Protein 3WO8 (pdb70)

Radius of gyration: 30.05 Å; Cα contacts (8 Å, |Δi|>4): 2095; chains: 2; bounding box: 72×84×64 Å

InterPro domains:
  IPR001764 Glycoside hydrolase, family 3, N-terminal [PF00933] (6-309)
  IPR017853 Glycoside hydrolase superfamily [SSF51445] (16-313)
  IPR036962 Glycoside hydrolase, family 3, N-terminal domain superfamily [G3DSA:3.20.20.300] (1-332)
  IPR049018 Beta-N-acetylglucosaminidase, C-terminal domain [PF21566] (345-461)
  IPR050226 NagZ Beta-hexosaminidase [PTHR30480] (3-465)

Secondary structure (P-SEA, 3-state):
cccccbbbbbccccaaaaaaaaaccccbbbbcccccccaaaaaaaaaaaaaccccccccccccccccccccccccccccccccccaaaaaaaaaaaaaaaaaaccccccccccccccccccccccaaaaaaaaaaaaaaaaaaccccccccccccccccccbbbbcccaaaaaaccaaaaaaaaaccccbbbbbbcccccccccccccccccccccccccccccccbbbbcccccccccccccaaaaaaaaaaacccbbbbccccaaaaaaaaaaaaaaaccccaaaaaaaaaaaaaaaaacccccccaaaaaaaaaacccccccccccccbbbbbcccccccccccaaaaaaaaaaaaaaacccccbbbbbbcccccccccccbbbbbbcccccaaaaaaaaccccccbbbcccccccccccccccbbbbbccccaaaaaaaaaac/cccccbbbbbccccaaaaaaaaaccccbbbbcccccccaaaaaaaaaaaaaccccccccccccccccccccccccccccccccccaaaaaaaaaaaaaaaaaaccccccccccccccccccccccaaaaaaaaaaaaaaaaaabbbbbcccccccccccccbbbbbccaaaaaaccaaaaaaaaaacccbbbbbbcccccccccccccccccccccccccccccccbbbbcccccccccccccaaaaaaaaaaacccbbbcccccaaaaaaaaaaaaaaaccccaaaaaaaaaaaaaaaaaccccccaaaaaaaaaaacccccccccccccbbbbbbbbbcccccccaaaaaaaaccccccccccbbbbbbbbcccccccccccbbbbbbcccccaaaaaaaaacccccbbbbccccccccccccccbbbbcccccaaaaaaaaaacc

Foldseek 3Di:
DLLLQAAEEDLFDAPVVLVLCLVSVRQHYEYAQSQQVAVLSLLQVLLSVLVRDFHQYEYADQAQPDHRHPQADGHVAQCVCLPPQLVVLLVSLLRVLQSCVLQPHAAYADDELAEACDRSHNYNFQVSSLSNRQSSQVSNVNSFHAYEYDAPPHDRPWDDLATEDADAVVVSVVHSNSSVLSNVVVPQSHEYEHALHAHPNFDRHGRQLALCRCPVPVCPVSNRLAAYEYDACPRCSHVVPDDLLSNLLSNLVSLHQHYYHNHSVCVVVNSVSVVVCVVVVSHPVVSNVSSSVNSVVSSVVHDNDSNSNVVLVVQLVQKDKDQDQDDDADQEEEEEFEADPDDDPPDPLRVLSVCVVVLCVSGHNHVYYDYDHQAQADADDDDQAYEYEHADHDDPNNLVRPVVYDQVHYEYEHADDPVCVVSPPNGIYMYGNHSHSSSVNSVSVSD/DLLLQAAEEDLFDAPVVLVLCLVRPRQHYEYALSQQVAVLSLQQVLLSDQVRDFHQYEYADQAAPDHRHPQQDGHNALCVCLVDPLLVLLVSLQSRLLRCVLQPHAEYADDELAEACVRSANYHFSVSSLSNRQSNQNNNVNNFHAYEYDEPQHDNQFDPLQTEDADAVVVSVVGSNSNVLSNVVVDLLHHYEYDSHAYPNFGRHGRQLALSRLVVVPCPVSPHLAAYEYDACCRCSNPVPHPLLSNLASRLVSLHQHHYHHHSVCCVVSVVSVVVCVVVCSHPPVSSVSSSVSSVVSSVPHDRDSRSNVVLVVQLVQKDKPQDQADPLDQEEEEEFEADDDDDPPDCLRVLSVCVVVLCVSRHVYYHYDYDHQAQADDEDDDQAYEYEHADHDDDNRLVNPVVHDQVRYEYEHADDPVRVVSQPSGIYMDGNHSHSSNSNSVNVRND

B-factor: mean 51.49, std 19.58, range [21.28, 154.04]

Sequence (895 aa):
DLGKLFFCGFNDFNEEVKEIIRKYRPTGILIYPGVLSKEYLLMDFMSFLSKEGDFLISSDHEGGQLEVLKYVPSSPGNLAFGKNSPDVTYRYSRVAGKIMEIVGLNMVFAPVLDLLSDIRSYGSDPKIVAEHGARACEGYLEGGVIPCIKHFPGHGKARETLPVVDAPFEKLWEEDLLPFRKVLEREKKVTVMTAHVRYSSIDSLPATLSEKIITDVLREKIGFDGLVISDAMEMSAVSNNFSVEEIVSLFLNAGGNMILLGDYRNLPVYYETLVKLLEDGKVQKDKVERSIRTVEKYLAFAKKNSGVGFLADVSMKAVEFLGFEKIDHTSEVTLLVPSSENLSQADTTGGDYDQIPEIVSRFFEVENVVRYTVEDGPEFVEGDLIFDFVADIPNEKALKAHLSLPAEKTVYFVLRNPFDVRYFEGRKIVVTRSTKPISIYKSLEHFDLGKLFFCGFNDFNEEVKEIIRKYRPTGILIYPGVLSKEYLLMDFMSFLSKEGDFLISSDHEGGQLEVLKYVPSSPGNLAFGKNSPDVTYRYSRVAGKIMEIVGLNMVFAPVLDLLSDIRSYGSDPKIVAEHGARACEGYLEGGVIPCIKHFPGHGKARETLPVVDAPFEKLWEEDLLPFRKVLEREKKVTVMTAHVRYSSIDSLPATLSEKIITDVLREKIGFDGLVISDAMEMSAVSNNFSVEEIVSLFLNAGGNMILLGDYRNLPVYYETLVKLLEDGKVQKDKVERSIRTVEKYLAFAKKNSGVGFLADVSMKAVEFLGFEKIDHTSEVTLLVPSSENLSQADTTGGDYDQIPEIVSRFFEVENVVRYTVEDGPEFVEGDLIFDFVADIPNEKALKAHLSLPAEKTVYFVLRNPFDVRYFEGRKIVVTRSTKPISIYKSLEHFL

Structure (mmCIF, N/CA/C/O backbone):
data_3WO8
#
_entry.id   3WO8
#
_cell.length_a   133.457
_cell.length_b   133.457
_cell.length_c   142.330
_cell.angle_alpha   90.00
_cell.angle_beta   90.00
_cell.angle_gamma   120.00
#
_symmetry.space_group_name_H-M   'P 31 2 1'
#
loop_
_entity.id
_entity.type
_entity.pdbx_description
1 polymer Beta-N-acetylglucosaminidase
2 water water
#
loop_
_atom_site.group_PDB
_atom_site.id
_atom_site.type_symbol
_atom_site.label_atom_id
_atom_site.label_alt_id
_atom_site.label_comp_id
_atom_site.label_asym_id
_atom_site.label_entity_id
_atom_site.label_seq_id
_atom_site.pdbx_PDB_ins_code
_atom_site.Cartn_x
_atom_site.Cartn_y
_atom_site.Cartn_z
_atom_site.occupancy
_atom_site.B_iso_or_equiv
_atom_site.auth_seq_id
_atom_site.auth_comp_id
_atom_site.auth_asym_id
_atom_site.auth_atom_id
_atom_site.pdbx_PDB_model_num
ATOM 1 N N . ASP A 1 15 ? -27.524 33.013 36.162 1.00 61.55 4 ASP A N 1
ATOM 2 C CA . ASP A 1 15 ? -28.302 33.956 37.001 1.00 55.22 4 ASP A CA 1
ATOM 3 C C . ASP A 1 15 ? -29.135 35.009 36.170 1.00 50.14 4 ASP A C 1
ATOM 4 O O . ASP A 1 15 ? -30.335 35.125 36.361 1.00 44.39 4 ASP A O 1
ATOM 9 N N . LEU A 1 16 ? -28.524 35.761 35.253 1.00 45.38 5 LEU A N 1
ATOM 10 C CA . LEU A 1 16 ? -29.206 36.949 34.676 1.00 41.70 5 LEU A CA 1
ATOM 11 C C . LEU A 1 16 ? -30.321 36.618 33.677 1.00 39.41 5 LEU A C 1
ATOM 12 O O . LEU A 1 16 ? -31.265 37.413 33.466 1.00 37.80 5 LEU A O 1
ATOM 17 N N . GLY A 1 17 ? -30.221 35.443 33.072 1.00 35.46 6 GLY A N 1
ATOM 18 C CA . GLY A 1 17 ? -31.263 34.969 32.189 1.00 35.43 6 GLY A CA 1
ATOM 19 C C . GLY A 1 17 ? -32.630 34.833 32.832 1.00 33.74 6 GLY A C 1
ATOM 20 O O . GLY A 1 17 ? -33.654 34.770 32.148 1.00 34.87 6 GLY A O 1
ATOM 21 N N . LYS A 1 18 ? -32.646 34.746 34.152 1.00 30.36 7 LYS A N 1
ATOM 22 C CA . LYS A 1 18 ? -33.882 34.613 34.869 1.00 30.55 7 LYS A CA 1
ATOM 23 C C . LYS A 1 18 ? -34.714 35.861 34.695 1.00 29.96 7 LYS A C 1
ATOM 24 O O . LYS A 1 18 ? -35.900 35.851 34.935 1.00 35.31 7 LYS A O 1
ATOM 30 N N . LEU A 1 19 ? -34.104 36.961 34.319 1.00 28.43 8 LEU A N 1
ATOM 31 C CA . LEU A 1 19 ? -34.823 38.201 34.330 1.00 29.87 8 LEU A CA 1
ATOM 32 C C . LEU A 1 19 ? -35.439 38.478 32.990 1.00 31.51 8 LEU A C 1
ATOM 33 O O . LEU A 1 19 ? -36.042 39.541 32.799 1.00 30.19 8 LEU A O 1
ATOM 38 N N . PHE A 1 20 ? -35.254 37.549 32.046 1.00 30.55 9 PHE A N 1
ATOM 39 C CA . PHE A 1 20 ? -35.743 37.749 30.667 1.00 32.27 9 PHE A CA 1
ATOM 40 C C . PHE A 1 20 ? -36.819 36.770 30.183 1.00 31.07 9 PHE A C 1
ATOM 41 O O . PHE A 1 20 ? -36.736 35.532 30.374 1.00 29.14 9 PHE A O 1
ATOM 49 N N . PHE A 1 21 ? -37.823 37.361 29.562 1.00 27.39 10 PHE A N 1
ATOM 50 C CA . PHE A 1 21 ? -38.853 36.625 28.892 1.00 27.69 10 PHE A CA 1
ATOM 51 C C . PHE A 1 21 ? -38.870 36.992 27.394 1.00 28.09 10 PHE A C 1
ATOM 52 O O . PHE A 1 21 ? -39.130 38.156 27.033 1.00 25.62 10 PHE A O 1
ATOM 60 N N . CYS A 1 22 ? -38.681 35.983 26.536 1.00 28.25 11 CYS A N 1
ATOM 61 C CA . CYS A 1 22 ? -38.521 36.185 25.110 1.00 29.87 11 CYS A CA 1
ATOM 62 C C . CYS A 1 22 ? -39.569 35.550 24.182 1.00 31.17 11 CYS A C 1
ATOM 63 O O . CYS A 1 22 ? -39.957 34.383 24.315 1.00 28.16 11 CYS A O 1
ATOM 66 N N . GLY A 1 23 ? -39.919 36.317 23.157 1.00 31.65 12 GLY A N 1
ATOM 67 C CA . GLY A 1 23 ? -40.811 35.859 22.134 1.00 32.51 12 GLY A CA 1
ATOM 68 C C . GLY A 1 23 ? -40.090 35.138 21.027 1.00 31.75 12 GLY A C 1
ATOM 69 O O . GLY A 1 23 ? -39.108 35.642 20.521 1.00 32.31 12 GLY A O 1
ATOM 70 N N . PHE A 1 24 ? -40.631 33.994 20.618 1.00 31.10 13 PHE A N 1
ATOM 71 C CA . PHE A 1 24 ? -40.139 33.279 19.458 1.00 32.02 13 PHE A CA 1
ATOM 72 C C . PHE A 1 24 ? -41.202 33.008 18.403 1.00 29.65 13 PHE A C 1
ATOM 73 O O . PHE A 1 24 ? -42.206 32.436 18.688 1.00 33.70 13 PHE A O 1
ATOM 81 N N . ASN A 1 25 ? -40.929 33.430 17.177 1.00 30.89 14 ASN A N 1
ATOM 82 C CA . ASN A 1 25 ? -41.790 33.224 16.048 1.00 30.43 14 ASN A CA 1
ATOM 83 C C . ASN A 1 25 ? -41.283 32.156 15.135 1.00 29.69 14 ASN A C 1
ATOM 84 O O . ASN A 1 25 ? -41.893 31.920 14.104 1.00 27.41 14 ASN A O 1
ATOM 89 N N . ASP A 1 26 ? -40.192 31.505 15.535 1.00 26.73 15 ASP A N 1
ATOM 90 C CA . ASP A 1 26 ? -39.607 30.469 14.737 1.00 27.96 15 ASP A CA 1
ATOM 91 C C . ASP A 1 26 ? -38.725 29.665 15.648 1.00 29.75 15 ASP A C 1
ATOM 92 O O . ASP A 1 26 ? -38.489 30.040 16.782 1.00 25.99 15 ASP A O 1
ATOM 97 N N . PHE A 1 27 ? -38.299 28.515 15.152 1.00 33.12 16 PHE A N 1
ATOM 98 C CA . PHE A 1 27 ? -37.394 27.631 15.872 1.00 32.96 16 PHE A CA 1
ATOM 99 C C . PHE A 1 27 ? -36.365 27.171 14.872 1.00 34.29 16 PHE A C 1
ATOM 100 O O . PHE A 1 27 ? -36.722 26.776 13.787 1.00 32.40 16 PHE A O 1
ATOM 108 N N . ASN A 1 28 ? -35.094 27.284 15.225 1.00 36.63 17 ASN A N 1
ATOM 109 C CA . ASN A 1 28 ? -33.995 27.127 14.287 1.00 36.13 17 ASN A CA 1
ATOM 110 C C . ASN A 1 28 ? -32.712 27.206 15.062 1.00 39.35 17 ASN A C 1
ATOM 111 O O . ASN A 1 28 ? -32.725 27.358 16.271 1.00 39.99 17 ASN A O 1
ATOM 116 N N . GLU A 1 29 ? -31.605 27.064 14.360 1.00 44.89 18 GLU A N 1
ATOM 117 C CA . GLU A 1 29 ? -30.308 27.025 14.986 1.00 48.49 18 GLU A CA 1
ATOM 118 C C . GLU A 1 29 ? -30.039 28.321 15.748 1.00 41.75 18 GLU A C 1
ATOM 119 O O . GLU A 1 29 ? -29.601 28.286 16.874 1.00 42.34 18 GLU A O 1
ATOM 125 N N . GLU A 1 30 ? -30.345 29.460 15.155 1.00 39.82 19 GLU A N 1
ATOM 126 C CA . GLU A 1 30 ? -30.161 30.729 15.845 1.00 38.93 19 GLU A CA 1
ATOM 127 C C . GLU A 1 30 ?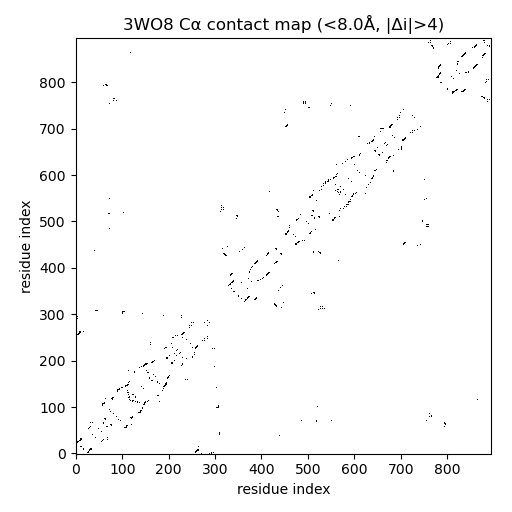 -30.879 30.764 17.206 1.00 40.36 19 GLU A C 1
ATOM 128 O O . GLU A 1 30 ? -30.253 31.048 18.219 1.00 41.29 19 GLU A O 1
ATOM 134 N N . VAL A 1 31 ? -32.181 30.476 17.215 1.00 38.55 20 VAL A N 1
ATOM 135 C CA . VAL A 1 31 ? -32.959 30.352 18.444 1.00 34.91 20 VAL A CA 1
ATOM 136 C C . VAL A 1 31 ? -32.287 29.361 19.406 1.00 32.41 20 VAL A C 1
ATOM 137 O O . VAL A 1 31 ? -32.082 29.654 20.582 1.00 27.29 20 VAL A O 1
ATOM 141 N N . LYS A 1 32 ? -31.924 28.184 18.923 1.00 35.35 21 LYS A N 1
ATOM 142 C CA . LYS A 1 32 ? -31.264 27.239 19.826 1.00 40.06 21 LYS A CA 1
ATOM 143 C C . LYS A 1 32 ? -30.051 27.909 20.460 1.00 40.47 21 LYS A C 1
ATOM 144 O O . LYS A 1 32 ? -29.880 27.871 21.666 1.00 39.59 21 LYS A O 1
ATOM 150 N N . GLU A 1 33 ? -29.266 28.603 19.641 1.00 40.58 22 GLU A N 1
ATOM 151 C CA . GLU A 1 33 ? -28.059 29.225 20.111 1.00 43.36 22 GLU A CA 1
ATOM 152 C C . GLU A 1 33 ? -28.354 30.257 21.198 1.00 39.93 22 GLU A C 1
ATOM 153 O O . GLU A 1 33 ? -27.821 30.180 22.304 1.00 40.79 22 GLU A O 1
ATOM 159 N N . ILE A 1 34 ? -29.216 31.206 20.903 1.00 35.58 23 ILE A N 1
ATOM 160 C CA . ILE A 1 34 ? -29.531 32.219 21.881 1.00 36.91 23 ILE A CA 1
ATOM 161 C C . ILE A 1 34 ? -29.958 31.606 23.185 1.00 34.55 23 ILE A C 1
ATOM 162 O O . ILE A 1 34 ? -29.504 31.998 24.239 1.00 34.67 23 ILE A O 1
ATOM 167 N N . ILE A 1 35 ? -30.812 30.609 23.129 1.00 35.18 24 ILE A N 1
ATOM 168 C CA . ILE A 1 35 ? -31.294 30.040 24.369 1.00 33.20 24 ILE A CA 1
ATOM 169 C C . ILE A 1 35 ? -30.153 29.387 25.141 1.00 33.51 24 ILE A C 1
ATOM 170 O O . ILE A 1 35 ? -30.058 29.561 26.331 1.00 32.49 24 ILE A O 1
ATOM 175 N N . ARG A 1 36 ? -29.287 28.645 24.463 1.00 36.04 25 ARG A N 1
ATOM 176 C CA . ARG A 1 36 ? -28.127 28.025 25.118 1.00 38.55 25 ARG A CA 1
ATOM 177 C C . ARG A 1 36 ? -27.175 29.074 25.692 1.00 39.22 25 ARG A C 1
ATOM 178 O O . ARG A 1 36 ? -26.733 28.968 26.818 1.00 39.11 25 ARG A O 1
ATOM 186 N N . LYS A 1 37 ? -26.887 30.098 24.905 1.00 41.23 26 LYS A N 1
ATOM 187 C CA . LYS A 1 37 ? -25.949 31.131 25.304 1.00 41.42 26 LYS A CA 1
ATOM 188 C C . LYS A 1 37 ? -26.453 31.937 26.508 1.00 42.59 26 LYS A C 1
ATOM 189 O O . LYS A 1 37 ? -25.796 31.936 27.520 1.00 42.12 26 LYS A O 1
ATOM 195 N N . TYR A 1 38 ? -27.627 32.570 26.430 1.00 41.96 27 TYR A N 1
ATOM 196 C CA . TYR A 1 38 ? -28.116 33.434 27.522 1.00 38.95 27 TYR A CA 1
ATOM 197 C C . TYR A 1 38 ? -29.063 32.821 28.559 1.00 41.19 27 TYR A C 1
ATOM 198 O O . TYR A 1 38 ? -29.318 33.411 29.610 1.00 46.71 27 TYR A O 1
ATOM 207 N N . ARG A 1 39 ? -29.587 31.643 28.284 1.00 45.08 28 ARG A N 1
ATOM 208 C CA . ARG A 1 39 ? -30.464 30.938 29.248 1.00 43.99 28 ARG A CA 1
ATOM 209 C C . ARG A 1 39 ? -31.655 31.758 29.746 1.00 35.97 28 ARG A C 1
ATOM 210 O O . ARG A 1 39 ? -31.905 31.827 30.957 1.00 36.94 28 ARG A O 1
ATOM 218 N N . PRO A 1 40 ? -32.409 32.393 28.825 1.00 30.74 29 PRO A N 1
ATOM 219 C CA . PRO A 1 40 ? -33.557 33.131 29.372 1.00 29.31 29 PRO A CA 1
ATOM 220 C C . PRO A 1 40 ? -34.580 32.170 29.915 1.00 29.47 29 PRO A C 1
ATOM 221 O O . PRO A 1 40 ? -34.788 31.108 29.362 1.00 29.00 29 PRO A O 1
ATOM 225 N N . THR A 1 41 ? -35.199 32.528 31.013 1.00 31.76 30 THR A N 1
ATOM 226 C CA . THR A 1 41 ? -36.121 31.626 31.665 1.00 33.33 30 THR A CA 1
ATOM 227 C C . THR A 1 41 ? -37.488 31.660 30.978 1.00 33.18 30 THR A C 1
ATOM 228 O O . THR A 1 41 ? -38.100 30.622 30.782 1.00 32.68 30 THR A O 1
ATOM 232 N N . GLY A 1 42 ? -37.894 32.844 30.537 1.00 32.61 31 GLY A N 1
ATOM 233 C CA . GLY A 1 42 ? -39.210 33.074 29.950 1.00 33.20 31 GLY A CA 1
ATOM 234 C C . GLY A 1 42 ? -39.276 32.861 28.448 1.00 35.02 31 GLY A C 1
ATOM 235 O O . GLY A 1 42 ? -38.614 33.565 27.693 1.00 35.88 31 GLY A O 1
ATOM 236 N N . ILE A 1 43 ? -40.120 31.911 28.025 1.00 33.87 32 ILE A N 1
ATOM 237 C CA . ILE A 1 43 ? -40.273 31.521 26.629 1.00 31.79 32 ILE A CA 1
ATOM 238 C C . ILE A 1 43 ? -41.731 31.706 26.173 1.00 31.35 32 ILE A C 1
ATOM 239 O O . ILE A 1 43 ? -42.628 30.963 26.575 1.00 34.23 32 ILE A O 1
ATOM 244 N N . LEU A 1 44 ? -41.931 32.695 25.305 1.00 27.80 33 LEU A N 1
ATOM 245 C CA . LEU A 1 44 ? -43.213 33.055 24.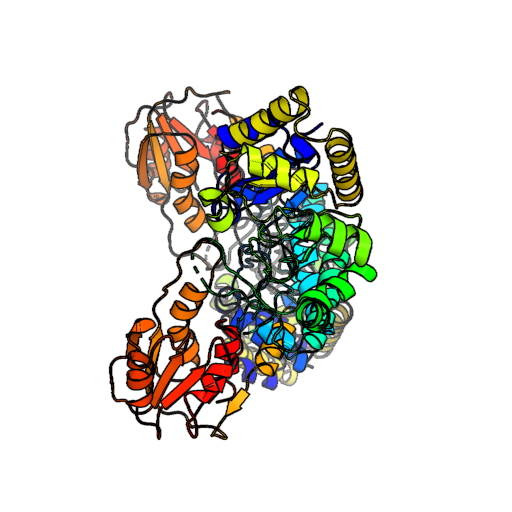762 1.00 24.76 33 LEU A CA 1
ATOM 246 C C . LEU A 1 44 ? -43.238 32.561 23.359 1.00 24.30 33 LEU A C 1
ATOM 247 O O . LEU A 1 44 ? -42.402 32.914 22.539 1.00 22.77 33 LEU A O 1
ATOM 252 N N . ILE A 1 45 ? -44.197 31.701 23.067 1.00 25.21 34 ILE A N 1
ATOM 253 C CA . ILE A 1 45 ? -44.226 31.073 21.774 1.00 24.59 34 ILE A CA 1
ATOM 254 C C . ILE A 1 45 ? -45.356 31.663 20.971 1.00 24.70 34 ILE A C 1
ATOM 255 O O . ILE A 1 45 ? -46.486 31.660 21.427 1.00 27.01 34 ILE A O 1
ATOM 260 N N . TYR A 1 46 ? -45.037 32.082 19.760 1.00 23.26 35 TYR A N 1
ATOM 261 C CA . TYR A 1 46 ? -45.950 32.725 18.872 1.00 24.99 35 TYR A CA 1
ATOM 262 C C . TYR A 1 46 ? -46.407 31.840 17.715 1.00 23.82 35 TYR A C 1
ATOM 263 O O . TYR A 1 46 ? -45.862 30.780 17.505 1.00 27.01 35 TYR A O 1
ATOM 272 N N . PRO A 1 47 ? -47.371 32.322 16.903 1.00 24.03 36 PRO A N 1
ATOM 273 C CA . PRO A 1 47 ? -47.935 31.544 15.800 1.00 25.45 36 PRO A CA 1
ATOM 274 C C . PRO A 1 47 ? -47.034 30.979 14.722 1.00 27.59 36 PRO A C 1
ATOM 275 O O . PRO A 1 47 ? -47.396 29.970 14.104 1.00 31.75 36 PRO A O 1
ATOM 279 N N . GLY A 1 48 ? -45.919 31.636 14.450 1.00 28.04 37 GLY A N 1
ATOM 280 C CA . GLY A 1 48 ? -44.961 31.117 13.500 1.00 27.11 37 GLY A CA 1
ATOM 281 C C . GLY A 1 48 ? -44.432 29.776 14.006 1.00 29.66 37 GLY A C 1
ATOM 282 O O . GLY A 1 48 ? -44.136 28.911 13.211 1.00 31.91 37 GLY A O 1
ATOM 283 N N . VAL A 1 49 ? -44.333 29.578 15.318 1.00 30.14 38 VAL A N 1
ATOM 284 C CA . VAL A 1 49 ? -44.084 28.230 15.824 1.00 32.25 38 VAL A CA 1
ATOM 285 C C . VAL A 1 49 ? -45.365 27.385 15.963 1.00 30.74 38 VAL A C 1
ATOM 286 O O . VAL A 1 49 ? -45.422 26.231 15.557 1.00 28.81 38 VAL A O 1
ATOM 290 N N . LEU A 1 50 ? -46.380 27.955 16.561 1.00 31.11 39 LEU A N 1
ATOM 291 C CA . LEU A 1 50 ? -47.552 27.160 16.966 1.00 34.15 39 LEU A CA 1
ATOM 292 C C . LEU A 1 50 ? -48.342 26.560 15.801 1.00 36.89 39 LEU A C 1
ATOM 293 O O . LEU A 1 50 ? -48.805 25.439 15.894 1.00 38.74 39 LEU A O 1
ATOM 298 N N . SER A 1 51 ? -48.460 27.311 14.709 1.00 39.39 40 SER A N 1
ATOM 299 C CA . SER A 1 51 ? -49.161 26.885 13.484 1.00 37.82 40 SER A CA 1
ATOM 300 C C . SER A 1 51 ? -48.417 25.825 12.720 1.00 38.94 40 SER A C 1
ATOM 301 O O . SER A 1 51 ? -48.843 25.421 11.650 1.00 43.84 40 SER A O 1
ATOM 304 N N . LYS A 1 52 ? -47.262 25.430 13.213 1.00 40.39 41 LYS A N 1
ATOM 305 C CA . LYS A 1 52 ? -46.473 24.397 12.584 1.00 37.94 41 LYS A CA 1
ATOM 306 C C . LYS A 1 52 ? -46.085 23.422 13.688 1.00 39.69 41 LYS A C 1
ATOM 307 O O . LYS A 1 52 ? -45.030 23.502 14.334 1.00 43.83 41 LYS A O 1
ATOM 313 N N . GLU A 1 53 ? -46.983 22.484 13.887 1.00 36.52 42 GLU A N 1
ATOM 314 C CA . GLU A 1 53 ? -46.967 21.643 15.036 1.00 33.92 42 GLU A CA 1
ATOM 315 C C . GLU A 1 53 ? -45.652 20.829 15.107 1.00 28.77 42 GLU A C 1
ATOM 316 O O . GLU A 1 53 ? -45.175 20.502 16.167 1.00 27.43 42 GLU A O 1
ATOM 322 N N . TYR A 1 54 ? -45.034 20.533 13.999 1.00 28.22 43 TYR A N 1
ATOM 323 C CA . TYR A 1 54 ? -43.761 19.793 14.103 1.00 30.15 43 TYR A CA 1
ATOM 324 C C . TYR A 1 54 ? -42.732 20.676 14.771 1.00 31.45 43 TYR A C 1
ATOM 325 O O . TYR A 1 54 ? -42.042 20.200 15.628 1.00 30.70 43 TYR A O 1
ATOM 334 N N . LEU A 1 55 ? -42.669 21.968 14.416 1.00 32.23 44 LEU A N 1
ATOM 335 C CA . LEU A 1 55 ? -41.755 22.874 15.092 1.00 32.39 44 LEU A CA 1
ATOM 336 C C . LEU A 1 55 ? -42.077 23.033 16.568 1.00 31.78 44 LEU A C 1
ATOM 337 O O . LEU A 1 55 ? -41.183 22.990 17.418 1.00 33.41 44 LEU A O 1
ATOM 342 N N . LEU A 1 56 ? -43.339 23.290 16.888 1.00 29.41 45 LEU A N 1
ATOM 343 C CA . LEU A 1 56 ? -43.706 23.352 18.270 1.00 29.51 45 LEU A CA 1
ATOM 344 C C . LEU A 1 56 ? -43.166 22.111 19.050 1.00 31.42 45 LEU A C 1
ATOM 345 O O . LEU A 1 56 ? -42.603 22.229 20.135 1.00 33.28 45 LEU A O 1
ATOM 350 N N . MET A 1 57 ? -43.334 20.934 18.483 1.00 31.26 46 MET A N 1
ATOM 351 C CA . MET A 1 57 ? -42.958 19.721 19.157 1.00 34.04 46 MET A CA 1
ATOM 352 C C . MET A 1 57 ? -41.453 19.682 19.360 1.00 32.64 46 MET A C 1
ATOM 353 O O . MET A 1 57 ? -41.006 19.378 20.427 1.00 34.47 46 MET A O 1
ATOM 358 N N . ASP A 1 58 ? -40.685 19.997 18.339 1.00 34.13 47 ASP A N 1
ATOM 359 C CA . ASP A 1 58 ? -39.238 20.093 18.466 1.00 37.40 47 ASP A CA 1
ATOM 360 C C . ASP A 1 58 ? -38.794 21.142 19.460 1.00 37.36 47 ASP A C 1
ATOM 361 O O . ASP A 1 58 ? -37.929 20.897 20.309 1.00 41.95 47 ASP A O 1
ATOM 366 N N . PHE A 1 59 ? -39.378 22.314 19.355 1.00 35.14 48 PHE A N 1
ATOM 367 C CA . PHE A 1 59 ? -39.069 23.351 20.295 1.00 36.16 48 PHE A CA 1
ATOM 368 C C . PHE A 1 59 ? -39.264 22.818 21.728 1.00 35.80 48 PHE A C 1
ATOM 369 O O . PHE A 1 59 ? -38.340 22.893 22.554 1.00 33.15 48 PHE A O 1
ATOM 377 N N . MET A 1 60 ? -40.448 22.275 22.017 1.00 33.67 49 MET A N 1
ATOM 378 C CA . MET A 1 60 ? -40.726 21.750 23.347 1.00 34.49 49 MET A CA 1
ATOM 379 C C . MET A 1 60 ? -39.754 20.621 23.761 1.00 34.39 49 MET A C 1
ATOM 380 O O . MET A 1 60 ? -39.410 20.485 24.929 1.00 32.82 49 MET A O 1
ATOM 385 N N . SER A 1 61 ? -39.302 19.833 22.801 1.00 34.28 50 SER A N 1
ATOM 386 C CA . SER A 1 61 ? -38.403 18.749 23.070 1.00 33.49 50 SER A CA 1
ATOM 387 C C . SER A 1 61 ? -37.087 19.342 23.526 1.00 34.60 50 SER A C 1
ATOM 388 O O . SER A 1 61 ? -36.524 18.971 24.547 1.00 35.84 50 SER A O 1
ATOM 391 N N . PHE A 1 62 ? -36.628 20.304 22.761 1.00 36.97 51 PHE A N 1
ATOM 392 C CA . PHE A 1 62 ? -35.444 21.080 23.087 1.00 36.40 51 PHE A CA 1
ATOM 393 C C . PHE A 1 62 ? -35.564 21.739 24.467 1.00 36.18 51 PHE A C 1
ATOM 394 O O . PHE A 1 62 ? -34.713 21.583 25.318 1.00 36.99 51 PHE A O 1
ATOM 402 N N . LEU A 1 63 ? -36.634 22.439 24.739 1.00 37.88 52 LEU A N 1
ATOM 403 C CA . LEU A 1 63 ? -36.690 23.086 26.015 1.00 38.47 52 LEU A CA 1
ATOM 404 C C . LEU A 1 63 ? -36.687 22.084 27.136 1.00 43.12 52 LEU A C 1
ATOM 405 O O . LEU A 1 63 ? -36.088 22.342 28.176 1.00 52.07 52 LEU A O 1
ATOM 410 N N . SER A 1 64 ? -37.365 20.951 26.952 1.00 43.03 53 SER A N 1
ATOM 411 C CA . SER A 1 64 ? -37.318 19.866 27.927 1.00 43.95 53 SER A CA 1
ATOM 412 C C . SER A 1 64 ? -35.893 19.445 28.325 1.00 44.79 53 SER A C 1
ATOM 413 O O . SER A 1 64 ? -35.588 19.283 29.488 1.00 45.41 53 SER A O 1
ATOM 416 N N . LYS A 1 65 ? -35.045 19.247 27.337 1.00 45.43 54 LYS A N 1
ATOM 417 C CA . LYS A 1 65 ? -33.679 18.812 27.570 1.00 49.11 54 LYS A CA 1
ATOM 418 C C . LYS A 1 65 ? -32.772 19.924 28.080 1.00 49.51 54 LYS A C 1
ATOM 419 O O . LYS A 1 65 ? -31.761 19.620 28.659 1.00 54.38 54 LYS A O 1
ATOM 425 N N . GLU A 1 66 ? -33.103 21.192 27.865 1.00 47.81 55 GLU A N 1
ATOM 426 C CA . GLU A 1 66 ? -32.135 22.291 28.103 1.00 46.50 55 GLU A CA 1
ATOM 427 C C . GLU A 1 66 ? -32.196 22.890 29.487 1.00 45.82 55 GLU A C 1
ATOM 428 O O . GLU A 1 66 ? -31.229 23.493 29.927 1.00 45.38 55 GLU A O 1
ATOM 434 N N . GLY A 1 67 ? -33.331 22.750 30.164 1.00 45.62 56 GLY A N 1
ATOM 435 C CA . GLY A 1 67 ? -33.490 23.334 31.473 1.00 43.38 56 GLY A CA 1
ATOM 436 C C . GLY A 1 67 ? -34.925 23.610 31.867 1.00 45.64 56 GLY A C 1
ATOM 437 O O . GLY A 1 67 ? -35.854 22.936 31.434 1.00 46.53 56 GLY A O 1
ATOM 438 N N . ASP A 1 68 ? -35.087 24.660 32.655 1.00 44.20 57 ASP A N 1
ATOM 439 C CA . ASP A 1 68 ? -36.265 24.879 33.417 1.00 42.65 57 ASP A CA 1
ATOM 440 C C . ASP A 1 68 ? -36.865 26.223 33.079 1.00 35.80 57 ASP A C 1
ATOM 441 O O . ASP A 1 68 ? -36.406 27.251 33.553 1.00 41.78 57 ASP A O 1
ATOM 446 N N . PHE A 1 69 ? -37.909 26.203 32.279 1.00 30.94 58 PHE A N 1
ATOM 447 C CA . PHE A 1 69 ? -38.441 27.413 31.636 1.00 28.08 58 PHE A CA 1
ATOM 448 C C . PHE A 1 69 ? -39.871 27.721 32.043 1.00 28.48 58 PHE A C 1
ATOM 449 O O . PHE A 1 69 ? -40.598 26.822 32.432 1.00 31.06 58 PHE A O 1
ATOM 457 N N . LEU A 1 70 ? -40.256 28.994 31.995 1.00 28.98 59 LEU A N 1
ATOM 458 C CA . LEU A 1 70 ? -41.628 29.376 32.114 1.00 27.13 59 LEU A CA 1
ATOM 459 C C . LEU A 1 70 ? -42.077 29.503 30.696 1.00 29.41 59 LEU A C 1
ATOM 460 O O . LEU A 1 70 ? -41.655 30.423 30.017 1.00 30.78 59 LEU A O 1
ATOM 465 N N . ILE A 1 71 ? -42.900 28.569 30.217 1.00 29.95 60 ILE A N 1
ATOM 466 C CA . ILE A 1 71 ? -43.396 28.641 28.833 1.00 30.59 60 ILE A CA 1
ATOM 467 C C . ILE A 1 71 ? -44.840 29.157 28.666 1.00 31.40 60 ILE A C 1
ATOM 468 O O . ILE A 1 71 ? -45.811 28.539 29.136 1.00 33.48 60 ILE A O 1
ATOM 473 N N . SER A 1 72 ? -44.975 30.281 27.962 1.00 28.92 61 SER A N 1
ATOM 474 C CA . SER A 1 72 ? -46.262 30.926 27.852 1.00 27.21 61 SER A CA 1
ATOM 475 C C . SER A 1 72 ? -46.758 31.147 26.409 1.00 27.64 61 SER A C 1
ATOM 476 O O . SER A 1 72 ? -46.015 30.964 25.435 1.00 23.77 61 SER A O 1
ATOM 479 N N . SER A 1 73 ? -48.022 31.564 26.327 1.00 25.38 62 SER A N 1
ATOM 480 C CA . SER A 1 73 ? -48.662 31.958 25.081 1.00 26.32 62 SER A CA 1
ATOM 481 C C . SER A 1 73 ? -49.583 33.149 25.326 1.00 24.99 62 SER A C 1
ATOM 482 O O . SER A 1 73 ? -49.847 33.500 26.475 1.00 24.54 62 SER A O 1
ATOM 485 N N . ASP A 1 74 ? -50.069 33.765 24.251 1.00 25.82 63 ASP A N 1
ATOM 486 C CA . ASP A 1 74 ? -51.068 34.852 24.393 1.00 30.07 63 ASP A CA 1
ATOM 487 C C . ASP A 1 74 ? -52.468 34.334 24.177 1.00 29.86 63 ASP A C 1
ATOM 488 O O . ASP A 1 74 ? -53.313 35.059 23.663 1.00 29.91 63 ASP A O 1
ATOM 493 N N . HIS A 1 75 ? -52.747 33.111 24.609 1.00 28.46 64 HIS A N 1
ATOM 494 C CA . HIS A 1 75 ? -54.026 32.536 24.303 1.00 26.97 64 HIS A CA 1
ATOM 495 C C . HIS A 1 75 ? -55.073 32.934 25.323 1.00 25.81 64 HIS A C 1
ATOM 496 O O . HIS A 1 75 ? -55.398 32.193 26.201 1.00 29.70 64 HIS A O 1
ATOM 503 N N . GLU A 1 76 ? -55.601 34.122 25.189 1.00 25.78 65 GLU A N 1
ATOM 504 C CA . GLU A 1 76 ? -56.610 34.665 26.097 1.00 25.76 65 GLU A CA 1
ATOM 505 C C . GLU A 1 76 ? -57.990 34.057 25.883 1.00 28.68 65 GLU A C 1
ATOM 506 O O . GLU A 1 76 ? -58.770 34.009 26.794 1.00 30.32 65 GLU A O 1
ATOM 512 N N . GLY A 1 77 ? -58.298 33.657 24.651 1.00 29.25 66 GLY A N 1
ATOM 513 C CA . GLY A 1 77 ? -59.617 33.256 24.258 1.00 30.43 66 GLY A CA 1
ATOM 514 C C . GLY A 1 77 ? -60.308 34.464 23.685 1.00 32.76 66 GLY A C 1
ATOM 515 O O . GLY A 1 77 ? -59.954 35.609 23.987 1.00 35.98 66 GLY A O 1
ATOM 516 N N . GLY A 1 78 ? -61.308 34.223 22.854 1.00 32.20 67 GLY A N 1
ATOM 517 C CA . GLY A 1 78 ? -61.928 35.314 22.108 1.00 32.64 67 GLY A CA 1
ATOM 518 C C . GLY A 1 78 ? -61.051 35.885 21.000 1.00 31.71 67 GLY A C 1
ATOM 519 O O . GLY A 1 78 ? -60.602 35.165 20.109 1.00 35.66 67 GLY A O 1
ATOM 520 N N . GLN A 1 79 ? -60.778 37.172 21.082 1.00 28.78 68 GLN A N 1
ATOM 521 C CA . GLN A 1 79 ? -60.039 37.859 20.037 1.00 30.22 68 GLN A CA 1
ATOM 522 C C . GLN A 1 79 ? -58.633 37.317 19.778 1.00 30.69 68 GLN A C 1
ATOM 523 O O . GLN A 1 79 ? -58.229 37.129 18.638 1.00 34.61 68 GLN A O 1
ATOM 529 N N . LEU A 1 80 ? -57.886 37.094 20.829 1.00 29.32 69 LEU A N 1
ATOM 530 C CA . LEU A 1 80 ? -56.567 36.553 20.710 1.00 29.34 69 LEU A CA 1
ATOM 531 C C . LEU A 1 80 ? -56.587 35.052 20.959 1.00 29.13 69 LEU A C 1
ATOM 532 O O . LEU A 1 80 ? -56.699 34.607 22.090 1.00 26.24 69 LEU A O 1
ATOM 537 N N . GLU A 1 81 ? -56.458 34.263 19.897 1.00 31.96 70 GLU A N 1
ATOM 538 C CA . GLU A 1 81 ? -56.359 32.799 20.042 1.00 30.79 70 GLU A CA 1
ATOM 539 C C . GLU A 1 81 ? -55.285 32.312 19.107 1.00 29.75 70 GLU A C 1
ATOM 540 O O . GLU A 1 81 ? -55.257 32.717 17.956 1.00 31.42 70 GLU A O 1
ATOM 546 N N . VAL A 1 82 ? -54.361 31.514 19.635 1.00 27.76 71 VAL A N 1
ATOM 547 C CA . VAL A 1 82 ? -53.200 31.032 18.889 1.00 27.39 71 VAL A CA 1
ATOM 548 C C . VAL A 1 82 ? -52.961 29.515 19.024 1.00 28.37 71 VAL A C 1
ATOM 549 O O . VAL A 1 82 ? -52.169 28.934 18.304 1.00 26.66 71 VAL A O 1
ATOM 553 N N . LEU A 1 83 ? -53.660 28.892 19.947 1.00 28.15 72 LEU A N 1
ATOM 554 C CA . LEU A 1 83 ? -53.505 27.484 20.251 1.00 28.95 72 LEU A CA 1
ATOM 555 C C . LEU A 1 83 ? -54.648 26.755 19.633 1.00 26.82 72 LEU A C 1
ATOM 556 O O . LEU A 1 83 ? -55.784 26.928 20.037 1.00 23.74 72 LEU A O 1
ATOM 561 N N . LYS A 1 84 ? -54.342 25.934 18.653 1.00 28.16 73 LYS A N 1
ATOM 562 C CA . LYS A 1 84 ? -55.378 25.163 18.002 1.00 34.27 73 LYS A CA 1
ATOM 563 C C . LYS A 1 84 ? -56.061 24.200 18.974 1.00 32.24 73 LYS A C 1
ATOM 564 O O . LYS A 1 84 ? -57.272 24.056 18.942 1.00 32.12 73 LYS A O 1
ATOM 570 N N . TYR A 1 85 ? -55.275 23.648 19.888 1.00 33.61 74 TYR A N 1
ATOM 571 C CA . TYR A 1 85 ? -55.723 22.664 20.891 1.00 33.25 74 TYR A CA 1
ATOM 572 C C . TYR A 1 85 ? -56.822 23.105 21.814 1.00 31.43 74 TYR A C 1
ATOM 573 O O . TYR A 1 85 ? -57.474 22.298 22.418 1.00 32.00 74 TYR A O 1
ATOM 582 N N . VAL A 1 86 ? -57.045 24.384 21.929 1.00 30.21 75 VAL A N 1
ATOM 583 C CA . VAL A 1 86 ? -57.960 24.856 22.933 1.00 32.26 75 VAL A CA 1
ATOM 584 C C . VAL A 1 86 ? -59.250 25.321 22.318 1.00 30.28 75 VAL A C 1
ATOM 585 O O . VAL A 1 86 ? -59.242 26.253 21.520 1.00 29.61 75 VAL A O 1
ATOM 589 N N . PRO A 1 87 ? -60.375 24.741 22.750 1.00 31.09 76 PRO A N 1
ATOM 590 C CA . PRO A 1 87 ? -61.671 25.155 22.207 1.00 29.06 76 PRO A CA 1
ATOM 591 C C . PRO A 1 87 ? -61.843 26.660 22.189 1.00 25.74 76 PRO A C 1
ATOM 592 O O . PRO A 1 87 ? -61.500 27.343 23.128 1.00 24.10 76 PRO A O 1
ATOM 596 N N . SER A 1 88 ? -62.344 27.145 21.088 1.00 24.10 77 SER A N 1
ATOM 597 C CA . SER A 1 88 ? -62.547 28.538 20.909 1.00 25.98 77 SER A CA 1
ATOM 598 C C . SER A 1 88 ? -63.541 29.109 21.873 1.00 25.13 77 SER A C 1
ATOM 599 O O . SER A 1 88 ? -64.524 28.518 22.218 1.00 28.39 77 SER A O 1
ATOM 602 N N . SER A 1 89 ? -63.246 30.301 22.313 1.00 27.39 78 SER A N 1
ATOM 603 C CA . SER A 1 89 ? -64.039 30.980 23.289 1.00 29.31 78 SER A CA 1
ATOM 604 C C . SER A 1 89 ? -64.615 32.181 22.622 1.00 28.40 78 SER A C 1
ATOM 605 O O . SER A 1 89 ? -63.991 32.801 21.786 1.00 27.39 78 SER A O 1
ATOM 608 N N . PRO A 1 90 ? -65.820 32.538 22.979 1.00 30.67 79 PRO A N 1
ATOM 609 C CA . PRO A 1 90 ? -66.359 33.834 22.495 1.00 30.65 79 PRO A CA 1
ATOM 610 C C . PRO A 1 90 ? -65.655 35.073 23.104 1.00 32.18 79 PRO A C 1
ATOM 611 O O . PRO A 1 90 ? -65.861 36.208 22.676 1.00 30.37 79 PRO A O 1
ATOM 615 N N . GLY A 1 91 ? -64.901 34.860 24.170 1.00 35.80 80 GLY A N 1
ATOM 616 C CA . GLY A 1 91 ? -64.166 35.940 24.802 1.00 39.24 80 GLY A CA 1
ATOM 617 C C . GLY A 1 91 ? -64.690 36.475 26.126 1.00 41.84 80 GLY A C 1
ATOM 618 O O . GLY A 1 91 ? -65.783 36.137 26.582 1.00 39.34 80 GLY A O 1
ATOM 619 N N . ASN A 1 92 ? -63.886 37.345 26.724 1.00 38.57 81 ASN A N 1
ATOM 620 C CA . ASN A 1 92 ? -64.145 37.849 28.044 1.00 37.48 81 ASN A CA 1
ATOM 621 C C . ASN A 1 92 ? -65.388 38.697 28.146 1.00 34.17 81 ASN A C 1
ATOM 622 O O . ASN A 1 92 ? -66.080 38.646 29.143 1.00 37.03 81 ASN A O 1
ATOM 627 N N . LEU A 1 93 ? -65.670 39.523 27.161 1.00 33.16 82 LEU A N 1
ATOM 628 C CA . LEU A 1 93 ? -66.854 40.349 27.266 1.00 34.59 82 LEU A CA 1
ATOM 629 C C . LEU A 1 93 ? -68.100 39.483 27.263 1.00 36.73 82 LEU A C 1
ATOM 630 O O . LEU A 1 93 ? -69.038 39.747 27.969 1.00 40.21 82 LEU A O 1
ATOM 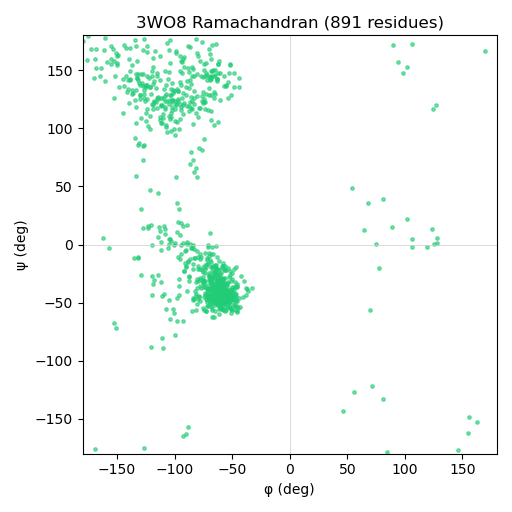635 N N . ALA A 1 94 ? -68.098 38.410 26.488 1.00 40.41 83 ALA A N 1
ATOM 636 C CA . ALA A 1 94 ? -69.192 37.448 26.544 1.00 39.19 83 ALA A CA 1
ATOM 637 C C . ALA A 1 94 ? -69.236 36.851 27.904 1.00 36.63 83 ALA A C 1
ATOM 638 O O . ALA A 1 94 ? -70.277 36.778 28.521 1.00 37.21 83 ALA A O 1
ATOM 640 N N . PHE A 1 95 ? -68.099 36.394 28.372 1.00 37.73 84 PHE A N 1
ATOM 641 C CA . PHE A 1 95 ? -68.063 35.735 29.677 1.00 37.04 84 PHE A CA 1
ATOM 642 C C . PHE A 1 95 ? -68.516 36.683 30.792 1.00 36.57 84 PHE A C 1
ATOM 643 O O . PHE A 1 95 ? -69.153 36.264 31.760 1.00 32.72 84 PHE A O 1
ATOM 651 N N . GLY A 1 96 ? -68.229 37.972 30.603 1.00 40.01 85 GLY A N 1
ATOM 652 C CA . GLY A 1 96 ? -68.658 39.035 31.517 1.00 42.59 85 GLY A CA 1
ATOM 653 C C . GLY A 1 96 ? -70.155 39.130 31.788 1.00 46.51 85 GLY A C 1
ATOM 654 O O . GLY A 1 96 ? -70.580 39.765 32.735 1.00 48.75 85 GLY A O 1
ATOM 655 N N . LYS A 1 97 ? -70.962 38.532 30.927 1.00 48.80 86 LYS A N 1
ATOM 656 C CA . LYS A 1 97 ? -72.392 38.475 31.124 1.00 46.13 86 LYS A CA 1
ATOM 657 C C . LYS A 1 97 ? -72.826 37.123 31.601 1.00 42.92 86 LYS A C 1
ATOM 658 O O . LYS A 1 97 ? -74.010 36.892 31.734 1.00 44.29 86 LYS A O 1
ATOM 664 N N . ASN A 1 98 ? -71.888 36.218 31.825 1.00 42.39 87 ASN A N 1
ATOM 665 C CA . ASN A 1 98 ? -72.212 34.946 32.445 1.00 45.07 87 ASN A CA 1
ATOM 666 C C . ASN A 1 98 ? -71.777 34.909 33.925 1.00 48.74 87 ASN A C 1
ATOM 667 O O . ASN A 1 98 ? -71.189 35.862 34.447 1.00 49.14 87 ASN A O 1
ATOM 672 N N . SER A 1 99 ? -72.116 33.815 34.590 1.00 49.71 88 SER A N 1
ATOM 673 C CA . SER A 1 99 ? -71.638 33.556 35.915 1.00 50.19 88 SER A CA 1
ATOM 674 C C . SER A 1 99 ? -70.123 33.426 35.844 1.00 51.04 88 SER A C 1
ATOM 675 O O . SER A 1 99 ? -69.611 32.832 34.900 1.00 49.26 88 SER A O 1
ATOM 678 N N . PRO A 1 100 ? -69.411 33.965 36.859 1.00 45.76 89 PRO A N 1
ATOM 679 C CA . PRO A 1 100 ? -67.992 33.733 37.054 1.00 41.01 89 PRO A CA 1
ATOM 680 C C . PRO A 1 100 ? -67.638 32.270 37.145 1.00 38.74 89 PRO A C 1
ATOM 681 O O . PRO A 1 100 ? -66.517 31.914 36.870 1.00 35.19 89 PRO A O 1
ATOM 685 N N . ASP A 1 101 ? -68.588 31.416 37.490 1.00 44.42 90 ASP A N 1
ATOM 686 C CA . ASP A 1 101 ? -68.315 29.958 37.511 1.00 43.29 90 ASP A CA 1
ATOM 687 C C . ASP A 1 101 ? -67.933 29.428 36.159 1.00 38.48 90 ASP A C 1
ATOM 688 O O . ASP A 1 101 ? -67.057 28.585 36.069 1.00 39.00 90 ASP A O 1
ATOM 693 N N . VAL A 1 102 ? -68.535 29.933 35.094 1.00 39.49 91 VAL A N 1
ATOM 694 C CA . VAL A 1 102 ? -68.191 29.360 33.786 1.00 44.35 91 VAL A CA 1
ATOM 695 C C . VAL A 1 102 ? -66.823 29.814 33.321 1.00 43.51 91 VAL A C 1
ATOM 696 O O . VAL A 1 102 ? -66.087 29.030 32.686 1.00 42.62 91 VAL A O 1
ATOM 700 N N . THR A 1 103 ? -66.494 31.071 33.623 1.00 36.72 92 THR A N 1
ATOM 701 C CA . THR A 1 103 ? -65.139 31.534 33.434 1.00 34.32 92 THR A CA 1
ATOM 702 C C . THR A 1 103 ? -64.111 30.606 34.085 1.00 32.17 92 THR A C 1
ATOM 703 O O . THR A 1 103 ? -63.103 30.222 33.479 1.00 30.23 92 THR A O 1
ATOM 707 N N . TYR A 1 104 ? -64.393 30.220 35.315 1.00 33.26 93 TYR A N 1
ATOM 708 C CA . TYR A 1 104 ? -63.597 29.224 35.982 1.00 35.78 93 TYR A CA 1
ATOM 709 C C . TYR A 1 104 ? -63.551 27.956 35.111 1.00 35.70 93 TYR A C 1
ATOM 710 O O . TYR A 1 104 ? -62.504 27.297 34.950 1.00 37.55 93 TYR A O 1
ATOM 719 N N . ARG A 1 105 ? -64.693 27.614 34.540 1.00 33.86 94 ARG A N 1
ATOM 720 C CA . ARG A 1 105 ? -64.772 26.394 33.757 1.00 36.19 94 ARG A CA 1
ATOM 721 C C . ARG A 1 105 ? -63.908 26.450 32.503 1.00 33.16 94 ARG A C 1
ATOM 722 O O . ARG A 1 105 ? -63.096 25.548 32.265 1.00 32.34 94 ARG A O 1
ATOM 730 N N . TYR A 1 106 ? -64.062 27.526 31.722 1.00 27.10 95 TYR A N 1
ATOM 731 C CA . TYR A 1 106 ? -63.287 27.668 30.512 1.00 27.01 95 TYR A CA 1
ATOM 732 C C . TYR A 1 106 ? -61.777 27.681 30.816 1.00 28.76 95 TYR A C 1
ATOM 733 O O . TYR A 1 106 ? -60.988 26.925 30.190 1.00 26.06 95 TYR A O 1
ATOM 742 N N . SER A 1 107 ? -61.406 28.534 31.792 1.00 26.61 96 SER A N 1
ATOM 743 C CA . SER A 1 107 ? -60.028 28.676 32.214 1.00 26.79 96 SER A CA 1
ATOM 744 C C . SER A 1 107 ? -59.392 27.350 32.639 1.00 27.46 96 SER A C 1
ATOM 745 O O . SER A 1 107 ? -58.279 27.040 32.213 1.00 27.16 96 SER A O 1
ATOM 748 N N . ARG A 1 108 ? -60.107 26.564 33.434 1.00 31.37 97 ARG A N 1
ATOM 749 C CA . ARG A 1 108 ? -59.6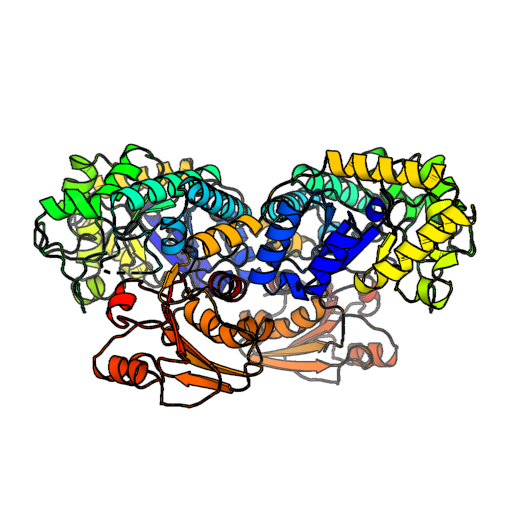26 25.241 33.856 1.00 34.97 97 ARG A CA 1
ATOM 750 C C . ARG A 1 108 ? -59.464 24.312 32.675 1.00 33.53 97 ARG A C 1
ATOM 751 O O . ARG A 1 108 ? -58.515 23.513 32.618 1.00 33.53 97 ARG A O 1
ATOM 759 N N . VAL A 1 109 ? -60.348 24.427 31.684 1.00 34.73 98 VAL A N 1
ATOM 760 C CA . VAL A 1 109 ? -60.099 23.622 30.456 1.00 35.80 98 VAL A CA 1
ATOM 761 C C . VAL A 1 109 ? -58.904 24.079 29.606 1.00 32.61 98 VAL A C 1
ATOM 762 O O . VAL A 1 109 ? -58.104 23.236 29.126 1.00 35.33 98 VAL A O 1
ATOM 766 N N . ALA A 1 110 ? -58.798 25.388 29.409 1.00 29.73 99 ALA A N 1
ATOM 767 C CA . ALA A 1 110 ? -57.659 25.972 28.683 1.00 30.62 99 ALA A CA 1
ATOM 768 C C . ALA A 1 110 ? -56.369 25.607 29.378 1.00 29.75 99 ALA A C 1
ATOM 769 O O . ALA A 1 110 ? -55.386 25.221 28.730 1.00 28.64 99 ALA A O 1
ATOM 771 N N . GLY A 1 111 ? -56.384 25.714 30.708 1.00 28.09 100 GLY A N 1
ATOM 772 C CA . GLY A 1 111 ? -55.206 25.402 31.504 1.00 27.95 100 GLY A CA 1
ATOM 773 C C . GLY A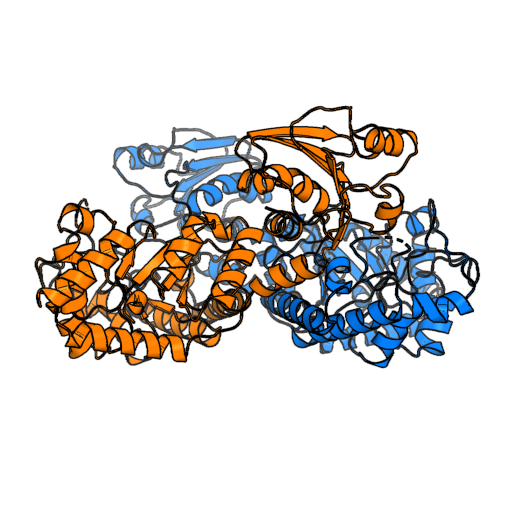 1 111 ? -54.771 23.972 31.278 1.00 29.56 100 GLY A C 1
ATOM 774 O O . GLY A 1 111 ? -53.593 23.669 30.944 1.00 27.99 100 GLY A O 1
ATOM 775 N N . LYS A 1 112 ? -55.742 23.085 31.432 1.00 33.10 101 LYS A N 1
ATOM 776 C CA . LYS A 1 112 ? -55.466 21.687 31.362 1.00 35.35 101 LYS A CA 1
ATOM 777 C C . LYS A 1 112 ? -54.863 21.395 30.016 1.00 35.25 101 LYS A C 1
ATOM 778 O O . LYS A 1 112 ? -53.814 20.685 29.915 1.00 34.08 101 LYS A O 1
ATOM 784 N N . ILE A 1 113 ? -55.448 21.980 28.964 1.00 32.33 102 ILE A N 1
ATOM 785 C CA . ILE A 1 113 ? -54.958 21.623 27.621 1.00 32.34 102 ILE A CA 1
ATOM 786 C C . ILE A 1 113 ? -53.572 22.210 27.433 1.00 29.47 102 ILE A C 1
ATOM 787 O O . ILE A 1 113 ? -52.701 21.556 26.897 1.00 26.38 102 ILE A O 1
ATOM 792 N N . MET A 1 114 ? -53.414 23.465 27.862 1.00 29.22 103 MET A N 1
ATOM 793 C CA . MET A 1 114 ? -52.120 24.142 27.854 1.00 28.82 103 MET A CA 1
ATOM 794 C C . MET A 1 114 ? -51.082 23.265 28.506 1.00 29.58 103 MET A C 1
ATOM 795 O O . MET A 1 114 ? -50.007 23.103 27.951 1.00 25.08 103 MET A O 1
ATOM 800 N N . GLU A 1 115 ? -51.412 22.668 29.664 1.00 31.62 104 GLU A N 1
ATOM 801 C CA . GLU A 1 115 ? -50.425 21.880 30.354 1.00 34.25 104 GLU A CA 1
ATOM 802 C C . GLU A 1 115 ? -50.020 20.689 29.534 1.00 35.52 104 GLU A C 1
ATOM 803 O O . GLU A 1 115 ? -48.833 20.423 29.358 1.00 41.12 104 GLU A O 1
ATOM 809 N N . ILE A 1 116 ? -51.002 19.957 29.045 1.00 35.24 105 ILE A N 1
ATOM 810 C CA . ILE A 1 116 ? -50.723 18.771 28.274 1.00 36.05 105 ILE A CA 1
ATOM 811 C C . ILE A 1 116 ? -49.779 19.094 27.120 1.00 34.92 105 ILE A C 1
ATOM 812 O O . ILE A 1 116 ? -48.859 18.366 26.789 1.00 40.64 105 ILE A O 1
ATOM 817 N N . VAL A 1 117 ? -50.058 20.194 26.480 1.00 32.57 106 VAL A N 1
ATOM 818 C CA . VAL A 1 117 ? -49.263 20.646 25.390 1.00 33.17 106 VAL A CA 1
ATOM 819 C C . VAL A 1 117 ? -47.853 20.984 25.833 1.00 32.25 106 VAL A C 1
ATOM 820 O O . VAL A 1 117 ? -46.936 20.819 25.059 1.00 29.60 106 VAL A O 1
ATOM 824 N N . GLY A 1 118 ? -47.703 21.502 27.055 1.00 29.70 107 GLY A N 1
ATOM 825 C CA . GLY A 1 118 ? -46.387 21.777 27.638 1.00 31.04 107 GLY A CA 1
ATOM 826 C C . GLY A 1 118 ? -46.213 23.209 28.117 1.00 31.37 107 GLY A C 1
ATOM 827 O O . GLY A 1 118 ? -45.164 23.603 28.583 1.00 31.07 107 GLY A O 1
ATOM 828 N N . LEU A 1 119 ? -47.248 24.005 27.966 1.00 33.51 108 LEU A N 1
ATOM 829 C CA . LEU A 1 119 ? -47.180 25.349 28.412 1.00 34.53 108 LEU A CA 1
ATOM 830 C C . LEU A 1 119 ? -47.314 25.245 29.900 1.00 34.05 108 LEU A C 1
ATOM 831 O O . LEU A 1 119 ? -48.078 24.432 30.351 1.00 38.30 108 LEU A O 1
ATOM 836 N N . ASN A 1 120 ? -46.624 26.081 30.670 1.00 31.18 109 ASN A N 1
ATOM 837 C CA . ASN A 1 120 ? -46.940 26.201 32.086 1.00 29.10 109 ASN A CA 1
ATOM 838 C C . ASN A 1 120 ? -47.271 27.566 32.541 1.00 26.70 109 ASN A C 1
ATOM 839 O O . ASN A 1 120 ? -47.312 27.811 33.722 1.00 28.00 109 ASN A O 1
ATOM 844 N N . MET A 1 121 ? -47.530 28.475 31.619 1.00 28.46 110 MET A N 1
ATOM 845 C CA . MET A 1 121 ? -47.978 29.824 32.000 1.00 28.87 110 MET A CA 1
ATOM 846 C C . MET A 1 121 ? -48.869 30.358 30.889 1.00 27.77 110 MET A C 1
ATOM 847 O O . MET A 1 121 ? -48.761 29.896 29.750 1.00 26.88 110 MET A O 1
ATOM 852 N N . VAL A 1 122 ? -49.752 31.304 31.201 1.00 25.38 111 VAL A N 1
ATOM 853 C CA . VAL A 1 122 ? -50.483 31.977 30.149 1.00 26.53 111 VAL A CA 1
ATOM 854 C C . VAL A 1 122 ? -50.488 33.489 30.304 1.00 26.99 111 VAL A C 1
ATOM 855 O O . VAL A 1 122 ? -50.628 33.988 31.407 1.00 23.91 111 VAL A O 1
ATOM 859 N N . PHE A 1 123 ? -50.425 34.235 29.202 1.00 25.78 112 PHE A N 1
ATOM 860 C CA . PHE A 1 123 ? -50.582 35.660 29.377 1.00 27.50 112 PHE A CA 1
ATOM 861 C C . PHE A 1 123 ? -52.049 36.083 29.425 1.00 25.84 112 PHE A C 1
ATOM 862 O O . PHE A 1 123 ? -52.559 36.700 28.538 1.00 25.28 112 PHE A O 1
ATOM 870 N N . ALA A 1 124 ? -52.707 35.777 30.527 1.00 26.68 113 ALA A N 1
ATOM 871 C CA . ALA A 1 124 ? -54.118 36.084 30.701 1.00 27.25 113 ALA A CA 1
ATOM 872 C C . ALA A 1 124 ? -54.455 35.853 32.131 1.00 27.03 113 ALA A C 1
ATOM 873 O O . ALA A 1 124 ? -53.825 35.021 32.743 1.00 28.64 113 ALA A O 1
ATOM 875 N N . PRO A 1 125 ? -55.536 36.441 32.635 1.00 27.22 114 PRO A N 1
ATOM 876 C CA . PRO A 1 125 ? -56.596 37.222 32.016 1.00 29.22 114 PRO A CA 1
ATOM 877 C C . PRO A 1 125 ? -56.351 38.720 32.001 1.00 29.01 114 PRO A C 1
ATOM 878 O O . PRO A 1 125 ? -55.702 39.229 32.862 1.00 31.05 114 PRO A O 1
ATOM 882 N N . VAL A 1 126 ? -56.942 39.390 31.027 1.00 29.41 115 VAL A N 1
ATOM 883 C CA . VAL A 1 126 ? -57.042 40.834 30.983 1.00 28.78 115 V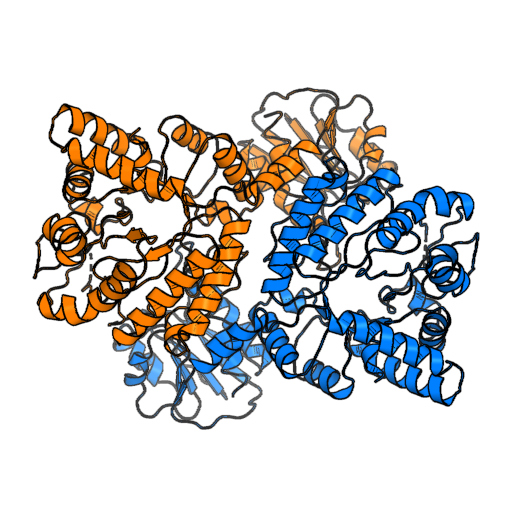AL A CA 1
ATOM 884 C C . VAL A 1 126 ? -58.069 41.312 31.978 1.00 31.99 115 VAL A C 1
ATOM 885 O O . VAL A 1 126 ? -59.236 40.860 31.919 1.00 34.28 115 VAL A O 1
ATOM 889 N N . LEU A 1 127 ? -57.649 42.221 32.870 1.00 31.25 116 LEU A N 1
ATOM 890 C CA . LEU A 1 127 ? -58.539 42.850 33.831 1.00 31.49 116 LEU A CA 1
ATOM 891 C C . LEU A 1 127 ? -58.714 44.323 33.550 1.00 33.01 116 LEU A C 1
ATOM 892 O O . LEU A 1 127 ? -59.254 45.060 34.378 1.00 36.70 116 LEU A O 1
ATOM 897 N N . ASP A 1 128 ? -58.265 44.794 32.407 1.00 32.35 117 ASP A N 1
ATOM 898 C CA . ASP A 1 128 ? -58.617 46.158 32.015 1.00 33.59 117 ASP A CA 1
ATOM 899 C C . ASP A 1 128 ? -60.133 46.304 31.851 1.00 34.63 117 ASP A C 1
ATOM 900 O O . ASP A 1 128 ? -60.840 45.390 31.427 1.00 35.07 117 ASP A O 1
ATOM 905 N N . LEU A 1 129 ? -60.615 47.493 32.163 1.00 37.29 118 LEU A N 1
ATOM 906 C CA . LEU A 1 129 ? -62.022 47.804 32.016 1.00 37.27 118 LEU A CA 1
ATOM 907 C C . LEU A 1 129 ? -62.365 48.261 30.596 1.00 41.96 118 LEU A C 1
ATOM 908 O O . LEU A 1 129 ? -61.588 48.961 29.938 1.00 39.29 118 LEU A O 1
ATOM 913 N N . LEU A 1 130 ? -63.562 47.883 30.151 1.00 48.84 119 LEU A N 1
ATOM 914 C CA . LEU A 1 130 ? -64.248 48.546 29.027 1.00 50.71 119 LEU A CA 1
ATOM 915 C C . LEU A 1 130 ? -64.638 49.994 29.332 1.00 54.54 119 LEU A C 1
ATOM 916 O O . LEU A 1 130 ? -65.244 50.261 30.354 1.00 53.42 119 LEU A O 1
ATOM 921 N N . SER A 1 131 ? -64.321 50.917 28.429 1.00 66.31 120 SER A N 1
ATOM 922 C CA . SER A 1 131 ? -64.748 52.317 28.555 1.00 69.91 120 SER A CA 1
ATOM 923 C C . SER A 1 131 ? -64.768 53.032 27.200 1.00 70.07 120 SER A C 1
ATOM 924 O O . SER A 1 131 ? -64.668 54.261 27.120 1.00 71.63 120 SER A O 1
ATOM 927 N N . ASP A 1 139 ? -61.773 46.076 23.742 1.00 51.60 128 ASP A N 1
ATOM 928 C CA . ASP A 1 139 ? -63.210 46.081 24.072 1.00 51.95 128 ASP A CA 1
ATOM 929 C C . ASP A 1 139 ? -63.781 44.655 24.364 1.00 47.65 128 ASP A C 1
ATOM 930 O O . ASP A 1 139 ? -64.148 44.355 25.501 1.00 46.35 128 ASP A O 1
ATOM 935 N N . ILE A 1 140 ? -63.848 43.772 23.368 1.00 41.70 129 ILE A N 1
ATOM 936 C CA . ILE A 1 140 ? -64.189 42.372 23.654 1.00 40.51 129 ILE A CA 1
ATOM 937 C C . ILE A 1 140 ? -63.096 41.625 24.422 1.00 39.20 129 ILE A C 1
ATOM 938 O O . ILE A 1 140 ? -63.341 40.547 24.928 1.00 40.26 129 ILE A O 1
ATOM 943 N N . ARG A 1 141 ? -61.894 42.194 24.514 1.00 37.60 130 ARG A N 1
ATOM 944 C CA . ARG A 1 141 ? -60.856 41.640 25.387 1.00 36.01 130 ARG A CA 1
ATOM 945 C C . ARG A 1 141 ? -61.083 41.794 26.895 1.00 37.24 130 ARG A C 1
ATOM 946 O O . ARG A 1 141 ? -60.436 41.077 27.674 1.00 41.37 130 ARG A O 1
ATOM 954 N N . SER A 1 142 ? -61.998 42.689 27.276 1.00 33.47 131 SER A N 1
ATOM 955 C CA . SER A 1 142 ? -62.340 42.981 28.659 1.00 33.94 131 SER A CA 1
ATOM 956 C C . SER A 1 142 ? -63.561 42.208 29.199 1.00 34.45 131 SER A C 1
ATOM 957 O O . SER A 1 142 ? -64.513 41.980 28.468 1.00 36.23 131 SER A O 1
ATOM 960 N N . TYR A 1 143 ? -63.597 41.910 30.496 1.00 34.45 132 TYR A N 1
ATOM 961 C CA . TYR A 1 143 ? -64.809 41.296 31.081 1.00 34.86 132 TYR A CA 1
ATOM 962 C C . TYR A 1 143 ? -66.012 42.251 31.112 1.00 34.54 132 TYR A C 1
ATOM 963 O O . TYR A 1 143 ? -67.168 41.819 31.264 1.00 34.75 132 TYR A O 1
ATOM 972 N N . GLY A 1 144 ? -65.746 43.549 31.004 1.00 33.52 133 GLY A N 1
ATOM 973 C CA . GLY A 1 144 ? -66.796 44.557 31.110 1.00 31.93 133 GLY A CA 1
ATOM 974 C C . GLY A 1 144 ? -66.355 45.871 31.752 1.00 36.31 133 GLY A C 1
ATOM 975 O O . GLY A 1 144 ? -65.207 46.074 32.101 1.00 37.27 133 GLY A O 1
ATOM 976 N N . SER A 1 145 ? -67.296 46.782 31.932 1.00 42.40 134 SER A N 1
ATOM 977 C CA . SER A 1 145 ? -66.980 48.101 32.473 1.00 42.85 134 SER A CA 1
ATOM 978 C C . SER A 1 145 ? -67.113 48.137 33.999 1.00 44.12 134 SER A C 1
ATOM 979 O O . SER A 1 145 ? -66.490 48.985 34.643 1.00 47.27 134 SER A O 1
ATOM 982 N N . ASP A 1 146 ? -67.900 47.211 34.556 1.00 40.95 135 ASP A N 1
ATOM 983 C CA . ASP A 1 146 ? -68.185 47.138 35.988 1.00 40.59 135 ASP A CA 1
ATOM 984 C C . ASP A 1 146 ? -67.049 46.478 36.792 1.00 42.59 135 ASP A C 1
ATOM 985 O O . ASP A 1 146 ? -66.851 45.255 36.760 1.00 40.57 135 ASP A O 1
ATOM 990 N N . PRO A 1 147 ? -66.341 47.285 37.579 1.00 40.29 136 PRO A N 1
ATOM 991 C CA . PRO A 1 147 ? -65.165 46.813 38.276 1.00 37.90 136 PRO A CA 1
ATOM 992 C C . PRO A 1 147 ? -65.323 45.546 39.102 1.00 41.20 136 PRO A C 1
ATOM 993 O O . PRO A 1 147 ? -64.418 44.703 39.117 1.00 38.65 136 PRO A O 1
ATOM 997 N N . LYS A 1 148 ? -66.455 45.408 39.780 1.00 45.29 137 LYS A N 1
ATOM 998 C CA . LYS A 1 148 ? -66.700 44.241 40.631 1.00 51.49 137 LYS A CA 1
ATOM 999 C C . LYS A 1 148 ? -66.819 42.987 39.758 1.00 48.39 137 LYS A C 1
ATOM 1000 O O . LYS A 1 148 ? -66.432 41.868 40.137 1.00 47.00 137 LYS A O 1
ATOM 1006 N N . ILE A 1 149 ? -67.408 43.171 38.589 1.00 44.73 138 ILE A N 1
ATOM 1007 C CA . ILE A 1 149 ? -67.677 42.028 37.764 1.00 45.95 138 ILE A CA 1
ATOM 1008 C C . ILE A 1 149 ? -66.370 41.605 37.180 1.00 40.28 138 ILE A C 1
ATOM 1009 O O . ILE A 1 149 ? -66.047 40.405 37.200 1.00 35.33 138 ILE A O 1
ATOM 1014 N N . VAL A 1 150 ? -65.623 42.600 36.697 1.00 34.66 139 VAL A N 1
ATOM 1015 C CA . VAL A 1 150 ? -64.255 42.362 36.244 1.00 35.23 139 VAL A CA 1
ATOM 1016 C C . VAL A 1 150 ? -63.427 41.542 37.294 1.00 35.29 139 VAL A C 1
ATOM 1017 O O . VAL A 1 150 ? -62.875 40.478 36.964 1.00 35.77 139 VAL A O 1
ATOM 1021 N N . ALA A 1 151 ? -63.453 41.962 38.553 1.00 33.61 140 ALA A N 1
ATOM 1022 C CA . ALA A 1 151 ? -62.741 41.260 39.635 1.00 35.85 140 ALA A CA 1
ATOM 1023 C C . ALA A 1 151 ? -63.212 39.848 39.904 1.00 36.44 140 ALA A C 1
ATOM 1024 O O . ALA A 1 151 ? -62.417 38.934 40.121 1.00 32.77 140 ALA A O 1
ATOM 1026 N N . GLU A 1 152 ? -64.521 39.680 39.907 1.00 38.97 141 GLU A N 1
ATOM 1027 C CA . GLU A 1 152 ? -65.122 38.364 40.121 1.00 41.13 141 GLU A CA 1
ATOM 1028 C C . GLU A 1 152 ? -64.655 37.355 39.043 1.00 37.48 141 GLU A C 1
ATOM 1029 O O . GLU A 1 152 ? -64.243 36.217 39.307 1.00 34.65 141 GLU A O 1
ATOM 1035 N N . HIS A 1 153 ? -64.697 37.803 37.800 1.00 36.62 142 HIS A N 1
ATOM 1036 C CA . HIS A 1 153 ? -64.321 36.953 36.711 1.00 33.72 142 HIS A CA 1
ATOM 1037 C C . HIS A 1 153 ? -62.827 36.693 36.671 1.00 32.43 142 HIS A C 1
ATOM 1038 O O . HIS A 1 153 ? -62.377 35.549 36.530 1.00 31.27 142 HIS A O 1
ATOM 1045 N N . GLY A 1 154 ? -62.052 37.744 36.854 1.00 31.24 143 GLY A N 1
ATOM 1046 C CA . GLY A 1 154 ? -60.585 37.599 36.833 1.00 30.36 143 GLY A CA 1
ATOM 1047 C C . GLY A 1 154 ? -60.096 36.625 37.864 1.00 31.29 143 GLY A C 1
ATOM 1048 O O . GLY A 1 154 ? -59.230 35.776 37.594 1.00 33.32 143 GLY A O 1
ATOM 1049 N N . ALA A 1 155 ? -60.665 36.750 39.057 1.00 32.75 144 ALA A N 1
ATOM 1050 C CA . ALA A 1 155 ? -60.330 35.885 40.155 1.00 33.10 144 ALA A CA 1
ATOM 1051 C C . ALA A 1 155 ? -60.628 34.438 39.822 1.00 34.34 144 ALA A C 1
ATOM 1052 O O . ALA A 1 155 ? -59.726 33.588 39.901 1.00 36.65 144 ALA A O 1
ATOM 1054 N N . ARG A 1 156 ? -61.847 34.165 39.361 1.00 34.72 145 ARG A N 1
ATOM 1055 C CA . ARG A 1 156 ? -62.201 32.775 38.976 1.00 35.70 145 ARG A CA 1
ATOM 1056 C C . ARG A 1 156 ? -61.391 32.249 37.790 1.00 34.06 145 ARG A C 1
ATOM 1057 O O . ARG A 1 156 ? -61.059 31.050 37.732 1.00 30.45 145 ARG A O 1
ATOM 1065 N N . ALA A 1 157 ? -61.145 33.144 36.830 1.00 32.56 146 ALA A N 1
ATOM 1066 C CA . ALA A 1 157 ? -60.220 32.888 35.720 1.00 33.15 146 ALA A CA 1
ATOM 1067 C C . ALA A 1 157 ? -58.879 32.440 36.241 1.00 32.49 146 ALA A C 1
ATOM 1068 O O . ALA A 1 157 ? -58.337 31.397 35.814 1.00 36.89 146 ALA A O 1
ATOM 1070 N N . CYS A 1 158 ? -58.345 33.194 37.189 1.00 30.36 147 CYS A N 1
ATOM 1071 C CA . CYS A 1 158 ? -57.030 32.852 37.704 1.00 34.08 147 CYS A CA 1
ATOM 1072 C C . CYS A 1 158 ? -57.041 31.525 38.422 1.00 34.76 147 CYS A C 1
ATOM 1073 O O . CYS A 1 158 ? -56.116 30.715 38.223 1.00 29.89 147 CYS A O 1
ATOM 1076 N N . GLU A 1 159 ? -58.088 31.252 39.209 1.00 37.08 148 GLU A N 1
ATOM 1077 C CA . GLU A 1 159 ? -58.125 29.904 39.857 1.00 42.07 148 GLU A CA 1
ATOM 1078 C C . GLU A 1 159 ? -58.325 28.791 38.863 1.00 38.83 148 GLU A C 1
ATOM 1079 O O . GLU A 1 159 ? -57.748 27.737 39.006 1.00 36.58 148 GLU A O 1
ATOM 1085 N N . GLY A 1 160 ? -59.112 29.046 37.827 1.00 36.22 149 GLY A N 1
ATOM 1086 C CA . GLY A 1 160 ? -59.297 28.055 36.795 1.00 35.16 149 GLY A CA 1
ATOM 1087 C C . GLY A 1 160 ? -57.961 27.698 36.158 1.00 33.37 149 GLY A C 1
ATOM 1088 O O . GLY A 1 160 ? -57.545 26.513 36.111 1.00 26.89 149 GLY A O 1
ATOM 1089 N N . TYR A 1 161 ? -57.268 28.727 35.672 1.00 30.59 150 TYR A N 1
ATOM 1090 C CA . TYR A 1 161 ? -55.998 28.471 35.044 1.00 28.48 150 TYR A CA 1
ATOM 1091 C C . TYR A 1 161 ? -55.065 27.713 35.976 1.00 29.72 150 TYR A C 1
ATOM 1092 O O . TYR A 1 161 ? -54.384 26.753 35.560 1.00 31.12 150 TYR A O 1
ATOM 1101 N N . LEU A 1 162 ? -55.042 28.130 37.246 1.00 29.75 151 LEU A N 1
ATOM 1102 C CA . LEU A 1 162 ? -54.157 27.506 38.219 1.00 33.25 151 LEU A CA 1
ATOM 1103 C C . LEU A 1 162 ? -54.436 26.040 38.420 1.00 34.01 151 LEU A C 1
ATOM 1104 O O . LEU A 1 162 ? -53.524 25.245 38.348 1.00 37.67 151 LEU A O 1
ATOM 1109 N N . GLU A 1 163 ? -55.702 25.703 38.628 1.00 37.94 152 GLU A N 1
ATOM 1110 C CA . GLU A 1 163 ? -56.155 24.315 38.840 1.00 41.96 152 GLU A CA 1
ATOM 1111 C C . GLU A 1 163 ? -55.911 23.487 37.600 1.00 38.79 152 GLU A C 1
ATOM 1112 O O . GLU A 1 163 ? -55.697 22.284 37.704 1.00 34.37 152 GLU A O 1
ATOM 1118 N N . GLY A 1 164 ? -55.980 24.138 36.423 1.00 36.46 153 GLY A N 1
ATOM 1119 C CA . GLY A 1 164 ? -55.699 23.486 35.158 1.00 32.70 153 GLY A CA 1
ATOM 1120 C C . GLY A 1 164 ? -54.236 23.118 35.020 1.00 32.90 153 GLY A C 1
ATOM 1121 O O . GLY A 1 164 ? -53.885 22.113 34.385 1.00 30.15 153 GLY A O 1
ATOM 1122 N N . GLY A 1 165 ? -53.367 23.934 35.609 1.00 34.39 154 GLY A N 1
ATOM 1123 C CA . GLY A 1 165 ? -51.921 23.686 35.531 1.00 36.15 154 GLY A CA 1
ATOM 1124 C C . GLY A 1 165 ? -51.048 24.806 34.968 1.00 37.12 154 GLY A C 1
ATOM 1125 O O . GLY A 1 165 ? -49.884 24.543 34.675 1.00 39.66 154 GLY A O 1
ATOM 1126 N N . VAL A 1 166 ? -51.566 26.038 34.824 1.00 33.02 155 VAL A N 1
ATOM 1127 C CA . VAL A 1 166 ? -50.730 27.123 34.301 1.00 31.01 155 VAL A CA 1
ATOM 1128 C C . VAL A 1 166 ? -50.745 28.333 35.156 1.00 28.09 155 VAL A C 1
ATOM 1129 O O . VAL A 1 166 ? -51.803 28.732 35.656 1.00 26.95 155 VAL A O 1
ATOM 1133 N N . ILE A 1 167 ? -49.576 28.935 35.323 1.00 26.11 156 ILE A N 1
ATOM 1134 C CA . ILE A 1 167 ? -49.527 30.159 36.115 1.00 27.40 156 ILE A CA 1
ATOM 1135 C C . ILE A 1 167 ? -50.121 31.250 35.269 1.00 24.63 156 ILE A C 1
ATOM 1136 O O . ILE A 1 167 ? -49.685 31.495 34.161 1.00 30.86 156 ILE A O 1
ATOM 1141 N N . PRO A 1 168 ? -51.129 31.901 35.740 1.00 24.03 157 PRO A N 1
ATOM 1142 C CA . PRO A 1 168 ? -51.708 33.008 34.922 1.00 25.71 157 PRO A CA 1
ATOM 1143 C C . PRO A 1 168 ? -50.944 34.309 35.056 1.00 26.31 157 PRO A C 1
ATOM 1144 O O . PRO A 1 168 ? -50.029 34.403 35.852 1.00 28.93 157 PRO A O 1
ATOM 1148 N N . CYS A 1 169 ? -51.368 35.316 34.310 1.00 30.78 158 CYS A N 1
ATOM 1149 C CA . CYS A 1 169 ? -50.795 36.675 34.341 1.00 30.20 158 CYS A CA 1
ATOM 1150 C C . CYS A 1 169 ? -51.840 37.802 34.129 1.00 30.01 158 CYS A C 1
ATOM 1151 O O . CYS A 1 169 ? -52.373 37.978 33.049 1.00 29.77 158 CYS A O 1
ATOM 1154 N N . ILE A 1 170 ? -52.090 38.607 35.138 1.00 30.70 159 ILE A N 1
ATOM 1155 C CA . ILE A 1 170 ? -53.178 39.568 35.030 1.00 34.23 159 ILE A CA 1
ATOM 1156 C C . ILE A 1 170 ? -52.639 40.798 34.356 1.00 33.48 159 ILE A C 1
ATOM 1157 O O . ILE A 1 170 ? -51.533 41.196 34.602 1.00 36.25 159 ILE A O 1
ATOM 1162 N N . LYS A 1 171 ? -53.399 41.373 33.452 1.00 35.10 160 LYS A N 1
ATOM 1163 C CA . LYS A 1 171 ? -52.940 42.584 32.762 1.00 34.09 160 LYS A CA 1
ATOM 1164 C C . LYS A 1 171 ? -54.006 43.666 32.536 1.00 33.46 160 LYS A C 1
ATOM 1165 O O . LYS A 1 171 ? -55.196 43.389 32.534 1.00 36.00 160 LYS A O 1
ATOM 1171 N N . HIS A 1 172 ? -53.607 44.904 32.315 1.00 32.59 161 HIS A N 1
ATOM 1172 C CA . HIS A 1 172 ? -52.242 45.400 32.359 1.00 32.63 161 HIS A CA 1
ATOM 1173 C C . HIS A 1 172 ? -52.235 46.366 33.513 1.00 31.41 161 HIS A C 1
ATOM 1174 O O . HIS A 1 172 ? -52.966 47.338 33.475 1.00 35.28 161 HIS A O 1
ATOM 1181 N N . PHE A 1 173 ? -51.451 46.079 34.543 1.00 33.15 162 PHE A N 1
ATOM 1182 C CA . PHE A 1 173 ? -51.495 46.831 35.800 1.00 34.68 162 PHE A CA 1
ATOM 1183 C C . PHE A 1 173 ? -50.926 48.243 35.625 1.00 34.57 162 PHE A C 1
ATOM 1184 O O . PHE A 1 173 ? -49.851 48.405 35.084 1.00 33.46 162 PHE A O 1
ATOM 1192 N N . PRO A 1 174 ? -51.596 49.273 36.162 1.00 36.56 163 PRO A N 1
ATOM 1193 C CA . PRO A 1 174 ? -52.749 49.285 37.063 1.00 36.14 163 PRO A CA 1
ATOM 1194 C C . PRO A 1 174 ? -54.095 49.370 36.385 1.00 37.73 163 PRO A C 1
ATOM 1195 O O . PRO A 1 174 ? -55.091 49.663 37.056 1.00 35.74 163 PRO A O 1
ATOM 1199 N N . GLY A 1 175 ? -54.130 49.106 35.079 1.00 39.47 164 GLY A N 1
ATOM 1200 C CA . GLY A 1 175 ? -55.374 49.141 34.304 1.00 42.04 164 GLY A CA 1
ATOM 1201 C C . GLY A 1 175 ? -55.254 50.037 33.085 1.00 44.08 164 GLY A C 1
ATOM 1202 O O . GLY A 1 175 ? -54.961 51.241 33.176 1.00 39.30 164 GLY A O 1
ATOM 1203 N N . HIS A 1 176 ? -55.458 49.427 31.931 1.00 44.20 165 HIS A N 1
ATOM 1204 C CA . HIS A 1 176 ? -55.211 50.072 30.643 1.00 44.48 165 HIS A CA 1
ATOM 1205 C C . HIS A 1 176 ? -56.491 50.644 30.065 1.00 43.22 165 HIS A C 1
ATOM 1206 O O . HIS A 1 176 ? -56.485 51.388 29.107 1.00 39.58 165 HIS A O 1
ATOM 1213 N N . GLY A 1 177 ? -57.604 50.298 30.673 1.00 42.21 166 GLY A N 1
ATOM 1214 C CA . GLY A 1 177 ? -58.881 50.597 30.112 1.00 41.22 166 GLY A CA 1
ATOM 1215 C C . GLY A 1 177 ? -59.205 52.015 29.754 1.00 42.01 166 GLY A C 1
ATOM 1216 O O . GLY A 1 177 ? -59.928 52.199 28.820 1.00 49.25 166 GLY A O 1
ATOM 1217 N N . LYS A 1 178 ? -58.727 53.016 30.485 1.00 43.17 167 LYS A N 1
ATOM 1218 C CA . LYS A 1 178 ? -59.129 54.415 30.208 1.00 47.18 167 LYS A CA 1
ATOM 1219 C C . LYS A 1 178 ? -58.277 55.104 29.149 1.00 51.97 167 LYS A C 1
ATOM 1220 O O . LYS A 1 178 ? -58.523 56.268 28.835 1.00 56.27 167 LYS A O 1
ATOM 1226 N N . ALA A 1 179 ? -57.286 54.412 28.589 1.00 58.01 168 ALA A N 1
ATOM 1227 C CA . ALA A 1 179 ? -56.168 55.111 27.916 1.00 57.56 168 ALA A CA 1
ATOM 1228 C C . ALA A 1 179 ? -56.493 55.722 26.559 1.00 62.62 168 ALA A C 1
ATOM 1229 O O . ALA A 1 179 ? -57.399 55.275 25.841 1.00 54.01 168 ALA A O 1
ATOM 1231 N N . ARG A 1 180 ? -55.683 56.738 26.250 1.00 74.78 169 ARG A N 1
ATOM 1232 C CA . ARG A 1 180 ? -55.861 57.673 25.137 1.00 84.18 169 ARG A CA 1
ATOM 1233 C C . ARG A 1 180 ? -54.515 58.077 24.501 1.00 81.16 169 ARG A C 1
ATOM 1234 O O . ARG A 1 180 ? -53.555 58.367 25.223 1.00 65.71 169 ARG A O 1
ATOM 1242 N N . GLU A 1 181 ? -54.475 58.097 23.161 1.00 89.67 170 GLU A N 1
ATOM 1243 C CA . GLU A 1 181 ? -53.328 58.592 22.368 1.00 93.78 170 GLU A CA 1
ATOM 1244 C C . GLU A 1 181 ? -53.543 60.067 22.038 1.00 81.93 170 GLU A C 1
ATOM 1245 O O . GLU A 1 181 ? -53.033 60.946 22.724 1.00 76.46 170 GLU A O 1
ATOM 1251 N N . THR A 1 186 ? -47.547 58.873 21.446 1.00 61.66 175 THR A N 1
ATOM 1252 C CA . THR A 1 186 ? -47.148 57.473 21.183 1.00 72.26 175 THR A CA 1
ATOM 1253 C C . THR A 1 186 ? -47.370 56.532 22.413 1.00 67.33 175 THR A C 1
ATOM 1254 O O . THR A 1 186 ? -47.822 55.366 22.318 1.00 64.54 175 THR A O 1
ATOM 1258 N N . LEU A 1 187 ? -46.970 57.075 23.552 1.00 55.91 176 LEU A N 1
ATOM 1259 C CA . LEU A 1 187 ? -47.305 56.616 24.881 1.00 50.22 176 LEU A CA 1
ATOM 1260 C C . LEU A 1 187 ? -48.673 57.137 25.253 1.00 48.45 176 LEU A C 1
ATOM 1261 O O . LEU A 1 187 ? -48.811 58.339 25.401 1.00 48.58 176 LEU A O 1
ATOM 1266 N N . PRO A 1 188 ? -49.676 56.257 25.409 1.00 43.68 177 PRO A N 1
ATOM 1267 C CA . PRO A 1 188 ? -51.017 56.726 25.763 1.00 46.46 177 PRO A CA 1
ATOM 1268 C C . PRO A 1 188 ? -51.103 57.251 27.194 1.00 49.08 177 PRO A C 1
ATOM 1269 O O . PRO A 1 188 ? -50.194 57.033 27.999 1.00 47.08 177 PRO A O 1
ATOM 1273 N N . VAL A 1 189 ? -52.206 57.915 27.514 1.00 49.75 178 VAL A N 1
ATOM 1274 C CA . VAL A 1 189 ? -52.312 58.585 28.819 1.00 52.78 178 VAL A CA 1
ATOM 1275 C C . VAL A 1 189 ? -53.692 58.478 29.488 1.00 45.73 178 VAL A C 1
ATOM 1276 O O . VAL A 1 189 ? -54.733 58.644 28.871 1.00 39.53 178 VAL A O 1
ATOM 1280 N N . VAL A 1 190 ? -53.652 58.154 30.765 1.00 46.03 179 VAL A N 1
ATOM 1281 C CA . VAL A 1 190 ? -54.815 58.166 31.616 1.00 50.21 179 VAL A CA 1
ATOM 1282 C C . VAL A 1 190 ? -54.600 59.302 32.616 1.00 53.59 179 VAL A C 1
ATOM 1283 O O . VAL A 1 190 ? -53.557 59.352 33.316 1.00 50.93 179 VAL A O 1
ATOM 1287 N N . ASP A 1 191 ? -55.587 60.194 32.689 1.00 53.60 180 ASP A N 1
ATOM 1288 C CA . ASP A 1 191 ? -55.559 61.298 33.653 1.00 59.97 180 ASP A CA 1
ATOM 1289 C C . ASP A 1 191 ? -56.554 61.167 34.824 1.00 59.53 180 ASP A C 1
ATOM 1290 O O . ASP A 1 191 ? -56.766 62.124 35.577 1.00 56.53 180 ASP A O 1
ATOM 1295 N N . ALA A 1 192 ? -57.135 59.986 35.007 1.00 56.45 181 ALA A N 1
ATOM 1296 C CA . ALA A 1 192 ? -57.907 59.736 36.207 1.00 54.17 181 ALA A CA 1
ATOM 1297 C C . ALA A 1 192 ? -57.053 60.054 37.421 1.00 52.30 181 ALA A C 1
ATOM 1298 O O . ALA A 1 192 ? -55.854 59.781 37.414 1.00 51.64 181 ALA A O 1
ATOM 1300 N N . PRO A 1 193 ? -57.663 60.674 38.443 1.00 49.92 182 PRO A N 1
ATOM 1301 C CA . PRO A 1 193 ? -57.037 60.815 39.745 1.00 47.50 182 PRO A CA 1
ATOM 1302 C C . PRO A 1 193 ? -56.909 59.473 40.455 1.00 41.56 182 PRO A C 1
ATOM 1303 O O . PRO A 1 193 ? -57.730 58.625 40.273 1.00 46.15 182 PRO A O 1
ATOM 1307 N N . PHE A 1 194 ? -55.881 59.305 41.272 1.00 42.17 183 PHE A N 1
ATOM 1308 C CA . PHE A 1 194 ? -55.578 58.018 41.887 1.00 42.37 183 PHE A CA 1
ATOM 1309 C C . PHE A 1 194 ? -56.766 57.408 42.645 1.00 43.51 183 PHE A C 1
ATOM 1310 O O . PHE A 1 194 ? -56.994 56.211 42.592 1.00 44.32 183 PHE A O 1
ATOM 1318 N N . GLU A 1 195 ? -57.525 58.245 43.329 1.00 47.81 184 GLU A N 1
ATOM 1319 C CA . GLU A 1 195 ? -58.715 57.772 44.048 1.00 49.65 184 GLU A CA 1
ATOM 1320 C C . GLU A 1 195 ? -59.627 57.072 43.091 1.00 42.55 184 GLU A C 1
ATOM 1321 O O . GLU A 1 195 ? -59.997 55.937 43.354 1.00 45.29 184 GLU A O 1
ATOM 1327 N N . LYS A 1 196 ? -59.910 57.696 41.954 1.00 42.55 185 LYS A N 1
ATOM 1328 C CA . LYS A 1 196 ? -60.765 57.067 40.909 1.00 46.29 185 LYS A CA 1
ATOM 1329 C C . LYS A 1 196 ? -60.173 55.716 40.450 1.00 45.73 185 LYS A C 1
ATOM 1330 O O . LYS A 1 196 ? -60.858 54.687 40.417 1.00 42.41 185 LYS A O 1
ATOM 1336 N N . LEU A 1 197 ? -58.875 55.741 40.156 1.00 46.64 186 LEU A N 1
ATOM 1337 C CA . LEU A 1 197 ? -58.099 54.569 39.732 1.00 46.03 186 LEU A CA 1
ATOM 1338 C C . LEU A 1 197 ? -58.146 53.413 40.716 1.00 45.24 186 LEU A C 1
ATOM 1339 O O . LEU A 1 197 ? -58.285 52.248 40.350 1.00 47.81 186 LEU A O 1
ATOM 1344 N N . TRP A 1 198 ? -57.994 53.759 41.981 1.00 47.03 187 TRP A N 1
ATOM 1345 C CA . TRP A 1 198 ? -57.994 52.788 43.074 1.00 44.45 187 TRP A CA 1
ATOM 1346 C C . TRP A 1 198 ? -59.343 52.080 43.242 1.00 44.46 187 TRP A C 1
ATOM 1347 O O . TRP A 1 198 ? -59.378 50.857 43.492 1.00 40.08 187 TRP A O 1
ATOM 1358 N N . GLU A 1 199 ? -60.432 52.845 43.124 1.00 43.62 188 GLU A N 1
ATOM 1359 C CA . GLU A 1 199 ? -61.778 52.260 43.275 1.00 51.37 188 GLU A CA 1
ATOM 1360 C C . GLU A 1 199 ? -62.244 51.498 42.040 1.00 48.82 188 GLU A C 1
ATOM 1361 O O . GLU A 1 199 ? -62.910 50.460 42.154 1.00 52.13 188 GLU A O 1
ATOM 1367 N N . GLU A 1 200 ? -61.880 51.979 40.863 1.00 45.15 189 GLU A N 1
ATOM 1368 C CA . GLU A 1 200 ? -62.341 51.336 39.637 1.00 43.47 189 GLU A CA 1
ATOM 1369 C C . GLU A 1 200 ? -61.284 50.406 39.005 1.00 42.22 189 GLU A C 1
ATOM 1370 O O . GLU A 1 200 ? -61.326 49.173 39.170 1.00 39.84 189 GLU A O 1
ATOM 1376 N N . ASP A 1 201 ? -60.317 51.000 38.321 1.00 37.63 190 ASP A N 1
ATOM 1377 C CA . ASP A 1 201 ? -59.413 50.237 37.492 1.00 36.64 190 ASP A CA 1
ATOM 1378 C C . ASP A 1 201 ? -58.625 49.242 38.305 1.00 35.74 190 ASP A C 1
ATOM 1379 O O . ASP A 1 201 ? -58.423 48.114 37.877 1.00 36.70 190 ASP A O 1
ATOM 1384 N N . LEU A 1 202 ? -58.188 49.655 39.484 1.00 32.84 191 LEU A N 1
ATOM 1385 C CA . LEU A 1 202 ? -57.317 48.820 40.279 1.00 32.86 191 LEU A CA 1
ATOM 1386 C C . LEU A 1 202 ? -58.020 47.714 41.058 1.00 33.24 191 LEU A C 1
ATOM 1387 O O . LEU A 1 202 ? -57.377 46.724 41.481 1.00 28.97 191 LEU A O 1
ATOM 1392 N N . LEU A 1 203 ? -59.332 47.864 41.230 1.00 34.61 192 LEU A N 1
ATOM 1393 C CA . LEU A 1 203 ? -60.082 46.924 42.048 1.00 36.37 192 LEU A CA 1
ATOM 1394 C C . LEU A 1 203 ? -59.807 45.496 41.656 1.00 39.02 192 LEU A C 1
ATOM 1395 O O . LEU A 1 203 ? -59.365 44.726 42.517 1.00 40.10 192 LEU A O 1
ATOM 1400 N N . PRO A 1 204 ? -60.019 45.131 40.356 1.00 37.73 193 PRO A N 1
ATOM 1401 C CA . PRO A 1 204 ? -59.779 43.707 40.034 1.00 36.32 193 PRO A CA 1
ATOM 1402 C C . PRO A 1 204 ? -58.371 43.257 40.374 1.00 36.57 193 PRO A C 1
ATOM 1403 O O . PRO A 1 204 ? -58.183 42.094 40.763 1.00 39.48 193 PRO A O 1
ATOM 1407 N N . PHE A 1 205 ? -57.385 44.145 40.247 1.00 34.22 194 PHE A N 1
ATOM 1408 C CA . PHE A 1 205 ? -56.030 43.728 40.582 1.00 34.27 194 PHE A CA 1
ATOM 1409 C C . PHE A 1 205 ? -55.916 43.438 42.072 1.00 30.79 194 PHE A C 1
ATOM 1410 O O . PHE A 1 205 ? -55.318 42.440 42.481 1.00 33.52 194 PHE A O 1
ATOM 1418 N N . ARG A 1 206 ? -56.536 44.272 42.877 1.00 30.74 195 ARG A N 1
ATOM 1419 C CA . ARG A 1 206 ? -56.542 44.055 44.340 1.00 32.65 195 ARG A CA 1
ATOM 1420 C C . ARG A 1 206 ? -57.189 42.768 44.730 1.00 35.78 195 ARG A C 1
ATOM 1421 O O . ARG A 1 206 ? -56.552 41.934 45.357 1.00 43.08 195 ARG A O 1
ATOM 1429 N N . LYS A 1 207 ? -58.433 42.576 44.308 1.00 40.83 196 LYS A N 1
ATOM 1430 C CA . LYS A 1 207 ? -59.176 41.362 44.618 1.00 41.89 196 LYS A CA 1
ATOM 1431 C C . LYS A 1 207 ? -58.406 40.153 44.187 1.00 38.77 196 LYS A C 1
ATOM 1432 O O . LYS A 1 207 ? -58.260 39.181 44.915 1.00 35.62 196 LYS A O 1
ATOM 1438 N N . VAL A 1 208 ? -57.885 40.185 42.991 1.00 38.05 197 VAL A N 1
ATOM 1439 C CA . VAL A 1 208 ? -57.229 38.970 42.531 1.00 37.34 197 VAL A CA 1
ATOM 1440 C C . VAL A 1 208 ? -56.000 38.670 43.387 1.00 40.94 197 VAL A C 1
ATOM 1441 O O . VAL A 1 208 ? -55.797 37.533 43.815 1.00 40.59 197 VAL A O 1
ATOM 1445 N N . LEU A 1 209 ? -55.186 39.690 43.638 1.00 42.85 198 LEU A N 1
ATOM 1446 C CA . LEU A 1 209 ? -53.897 39.477 44.307 1.00 46.00 198 LEU A CA 1
ATOM 1447 C C . LEU A 1 209 ? -54.098 39.143 45.785 1.00 50.38 198 LEU A C 1
ATOM 1448 O O . LEU A 1 209 ? -53.458 38.217 46.331 1.00 48.93 198 LEU A O 1
ATOM 1453 N N . GLU A 1 210 ? -55.034 39.880 46.380 1.00 51.10 199 GLU A N 1
ATOM 1454 C CA . GLU A 1 210 ? -55.564 39.612 47.718 1.00 55.06 199 GLU A CA 1
ATOM 1455 C C . GLU A 1 210 ? -56.194 38.232 47.906 1.00 50.25 199 GLU A C 1
ATOM 1456 O O . GLU A 1 210 ? -56.415 37.836 49.019 1.00 56.89 199 GLU A O 1
ATOM 1462 N N . ARG A 1 211 ? -56.505 37.519 46.841 1.00 48.27 200 ARG A N 1
ATOM 1463 C CA . ARG A 1 211 ? -57.101 36.185 46.947 1.00 51.00 200 ARG A CA 1
ATOM 1464 C C . ARG A 1 211 ? -56.247 35.099 46.319 1.00 53.64 200 ARG A C 1
ATOM 1465 O O . ARG A 1 211 ? -56.266 33.971 46.783 1.00 56.45 200 ARG A O 1
ATOM 1473 N N . GLU A 1 212 ? -55.537 35.397 45.234 1.00 61.63 201 GLU A N 1
ATOM 1474 C CA . GLU A 1 212 ? -54.727 34.365 44.568 1.00 65.57 201 GLU A CA 1
ATOM 1475 C C . GLU A 1 212 ? -53.253 34.770 44.592 1.00 63.04 201 GLU A C 1
ATOM 1476 O O . GLU A 1 212 ? -52.910 35.933 44.437 1.00 69.79 201 GLU A O 1
ATOM 1482 N N . LYS A 1 213 ? -52.390 33.809 44.865 1.00 61.67 202 LYS A N 1
ATOM 1483 C CA . LYS A 1 213 ? -51.010 34.131 45.205 1.00 62.24 202 LYS A CA 1
ATOM 1484 C C . LYS A 1 213 ? -50.102 33.823 44.057 1.00 56.61 202 LYS A C 1
ATOM 1485 O O . LYS A 1 213 ? -49.260 34.657 43.720 1.00 50.64 202 LYS A O 1
ATOM 1491 N N . LYS A 1 214 ? -50.266 32.627 43.478 1.00 45.96 203 LYS A N 1
ATOM 1492 C CA . LYS A 1 214 ? -49.387 32.169 42.421 1.00 48.15 203 LYS A CA 1
ATOM 1493 C C . LYS A 1 214 ? -49.775 32.762 41.044 1.00 41.85 203 LYS A C 1
ATOM 1494 O O . LYS A 1 214 ? -50.045 32.045 40.074 1.00 42.89 203 LYS A O 1
ATOM 1500 N N . VAL A 1 215 ? -49.772 34.071 40.985 1.00 36.00 204 VAL A N 1
ATOM 1501 C CA . VAL A 1 215 ? -50.273 34.827 39.871 1.00 35.07 204 VAL A CA 1
ATOM 1502 C C . VAL A 1 215 ? -49.176 35.816 39.552 1.00 32.19 204 VAL A C 1
ATOM 1503 O O . VAL A 1 215 ? -48.568 36.381 40.471 1.00 33.03 204 VAL A O 1
ATOM 1507 N N . THR A 1 216 ? -48.925 36.020 38.264 1.00 30.11 205 THR A N 1
ATOM 1508 C CA . THR A 1 216 ? -48.024 37.063 37.831 1.00 30.35 205 THR A CA 1
ATOM 1509 C C . THR A 1 216 ? -48.799 38.271 37.400 1.00 29.98 205 THR A C 1
ATOM 1510 O O . THR A 1 216 ? -49.996 38.200 37.194 1.00 32.66 205 THR A O 1
ATOM 1514 N N . VAL A 1 217 ? -48.099 39.386 37.273 1.00 29.29 206 VAL A N 1
ATOM 1515 C CA . VAL A 1 217 ? -48.714 40.649 36.905 1.00 28.00 206 VAL A CA 1
ATOM 1516 C C . VAL A 1 217 ? -47.909 41.313 35.829 1.00 29.53 206 VAL A C 1
ATOM 1517 O O . VAL A 1 217 ? -46.708 41.423 35.946 1.00 26.68 206 VAL A O 1
ATOM 1521 N N . MET A 1 218 ? -48.598 41.789 34.798 1.00 31.41 207 MET A N 1
ATOM 1522 C CA . MET A 1 218 ? -47.960 42.417 33.674 1.00 30.60 207 MET A CA 1
ATOM 1523 C C . MET A 1 218 ? -48.339 43.856 33.692 1.00 31.43 207 MET A C 1
ATOM 1524 O O . MET A 1 218 ? -49.462 44.261 33.956 1.00 29.89 207 MET A O 1
ATOM 1529 N N . THR A 1 219 ? -47.369 44.643 33.344 1.00 33.88 208 THR A N 1
ATOM 1530 C CA . THR A 1 219 ? -47.412 46.054 33.618 1.00 31.65 208 THR A CA 1
ATOM 1531 C C . THR A 1 219 ? -47.951 46.775 32.420 1.00 31.06 208 THR A C 1
ATOM 1532 O O . THR A 1 219 ? -47.908 46.277 31.319 1.00 34.45 208 THR A O 1
ATOM 1536 N N . ALA A 1 220 ? -48.472 47.962 32.603 1.00 33.24 209 ALA A N 1
ATOM 1537 C CA . ALA A 1 220 ? -49.070 48.678 31.485 1.00 31.76 209 ALA A CA 1
ATOM 1538 C C . ALA A 1 220 ? -48.131 49.737 30.937 1.00 33.07 209 ALA A C 1
ATOM 1539 O O . ALA A 1 220 ? -47.615 50.572 31.685 1.00 31.62 209 ALA A O 1
ATOM 1541 N N . HIS A 1 221 ? -47.961 49.769 29.619 1.00 32.54 210 HIS A N 1
ATOM 1542 C CA . HIS A 1 221 ? -47.178 50.849 29.005 1.00 32.96 210 HIS A CA 1
ATOM 1543 C C . HIS A 1 221 ? -48.048 52.124 28.848 1.00 32.08 210 HIS A C 1
ATOM 1544 O O . HIS A 1 221 ? -48.287 52.574 27.756 1.00 31.16 210 HIS A O 1
ATOM 1551 N N . VAL A 1 222 ? -48.454 52.719 29.961 1.00 33.00 211 VAL A N 1
ATOM 1552 C CA . VAL A 1 222 ? -49.268 53.910 29.961 1.00 33.14 211 VAL A CA 1
ATOM 1553 C C . VAL A 1 222 ? -48.827 54.911 31.010 1.00 34.73 211 VAL A C 1
ATOM 1554 O O . VAL A 1 222 ? -48.303 54.538 32.055 1.00 34.56 211 VAL A O 1
ATOM 1558 N N . ARG A 1 223 ? -49.050 56.187 30.690 1.00 39.02 212 ARG A N 1
ATOM 1559 C CA . ARG A 1 223 ? -48.740 57.314 31.552 1.00 41.51 212 ARG A CA 1
ATOM 1560 C C . ARG A 1 223 ? -49.985 57.679 32.335 1.00 42.36 212 ARG A C 1
ATOM 1561 O O . ARG A 1 223 ? -51.004 58.052 31.728 1.00 38.49 212 ARG A O 1
ATOM 1569 N N . TYR A 1 224 ? -49.889 57.578 33.670 1.00 41.93 213 TYR A N 1
ATOM 1570 C CA . TYR A 1 224 ? -50.982 57.964 34.563 1.00 45.04 213 TYR A CA 1
ATOM 1571 C C . TYR A 1 224 ? -50.624 59.357 35.069 1.00 46.83 213 TYR A C 1
ATOM 1572 O O . TYR A 1 224 ? -49.835 59.528 36.009 1.00 44.47 213 TYR A O 1
ATOM 1581 N N . SER A 1 225 ? -51.163 60.356 34.372 1.00 50.65 214 SER A N 1
ATOM 1582 C CA . SER A 1 225 ? -50.744 61.746 34.550 1.00 53.81 214 SER A CA 1
ATOM 1583 C C . SER A 1 225 ? -51.097 62.332 35.908 1.00 58.00 214 SER A C 1
ATOM 1584 O O . SER A 1 225 ? -50.666 63.417 36.207 1.00 65.62 214 SER A O 1
ATOM 1587 N N . SER A 1 226 ? -51.871 61.619 36.721 1.00 65.40 215 SER A N 1
ATOM 1588 C CA . SER A 1 226 ? -52.068 62.005 38.119 1.00 60.11 215 SER A CA 1
ATOM 1589 C C . SER A 1 226 ? -50.943 61.605 39.012 1.00 60.42 215 SER A C 1
ATOM 1590 O O . SER A 1 226 ? -50.831 62.144 40.109 1.00 64.36 215 SER A O 1
ATOM 1593 N N . ILE A 1 227 ? -50.143 60.624 38.610 1.00 58.93 216 ILE A N 1
ATOM 1594 C CA . ILE A 1 227 ? -49.208 60.023 39.582 1.00 58.62 216 ILE A CA 1
ATOM 1595 C C . ILE A 1 227 ? -47.734 59.915 39.173 1.00 56.71 216 ILE A C 1
ATOM 1596 O O . ILE A 1 227 ? -46.849 59.908 40.027 1.00 62.71 216 ILE A O 1
ATOM 1601 N N . ASP A 1 228 ? -47.452 59.847 37.881 1.00 56.47 217 ASP A N 1
ATOM 1602 C CA . ASP A 1 228 ? -46.065 59.792 37.417 1.00 51.52 217 ASP A CA 1
ATOM 1603 C C . ASP A 1 228 ? -46.071 60.100 35.954 1.00 49.29 217 ASP A C 1
ATOM 1604 O O . ASP A 1 228 ? -47.006 59.711 35.249 1.00 56.12 217 ASP A O 1
ATOM 1609 N N . SER A 1 229 ? -45.031 60.776 35.489 1.00 46.20 218 SER A N 1
ATOM 1610 C CA . SER A 1 229 ? -44.855 61.000 34.049 1.00 45.71 218 SER A CA 1
ATOM 1611 C C . SER A 1 229 ? -44.398 59.717 33.388 1.00 42.77 218 SER A C 1
ATOM 1612 O O . SER A 1 229 ? -44.790 59.447 32.269 1.00 45.20 218 SER A O 1
ATOM 1615 N N . LEU A 1 230 ? -43.601 58.911 34.085 1.00 36.85 219 LEU A N 1
ATOM 1616 C CA . LEU A 1 230 ? -43.236 57.607 33.550 1.00 37.34 219 LEU A CA 1
ATOM 1617 C C . LEU A 1 230 ? -44.419 56.674 33.207 1.00 39.45 219 LEU A C 1
ATOM 1618 O O . LEU A 1 230 ? -45.475 56.675 33.861 1.00 41.30 219 LEU A O 1
ATOM 1623 N N . PRO A 1 231 ? -44.243 55.882 32.147 1.00 42.37 220 PRO A N 1
ATOM 1624 C CA . PRO A 1 231 ? -45.169 54.779 31.900 1.00 40.31 220 PRO A CA 1
ATOM 1625 C C . PRO A 1 231 ? -45.122 53.812 33.077 1.00 37.35 220 PRO A C 1
ATOM 1626 O O . PRO A 1 231 ? -44.032 53.612 33.691 1.00 33.02 220 PRO A O 1
ATOM 1630 N N . ALA A 1 232 ? -46.267 53.186 33.357 1.00 33.89 221 ALA A N 1
ATOM 1631 C CA . ALA A 1 232 ? -46.405 52.417 34.584 1.00 31.84 221 ALA A CA 1
ATOM 1632 C C . ALA A 1 232 ? -45.319 51.392 34.688 1.00 29.83 221 ALA A C 1
ATOM 1633 O O . ALA A 1 232 ? -44.797 51.158 35.756 1.00 32.67 221 ALA A O 1
ATOM 1635 N N . THR A 1 233 ? -44.949 50.833 33.552 1.00 29.93 222 THR A N 1
ATOM 1636 C CA . THR A 1 233 ? -43.907 49.842 33.402 1.00 30.03 222 THR A CA 1
ATOM 1637 C C . THR A 1 233 ? -42.581 50.314 33.907 1.00 32.55 222 THR A C 1
ATOM 1638 O O . THR A 1 233 ? -41.750 49.514 34.335 1.00 32.71 222 THR A O 1
ATOM 1642 N N . LEU A 1 234 ? -42.359 51.618 33.803 1.00 35.62 223 LEU A N 1
ATOM 1643 C CA . LEU A 1 234 ? -41.089 52.220 34.207 1.00 40.82 223 LEU A CA 1
ATOM 1644 C C . LEU A 1 234 ? -41.162 53.050 35.495 1.00 41.28 223 LEU A C 1
ATOM 1645 O O . LEU A 1 234 ? -40.208 53.703 35.881 1.00 44.73 223 LEU A O 1
ATOM 1650 N N . SER A 1 235 ? -42.287 52.979 36.180 1.00 40.97 224 SER A N 1
ATOM 1651 C CA . SER A 1 235 ? -42.539 53.809 37.333 1.00 41.46 224 SER A CA 1
ATOM 1652 C C . SER A 1 235 ? -42.356 53.063 38.628 1.00 45.04 224 SER A C 1
ATOM 1653 O O . SER A 1 235 ? -43.046 52.073 38.861 1.00 45.21 224 SER A O 1
ATOM 1656 N N . GLU A 1 236 ? -41.475 53.554 39.499 1.00 47.98 225 GLU A N 1
ATOM 1657 C CA . GLU A 1 236 ? -41.332 52.957 40.831 1.00 44.40 225 GLU A CA 1
ATOM 1658 C C . GLU A 1 236 ? -42.488 53.365 41.718 1.00 39.45 225 GLU A C 1
ATOM 1659 O O . GLU A 1 236 ? -42.932 52.601 42.545 1.00 35.85 225 GLU A O 1
ATOM 1665 N N . LYS A 1 237 ? -43.008 54.554 41.520 1.00 40.82 226 LYS A N 1
ATOM 1666 C CA . LYS A 1 237 ? -44.185 54.966 42.264 1.00 45.92 226 LYS A CA 1
ATOM 1667 C C . LYS A 1 237 ? -45.300 53.935 42.139 1.00 43.49 226 LYS A C 1
ATOM 1668 O O . LYS A 1 237 ? -45.998 53.628 43.093 1.00 46.94 226 LYS A O 1
ATOM 1674 N N . ILE A 1 238 ? -45.470 53.389 40.959 1.00 40.46 227 ILE A N 1
ATOM 1675 C CA . ILE A 1 238 ? -46.602 52.522 40.723 1.00 37.93 227 ILE A CA 1
ATOM 1676 C C . ILE A 1 238 ? -46.313 51.073 41.034 1.00 34.10 227 ILE A C 1
ATOM 1677 O O . ILE A 1 238 ? -47.139 50.371 41.539 1.00 36.01 227 ILE A O 1
ATOM 1682 N N . ILE A 1 239 ? -45.134 50.614 40.696 1.00 37.05 228 ILE A N 1
ATOM 1683 C CA . ILE A 1 239 ? -44.794 49.221 40.893 1.00 33.66 228 ILE A CA 1
ATOM 1684 C C . ILE A 1 239 ? -44.461 49.076 42.335 1.00 34.55 228 ILE A C 1
ATOM 1685 O O . ILE A 1 239 ? -44.941 48.150 42.985 1.00 37.04 228 ILE A O 1
ATOM 1690 N N . THR A 1 240 ? -43.680 50.002 42.865 1.00 32.30 229 THR A N 1
ATOM 1691 C CA . THR A 1 240 ? -43.290 49.858 44.258 1.00 34.02 229 THR A CA 1
ATOM 1692 C C . THR A 1 240 ? -44.328 50.413 45.207 1.00 33.61 229 THR A C 1
ATOM 1693 O O . THR A 1 240 ? -44.810 49.688 46.071 1.00 37.33 229 THR A O 1
ATOM 1697 N N . ASP A 1 241 ? -44.664 51.682 45.058 1.00 33.92 230 ASP A N 1
ATOM 1698 C CA . ASP A 1 241 ? -45.508 52.311 46.042 1.00 37.23 230 ASP A CA 1
ATOM 1699 C C . ASP A 1 241 ? -46.871 51.681 46.051 1.00 37.70 230 ASP A C 1
ATOM 1700 O O . ASP A 1 241 ? -47.345 51.383 47.125 1.00 38.73 230 ASP A O 1
ATOM 1705 N N . VAL A 1 242 ? -47.480 51.434 44.885 1.00 38.61 231 VAL A N 1
ATOM 1706 C CA . VAL A 1 242 ? -48.822 50.832 44.880 1.00 40.17 231 VAL A CA 1
ATOM 1707 C C . VAL A 1 242 ? -48.893 49.327 44.698 1.00 41.02 231 VAL A C 1
ATOM 1708 O O . VAL A 1 242 ? -49.614 48.675 45.441 1.00 42.59 231 VAL A O 1
ATOM 1712 N N . LEU A 1 243 ? -48.141 48.739 43.791 1.00 40.44 232 LEU A N 1
ATOM 1713 C CA . LEU A 1 243 ? -48.305 47.308 43.631 1.00 37.56 232 LEU A CA 1
ATOM 1714 C C . LEU A 1 243 ? -47.685 46.561 44.818 1.00 38.26 232 LEU A C 1
ATOM 1715 O O . LEU A 1 243 ? -48.390 45.832 45.504 1.00 41.25 232 LEU A O 1
ATOM 1720 N N . ARG A 1 244 ? -46.398 46.766 45.071 1.00 37.67 233 ARG A N 1
ATOM 1721 C CA . ARG A 1 244 ? -45.669 46.031 46.114 1.00 37.27 233 ARG A CA 1
ATOM 1722 C C . ARG A 1 244 ? -46.052 46.417 47.527 1.00 40.67 233 ARG A C 1
ATOM 1723 O O . ARG A 1 244 ? -46.080 45.586 48.416 1.00 42.23 233 ARG A O 1
ATOM 1731 N N . GLU A 1 245 ? -46.293 47.696 47.739 1.00 45.71 234 GLU A N 1
ATOM 1732 C CA . GLU A 1 245 ? -46.484 48.227 49.080 1.00 44.57 234 GLU A CA 1
ATOM 1733 C C . GLU A 1 245 ? -47.942 48.370 49.444 1.00 41.84 234 GLU A C 1
ATOM 1734 O O . GLU A 1 245 ? -48.410 47.690 50.329 1.00 40.92 234 GLU A O 1
ATOM 1740 N N . LYS A 1 246 ? -48.655 49.255 48.763 1.00 38.76 235 LYS A N 1
ATOM 1741 C CA . LYS A 1 246 ? -50.042 49.512 49.097 1.00 39.85 235 LYS A CA 1
ATOM 1742 C C . LYS A 1 246 ? -50.847 48.215 49.079 1.00 38.37 235 LYS A C 1
ATOM 1743 O O . LYS A 1 246 ? -51.535 47.931 50.015 1.00 42.75 235 LYS A O 1
ATOM 1749 N N . ILE A 1 247 ? -50.725 47.445 48.011 1.00 36.58 236 ILE A N 1
ATOM 1750 C CA . ILE A 1 247 ? -51.432 46.182 47.802 1.00 33.85 236 ILE A CA 1
ATOM 1751 C C . ILE A 1 247 ? -50.614 45.037 48.354 1.00 34.64 236 ILE A C 1
ATOM 1752 O O . ILE A 1 247 ? -51.068 43.923 48.542 1.00 36.36 236 ILE A O 1
ATOM 1757 N N . GLY A 1 248 ? -49.340 45.273 48.539 1.00 37.06 237 GLY A N 1
ATOM 1758 C CA . GLY A 1 248 ? -48.552 44.265 49.207 1.00 38.40 237 GLY A CA 1
ATOM 1759 C C . GLY A 1 248 ? -48.390 43.029 48.387 1.00 38.26 237 GLY A C 1
ATOM 1760 O O . GLY A 1 248 ? -48.338 41.970 48.934 1.00 38.65 237 GLY A O 1
ATOM 1761 N N . PHE A 1 249 ? -48.272 43.171 47.070 1.00 41.10 238 PHE A N 1
ATOM 1762 C CA . PHE A 1 249 ? -48.013 42.028 46.200 1.00 39.38 238 PHE A CA 1
ATOM 1763 C C . PHE A 1 249 ? -46.522 41.815 46.039 1.00 38.20 238 PHE A C 1
ATOM 1764 O O . PHE A 1 249 ? -45.822 42.740 45.720 1.00 38.35 238 PHE A O 1
ATOM 1772 N N . ASP A 1 250 ? -46.034 40.605 46.258 1.00 38.90 239 ASP A N 1
ATOM 1773 C CA . ASP A 1 250 ? -44.581 40.392 46.250 1.00 42.06 239 ASP A CA 1
ATOM 1774 C C . ASP A 1 250 ? -44.132 39.326 45.240 1.00 39.43 239 ASP A C 1
ATOM 1775 O O . ASP A 1 250 ? -43.002 38.818 45.274 1.00 41.54 239 ASP A O 1
ATOM 1780 N N . GLY A 1 251 ? -45.028 39.014 44.320 1.00 36.61 240 GLY A N 1
ATOM 1781 C CA . GLY A 1 251 ? -44.801 37.964 43.348 1.00 34.55 240 GLY A CA 1
ATOM 1782 C C . GLY A 1 251 ? -44.203 38.553 42.098 1.00 33.75 240 GLY A C 1
ATOM 1783 O O . GLY A 1 251 ? -43.754 39.692 42.082 1.00 30.51 240 GLY A O 1
ATOM 1784 N N . LEU A 1 252 ? -44.249 37.767 41.033 1.00 32.39 241 LEU A N 1
ATOM 1785 C CA . LEU A 1 252 ? -43.561 38.076 39.808 1.00 29.03 241 LEU A CA 1
ATOM 1786 C C . LEU A 1 252 ? -44.216 39.219 39.048 1.00 28.36 241 LEU A C 1
ATOM 1787 O O . LEU A 1 252 ? -45.404 39.234 38.820 1.00 29.75 241 LEU A O 1
ATOM 1792 N N . VAL A 1 253 ? -43.419 40.193 38.661 1.00 29.12 242 VAL A N 1
ATOM 1793 C CA . VAL A 1 253 ? -43.884 41.283 37.856 1.00 27.37 242 VAL A CA 1
ATOM 1794 C C . VAL A 1 253 ? -43.116 41.323 36.574 1.00 30.61 242 VAL A C 1
ATOM 1795 O O . VAL A 1 253 ? -41.843 41.348 36.584 1.00 31.35 242 VAL A O 1
ATOM 1799 N N . ILE A 1 254 ? -43.862 41.395 35.483 1.00 28.17 243 ILE A N 1
ATOM 1800 C CA . ILE A 1 254 ? -43.275 41.269 34.168 1.00 31.15 243 ILE A CA 1
ATOM 1801 C C . ILE A 1 254 ? -43.707 42.460 33.298 1.00 31.28 243 ILE A C 1
ATOM 1802 O O . ILE A 1 254 ? -44.815 42.995 33.454 1.00 34.62 243 ILE A O 1
ATOM 1807 N N . SER A 1 255 ? -42.853 42.923 32.398 1.00 29.66 244 SER A N 1
ATOM 1808 C CA . SER A 1 255 ? -43.253 44.090 31.629 1.00 29.67 244 SER A CA 1
ATOM 1809 C C . SER A 1 255 ? -44.163 43.668 30.513 1.00 29.32 244 SER A C 1
ATOM 1810 O O . SER A 1 255 ? -44.218 42.513 30.166 1.00 28.72 244 SER A O 1
ATOM 1813 N N . ASP A 1 256 ? -44.861 44.627 29.914 1.00 31.15 245 ASP A N 1
ATOM 1814 C CA . ASP A 1 256 ? -45.314 44.429 28.556 1.00 30.34 245 ASP A CA 1
ATOM 1815 C C . ASP A 1 256 ? -44.052 44.462 27.669 1.00 31.51 245 ASP A C 1
ATOM 1816 O O . ASP A 1 256 ? -42.962 44.868 28.110 1.00 30.84 245 ASP A O 1
ATOM 1821 N N . ALA A 1 257 ? -44.179 43.978 26.447 1.00 31.79 246 ALA A N 1
ATOM 1822 C CA . ALA A 1 257 ? -43.040 43.890 25.524 1.00 29.80 246 ALA A CA 1
ATOM 1823 C C . ALA A 1 257 ? -42.324 45.239 25.363 1.00 29.56 246 ALA A C 1
ATOM 1824 O O . ALA A 1 257 ? -42.929 46.244 25.031 1.00 27.57 246 ALA A O 1
ATOM 1826 N N . MET A 1 258 ? -41.025 45.247 25.593 1.00 30.60 247 MET A N 1
ATOM 1827 C CA . MET A 1 258 ? -40.305 46.516 25.682 1.00 31.59 247 MET A CA 1
ATOM 1828 C C . MET A 1 258 ? -40.030 47.134 24.328 1.00 33.49 247 MET A C 1
ATOM 1829 O O . MET A 1 258 ? -39.663 48.269 24.256 1.00 33.57 247 MET A O 1
ATOM 1834 N N . GLU A 1 259 ? -40.221 46.379 23.253 1.00 35.16 248 GLU A N 1
ATOM 1835 C CA . GLU A 1 259 ? -40.108 46.927 21.919 1.00 33.59 248 GLU A CA 1
ATOM 1836 C C . GLU A 1 259 ? -41.313 47.731 21.530 1.00 36.54 248 GLU A C 1
ATOM 1837 O O . GLU A 1 259 ? -41.263 48.395 20.509 1.00 41.60 248 GLU A O 1
ATOM 1843 N N . MET A 1 260 ? -42.404 47.690 22.289 1.00 37.52 249 MET A N 1
ATOM 1844 C CA . MET A 1 260 ? -43.578 48.434 21.848 1.00 38.28 249 MET A CA 1
ATOM 1845 C C . MET A 1 260 ? -43.308 49.924 21.843 1.00 39.48 249 MET A C 1
ATOM 1846 O O . MET A 1 260 ? -42.525 50.447 22.622 1.00 42.50 249 MET A O 1
ATOM 1851 N N . SER A 1 261 ? -43.987 50.598 20.947 1.00 44.81 250 SER A N 1
ATOM 1852 C CA . SER A 1 261 ? -43.625 51.953 20.611 1.00 48.17 250 SER A CA 1
ATOM 1853 C C . SER A 1 261 ? -43.729 52.872 21.808 1.00 48.42 250 SER A C 1
ATOM 1854 O O . SER A 1 261 ? -42.827 53.700 22.047 1.00 46.84 250 SER A O 1
ATOM 1857 N N . ALA A 1 262 ? -44.775 52.668 22.608 1.00 47.61 251 ALA A N 1
ATOM 1858 C CA . ALA A 1 262 ? -44.951 53.436 23.862 1.00 44.66 251 ALA A CA 1
ATOM 1859 C C . ALA A 1 262 ? -43.702 53.567 24.737 1.00 43.42 251 ALA A C 1
ATOM 1860 O O . ALA A 1 262 ? -43.515 54.611 25.368 1.00 43.21 251 ALA A O 1
ATOM 1862 N N . VAL A 1 263 ? -42.832 52.561 24.783 1.00 41.69 252 VAL A N 1
ATOM 1863 C CA . VAL A 1 263 ? -41.605 52.725 25.600 1.00 41.80 252 VAL A CA 1
ATOM 1864 C C . VAL A 1 263 ? -40.322 52.831 24.762 1.00 44.00 252 VAL A C 1
ATOM 1865 O O . VAL A 1 263 ? -39.456 53.685 25.049 1.00 37.70 252 VAL A O 1
ATOM 1869 N N . SER A 1 264 ? -40.199 51.964 23.748 1.00 43.97 253 SER A N 1
ATOM 1870 C CA . SER A 1 264 ? -38.988 51.930 22.904 1.00 46.17 253 SER A CA 1
ATOM 1871 C C . SER A 1 264 ? -38.767 53.221 22.115 1.00 45.90 253 SER A C 1
ATOM 1872 O O . SER A 1 264 ? -37.631 53.583 21.881 1.00 49.74 253 SER A O 1
ATOM 1875 N N . ASN A 1 265 ? -39.824 53.908 21.713 1.00 41.65 254 ASN A N 1
ATOM 1876 C CA . ASN A 1 265 ? -39.635 55.193 21.082 1.00 44.92 254 ASN A CA 1
ATOM 1877 C C . ASN A 1 265 ? -39.242 56.300 22.030 1.00 45.07 254 ASN A C 1
ATOM 1878 O O . ASN A 1 265 ? -38.692 57.290 21.569 1.00 45.72 254 ASN A O 1
ATOM 1883 N N . ASN A 1 266 ? -39.507 56.147 23.336 1.00 43.37 255 ASN A N 1
ATOM 1884 C CA . ASN A 1 266 ? -39.249 57.228 24.310 1.00 37.91 255 ASN A CA 1
ATOM 1885 C C . ASN A 1 266 ? -38.132 56.958 25.293 1.00 37.79 255 ASN A C 1
ATOM 1886 O O . ASN A 1 266 ? -37.865 57.821 26.131 1.00 43.28 255 ASN A O 1
ATOM 1891 N N . PHE A 1 267 ? -37.438 55.819 25.213 1.00 32.81 256 PHE A N 1
ATOM 1892 C CA . PHE A 1 267 ? -36.396 55.556 26.210 1.00 34.27 256 PHE A CA 1
ATOM 1893 C C . PHE A 1 267 ? -35.286 54.678 25.669 1.00 33.08 256 PHE A C 1
ATOM 1894 O O . PHE A 1 267 ? -35.523 53.780 24.901 1.00 36.40 256 PHE A O 1
ATOM 1902 N N . SER A 1 268 ? -34.065 54.912 26.085 1.00 30.79 257 SER A N 1
ATOM 1903 C CA . SER A 1 268 ? -33.035 54.069 25.636 1.00 32.10 257 SER A CA 1
ATOM 1904 C C . SER A 1 268 ? -33.174 52.718 26.349 1.00 38.95 257 SER A C 1
ATOM 1905 O O . SER A 1 268 ? -33.709 52.626 27.459 1.00 41.61 257 SER A O 1
ATOM 1908 N N . VAL A 1 269 ? -32.628 51.680 25.727 1.00 38.66 258 VAL A N 1
ATOM 1909 C CA . VAL A 1 269 ? -32.520 50.395 26.378 1.00 39.94 258 VAL A CA 1
ATOM 1910 C C . VAL A 1 269 ? -31.925 50.544 27.778 1.00 39.28 258 VAL A C 1
ATOM 1911 O O . VAL A 1 269 ? -32.328 49.846 28.697 1.00 40.85 258 VAL A O 1
ATOM 1915 N N . GLU A 1 270 ? -30.978 51.450 27.960 1.00 41.81 259 GLU A N 1
ATOM 1916 C CA . GLU A 1 270 ? -30.372 51.586 29.289 1.00 45.56 259 GLU A CA 1
ATOM 1917 C C . GLU A 1 270 ? -31.392 52.128 30.291 1.00 39.22 259 GLU A C 1
ATOM 1918 O O . GLU A 1 270 ? -31.491 51.656 31.416 1.00 38.67 259 GLU A O 1
ATOM 1924 N N . GLU A 1 271 ? -32.151 53.112 29.856 1.00 36.47 260 GLU A N 1
ATOM 1925 C CA . GLU A 1 271 ? -33.190 53.672 30.681 1.00 40.95 260 GLU A CA 1
ATOM 1926 C C . GLU A 1 271 ? -34.228 52.633 31.053 1.00 39.94 260 GLU A C 1
ATOM 1927 O O . GLU A 1 271 ? -34.528 52.428 32.240 1.00 39.15 260 GLU A O 1
ATOM 1933 N N . ILE A 1 272 ? -34.755 52.001 30.013 1.00 35.05 261 ILE A N 1
ATOM 1934 C CA . ILE A 1 272 ? -35.739 50.947 30.142 1.00 34.67 261 ILE A CA 1
ATOM 1935 C C . ILE A 1 272 ? -35.288 49.871 31.124 1.00 32.40 261 ILE A C 1
ATOM 1936 O O . ILE A 1 272 ? -35.964 49.614 32.120 1.00 29.75 261 ILE A O 1
ATOM 1941 N N . VAL A 1 273 ? -34.154 49.246 30.859 1.00 30.17 262 VAL A N 1
ATOM 1942 C CA . VAL A 1 273 ? -33.742 48.156 31.718 1.00 31.58 262 VAL A CA 1
ATOM 1943 C C . VAL A 1 273 ? -33.663 48.644 33.169 1.00 35.37 262 VAL A C 1
ATOM 1944 O O . VAL A 1 273 ? -34.113 47.956 34.083 1.00 37.96 262 VAL A O 1
ATOM 1948 N N . SER A 1 274 ? -33.128 49.837 33.396 1.00 36.67 263 SER A N 1
ATOM 1949 C CA . SER A 1 274 ? -32.835 50.242 34.789 1.00 36.76 263 SER A CA 1
ATOM 1950 C C . SER A 1 274 ? -34.066 50.762 35.497 1.00 34.55 263 SER A C 1
ATOM 1951 O O . SER A 1 274 ? -34.280 50.517 36.683 1.00 35.17 263 SER A O 1
ATOM 1954 N N . LEU A 1 275 ? -34.835 51.555 34.797 1.00 32.50 264 LEU A N 1
ATOM 1955 C CA . LEU A 1 275 ? -36.012 52.095 35.408 1.00 37.97 264 LEU A CA 1
ATOM 1956 C C . LEU A 1 275 ? -36.923 50.951 35.872 1.00 41.19 264 LEU A C 1
ATOM 1957 O O . LEU A 1 275 ? -37.483 51.013 36.965 1.00 46.84 264 LEU A O 1
ATOM 1962 N N . PHE A 1 276 ? -37.051 49.915 35.035 1.00 40.92 265 PHE A N 1
ATOM 1963 C CA . PHE A 1 276 ? -38.014 48.842 35.271 1.00 36.57 265 PHE A CA 1
ATOM 1964 C C . PHE A 1 276 ? -37.555 48.089 36.481 1.00 36.02 265 PHE A C 1
ATOM 1965 O O . PHE A 1 276 ? -38.305 47.987 37.439 1.00 36.41 265 PHE A O 1
ATOM 1973 N N . LEU A 1 277 ? -36.319 47.590 36.428 1.00 34.99 266 LEU A N 1
ATOM 1974 C CA . LEU A 1 277 ? -35.748 46.828 37.524 1.00 35.67 266 LEU A CA 1
ATOM 1975 C C . LEU A 1 277 ? -35.689 47.618 38.820 1.00 37.71 266 LEU A C 1
ATOM 1976 O O . LEU A 1 277 ? -36.007 47.086 39.881 1.00 38.56 266 LEU A O 1
ATOM 1981 N N . ASN A 1 278 ? -35.294 48.888 38.738 1.00 41.51 267 ASN A N 1
ATOM 1982 C CA . ASN A 1 278 ? -35.252 49.729 39.927 1.00 40.19 267 ASN A CA 1
ATOM 1983 C C . ASN A 1 278 ? -36.677 49.995 40.404 1.00 41.90 267 ASN A C 1
ATOM 1984 O O . ASN A 1 278 ? -36.886 50.210 41.591 1.00 44.94 267 ASN A O 1
ATOM 1989 N N . ALA A 1 279 ? -37.667 49.993 39.515 1.00 37.77 268 ALA A N 1
ATOM 1990 C CA . ALA A 1 279 ? -39.042 50.250 39.989 1.00 35.90 268 ALA A CA 1
ATOM 1991 C C . ALA A 1 279 ? -39.593 49.065 40.731 1.00 31.51 268 ALA A C 1
ATOM 1992 O O . ALA A 1 279 ? -40.630 49.189 41.298 1.00 32.61 268 ALA A O 1
ATOM 1994 N N . GLY A 1 280 ? -38.889 47.941 40.745 1.00 28.29 269 GLY A N 1
ATOM 1995 C CA . GLY A 1 280 ? -39.396 46.729 41.347 1.00 28.81 269 GLY A CA 1
ATOM 1996 C C . GLY A 1 280 ? -39.854 45.636 40.363 1.00 31.52 269 GLY A C 1
ATOM 1997 O O . GLY A 1 280 ? -40.254 44.546 40.790 1.00 31.41 269 GLY A O 1
ATOM 1998 N N . GLY A 1 281 ? -39.799 45.886 39.053 1.00 31.47 270 GLY A N 1
ATOM 1999 C CA . GLY A 1 281 ? -40.147 44.853 38.074 1.00 31.73 270 GLY A CA 1
ATOM 2000 C C . GLY A 1 281 ? -39.210 43.660 38.178 1.00 30.78 270 GLY A C 1
ATOM 2001 O O . GLY A 1 281 ? -38.110 43.830 38.655 1.00 32.37 270 GLY A O 1
ATOM 2002 N N . ASN A 1 282 ? -39.645 42.467 37.758 1.00 29.67 271 ASN A N 1
ATOM 2003 C CA . ASN A 1 282 ? -38.781 41.268 37.821 1.00 29.74 271 ASN A CA 1
ATOM 2004 C C . ASN A 1 282 ? -38.248 40.695 36.522 1.00 28.18 271 ASN A C 1
ATOM 2005 O O . ASN A 1 282 ? -37.114 40.240 36.485 1.00 31.21 271 ASN A O 1
ATOM 2010 N N . MET A 1 283 ? -39.091 40.617 35.500 1.00 28.10 272 MET A N 1
ATOM 2011 C CA . MET A 1 283 ? -38.744 40.002 34.216 1.00 25.49 272 MET A CA 1
ATOM 2012 C C . MET A 1 283 ? -39.124 40.989 33.127 1.00 27.13 272 MET A C 1
ATOM 2013 O O . MET A 1 283 ? -40.254 41.515 33.071 1.00 25.81 272 MET A O 1
ATOM 2018 N N . ILE A 1 284 ? -38.135 41.224 32.264 1.00 28.52 273 ILE A N 1
ATOM 2019 C CA . ILE A 1 284 ? -38.267 41.995 31.075 1.00 27.30 273 ILE A CA 1
ATOM 2020 C C . ILE A 1 284 ? -38.756 41.155 29.903 1.00 26.25 273 ILE A C 1
ATOM 2021 O O . ILE A 1 284 ? -38.112 40.198 29.476 1.00 25.30 273 ILE A O 1
ATOM 2026 N N . LEU A 1 285 ? -39.873 41.579 29.335 1.00 27.94 274 LEU A N 1
ATOM 2027 C CA . LEU A 1 285 ? -40.437 40.882 28.209 1.00 28.65 274 LEU A CA 1
ATOM 2028 C C . LEU A 1 285 ? -39.962 41.543 26.950 1.00 27.36 274 LEU A C 1
ATOM 2029 O O . LEU A 1 285 ? -40.206 42.719 26.708 1.00 27.09 274 LEU A O 1
ATOM 2034 N N . LEU A 1 286 ? -39.293 40.755 26.137 1.00 29.65 275 LEU A N 1
ATOM 2035 C CA . LEU A 1 286 ? -38.912 41.121 24.779 1.00 27.97 275 LEU A CA 1
ATOM 2036 C C . LEU A 1 286 ? -39.715 40.299 23.780 1.00 29.71 275 LEU A C 1
ATOM 2037 O O . LEU A 1 286 ? -39.561 39.065 23.665 1.00 34.35 275 LEU A O 1
ATOM 2042 N N . GLY A 1 287 ? -40.588 40.972 23.059 1.00 29.10 276 GLY A N 1
ATOM 2043 C CA . GLY A 1 287 ? -41.336 40.347 21.992 1.00 29.59 276 GLY A CA 1
ATOM 2044 C C . GLY A 1 287 ? -40.509 39.702 20.923 1.00 30.92 276 GLY A C 1
ATOM 2045 O O . GLY A 1 287 ? -40.984 38.830 20.208 1.00 32.59 276 GLY A O 1
ATOM 2046 N N . ASP A 1 288 ? -39.265 40.136 20.797 1.00 32.85 277 ASP A N 1
ATOM 2047 C CA . ASP A 1 288 ? -38.379 39.597 19.795 1.00 31.62 277 ASP A CA 1
ATOM 2048 C C . ASP A 1 288 ? -37.119 39.083 20.465 1.00 31.26 277 ASP A C 1
ATOM 2049 O O . ASP A 1 288 ? -36.313 39.867 20.908 1.00 34.06 277 ASP A O 1
ATOM 2054 N N . TYR A 1 289 ? -36.976 37.765 20.558 1.00 29.36 278 TYR A N 1
ATOM 2055 C CA . TYR A 1 289 ? -35.820 37.168 21.176 1.00 28.78 278 TYR A CA 1
ATOM 2056 C C . TYR A 1 289 ? -34.563 37.825 20.643 1.00 30.75 278 TYR A C 1
ATOM 2057 O O . TYR A 1 289 ? -33.597 37.976 21.368 1.00 27.35 278 TYR A O 1
ATOM 2066 N N . ARG A 1 290 ? -34.574 38.255 19.391 1.00 31.78 279 ARG A N 1
ATOM 2067 C CA . ARG A 1 290 ? -33.347 38.777 18.810 1.00 32.53 279 ARG A CA 1
ATOM 2068 C C . ARG A 1 290 ? -32.833 40.024 19.553 1.00 31.67 279 ARG A C 1
ATOM 2069 O O . ARG A 1 290 ? -31.677 40.397 19.378 1.00 34.05 279 ARG A O 1
ATOM 2077 N N . ASN A 1 291 ? -33.659 40.642 20.400 1.00 28.55 280 ASN A N 1
ATOM 2078 C CA . ASN A 1 291 ? -33.209 41.734 21.237 1.00 27.47 280 ASN A CA 1
ATOM 2079 C C . ASN A 1 291 ? -32.529 41.380 22.566 1.00 28.64 280 ASN A C 1
ATOM 2080 O O . ASN A 1 291 ? -32.081 42.256 23.330 1.00 28.95 280 ASN A O 1
ATOM 2085 N N . LEU A 1 292 ? -32.408 40.106 22.845 1.00 29.12 281 LEU A N 1
ATOM 2086 C CA . LEU A 1 292 ? -31.874 39.703 24.117 1.00 28.53 281 LEU A CA 1
ATOM 2087 C C . LEU A 1 292 ? -30.384 40.055 24.239 1.00 31.32 281 LEU A C 1
ATOM 2088 O O . LEU A 1 292 ? -29.983 40.565 25.268 1.00 35.61 281 LEU A O 1
ATOM 2093 N N . PRO A 1 293 ? -29.555 39.787 23.213 1.00 32.69 282 PRO A N 1
ATOM 2094 C CA . PRO A 1 293 ? -28.133 40.090 23.482 1.00 32.47 282 PRO A CA 1
ATOM 2095 C C . PRO A 1 293 ? -27.923 41.558 23.844 1.00 31.23 282 PRO A C 1
ATOM 2096 O O . PRO A 1 293 ? -27.135 41.851 24.743 1.00 29.39 282 PRO A O 1
ATOM 2100 N N . VAL A 1 294 ? -28.649 42.467 23.210 1.00 28.99 283 VAL A N 1
ATOM 2101 C CA . VAL A 1 294 ? -28.470 43.875 23.580 1.00 29.39 283 VAL A CA 1
ATOM 2102 C C . VAL A 1 294 ? -28.984 44.148 24.975 1.00 30.00 283 VAL A C 1
ATOM 2103 O O . VAL A 1 294 ? -28.313 44.841 25.731 1.00 33.29 283 VAL A O 1
ATOM 2107 N N . TYR A 1 295 ? -30.158 43.608 25.321 1.00 30.63 284 TYR A N 1
ATOM 2108 C CA . TYR A 1 295 ? -30.717 43.817 26.664 1.00 28.31 284 TYR A CA 1
ATOM 2109 C C . TYR A 1 295 ? -29.869 43.163 27.763 1.00 31.45 284 TYR A C 1
ATOM 2110 O O . TYR A 1 295 ? -29.746 43.676 28.873 1.00 31.45 284 TYR A O 1
ATOM 2119 N N . TYR A 1 296 ? -29.276 42.020 27.476 1.00 33.19 285 TYR A N 1
ATOM 2120 C CA . TYR A 1 296 ? -28.573 41.308 28.518 1.00 34.29 285 TYR A CA 1
ATOM 2121 C C . TYR A 1 296 ? -27.277 42.071 28.824 1.00 34.94 285 TYR A C 1
ATOM 2122 O O . TYR A 1 296 ? -27.028 42.488 29.944 1.00 36.17 285 TYR A O 1
ATOM 2131 N N . GLU A 1 297 ? -26.461 42.269 27.804 1.00 37.74 286 GLU A N 1
ATOM 2132 C CA . GLU A 1 297 ? -25.291 43.135 27.902 1.00 33.72 286 GLU A CA 1
ATOM 2133 C C . GLU A 1 297 ? -25.594 44.514 28.494 1.00 33.26 286 GLU A C 1
ATOM 2134 O O . GLU A 1 297 ? -24.784 45.040 29.210 1.00 37.74 286 GLU A O 1
ATOM 2140 N N . THR A 1 298 ? -26.736 45.118 28.206 1.00 31.81 287 THR A N 1
ATOM 2141 C CA . THR A 1 298 ? -27.086 46.358 28.899 1.00 29.24 287 THR A CA 1
ATOM 2142 C C . THR A 1 298 ? -27.153 46.168 30.396 1.00 33.68 287 THR A C 1
ATOM 2143 O O . THR A 1 298 ? -26.669 46.987 31.175 1.00 33.76 287 THR A O 1
ATOM 2147 N N . LEU A 1 299 ? -27.760 45.062 30.807 1.00 37.77 288 LEU A N 1
ATOM 2148 C CA . LEU A 1 299 ? -27.944 44.796 32.209 1.00 34.58 288 LEU A CA 1
ATOM 2149 C C . LEU A 1 299 ? -26.597 44.467 32.861 1.00 34.30 288 LEU A C 1
ATOM 2150 O O . LEU A 1 299 ? -26.349 44.831 34.009 1.00 30.97 288 LEU A O 1
ATOM 2155 N N . VAL A 1 300 ? -25.750 43.734 32.154 1.00 35.85 289 VAL A N 1
ATOM 2156 C CA . VAL A 1 300 ? -24.421 43.426 32.690 1.00 36.29 289 VAL A CA 1
ATOM 2157 C C . VAL A 1 300 ? -23.726 44.723 33.033 1.00 38.02 289 VAL A C 1
ATOM 2158 O O . VAL A 1 300 ? -23.084 44.841 34.075 1.00 38.16 289 VAL A O 1
ATOM 2162 N N . LYS A 1 301 ? -23.895 45.688 32.143 1.00 39.39 290 LYS A N 1
ATOM 2163 C CA . LYS A 1 301 ? -23.236 46.965 32.259 1.00 44.17 290 LYS A CA 1
ATOM 2164 C C . LYS A 1 301 ? -23.811 47.670 33.455 1.00 45.12 290 LYS A C 1
ATOM 2165 O O . LYS A 1 301 ? -23.067 48.049 34.339 1.00 51.40 290 LYS A O 1
ATOM 2171 N N . LEU A 1 302 ? -25.130 47.811 33.491 1.00 44.55 291 LEU A N 1
ATOM 2172 C CA . LEU A 1 302 ? -25.789 48.457 34.608 1.00 41.26 291 LEU A CA 1
ATOM 2173 C C . LEU A 1 302 ? -25.288 47.922 35.963 1.00 42.86 291 LEU A C 1
ATOM 2174 O O . LEU A 1 302 ? -24.988 48.692 36.887 1.00 44.04 291 LEU A O 1
ATOM 2179 N N . LEU A 1 303 ? -25.148 46.621 36.085 1.00 38.07 292 LEU A N 1
ATOM 2180 C CA . LEU A 1 303 ? -24.558 46.095 37.296 1.00 42.91 292 LEU A CA 1
ATOM 2181 C C . LEU A 1 303 ? -23.121 46.601 37.542 1.00 50.64 292 LEU A C 1
ATOM 2182 O O . LEU A 1 303 ? -22.815 46.942 38.675 1.00 51.94 292 LEU A O 1
ATOM 2187 N N . GLU A 1 304 ? -22.257 46.613 36.514 1.00 53.41 293 GLU A N 1
ATOM 2188 C CA . GLU A 1 304 ? -20.913 47.223 36.604 1.00 58.08 293 GLU A CA 1
ATOM 2189 C C . GLU A 1 304 ? -21.026 48.734 36.962 1.00 54.36 293 GLU A C 1
ATOM 2190 O O . GLU A 1 304 ? -20.382 49.205 37.848 1.00 49.08 293 GLU A O 1
ATOM 2196 N N . ASP A 1 305 ? -21.860 49.481 36.270 1.00 51.96 294 ASP A N 1
ATOM 2197 C CA . ASP A 1 305 ? -22.057 50.886 36.569 1.00 53.88 294 ASP A CA 1
ATOM 2198 C C . ASP A 1 305 ? -22.479 51.124 38.021 1.00 55.21 294 ASP A C 1
ATOM 2199 O O . ASP A 1 305 ? -22.405 52.251 38.530 1.00 50.96 294 ASP A O 1
ATOM 2204 N N . GLY A 1 306 ? -23.034 50.092 38.651 1.00 50.58 295 GLY A N 1
ATOM 2205 C CA . GLY A 1 306 ? -23.801 50.270 39.880 1.00 49.14 295 GLY A CA 1
ATOM 2206 C C . GLY A 1 306 ? -25.081 51.094 39.694 1.00 49.53 295 GLY A C 1
ATOM 2207 O O . GLY A 1 306 ? -25.691 51.491 40.671 1.00 52.24 295 GLY A O 1
ATOM 2208 N N . LYS A 1 307 ? -25.499 51.345 38.453 1.00 49.90 296 LYS A N 1
ATOM 2209 C CA . LYS A 1 307 ? -26.761 52.050 38.170 1.00 51.23 296 LYS A CA 1
ATOM 2210 C C . LYS A 1 307 ? -28.017 51.191 38.444 1.00 47.70 296 LYS A C 1
ATOM 2211 O O . LYS A 1 307 ? -29.119 51.707 38.613 1.00 43.97 296 LYS A O 1
ATOM 2217 N N . VAL A 1 308 ? -27.826 49.883 38.498 1.00 45.30 297 VAL A N 1
ATOM 2218 C CA . VAL A 1 308 ? -28.849 48.970 38.975 1.00 46.50 297 VAL A CA 1
ATOM 2219 C C . VAL A 1 308 ? -28.225 48.191 40.098 1.00 46.30 297 VAL A C 1
ATOM 2220 O O . VAL A 1 308 ? -27.272 47.428 39.935 1.00 45.12 297 VAL A O 1
ATOM 2224 N N . GLN A 1 309 ? -28.820 48.408 41.245 1.00 55.66 298 GLN A N 1
ATOM 2225 C CA . GLN A 1 309 ? -28.371 47.862 42.509 1.00 60.71 298 GLN A CA 1
ATOM 2226 C C . GLN A 1 309 ? -28.503 46.357 42.450 1.00 56.40 298 GLN A C 1
ATOM 2227 O O . GLN A 1 309 ? -29.548 45.841 42.098 1.00 58.58 298 GLN A O 1
ATOM 2233 N N . LYS A 1 310 ? -27.433 45.671 42.801 1.00 52.87 299 LYS A N 1
ATOM 2234 C CA . LYS A 1 310 ? -27.361 44.228 42.712 1.00 53.11 299 LYS A CA 1
ATOM 2235 C C . LYS A 1 310 ? -28.416 43.499 43.557 1.00 59.49 299 LYS A C 1
ATOM 2236 O O . LYS A 1 310 ? -28.901 42.423 43.161 1.00 62.42 299 LYS A O 1
ATOM 2242 N N . ASP A 1 311 ? -28.776 44.049 44.714 1.00 61.39 300 ASP A N 1
ATOM 2243 C CA . ASP A 1 311 ? -29.760 43.365 45.546 1.00 60.49 300 ASP A CA 1
ATOM 2244 C C . ASP A 1 311 ? -31.082 43.239 44.741 1.00 54.39 300 ASP A C 1
ATOM 2245 O O . ASP A 1 311 ? -31.782 42.238 44.825 1.00 52.05 300 ASP A O 1
ATOM 2250 N N . LYS A 1 312 ? -31.381 44.221 43.905 1.00 47.65 301 LYS A N 1
ATOM 2251 C CA . LYS A 1 312 ? -32.637 44.204 43.162 1.00 47.12 301 LYS A CA 1
ATOM 2252 C C . LYS A 1 312 ? -32.691 43.064 42.142 1.00 47.93 301 LYS A C 1
ATOM 2253 O O . LYS A 1 312 ? -33.714 42.372 41.996 1.00 45.15 301 LYS A O 1
ATOM 2259 N N . VAL A 1 313 ? -31.575 42.876 41.457 1.00 41.56 302 VAL A N 1
ATOM 2260 C CA . VAL A 1 313 ? -31.382 41.708 40.624 1.00 42.63 302 VAL A CA 1
ATOM 2261 C C . VAL A 1 313 ? -31.534 40.353 41.365 1.00 44.73 302 VAL A C 1
ATOM 2262 O O . VAL A 1 313 ? -32.217 39.444 40.877 1.00 46.60 302 VAL A O 1
ATOM 2266 N N . GLU A 1 314 ? -30.925 40.199 42.523 1.00 49.18 303 GLU A N 1
ATOM 2267 C CA . GLU A 1 314 ? -31.010 38.913 43.224 1.00 51.29 303 GLU A CA 1
ATOM 2268 C C . GLU A 1 314 ? -32.429 38.652 43.736 1.00 44.31 303 GLU A C 1
ATOM 2269 O O . GLU A 1 314 ? -32.898 37.527 43.829 1.00 32.78 303 GLU A O 1
ATOM 2275 N N . ARG A 1 315 ? -33.115 39.728 44.078 1.00 45.84 304 ARG A N 1
ATOM 2276 C CA . ARG A 1 315 ? -34.452 39.607 44.619 1.00 46.54 304 ARG A CA 1
ATOM 2277 C C . ARG A 1 315 ? -35.301 39.014 43.489 1.00 43.33 304 ARG A C 1
ATOM 2278 O O . ARG A 1 315 ? -35.940 37.971 43.657 1.00 42.83 304 ARG A O 1
ATOM 2286 N N . SER A 1 316 ? -35.221 39.647 42.313 1.00 38.58 305 SER A N 1
ATOM 2287 C CA . SER A 1 316 ? -35.912 39.182 41.120 1.00 35.75 305 SER A CA 1
ATOM 2288 C C . SER A 1 316 ? -35.478 37.780 40.689 1.00 37.40 305 SER A C 1
ATOM 2289 O O . SER A 1 316 ? -36.288 36.924 40.444 1.00 38.42 305 SER A O 1
ATOM 2292 N N . ILE A 1 317 ? -34.204 37.492 40.662 1.00 39.64 306 ILE A N 1
ATOM 2293 C CA . ILE A 1 317 ? -33.841 36.123 40.386 1.00 39.44 306 ILE A CA 1
ATOM 2294 C C . ILE A 1 317 ? -34.560 35.161 41.337 1.00 40.07 306 ILE A C 1
ATOM 2295 O O . ILE A 1 317 ? -35.133 34.163 40.899 1.00 41.43 306 ILE A O 1
ATOM 2300 N N . ARG A 1 318 ? -34.514 35.445 42.629 1.00 41.97 307 ARG A N 1
ATOM 2301 C CA . ARG A 1 318 ? -35.175 34.596 43.603 1.00 44.13 307 ARG A CA 1
ATOM 2302 C C . ARG A 1 318 ? -36.696 34.491 43.350 1.00 42.69 307 ARG A C 1
ATOM 2303 O O . ARG A 1 318 ? -37.256 33.367 43.390 1.00 40.96 307 ARG A O 1
ATOM 2311 N N . THR A 1 319 ? -37.360 35.640 43.110 1.00 35.32 308 THR A N 1
ATOM 2312 C CA . THR A 1 319 ? -38.801 35.636 42.789 1.00 33.86 308 THR A CA 1
ATOM 2313 C C . THR A 1 319 ? -39.052 34.765 41.535 1.00 34.70 308 THR A C 1
ATOM 2314 O O . THR A 1 319 ? -39.907 33.894 41.506 1.00 36.32 308 THR A O 1
ATOM 2318 N N . VAL A 1 320 ? -38.278 34.993 40.496 1.00 31.56 309 VAL A N 1
ATOM 2319 C CA . VAL A 1 320 ? -38.406 34.163 39.347 1.00 34.12 309 VAL A CA 1
ATOM 2320 C C . VAL A 1 320 ? -38.289 32.691 39.715 1.00 35.97 309 VAL A C 1
ATOM 2321 O O . VAL A 1 320 ? -39.161 31.902 39.350 1.00 38.51 309 VAL A O 1
ATOM 2325 N N . GLU A 1 321 ? -37.255 32.316 40.458 1.00 40.78 310 GLU A N 1
ATOM 2326 C CA . GLU A 1 321 ? -36.999 30.870 40.746 1.00 38.92 310 GLU A CA 1
ATOM 2327 C C . GLU A 1 321 ? -38.093 30.279 41.579 1.00 35.45 310 GLU A C 1
ATOM 2328 O O . GLU A 1 321 ? -38.324 29.089 41.563 1.00 34.38 310 GLU A O 1
ATOM 2334 N N . LYS A 1 322 ? -38.784 31.132 42.294 1.00 36.61 311 LYS A N 1
ATOM 2335 C CA . LYS A 1 322 ? -39.822 30.688 43.168 1.00 40.97 311 LYS A CA 1
ATOM 2336 C C . LYS A 1 322 ? -41.038 30.255 42.341 1.00 42.56 311 LYS A C 1
ATOM 2337 O O . LYS A 1 322 ? -41.678 29.216 42.608 1.00 45.87 311 LYS A O 1
ATOM 2343 N N . TYR A 1 323 ? -41.339 31.041 41.314 1.00 40.16 312 TYR A N 1
ATOM 2344 C CA . TYR A 1 323 ? -42.382 30.661 40.347 1.00 36.13 312 TYR A CA 1
ATOM 2345 C C . TYR A 1 323 ? -41.936 29.480 39.498 1.00 36.60 312 TYR A C 1
ATOM 2346 O O . TYR A 1 323 ? -42.689 28.564 39.193 1.00 35.74 312 TYR A O 1
ATOM 2355 N N . LEU A 1 324 ? -40.674 29.487 39.146 1.00 39.45 313 LEU A N 1
ATOM 2356 C CA . LEU A 1 324 ? -40.171 28.395 38.378 1.00 41.10 313 LEU A CA 1
ATOM 2357 C C . LEU A 1 324 ? -40.467 27.109 39.155 1.00 43.22 313 LEU A C 1
ATOM 2358 O O . LEU A 1 324 ? -41.055 26.182 38.596 1.00 43.66 313 LEU A O 1
ATOM 2363 N N . ALA A 1 325 ? -40.146 27.101 40.455 1.00 45.99 314 ALA A N 1
ATOM 2364 C CA . ALA A 1 325 ? -40.351 25.938 41.328 1.00 44.90 314 ALA A CA 1
ATOM 2365 C C . ALA A 1 325 ? -41.779 25.420 41.344 1.00 48.83 314 ALA A C 1
ATOM 2366 O O . ALA A 1 325 ? -41.989 24.218 41.389 1.00 47.85 314 ALA A O 1
ATOM 2368 N N . PHE A 1 326 ? -42.782 26.284 41.342 1.00 49.86 315 PHE A N 1
ATOM 2369 C CA . PHE A 1 326 ? -44.118 25.710 41.402 1.00 51.57 315 PHE A CA 1
ATOM 2370 C C . PHE A 1 326 ? -44.824 25.496 40.063 1.00 53.73 315 PHE A C 1
ATOM 2371 O O . PHE A 1 326 ? -45.856 24.831 39.993 1.00 47.96 315 PHE A O 1
ATOM 2379 N N . ALA A 1 327 ? -44.236 26.008 38.996 1.00 55.00 316 ALA A N 1
ATOM 2380 C CA . ALA A 1 327 ? -44.736 25.701 37.661 1.00 53.62 316 ALA A CA 1
ATOM 2381 C C . ALA A 1 327 ? -44.530 24.215 37.272 1.00 53.34 316 ALA A C 1
ATOM 2382 O O . ALA A 1 327 ? -43.560 23.557 37.695 1.00 48.76 316 ALA A O 1
ATOM 2384 N N . LYS A 1 328 ? -45.446 23.719 36.445 1.00 49.63 317 LYS A N 1
ATOM 2385 C CA . LYS A 1 328 ? -45.437 22.324 36.020 1.00 56.44 317 LYS A CA 1
ATOM 2386 C C . LYS A 1 328 ? -44.289 22.126 35.054 1.00 57.87 317 LYS A C 1
ATOM 2387 O O . LYS A 1 328 ? -44.020 22.979 34.211 1.00 53.80 317 LYS A O 1
ATOM 2393 N N . LYS A 1 329 ? -43.635 20.985 35.154 1.00 61.53 318 LYS A N 1
ATOM 2394 C CA . LYS A 1 329 ? -42.450 20.744 34.382 1.00 69.53 318 LYS A CA 1
ATOM 2395 C C . LYS A 1 329 ? -42.659 19.453 33.676 1.00 71.42 318 LYS A C 1
ATOM 2396 O O . LYS A 1 329 ? -42.270 18.418 34.204 1.00 83.56 318 LYS A O 1
ATOM 2402 N N . ASN A 1 330 ? -43.319 19.489 32.519 1.00 68.85 319 ASN A N 1
ATOM 2403 C CA . ASN A 1 330 ? -43.518 18.261 31.719 1.00 62.10 319 ASN A CA 1
ATOM 2404 C C . ASN A 1 330 ? -43.189 18.450 30.272 1.00 53.05 319 ASN A C 1
ATOM 2405 O O . ASN A 1 330 ? -43.418 19.491 29.713 1.00 60.96 319 ASN A O 1
ATOM 2410 N N . SER A 1 331 ? -42.626 17.414 29.684 1.00 55.25 320 SER A N 1
ATOM 2411 C CA . SER A 1 331 ? -42.113 17.399 28.296 1.00 50.88 320 SER A CA 1
ATOM 2412 C C . SER A 1 331 ? -43.130 17.981 27.286 1.00 50.75 320 SER A C 1
ATOM 2413 O O . SER A 1 331 ? -42.752 18.409 26.171 1.00 39.71 320 SER A O 1
ATOM 2416 N N . GLY A 1 332 ? -44.411 17.971 27.717 1.00 48.41 321 GLY A N 1
ATOM 2417 C CA . GLY A 1 332 ? -45.545 18.358 26.911 1.00 43.19 321 GLY A CA 1
ATOM 2418 C C . GLY A 1 332 ? -45.540 17.522 25.661 1.00 41.79 321 GLY A C 1
ATOM 2419 O O . GLY A 1 332 ? -45.358 16.321 25.672 1.00 52.77 321 GLY A O 1
ATOM 2420 N N . VAL A 1 333 ? -45.599 18.203 24.559 1.00 38.58 322 VAL A N 1
ATOM 2421 C CA . VAL A 1 333 ? -45.811 17.607 23.273 1.00 36.30 322 VAL A CA 1
ATOM 2422 C C . VAL A 1 333 ? -44.473 17.238 22.658 1.00 33.11 322 VAL A C 1
ATOM 2423 O O . VAL A 1 333 ? -44.402 16.693 21.573 1.00 29.67 322 VAL A O 1
ATOM 2427 N N . GLY A 1 334 ? -43.393 17.502 23.377 1.00 35.17 323 GLY A N 1
ATOM 2428 C CA . GLY A 1 334 ? -42.057 17.236 22.852 1.00 35.20 323 GLY A CA 1
ATOM 2429 C C . GLY A 1 334 ? -41.801 15.743 22.774 1.00 35.31 323 GLY A C 1
ATOM 2430 O O . GLY A 1 334 ? -40.988 15.264 21.974 1.00 37.06 323 GLY A O 1
ATOM 2431 N N . PHE A 1 335 ? -42.504 14.977 23.593 1.00 35.61 324 PHE A N 1
ATOM 2432 C CA . PHE A 1 335 ? -42.273 13.541 23.571 1.00 34.98 324 PHE A CA 1
ATOM 2433 C C . PHE A 1 335 ? -42.591 12.967 22.221 1.00 38.71 324 PHE A C 1
ATOM 2434 O O . PHE A 1 335 ? -41.930 12.032 21.787 1.00 40.71 324 PHE A O 1
ATOM 2442 N N . LEU A 1 336 ? -43.553 13.576 21.523 1.00 39.98 325 LEU A N 1
ATOM 2443 C CA . LEU A 1 336 ? -43.941 13.092 20.195 1.00 38.33 325 LEU A CA 1
ATOM 2444 C C . LEU A 1 336 ? -42.841 13.251 19.176 1.00 35.86 325 LEU A C 1
ATOM 2445 O O . LEU A 1 336 ? -42.845 12.570 18.183 1.00 37.22 325 LEU A O 1
ATOM 2450 N N . ALA A 1 337 ? -41.917 14.171 19.398 1.00 37.65 326 ALA A N 1
ATOM 2451 C CA . ALA A 1 337 ? -40.802 14.357 18.475 1.00 38.20 326 ALA A CA 1
ATOM 2452 C C . ALA A 1 337 ? -39.804 13.255 18.653 1.00 39.77 326 ALA A C 1
ATOM 2453 O O . ALA A 1 337 ? -39.087 12.913 17.736 1.00 43.49 326 ALA A O 1
ATOM 2455 N N . ASP A 1 338 ? -39.752 12.713 19.853 1.00 45.14 327 ASP A N 1
ATOM 2456 C CA . ASP A 1 338 ? -38.819 11.626 20.195 1.00 49.32 327 ASP A CA 1
ATOM 2457 C C . ASP A 1 338 ? -39.342 10.263 19.708 1.00 45.99 327 ASP A C 1
ATOM 2458 O O . ASP A 1 338 ? -38.636 9.507 19.080 1.00 44.98 327 ASP A O 1
ATOM 2463 N N . VAL A 1 339 ? -40.611 10.006 19.976 1.00 46.56 328 VAL A N 1
ATOM 2464 C CA . VAL A 1 339 ? -41.310 8.864 19.420 1.00 47.67 328 VAL A CA 1
ATOM 2465 C C . VAL A 1 339 ? -41.017 8.756 17.933 1.00 50.97 328 VAL A C 1
ATOM 2466 O O . VAL A 1 339 ? -40.509 7.752 17.461 1.00 49.39 328 VAL A O 1
ATOM 2470 N N . SER A 1 340 ? -41.331 9.824 17.209 1.00 52.26 329 SER A N 1
ATOM 2471 C CA . SER A 1 340 ? -41.057 9.916 15.777 1.00 52.90 329 SER A CA 1
ATOM 2472 C C . SER A 1 340 ? -39.617 9.614 15.421 1.00 48.44 329 SER A C 1
ATOM 2473 O O . SER A 1 340 ? -39.372 8.861 14.499 1.00 45.85 329 SER A O 1
ATOM 2476 N N . MET A 1 341 ? -38.675 10.238 16.117 1.00 46.74 330 MET A N 1
ATOM 2477 C CA . MET A 1 341 ? -37.283 10.053 15.773 1.00 50.58 330 MET A CA 1
ATOM 2478 C C . MET A 1 341 ? -36.868 8.597 15.986 1.00 47.83 330 MET A C 1
ATOM 2479 O O . MET A 1 341 ? -36.124 8.025 15.192 1.00 45.51 330 MET A O 1
ATOM 2484 N N . LYS A 1 342 ? -37.373 7.989 17.044 1.00 46.96 331 LYS A N 1
ATOM 2485 C CA . LYS A 1 342 ? -36.980 6.625 17.359 1.00 51.42 331 LYS A CA 1
ATOM 2486 C C . LYS A 1 342 ? -37.480 5.645 16.314 1.00 50.03 331 LYS A C 1
ATOM 2487 O O . LYS A 1 342 ? -36.877 4.621 16.110 1.00 54.67 331 LYS A O 1
ATOM 2493 N N . ALA A 1 343 ? -38.563 5.962 15.621 1.00 47.36 332 ALA A N 1
ATOM 2494 C CA . ALA A 1 343 ? -39.060 5.062 14.595 1.00 45.93 332 ALA A CA 1
ATOM 2495 C C . ALA A 1 343 ? -38.310 5.161 13.308 1.00 46.51 332 ALA A C 1
ATOM 2496 O O . ALA A 1 343 ? -38.516 4.334 12.440 1.00 52.19 332 ALA A O 1
ATOM 2498 N N . VAL A 1 344 ? -37.452 6.158 13.139 1.00 48.64 333 VAL A N 1
ATOM 2499 C CA . VAL A 1 344 ? -36.782 6.317 11.850 1.00 46.72 333 VAL A CA 1
ATOM 2500 C C . VAL A 1 344 ? -35.558 5.418 11.757 1.00 47.83 333 VAL A C 1
ATOM 2501 O O . VAL A 1 344 ? -34.881 5.165 12.735 1.00 46.84 333 VAL A O 1
ATOM 2505 N N . GLU A 1 345 ? -35.313 4.926 10.557 1.00 53.43 334 GLU A N 1
ATOM 2506 C CA . GLU A 1 345 ? -34.099 4.190 10.210 1.00 59.94 334 GLU A CA 1
ATOM 2507 C C . GLU A 1 345 ? -33.391 4.828 8.998 1.00 61.05 334 GLU A C 1
ATOM 2508 O O . GLU A 1 345 ? -34.039 5.238 8.015 1.00 55.60 334 GLU A O 1
ATOM 2514 N N . PHE A 1 346 ? -32.065 4.917 9.086 1.00 62.11 335 PHE A N 1
ATOM 2515 C CA . PHE A 1 346 ? -31.223 5.203 7.926 1.00 68.35 335 PHE A CA 1
ATOM 2516 C C . PHE A 1 346 ? -30.564 3.897 7.453 1.00 68.39 335 PHE A C 1
ATOM 2517 O O . PHE A 1 346 ? -30.059 3.118 8.261 1.00 64.90 335 PHE A O 1
ATOM 2525 N N . LEU A 1 347 ? -30.602 3.658 6.146 1.00 69.91 336 LEU A N 1
ATOM 2526 C CA . LEU A 1 347 ? -29.994 2.476 5.529 1.00 66.56 336 LEU A CA 1
ATOM 2527 C C . LEU A 1 347 ? -29.113 2.877 4.348 1.00 70.38 336 LEU A C 1
ATOM 2528 O O . LEU A 1 347 ? -29.581 3.550 3.430 1.00 71.90 336 LEU A O 1
ATOM 2533 N N . GLY A 1 348 ? -27.849 2.455 4.378 1.00 70.59 337 GLY A N 1
ATOM 2534 C CA . GLY A 1 348 ? -26.926 2.649 3.265 1.00 68.11 337 GLY A CA 1
ATOM 2535 C C . GLY A 1 348 ? -26.157 3.951 3.303 1.00 77.40 337 GLY A C 1
ATOM 2536 O O . GLY A 1 348 ? -25.579 4.347 2.295 1.00 79.39 337 GLY A O 1
ATOM 2537 N N . PHE A 1 349 ? -26.152 4.633 4.447 1.00 86.49 338 PHE A N 1
ATOM 2538 C CA . PHE A 1 349 ? -25.363 5.862 4.603 1.00 97.37 338 PHE A CA 1
ATOM 2539 C C . PHE A 1 349 ? -25.275 6.312 6.044 1.00 111.36 338 PHE A C 1
ATOM 2540 O O . PHE A 1 349 ? -26.163 6.062 6.867 1.00 106.34 338 PHE A O 1
ATOM 2548 N N . GLU A 1 350 ? -24.179 6.998 6.319 1.00 127.99 339 GLU A N 1
ATOM 2549 C CA . GLU A 1 350 ? -23.960 7.612 7.618 1.00 133.09 339 GLU A CA 1
ATOM 2550 C C . GLU A 1 350 ? -24.684 8.948 7.605 1.00 132.76 339 GLU A C 1
ATOM 2551 O O . GLU A 1 350 ? -25.415 9.257 8.538 1.00 129.06 339 GLU A O 1
ATOM 2557 N N . LYS A 1 351 ? -24.491 9.703 6.517 1.00 133.96 340 LYS A N 1
ATOM 2558 C CA . LYS A 1 351 ? -25.033 11.062 6.343 1.00 135.80 340 LYS A CA 1
ATOM 2559 C C . LYS A 1 351 ? -24.627 11.618 4.972 1.00 138.84 340 LYS A C 1
ATOM 2560 O O . LYS A 1 351 ? -23.872 10.974 4.230 1.00 134.16 340 LYS A O 1
ATOM 2566 N N . ILE A 1 352 ? -25.148 12.808 4.655 1.00 142.11 341 ILE A N 1
ATOM 2567 C CA . ILE A 1 352 ? -24.713 13.620 3.498 1.00 143.31 341 ILE A CA 1
ATOM 2568 C C . ILE A 1 352 ? -24.659 15.091 3.955 1.00 136.39 341 ILE A C 1
ATOM 2569 O O . ILE A 1 352 ? -25.116 15.434 5.053 1.00 131.98 341 ILE A O 1
ATOM 2574 N N . ASP A 1 353 ? -24.063 15.929 3.109 1.00 136.82 342 ASP A N 1
ATOM 2575 C CA . ASP A 1 353 ? -23.772 17.338 3.389 1.00 136.52 342 ASP A CA 1
ATOM 2576 C C . ASP A 1 353 ? -24.770 18.355 2.822 1.00 125.51 342 ASP A C 1
ATOM 2577 O O . ASP A 1 353 ? -25.590 18.033 1.959 1.00 115.74 342 ASP A O 1
ATOM 2582 N N . HIS A 1 354 ? -24.657 19.591 3.309 1.00 119.30 343 HIS A N 1
ATOM 2583 C CA . HIS A 1 354 ? -25.389 20.730 2.752 1.00 119.74 343 HIS A CA 1
ATOM 2584 C C . HIS A 1 354 ? -24.969 20.957 1.295 1.00 117.43 343 HIS A C 1
ATOM 2585 O O . HIS A 1 354 ? -23.868 21.434 1.003 1.00 103.35 343 HIS A O 1
ATOM 2592 N N . THR A 1 355 ? -25.857 20.567 0.392 1.00 124.07 344 THR A N 1
ATOM 2593 C CA . THR A 1 355 ? -25.779 20.946 -1.006 1.00 123.55 344 THR A CA 1
ATOM 2594 C C . THR A 1 355 ? -26.824 22.021 -1.140 1.00 122.93 344 THR A C 1
ATOM 2595 O O . THR A 1 355 ? -27.968 21.835 -0.715 1.00 124.54 344 THR A O 1
ATOM 2599 N N . SER A 1 356 ? -26.431 23.156 -1.701 1.00 122.29 345 SER A N 1
ATOM 2600 C CA . SER A 1 356 ? -27.339 24.285 -1.782 1.00 126.78 345 SER A CA 1
ATOM 2601 C C . SER A 1 356 ? -28.713 23.779 -2.247 1.00 131.79 345 SER A C 1
ATOM 2602 O O . SER A 1 356 ? -29.689 23.969 -1.528 1.00 154.04 345 SER A O 1
ATOM 2605 N N . GLU A 1 357 ? -28.775 23.068 -3.382 1.00 109.47 346 GLU A N 1
ATOM 2606 C CA . GLU A 1 357 ? -30.069 22.639 -3.943 1.00 97.73 346 GLU A CA 1
ATOM 2607 C C . GLU A 1 357 ? -30.382 21.138 -3.830 1.00 81.49 346 GLU A C 1
ATOM 2608 O O . GLU A 1 357 ? -29.479 20.300 -3.822 1.00 76.48 346 GLU A O 1
ATOM 2614 N N . VAL A 1 358 ? -31.683 20.840 -3.717 1.00 69.59 347 VAL A N 1
ATOM 2615 C CA . VAL A 1 358 ? -32.233 19.472 -3.785 1.00 63.52 347 VAL A CA 1
ATOM 2616 C C . VAL A 1 358 ? -33.504 19.434 -4.594 1.00 60.12 347 VAL A C 1
ATOM 2617 O O . VAL A 1 358 ? -34.312 20.336 -4.512 1.00 52.41 347 VAL A O 1
ATOM 2621 N N . THR A 1 359 ? -33.703 18.385 -5.370 1.00 61.76 348 THR A N 1
ATOM 2622 C CA . THR A 1 359 ? -34.962 18.280 -6.076 1.00 62.30 348 THR A CA 1
ATOM 2623 C C . THR A 1 359 ? -35.769 17.286 -5.299 1.00 53.17 348 THR A C 1
ATOM 2624 O O . THR A 1 359 ? -35.265 16.269 -4.803 1.00 46.97 348 THR A O 1
ATOM 2628 N N . LEU A 1 360 ? -37.035 17.615 -5.171 1.00 49.05 349 LEU A N 1
ATOM 2629 C CA . LEU A 1 360 ? -37.925 16.862 -4.337 1.00 46.78 349 LEU A CA 1
ATOM 2630 C C . LEU A 1 360 ? -38.964 16.201 -5.215 1.00 47.79 349 LEU A C 1
ATOM 2631 O O . LEU A 1 360 ? -39.644 16.877 -5.995 1.00 46.18 349 LEU A O 1
ATOM 2636 N N . LEU A 1 361 ? -39.095 14.890 -5.106 1.00 46.63 350 LEU A N 1
ATOM 2637 C CA . LEU A 1 361 ? -40.144 14.214 -5.847 1.00 49.14 350 LEU A CA 1
ATOM 2638 C C . LEU A 1 361 ? -41.216 13.857 -4.873 1.00 47.43 350 LEU A C 1
ATOM 2639 O O . LEU A 1 361 ? -41.022 12.999 -4.012 1.00 50.16 350 LEU A O 1
ATOM 2644 N N . VAL A 1 362 ? -42.348 14.531 -4.992 1.00 47.46 351 VAL A N 1
ATOM 2645 C CA . VAL A 1 362 ? -43.383 14.435 -3.975 1.00 47.34 351 VAL A CA 1
ATOM 2646 C C . VAL A 1 362 ? -44.641 13.849 -4.595 1.00 45.70 351 VAL A C 1
ATOM 2647 O O . VAL A 1 362 ? -45.195 14.367 -5.573 1.00 46.89 351 VAL A O 1
ATOM 2651 N N . PRO A 1 363 ? -45.115 12.760 -4.029 1.00 41.80 352 PRO A N 1
ATOM 2652 C CA . PRO A 1 363 ? -46.242 12.089 -4.632 1.00 42.78 352 PRO A CA 1
ATOM 2653 C C . PRO A 1 363 ? -47.537 12.860 -4.436 1.00 47.00 352 PRO A C 1
ATOM 2654 O O . PRO A 1 363 ? -47.688 13.528 -3.449 1.00 42.73 352 PRO A O 1
ATOM 2658 N N . SER A 1 364 ? -48.451 12.770 -5.397 1.00 56.45 353 SER A N 1
ATOM 2659 C CA . SER A 1 364 ? -49.703 13.513 -5.355 1.00 60.60 353 SER A CA 1
ATOM 2660 C C . SER A 1 364 ? -50.691 12.863 -4.413 1.00 67.73 353 SER A C 1
ATOM 2661 O O . SER A 1 364 ? -50.613 11.667 -4.101 1.00 63.69 353 SER A O 1
ATOM 2664 N N . SER A 1 365 ? -51.636 13.675 -3.967 1.00 82.38 354 SER A N 1
ATOM 2665 C CA . SER A 1 365 ? -52.547 13.262 -2.914 1.00 89.08 354 SER A CA 1
ATOM 2666 C C . SER A 1 365 ? -53.636 12.369 -3.502 1.00 84.50 354 SER A C 1
ATOM 2667 O O . SER A 1 365 ? -54.722 12.831 -3.815 1.00 86.63 354 SER A O 1
ATOM 2670 N N . GLU A 1 366 ? -53.325 11.086 -3.653 1.00 84.69 355 GLU A N 1
ATOM 2671 C CA . GLU A 1 366 ? -54.272 10.125 -4.242 1.00 91.51 355 GLU A CA 1
ATOM 2672 C C . GLU A 1 366 ? -55.563 9.947 -3.428 1.00 83.54 355 GLU A C 1
ATOM 2673 O O . GLU A 1 366 ? -56.623 9.633 -3.997 1.00 78.59 355 GLU A O 1
ATOM 2679 N N . ASN A 1 367 ? -55.471 10.124 -2.108 1.00 70.13 356 ASN A N 1
ATOM 2680 C CA . ASN A 1 367 ? -56.616 9.903 -1.241 1.00 60.54 356 ASN A CA 1
ATOM 2681 C C . ASN A 1 367 ? -57.298 11.181 -0.826 1.00 56.23 356 ASN A C 1
ATOM 2682 O O . ASN A 1 367 ? -56.658 12.097 -0.360 1.00 58.34 356 ASN A O 1
ATOM 2687 N N . LEU A 1 368 ? -58.613 11.226 -0.985 1.00 53.53 357 LEU A N 1
ATOM 2688 C CA . LEU A 1 368 ? -59.377 12.424 -0.662 1.00 49.87 357 LEU A CA 1
ATOM 2689 C C . LEU A 1 368 ? -60.432 12.192 0.391 1.00 49.17 357 LEU A C 1
ATOM 2690 O O . LEU A 1 368 ? -61.340 12.989 0.526 1.00 50.87 357 LEU A O 1
ATOM 2695 N N . SER A 1 369 ? -60.343 11.095 1.124 1.00 51.65 358 SER A N 1
ATOM 2696 C CA . SER A 1 369 ? -61.284 10.859 2.196 1.00 54.73 358 SER A CA 1
ATOM 2697 C C . SER A 1 369 ? -61.023 11.883 3.290 1.00 54.18 358 SER A C 1
ATOM 2698 O O . SER A 1 369 ? -59.864 12.253 3.560 1.00 50.05 358 SER A O 1
ATOM 2701 N N . GLN A 1 370 ? -62.108 12.305 3.925 1.00 52.93 359 GLN A N 1
ATOM 2702 C CA . GLN A 1 370 ? -62.095 13.412 4.886 1.00 54.58 359 GLN A CA 1
ATOM 2703 C C . GLN A 1 370 ? -61.164 13.285 6.089 1.00 48.77 359 GLN A C 1
ATOM 2704 O O . GLN A 1 370 ? -60.686 14.289 6.584 1.00 55.31 359 GLN A O 1
ATOM 2710 N N . ALA A 1 371 ? -61.001 12.079 6.612 1.00 44.95 360 ALA A N 1
ATOM 2711 C CA . ALA A 1 371 ? -60.157 11.848 7.789 1.00 42.16 360 ALA A CA 1
ATOM 2712 C C . ALA A 1 371 ? -58.714 11.513 7.450 1.00 40.16 360 ALA A C 1
ATOM 2713 O O . ALA A 1 371 ? -57.852 11.548 8.335 1.00 43.62 360 ALA A O 1
ATOM 2715 N N . ASP A 1 372 ? -58.451 11.151 6.202 1.00 33.91 361 ASP A N 1
ATOM 2716 C CA . ASP A 1 372 ? -57.101 10.858 5.801 1.00 35.01 361 ASP A CA 1
ATOM 2717 C C . ASP A 1 372 ? -56.320 12.168 5.617 1.00 34.01 361 ASP A C 1
ATOM 2718 O O . ASP A 1 372 ? -56.766 13.040 4.907 1.00 30.76 361 ASP A O 1
ATOM 2723 N N . THR A 1 373 ? -55.164 12.262 6.275 1.00 33.17 362 THR A N 1
ATOM 2724 C CA . THR A 1 373 ? -54.286 13.443 6.290 1.00 33.18 362 THR A CA 1
ATOM 2725 C C . THR A 1 373 ? -52.991 13.356 5.447 1.00 35.82 362 THR A C 1
ATOM 2726 O O . THR A 1 373 ? -52.196 14.292 5.385 1.00 37.45 362 THR A O 1
ATOM 2730 N N . THR A 1 374 ? -52.774 12.203 4.848 1.00 38.01 363 THR A N 1
ATOM 2731 C CA . THR A 1 374 ? -51.684 11.927 3.906 1.00 38.98 363 THR A CA 1
ATOM 2732 C C . THR A 1 374 ? -51.419 13.029 2.858 1.00 37.72 363 THR A C 1
ATOM 2733 O O . THR A 1 374 ? -50.296 13.494 2.667 1.00 37.60 363 THR A O 1
ATOM 2737 N N . GLY A 1 375 ? -52.473 13.400 2.154 1.00 37.17 364 GLY A N 1
ATOM 2738 C CA . GLY A 1 375 ? -52.420 14.442 1.141 1.00 34.56 364 GLY A CA 1
ATOM 2739 C C . GLY A 1 375 ? -51.725 15.697 1.594 1.00 34.25 364 GLY A C 1
ATOM 2740 O O . GLY A 1 375 ? -50.754 16.142 0.970 1.00 32.61 364 GLY A O 1
ATOM 2741 N N . GLY A 1 376 ? -52.222 16.257 2.682 1.00 34.17 365 GLY A N 1
ATOM 2742 C CA . GLY A 1 376 ? -51.692 17.511 3.231 1.00 34.27 365 GLY A CA 1
ATOM 2743 C C . GLY A 1 376 ? -50.256 17.305 3.685 1.00 37.98 365 GLY A C 1
ATOM 2744 O O . GLY A 1 376 ? -49.394 18.150 3.520 1.00 37.23 365 GLY A O 1
ATOM 2745 N N . ASP A 1 377 ? -49.997 16.141 4.246 1.00 40.45 366 ASP A N 1
ATOM 2746 C CA . ASP A 1 377 ? -48.673 15.834 4.674 1.00 37.08 366 ASP A CA 1
ATOM 2747 C C . ASP A 1 377 ? -47.738 15.955 3.490 1.00 35.53 366 ASP A C 1
ATOM 2748 O O . ASP A 1 377 ? -46.697 16.558 3.627 1.00 38.95 366 ASP A O 1
ATOM 2753 N N . TYR A 1 378 ? -48.112 15.420 2.327 1.00 36.05 367 TYR A N 1
ATOM 2754 C CA . TYR A 1 378 ? -47.283 15.561 1.138 1.00 36.41 367 TYR A CA 1
ATOM 2755 C C . TYR A 1 378 ? -47.171 17.006 0.689 1.00 35.86 367 TYR A C 1
ATOM 2756 O O . TYR A 1 378 ? -46.078 17.478 0.379 1.00 37.91 367 TYR A O 1
ATOM 2765 N N . ASP A 1 379 ? -48.286 17.726 0.693 1.00 34.98 368 ASP A N 1
ATOM 2766 C CA . ASP A 1 379 ? -48.254 19.142 0.427 1.00 34.56 368 ASP A CA 1
ATOM 2767 C C . ASP A 1 379 ? -47.223 19.871 1.304 1.00 35.13 368 ASP A C 1
ATOM 2768 O O . ASP A 1 379 ? -46.530 20.707 0.805 1.00 35.81 368 ASP A O 1
ATOM 2773 N N . GLN A 1 380 ? -47.054 19.505 2.571 1.00 37.15 369 GLN A N 1
ATOM 2774 C CA . GLN A 1 380 ? -46.103 20.207 3.460 1.00 40.27 369 GLN A CA 1
ATOM 2775 C C . GLN A 1 380 ? -44.637 19.895 3.232 1.00 43.73 369 GLN A C 1
ATOM 2776 O O . GLN A 1 380 ? -43.763 20.662 3.669 1.00 49.04 369 GLN A O 1
ATOM 2782 N N . ILE A 1 381 ? -44.347 18.778 2.577 1.00 43.52 370 ILE A N 1
ATOM 2783 C CA . ILE A 1 381 ? -42.957 18.382 2.428 1.00 41.37 370 ILE A CA 1
ATOM 2784 C C . ILE A 1 381 ? -42.038 19.478 1.906 1.00 42.58 370 ILE A C 1
ATOM 2785 O O . ILE A 1 381 ? -40.968 19.685 2.478 1.00 42.97 370 ILE A O 1
ATOM 2790 N N . PRO A 1 382 ? -42.444 20.191 0.847 1.00 43.85 371 PRO A N 1
ATOM 2791 C CA . PRO A 1 382 ? -41.509 21.222 0.392 1.00 45.12 371 PRO A CA 1
ATOM 2792 C C . PRO A 1 382 ? -41.124 22.208 1.466 1.00 43.03 371 PRO A C 1
ATOM 2793 O O . PRO A 1 382 ? -39.943 22.483 1.634 1.00 48.25 371 PRO A O 1
ATOM 2797 N N . GLU A 1 383 ? -42.067 22.703 2.243 1.00 41.63 372 GLU A N 1
ATOM 2798 C CA . GLU A 1 383 ? -41.652 23.707 3.194 1.00 41.07 372 GLU A CA 1
ATOM 2799 C C . GLU A 1 383 ? -40.784 23.102 4.322 1.00 39.44 372 GLU A C 1
ATOM 2800 O O . GLU A 1 383 ? -39.781 23.663 4.716 1.00 43.17 372 GLU A O 1
ATOM 2806 N N . ILE A 1 384 ? -41.116 21.917 4.788 1.00 39.79 373 ILE A N 1
ATOM 2807 C CA . ILE A 1 384 ? -40.260 21.229 5.758 1.00 38.70 373 ILE A CA 1
ATOM 2808 C C . ILE A 1 384 ? -38.821 21.171 5.278 1.00 37.30 373 ILE A C 1
ATOM 2809 O O . ILE A 1 384 ? -37.927 21.622 5.955 1.00 37.15 373 ILE A O 1
ATOM 2814 N N . VAL A 1 385 ? -38.617 20.627 4.092 1.00 43.01 374 VAL A N 1
ATOM 2815 C CA . VAL A 1 385 ? -37.283 20.457 3.546 1.00 46.09 374 VAL A CA 1
ATOM 2816 C C . VAL A 1 385 ? -36.558 21.786 3.490 1.00 44.25 374 VAL A C 1
ATOM 2817 O O . VAL A 1 385 ? -35.364 21.858 3.765 1.00 46.98 374 VAL A O 1
ATOM 2821 N N . SER A 1 386 ? -37.287 22.838 3.181 1.00 43.21 375 SER A N 1
ATOM 2822 C CA . SER A 1 386 ? -36.667 24.146 2.991 1.00 42.63 375 SER A CA 1
ATOM 2823 C C . SER A 1 386 ? -36.045 24.671 4.273 1.00 41.62 375 SER A C 1
ATOM 2824 O O . SER A 1 386 ? -35.239 25.559 4.241 1.00 42.74 375 SER A O 1
ATOM 2827 N N . ARG A 1 387 ? -36.423 24.133 5.410 1.00 46.17 376 ARG A N 1
ATOM 2828 C CA . ARG A 1 387 ? -35.698 24.444 6.632 1.00 46.14 376 ARG A CA 1
ATOM 2829 C C . ARG A 1 387 ? -34.283 23.911 6.633 1.00 46.30 376 ARG A C 1
ATOM 2830 O O . ARG A 1 387 ? -33.499 24.336 7.442 1.00 51.01 376 ARG A O 1
ATOM 2838 N N . PHE A 1 388 ? -33.956 22.952 5.782 1.00 48.39 377 PHE A N 1
ATOM 2839 C CA . PHE A 1 388 ? -32.592 22.411 5.773 1.00 52.99 377 PHE A CA 1
ATOM 2840 C C . PHE A 1 388 ? -31.788 22.549 4.470 1.00 61.49 377 PHE A C 1
ATOM 2841 O O . PHE A 1 388 ? -30.555 22.586 4.522 1.00 70.54 377 PHE A O 1
ATOM 2849 N N . PHE A 1 389 ? -32.454 22.611 3.322 1.00 66.14 378 PHE A N 1
ATOM 2850 C CA . PHE A 1 389 ? -31.768 22.663 2.029 1.00 65.75 378 PHE A CA 1
ATOM 2851 C C . PHE A 1 389 ? -32.281 23.855 1.246 1.00 69.23 378 PHE A C 1
ATOM 2852 O O . PHE A 1 389 ? -33.035 24.653 1.798 1.00 70.08 378 PHE A O 1
ATOM 2860 N N . GLU A 1 390 ? -31.846 24.024 -0.001 1.00 81.21 379 GLU A N 1
ATOM 2861 C CA . GLU A 1 390 ? -32.567 24.931 -0.953 1.00 95.14 379 GLU A CA 1
ATOM 2862 C C . GLU A 1 390 ? -33.308 24.092 -1.993 1.00 90.46 379 GLU A C 1
ATOM 2863 O O . GLU A 1 390 ? -32.717 23.574 -2.918 1.00 96.16 379 GLU A O 1
ATOM 2869 N N . VAL A 1 391 ? -34.617 23.961 -1.828 1.00 91.20 380 VAL A N 1
ATOM 2870 C CA . VAL A 1 391 ? -35.363 22.958 -2.573 1.00 90.27 380 VAL A CA 1
ATOM 2871 C C . VAL A 1 391 ? -35.161 23.224 -4.040 1.00 88.68 380 VAL A C 1
ATOM 2872 O O . VAL A 1 391 ? -34.944 22.296 -4.816 1.00 93.58 380 VAL A O 1
ATOM 2876 N N . GLU A 1 392 ? -35.251 24.478 -4.450 1.00 85.97 381 GLU A N 1
ATOM 2877 C CA . GLU A 1 392 ? -34.935 24.811 -5.834 1.00 112.67 381 GLU A CA 1
ATOM 2878 C C . GLU A 1 392 ? -35.972 24.267 -6.821 1.00 108.92 381 GLU A C 1
ATOM 2879 O O . GLU A 1 392 ? -36.537 25.013 -7.618 1.00 112.30 381 GLU A O 1
ATOM 2885 N N . ASN A 1 393 ? -36.182 22.957 -6.782 1.00 96.70 382 ASN A N 1
ATOM 2886 C CA . ASN A 1 393 ? -37.170 22.294 -7.627 1.00 84.62 382 ASN A CA 1
ATOM 2887 C C . ASN A 1 393 ? -38.036 21.294 -6.903 1.00 64.40 382 ASN A C 1
ATOM 2888 O O . ASN A 1 393 ? -37.540 20.350 -6.314 1.00 58.11 382 ASN A O 1
ATOM 2893 N N . VAL A 1 394 ? -39.341 21.500 -6.997 1.00 54.44 383 VAL A N 1
ATOM 2894 C CA . VAL A 1 394 ? -40.318 20.491 -6.608 1.00 54.26 383 VAL A CA 1
ATOM 2895 C C . VAL A 1 394 ? -41.109 20.005 -7.823 1.00 53.80 383 VAL A C 1
ATOM 2896 O O . VAL A 1 394 ? -41.683 20.798 -8.547 1.00 48.64 383 VAL A O 1
ATOM 2900 N N . VAL A 1 395 ? -41.149 18.702 -8.041 1.00 52.72 384 VAL A N 1
ATOM 2901 C CA . VAL A 1 395 ? -42.068 18.170 -9.022 1.00 53.22 384 VAL A CA 1
ATOM 2902 C C . VAL A 1 395 ? -42.898 17.078 -8.358 1.00 48.65 384 VAL A C 1
ATOM 2903 O O . VAL A 1 395 ? -42.373 16.220 -7.647 1.00 42.92 384 VAL A O 1
ATOM 2907 N N . ARG A 1 396 ? -44.209 17.158 -8.582 1.00 48.68 385 ARG A N 1
ATOM 2908 C CA . ARG A 1 396 ? -45.170 16.177 -8.080 1.00 45.98 385 ARG A CA 1
ATOM 2909 C C . ARG A 1 396 ? -45.301 15.028 -9.057 1.00 43.87 385 ARG A C 1
ATOM 2910 O O . ARG A 1 396 ? -45.291 15.236 -10.249 1.00 46.57 385 ARG A O 1
ATOM 2918 N N . TYR A 1 397 ? -45.424 13.814 -8.558 1.00 46.21 386 TYR A N 1
ATOM 2919 C CA . TYR A 1 397 ? -45.606 12.655 -9.423 1.00 44.63 386 TYR A CA 1
ATOM 2920 C C . TYR A 1 397 ? -46.736 11.823 -8.900 1.00 48.86 386 TYR A C 1
ATOM 2921 O O . TYR A 1 397 ? -47.022 11.902 -7.731 1.00 58.26 386 TYR A O 1
ATOM 2930 N N . THR A 1 398 ? -47.352 11.000 -9.745 1.00 52.24 387 THR A N 1
ATOM 2931 C CA . THR A 1 398 ? -48.422 10.105 -9.310 1.00 53.26 387 THR A CA 1
ATOM 2932 C C . THR A 1 398 ? -47.871 8.724 -8.941 1.00 58.00 387 THR A C 1
ATOM 2933 O O . THR A 1 398 ? -46.930 8.214 -9.555 1.00 54.45 387 THR A O 1
ATOM 2937 N N . VAL A 1 399 ? -48.512 8.102 -7.968 1.00 62.35 388 VAL A N 1
ATOM 2938 C CA . VAL A 1 399 ? -47.957 6.931 -7.293 1.00 72.52 388 VAL A CA 1
ATOM 2939 C C . VAL A 1 399 ? -47.763 5.749 -8.260 1.00 75.50 388 VAL A C 1
ATOM 2940 O O . VAL A 1 399 ? -46.689 5.133 -8.294 1.00 75.40 388 VAL A O 1
ATOM 2944 N N . GLU A 1 400 ? -48.805 5.468 -9.042 1.00 78.16 389 GLU A N 1
ATOM 2945 C CA . GLU A 1 400 ? -48.854 4.297 -9.951 1.00 84.49 389 GLU A CA 1
ATOM 2946 C C . GLU A 1 400 ? -47.819 4.301 -11.105 1.00 76.98 389 GLU A C 1
ATOM 2947 O O . GLU A 1 400 ? -47.362 3.244 -11.520 1.00 77.90 389 GLU A O 1
ATOM 2953 N N . ASP A 1 401 ? -47.475 5.474 -11.624 1.00 76.29 390 ASP A N 1
ATOM 2954 C CA . ASP A 1 401 ? -46.423 5.614 -12.632 1.00 71.62 390 ASP A CA 1
ATOM 2955 C C . ASP A 1 401 ? -45.029 5.643 -12.038 1.00 69.75 390 ASP A C 1
ATOM 2956 O O . ASP A 1 401 ? -44.066 5.228 -12.679 1.00 74.47 390 ASP A O 1
ATOM 2961 N N . GLY A 1 402 ? -44.913 6.197 -10.836 1.00 68.09 391 GLY A N 1
ATOM 2962 C CA . GLY A 1 402 ? -43.609 6.546 -10.283 1.00 63.77 391 GLY A CA 1
ATOM 2963 C C . GLY A 1 402 ? -43.232 7.913 -10.812 1.00 59.69 391 GLY A C 1
ATOM 2964 O O . GLY A 1 402 ? -44.013 8.524 -11.543 1.00 63.46 391 GLY A O 1
ATOM 2965 N N . PRO A 1 403 ? -42.044 8.409 -10.439 1.00 61.60 392 PRO A N 1
ATOM 2966 C CA . PRO A 1 403 ? -41.566 9.750 -10.777 1.00 65.46 392 PRO A CA 1
ATOM 2967 C C . PRO A 1 403 ? -40.920 9.819 -12.142 1.00 70.44 392 PRO A C 1
ATOM 2968 O O . PRO A 1 403 ? -40.355 8.826 -12.587 1.00 70.05 392 PRO A O 1
ATOM 2972 N N . GLU A 1 404 ? -40.998 10.982 -12.791 1.00 77.24 393 GLU A N 1
ATOM 2973 C CA . GLU A 1 404 ? -40.350 11.190 -14.093 1.00 82.69 393 GLU A CA 1
ATOM 2974 C C . GLU A 1 404 ? -38.904 11.536 -13.841 1.00 78.69 393 GLU A C 1
ATOM 2975 O O . GLU A 1 404 ? -38.615 12.382 -12.998 1.00 84.09 393 GLU A O 1
ATOM 2981 N N . PHE A 1 405 ? -38.001 10.877 -14.567 1.00 75.21 394 PHE A N 1
ATOM 2982 C CA . PHE A 1 405 ? -36.571 11.148 -14.451 1.00 78.46 394 PHE A CA 1
ATOM 2983 C C . PHE A 1 405 ? -36.276 12.648 -14.418 1.00 77.55 394 PHE A C 1
ATOM 2984 O O . PHE A 1 405 ? -36.822 13.432 -15.202 1.00 74.93 394 PHE A O 1
ATOM 2992 N N . VAL A 1 406 ? -35.406 13.036 -13.501 1.00 75.85 395 VAL A N 1
ATOM 2993 C CA . VAL A 1 406 ? -34.898 14.397 -13.468 1.00 79.11 395 VAL A CA 1
ATOM 2994 C C . VAL A 1 406 ? -33.483 14.314 -12.908 1.00 82.88 395 VAL A C 1
ATOM 2995 O O . VAL A 1 406 ? -33.068 13.264 -12.370 1.00 73.68 395 VAL A O 1
ATOM 2999 N N . GLU A 1 407 ? -32.737 15.394 -13.119 1.00 84.25 396 GLU A N 1
ATOM 3000 C CA . GLU A 1 407 ? -31.382 15.519 -12.640 1.00 89.81 396 GLU A CA 1
ATOM 3001 C C . GLU A 1 407 ? -31.293 16.719 -11.697 1.00 85.97 396 GLU A C 1
ATOM 3002 O O . GLU A 1 407 ? -32.034 17.689 -11.830 1.00 88.27 396 GLU A O 1
ATOM 3008 N N . GLY A 1 408 ? -30.398 16.623 -10.725 1.00 80.70 397 GLY A N 1
ATOM 3009 C CA . GLY A 1 408 ? -30.107 17.734 -9.819 1.00 84.03 397 GLY A CA 1
ATOM 3010 C C . GLY A 1 408 ? -28.919 17.345 -8.957 1.00 83.85 397 GLY A C 1
ATOM 3011 O O . GLY A 1 408 ? -28.521 16.174 -8.946 1.00 79.72 397 GLY A O 1
ATOM 3012 N N . ASP A 1 409 ? -28.344 18.304 -8.242 1.00 83.04 398 ASP A N 1
ATOM 3013 C CA . ASP A 1 409 ? -27.193 18.006 -7.373 1.00 86.47 398 ASP A CA 1
ATOM 3014 C C . ASP A 1 409 ? -27.548 16.927 -6.368 1.00 81.87 398 ASP A C 1
ATOM 3015 O O . ASP A 1 409 ? -26.760 16.001 -6.112 1.00 73.58 398 ASP A O 1
ATOM 3020 N N . LEU A 1 410 ? -28.737 17.083 -5.786 1.00 75.60 399 LEU A N 1
ATOM 3021 C CA . LEU A 1 410 ? -29.237 16.161 -4.773 1.00 68.76 399 LEU A CA 1
ATOM 3022 C C . LEU A 1 410 ? -30.718 15.952 -5.007 1.00 63.22 399 LEU A C 1
ATOM 3023 O O . LEU A 1 410 ? -31.430 16.889 -5.382 1.00 63.25 399 LEU A O 1
ATOM 3028 N N . ILE A 1 411 ? -31.173 14.718 -4.817 1.00 59.19 400 ILE A N 1
ATOM 3029 C CA . ILE A 1 411 ? -32.561 14.371 -5.071 1.00 56.68 400 ILE A CA 1
ATOM 3030 C C . ILE A 1 411 ? -33.186 13.549 -3.952 1.00 62.76 400 ILE A C 1
ATOM 3031 O O . ILE A 1 411 ? -32.745 12.409 -3.695 1.00 62.24 400 ILE A O 1
ATOM 3036 N N . PHE A 1 412 ? -34.230 14.105 -3.317 1.00 58.75 401 PHE A N 1
ATOM 3037 C CA . PHE A 1 412 ? -35.067 13.349 -2.385 1.00 54.06 401 PHE A CA 1
ATOM 3038 C C . PHE A 1 412 ? -36.312 12.822 -3.048 1.00 50.76 401 PHE A C 1
ATOM 3039 O O . PHE A 1 412 ? -37.118 13.587 -3.577 1.00 55.91 401 PHE A O 1
ATOM 3047 N N . ASP A 1 413 ? -36.495 11.520 -2.986 1.00 49.45 402 ASP A N 1
ATOM 3048 C CA . ASP A 1 413 ? -37.658 10.898 -3.589 1.00 49.40 402 ASP A CA 1
ATOM 3049 C C . ASP A 1 413 ? -38.545 10.334 -2.498 1.00 51.09 402 ASP A C 1
ATOM 3050 O O . ASP A 1 413 ? -38.231 9.290 -1.893 1.00 54.66 402 ASP A O 1
ATOM 3055 N N . PHE A 1 414 ? -39.674 10.997 -2.271 1.00 45.28 403 PHE A N 1
ATOM 3056 C CA . PHE A 1 414 ? -40.547 10.574 -1.214 1.00 48.47 403 PHE A CA 1
ATOM 3057 C C . PHE A 1 414 ? -41.457 9.489 -1.741 1.00 51.00 403 PHE A C 1
ATOM 3058 O O . PHE A 1 414 ? -42.227 9.711 -2.667 1.00 53.83 403 PHE A O 1
ATOM 3066 N N . VAL A 1 415 ? -41.326 8.308 -1.144 1.00 50.14 404 VAL A N 1
ATOM 3067 C CA . VAL A 1 415 ? -42.040 7.111 -1.565 1.00 51.87 404 VAL A CA 1
ATOM 3068 C C . VAL A 1 415 ? -43.247 6.778 -0.689 1.00 56.45 404 VAL A C 1
ATOM 3069 O O . VAL A 1 415 ? -43.137 6.628 0.520 1.00 58.83 404 VAL A O 1
ATOM 3073 N N . ALA A 1 416 ? -44.414 6.656 -1.304 1.00 66.85 405 ALA A N 1
ATOM 3074 C CA . ALA A 1 416 ? -45.629 6.254 -0.578 1.00 67.16 405 ALA A CA 1
ATOM 3075 C C . ALA A 1 416 ? -45.783 4.737 -0.679 1.00 68.83 405 ALA A C 1
ATOM 3076 O O . ALA A 1 416 ? -45.683 4.013 0.308 1.00 72.81 405 ALA A O 1
ATOM 3078 N N . ASP A 1 417 ? -46.010 4.259 -1.891 1.00 73.60 406 ASP A N 1
ATOM 3079 C CA . ASP A 1 417 ? -45.979 2.826 -2.145 1.00 80.63 406 ASP A CA 1
ATOM 3080 C C . ASP A 1 417 ? -45.530 2.550 -3.575 1.00 82.17 406 ASP A C 1
ATOM 3081 O O . ASP A 1 417 ? -45.528 3.439 -4.453 1.00 78.39 406 ASP A O 1
ATOM 3086 N N . ILE A 1 418 ? -45.112 1.311 -3.778 1.00 84.22 407 ILE A N 1
ATOM 3087 C CA . ILE A 1 418 ? -44.741 0.832 -5.091 1.00 86.32 407 ILE A CA 1
ATOM 3088 C C . ILE A 1 418 ? -45.799 -0.177 -5.464 1.00 80.43 407 ILE A C 1
ATOM 3089 O O . ILE A 1 418 ? -45.821 -1.271 -4.913 1.00 79.62 407 ILE A O 1
ATOM 3094 N N . PRO A 1 419 ? -46.719 0.205 -6.364 1.00 76.88 408 PRO A N 1
ATOM 3095 C CA . PRO A 1 419 ? -47.766 -0.747 -6.708 1.00 77.75 408 PRO A CA 1
ATOM 3096 C C . PRO A 1 419 ? -47.436 -1.677 -7.902 1.00 81.68 408 PRO A C 1
ATOM 3097 O O . PRO A 1 419 ? -48.063 -2.723 -8.036 1.00 88.61 408 PRO A O 1
ATOM 3101 N N . ASN A 1 420 ? -46.459 -1.334 -8.740 1.00 79.53 409 ASN A N 1
ATOM 3102 C CA . ASN A 1 420 ? -46.236 -2.100 -9.966 1.00 77.29 409 ASN A CA 1
ATOM 3103 C C . ASN A 1 420 ? -44.847 -1.921 -10.582 1.00 81.03 409 ASN A C 1
ATOM 3104 O O . ASN A 1 420 ? -44.320 -0.811 -10.648 1.00 80.78 409 ASN A O 1
ATOM 3109 N N . GLU A 1 421 ? -44.295 -3.019 -11.081 1.00 82.40 410 GLU A N 1
ATOM 3110 C CA . GLU A 1 421 ? -43.012 -3.021 -11.795 1.00 88.98 410 GLU A CA 1
ATOM 3111 C C . GLU A 1 421 ? -42.690 -1.746 -12.616 1.00 85.18 410 GLU A C 1
ATOM 3112 O O . GLU A 1 421 ? -41.520 -1.332 -12.687 1.00 74.61 410 GLU A O 1
ATOM 3118 N N . LYS A 1 422 ? -43.703 -1.150 -13.250 1.00 78.57 411 LYS A N 1
ATOM 3119 C CA . LYS A 1 422 ? -43.483 0.051 -14.090 1.00 83.42 411 LYS A CA 1
ATOM 3120 C C . LYS A 1 422 ? -42.930 1.213 -13.263 1.00 83.39 411 LYS A C 1
ATOM 3121 O O . LYS A 1 422 ? -41.903 1.816 -13.615 1.00 77.93 411 LYS A O 1
ATOM 3127 N N . ALA A 1 423 ? -43.635 1.505 -12.167 1.00 83.96 412 ALA A N 1
ATOM 3128 C CA . ALA A 1 423 ? -43.246 2.539 -11.202 1.00 78.12 412 ALA A CA 1
ATOM 3129 C C . ALA A 1 423 ? -41.902 2.216 -10.595 1.00 72.97 412 ALA A C 1
ATOM 3130 O O . ALA A 1 423 ? -40.991 3.039 -10.587 1.00 74.40 412 ALA A O 1
ATOM 3132 N N . LEU A 1 424 ? -41.781 1.000 -10.090 1.00 72.22 413 LEU A N 1
ATOM 3133 C CA . LEU A 1 424 ? -40.535 0.568 -9.508 1.00 72.62 413 LEU A CA 1
ATOM 3134 C C . LEU A 1 424 ? -39.374 0.995 -10.406 1.00 77.48 413 LEU A C 1
ATOM 3135 O O . LEU A 1 424 ? -38.403 1.567 -9.929 1.00 75.78 413 LEU A O 1
ATOM 3140 N N . LYS A 1 425 ? -39.492 0.769 -11.714 1.00 85.06 414 LYS A N 1
ATOM 3141 C CA . LYS A 1 425 ? -38.419 1.159 -12.620 1.00 84.06 414 LYS A CA 1
ATOM 3142 C C . LYS A 1 425 ? -38.182 2.659 -12.615 1.00 78.67 414 LYS A C 1
ATOM 3143 O O . LYS A 1 425 ? -37.045 3.116 -12.452 1.00 68.49 414 LYS A O 1
ATOM 3149 N N . ALA A 1 426 ? -39.260 3.423 -12.748 1.00 80.27 415 ALA A N 1
ATOM 3150 C CA . ALA A 1 426 ? -39.159 4.891 -12.667 1.00 80.05 415 ALA A CA 1
ATOM 3151 C C . ALA A 1 426 ? -38.307 5.318 -11.453 1.00 76.01 415 ALA A C 1
ATOM 3152 O O . ALA A 1 426 ? -37.414 6.171 -11.574 1.00 63.70 415 ALA A O 1
ATOM 3154 N N . HIS A 1 427 ? -38.573 4.686 -10.305 1.00 70.03 416 HIS A N 1
ATOM 3155 C CA . HIS A 1 427 ? -37.899 5.036 -9.055 1.00 73.91 416 HIS A CA 1
ATOM 3156 C C . HIS A 1 427 ? -36.395 4.703 -9.113 1.00 78.79 416 HIS A C 1
ATOM 3157 O O . HIS A 1 427 ? -35.576 5.479 -8.629 1.00 84.51 416 HIS A O 1
ATOM 3164 N N . LEU A 1 428 ? -36.039 3.575 -9.731 1.00 79.04 417 LEU A N 1
ATOM 3165 C CA . LEU A 1 428 ? -34.638 3.119 -9.782 1.00 74.72 417 LEU A CA 1
ATOM 3166 C C . LEU A 1 428 ? -33.831 3.754 -10.925 1.00 76.14 417 LEU A C 1
ATOM 3167 O O . LEU A 1 428 ? -32.599 3.758 -10.897 1.00 75.40 417 LEU A O 1
ATOM 3172 N N . SER A 1 429 ? -34.518 4.333 -11.907 1.00 75.83 418 SER A N 1
ATOM 3173 C CA . SER A 1 429 ? -33.840 5.037 -12.995 1.00 74.29 418 SER A CA 1
ATOM 3174 C C . SER A 1 429 ? -33.079 6.231 -12.476 1.00 71.20 418 SER A C 1
ATOM 3175 O O . SER A 1 429 ? -32.345 6.865 -13.220 1.00 75.17 418 SER A O 1
ATOM 3178 N N . LEU A 1 430 ? -33.315 6.576 -11.216 1.00 71.63 419 LEU A N 1
ATOM 3179 C CA . LEU A 1 430 ? -32.725 7.766 -10.598 1.00 67.78 419 LEU A CA 1
ATOM 3180 C C . LEU A 1 430 ? -31.292 7.484 -10.144 1.00 63.94 419 LEU A C 1
ATOM 3181 O O . LEU A 1 430 ? -30.991 6.357 -9.711 1.00 60.80 419 LEU A O 1
ATOM 3186 N N . PRO A 1 431 ? -30.409 8.506 -10.204 1.00 60.12 420 PRO A N 1
ATOM 3187 C CA . PRO A 1 431 ? -29.015 8.204 -9.898 1.00 62.79 420 PRO A CA 1
ATOM 3188 C C . PRO A 1 431 ? -28.761 7.846 -8.452 1.00 67.75 420 PRO A C 1
ATOM 3189 O O . PRO A 1 431 ? -28.740 8.725 -7.583 1.00 81.62 420 PRO A O 1
ATOM 3193 N N . ALA A 1 432 ? -28.516 6.562 -8.213 1.00 65.73 421 ALA A N 1
ATOM 3194 C CA . ALA A 1 432 ? -28.265 6.038 -6.873 1.00 62.47 421 ALA A CA 1
ATOM 3195 C C . ALA A 1 432 ? -27.201 6.789 -6.054 1.00 65.07 421 ALA A C 1
ATOM 3196 O O . ALA A 1 432 ? -27.273 6.794 -4.832 1.00 66.11 421 ALA A O 1
ATOM 3198 N N . GLU A 1 433 ? -26.213 7.384 -6.720 1.00 72.77 422 GLU A N 1
ATOM 3199 C CA . GLU A 1 433 ? -25.130 8.089 -6.020 1.00 77.90 422 GLU A CA 1
ATOM 3200 C C . GLU A 1 433 ? -25.720 9.288 -5.297 1.00 76.23 422 GLU A C 1
ATOM 3201 O O . GLU A 1 433 ? -25.304 9.600 -4.189 1.00 76.28 422 GLU A O 1
ATOM 3207 N N . LYS A 1 434 ? -26.716 9.932 -5.905 1.00 72.81 423 LYS A N 1
ATOM 3208 C CA . LYS A 1 434 ? -27.268 11.159 -5.337 1.00 71.46 423 LYS A CA 1
ATOM 3209 C C . LYS A 1 434 ? -28.820 11.219 -5.173 1.00 73.88 423 LYS A C 1
ATOM 3210 O O . LYS A 1 434 ? -29.411 12.314 -5.220 1.00 78.90 423 LYS A O 1
ATOM 3216 N N . THR A 1 435 ? -29.479 10.076 -4.951 1.00 65.63 424 THR A N 1
ATOM 3217 C CA . THR A 1 435 ? -30.868 10.132 -4.446 1.00 67.17 424 THR A CA 1
ATOM 3218 C C . THR A 1 435 ? -31.073 9.439 -3.085 1.00 62.58 424 THR A C 1
ATOM 3219 O O . THR A 1 435 ? -30.427 8.448 -2.753 1.00 60.25 424 THR A O 1
ATOM 3223 N N . VAL A 1 436 ? -31.968 10.023 -2.302 1.00 57.13 425 VAL A N 1
ATOM 3224 C CA . VAL A 1 436 ? -32.349 9.500 -1.031 1.00 56.41 425 VAL A CA 1
ATOM 3225 C C . VAL A 1 436 ? -33.833 9.196 -1.094 1.00 58.56 425 VAL A C 1
ATOM 3226 O O . VAL A 1 436 ? -34.652 10.087 -1.326 1.00 63.65 425 VAL A O 1
ATOM 3230 N N . TYR A 1 437 ? -34.179 7.937 -0.885 1.00 58.03 426 TYR A N 1
ATOM 3231 C CA . TYR A 1 437 ? -35.563 7.525 -0.961 1.00 63.45 426 TYR A CA 1
ATOM 3232 C C . TYR A 1 437 ? -36.107 7.502 0.426 1.00 61.35 426 TYR A C 1
ATOM 3233 O O . TYR A 1 437 ? -35.556 6.833 1.304 1.00 60.62 426 TYR A O 1
ATOM 3242 N N . PHE A 1 438 ? -37.196 8.233 0.615 1.00 59.58 427 PHE A N 1
ATOM 3243 C CA . PHE A 1 438 ? -37.868 8.291 1.897 1.00 54.26 427 PHE A CA 1
ATOM 3244 C C . PHE A 1 438 ? -39.004 7.284 1.841 1.00 52.54 427 PHE A C 1
ATOM 3245 O O . PHE A 1 438 ? -40.048 7.545 1.257 1.00 51.23 427 PHE A O 1
ATOM 3253 N N . VAL A 1 439 ? -38.771 6.111 2.411 1.00 52.32 428 VAL A N 1
ATOM 3254 C CA . VAL A 1 439 ? -39.799 5.072 2.493 1.00 53.98 428 VAL A CA 1
ATOM 3255 C C . VAL A 1 439 ? -40.783 5.509 3.567 1.00 54.17 428 VAL A C 1
ATOM 3256 O O . VAL A 1 439 ? -40.588 5.235 4.764 1.00 59.39 428 VAL A O 1
ATOM 3260 N N . LEU A 1 440 ? -41.817 6.232 3.147 1.00 52.17 429 LEU A N 1
ATOM 3261 C CA . LEU A 1 440 ? -42.745 6.879 4.104 1.00 52.81 429 LEU A CA 1
ATOM 3262 C C . LEU A 1 440 ? -43.785 5.950 4.763 1.00 54.06 429 LEU A C 1
ATOM 3263 O O . LEU A 1 440 ? -44.223 6.212 5.899 1.00 51.83 429 LEU A O 1
ATOM 3268 N N . ARG A 1 441 ? -44.183 4.878 4.078 1.00 50.59 430 ARG A N 1
ATOM 3269 C CA . ARG A 1 441 ? -45.236 4.030 4.616 1.00 50.89 430 ARG A CA 1
ATOM 3270 C C . ARG A 1 441 ? -44.758 2.661 5.077 1.00 54.88 430 ARG A C 1
ATOM 3271 O O . ARG A 1 441 ? -44.424 2.481 6.238 1.00 63.61 430 ARG A O 1
ATOM 3279 N N . ASN A 1 442 ? -44.744 1.683 4.190 1.00 60.23 431 ASN A N 1
ATOM 3280 C CA . ASN A 1 442 ? -44.420 0.341 4.606 1.00 54.94 431 ASN A CA 1
ATOM 3281 C C . ASN A 1 442 ? -42.936 0.092 4.440 1.00 53.58 431 ASN A C 1
ATOM 3282 O O . ASN A 1 442 ? -42.434 0.169 3.322 1.00 49.41 431 ASN A O 1
ATOM 3287 N N . PRO A 1 443 ? -42.234 -0.224 5.542 1.00 56.54 432 PRO A N 1
ATOM 3288 C CA . PRO A 1 443 ? -40.778 -0.485 5.497 1.00 61.65 432 PRO A CA 1
ATOM 3289 C C . PRO A 1 443 ? -40.377 -1.610 4.567 1.00 73.62 432 PRO A C 1
ATOM 3290 O O . PRO A 1 443 ? -39.268 -1.590 4.046 1.00 78.90 432 PRO A O 1
ATOM 3294 N N . PHE A 1 444 ? -41.266 -2.591 4.366 1.00 91.79 433 PHE A N 1
ATOM 3295 C CA . PHE A 1 444 ? -40.993 -3.724 3.459 1.00 100.35 433 PHE A CA 1
ATOM 3296 C C . PHE A 1 444 ? -40.836 -3.276 2.000 1.00 87.91 433 PHE A C 1
ATOM 3297 O O . PHE A 1 444 ? -40.570 -4.100 1.132 1.00 96.67 433 PHE A O 1
ATOM 3305 N N . ASP A 1 445 ? -40.983 -1.976 1.741 1.00 76.48 434 ASP A N 1
ATOM 3306 C CA . ASP A 1 445 ? -40.584 -1.394 0.458 1.00 70.51 434 ASP A CA 1
ATOM 3307 C C . ASP A 1 445 ? -39.081 -1.199 0.365 1.00 69.55 434 ASP A C 1
ATOM 3308 O O . ASP A 1 445 ? -38.576 -0.847 -0.697 1.00 72.45 434 ASP A O 1
ATOM 3313 N N . VAL A 1 446 ? -38.367 -1.399 1.470 1.00 71.83 435 VAL A N 1
ATOM 3314 C CA . VAL A 1 446 ? -36.901 -1.343 1.461 1.00 77.95 435 VAL A CA 1
ATOM 3315 C C . VAL A 1 446 ? -36.339 -2.378 0.490 1.00 81.24 435 VAL A C 1
ATOM 3316 O O . VAL A 1 446 ? -35.401 -2.097 -0.280 1.00 76.17 435 VAL A O 1
ATOM 3320 N N . ARG A 1 447 ? -36.931 -3.575 0.556 1.00 83.79 436 ARG A N 1
ATOM 3321 C CA . ARG A 1 447 ? -36.653 -4.681 -0.364 1.00 86.94 436 ARG A CA 1
ATOM 3322 C C . ARG A 1 447 ? -36.430 -4.176 -1.804 1.00 84.85 436 ARG A C 1
ATOM 3323 O O . ARG A 1 447 ? -35.492 -4.590 -2.477 1.00 88.66 436 ARG A O 1
ATOM 3331 N N . TYR A 1 448 ? -37.264 -3.241 -2.248 1.00 77.97 437 TYR A N 1
ATOM 3332 C CA . TYR A 1 448 ? -37.164 -2.702 -3.593 1.00 70.36 437 TYR A CA 1
ATOM 3333 C C . TYR A 1 448 ? -35.961 -1.814 -3.828 1.00 66.89 437 TYR A C 1
ATOM 3334 O O . TYR A 1 448 ? -35.773 -1.355 -4.956 1.00 61.59 437 TYR A O 1
ATOM 3343 N N . PHE A 1 449 ? -35.143 -1.567 -2.803 1.00 64.92 438 PHE A N 1
ATOM 3344 C CA . PHE A 1 449 ? -33.961 -0.719 -2.979 1.00 73.72 438 PHE A CA 1
ATOM 3345 C C . PHE A 1 449 ? -32.704 -1.312 -2.365 1.00 82.00 438 PHE A C 1
ATOM 3346 O O . PHE A 1 449 ? -32.054 -0.679 -1.532 1.00 85.31 438 PHE A O 1
ATOM 3354 N N . GLU A 1 450 ? -32.326 -2.502 -2.829 1.00 92.93 439 GLU A N 1
ATOM 3355 C CA . GLU A 1 450 ? -31.173 -3.209 -2.258 1.00 90.71 439 GLU A CA 1
ATOM 3356 C C . GLU A 1 450 ? -29.894 -2.515 -2.726 1.00 81.32 439 GLU A C 1
ATOM 3362 N N . GLY A 1 451 ? -29.191 -1.986 -1.732 1.00 86.49 440 GLY A N 1
ATOM 3363 C CA . GLY A 1 451 ? -27.938 -1.280 -1.938 1.00 91.89 440 GLY A CA 1
ATOM 3364 C C . GLY A 1 451 ? -28.130 0.148 -2.382 1.00 92.04 440 GLY A C 1
ATOM 3365 O O . GLY A 1 451 ? -27.405 0.637 -3.243 1.00 91.53 440 GLY A O 1
ATOM 3366 N N . ARG A 1 452 ? -29.121 0.821 -1.814 1.00 95.35 441 ARG A N 1
ATOM 3367 C CA . ARG A 1 452 ? -29.339 2.239 -2.131 1.00 84.93 441 ARG A CA 1
ATOM 3368 C C . ARG A 1 452 ? -29.565 3.035 -0.837 1.00 76.47 441 ARG A C 1
ATOM 3369 O O . ARG A 1 452 ? -29.646 2.459 0.249 1.00 61.88 441 ARG A O 1
ATOM 3377 N N . LYS A 1 453 ? -29.591 4.361 -0.954 1.00 73.87 442 LYS A N 1
ATOM 3378 C CA . LYS A 1 453 ? -29.680 5.239 0.222 1.00 72.15 442 LYS A CA 1
ATOM 3379 C C . LYS A 1 453 ? -31.137 5.412 0.625 1.00 68.40 442 LYS A C 1
ATOM 3380 O O . LYS A 1 453 ? -31.932 5.972 -0.132 1.00 61.84 442 LYS A O 1
ATOM 3386 N N . ILE A 1 454 ? -31.484 4.945 1.822 1.00 68.73 443 ILE A N 1
ATOM 3387 C CA . ILE A 1 454 ? -32.886 4.938 2.259 1.00 68.67 443 ILE A CA 1
ATOM 3388 C C . ILE A 1 454 ? -33.143 5.539 3.645 1.00 64.29 443 ILE A C 1
ATOM 3389 O O . ILE A 1 454 ? -32.398 5.294 4.600 1.00 56.99 443 ILE A O 1
ATOM 3394 N N . VAL A 1 455 ? -34.212 6.333 3.729 1.00 58.61 444 VAL A N 1
ATOM 3395 C CA . VAL A 1 455 ? -34.719 6.820 5.009 1.00 55.60 444 VAL A CA 1
ATOM 3396 C C . VAL A 1 455 ? -36.048 6.134 5.240 1.00 53.76 444 VAL A C 1
ATOM 3397 O O . VAL A 1 455 ? -36.996 6.258 4.454 1.00 55.08 444 VAL A O 1
ATOM 3401 N N . VAL A 1 456 ? -36.121 5.403 6.330 1.00 53.05 445 VAL A N 1
ATOM 3402 C CA . VAL A 1 456 ? -37.372 4.819 6.690 1.00 52.78 445 VAL A CA 1
ATOM 3403 C C . VAL A 1 456 ? -37.928 5.542 7.888 1.00 52.92 445 VAL A C 1
ATOM 3404 O O . VAL A 1 456 ? -37.509 5.309 9.017 1.00 63.98 445 VAL A O 1
ATOM 3408 N N . THR A 1 457 ? -38.878 6.416 7.612 1.00 48.28 446 THR A N 1
ATOM 3409 C CA . THR A 1 457 ? -39.806 6.889 8.608 1.00 50.50 446 THR A CA 1
ATOM 3410 C C . THR A 1 457 ? -40.838 5.768 8.709 1.00 57.26 446 THR A C 1
ATOM 3411 O O . THR A 1 457 ? -40.952 4.915 7.802 1.00 74.63 446 THR A O 1
ATOM 3415 N N . ARG A 1 458 ? -41.617 5.734 9.765 1.00 50.19 447 ARG A N 1
ATOM 3416 C CA . ARG A 1 458 ? -42.780 4.851 9.714 1.00 49.04 447 ARG A CA 1
ATOM 3417 C C . ARG A 1 458 ? -44.042 5.725 9.754 1.00 49.58 447 ARG A C 1
ATOM 3418 O O . ARG A 1 458 ? -44.993 5.462 10.518 1.00 47.03 447 ARG A O 1
ATOM 3426 N N . SER A 1 459 ? -44.015 6.797 8.961 1.00 46.39 448 SER A N 1
ATOM 3427 C CA . SER A 1 459 ? -45.119 7.743 8.904 1.00 43.57 448 SER A CA 1
ATOM 3428 C C . SER A 1 459 ? -44.845 8.808 7.857 1.00 41.06 448 SER A C 1
ATOM 3429 O O . SER A 1 459 ? -43.700 9.027 7.414 1.00 38.71 448 SER A O 1
ATOM 3432 N N . THR A 1 460 ? -45.943 9.420 7.443 1.00 35.09 449 THR A N 1
ATOM 3433 C CA . THR A 1 460 ? -45.968 10.475 6.455 1.00 31.33 449 THR A CA 1
ATOM 3434 C C . THR A 1 460 ? -46.064 11.835 7.128 1.00 30.88 449 THR A C 1
ATOM 3435 O O . THR A 1 460 ? -46.197 12.848 6.473 1.00 30.91 449 THR A O 1
ATOM 3439 N N . LYS A 1 461 ? -46.077 11.840 8.452 1.00 30.78 450 LYS A N 1
ATOM 3440 C CA . LYS A 1 461 ? -46.232 13.054 9.195 1.00 33.14 450 LYS A CA 1
ATOM 3441 C C . LYS A 1 461 ? -44.999 13.968 9.109 1.00 33.93 450 LYS A C 1
ATOM 3442 O O . LYS A 1 461 ? -43.891 13.479 9.012 1.00 34.52 450 LYS A O 1
ATOM 3448 N N . PRO A 1 462 ? -45.208 15.294 9.079 1.00 32.43 451 PRO A N 1
ATOM 3449 C CA . PRO A 1 462 ? -44.227 16.353 8.979 1.00 32.74 451 PRO A CA 1
ATOM 3450 C C . PRO A 1 462 ? -43.136 16.190 9.980 1.00 35.69 451 PRO A C 1
ATOM 3451 O O . PRO A 1 462 ? -41.956 16.296 9.642 1.00 35.93 451 PRO A O 1
ATOM 3455 N N . ILE A 1 463 ? -43.536 15.916 11.213 1.00 36.65 452 ILE A N 1
ATOM 3456 C CA . ILE A 1 463 ? -42.562 15.721 12.261 1.00 37.92 452 ILE A CA 1
ATOM 3457 C C . ILE A 1 463 ? -41.577 14.588 11.969 1.00 41.13 452 ILE A C 1
ATOM 3458 O O . ILE A 1 463 ? -40.372 14.749 12.205 1.00 40.26 452 ILE A O 1
ATOM 3463 N N . SER A 1 464 ? -42.062 13.445 11.488 1.00 39.38 453 SER A N 1
ATOM 3464 C CA . SER A 1 464 ? -41.144 12.359 11.169 1.00 39.66 453 SER A CA 1
ATOM 3465 C C . SER A 1 464 ? -40.159 12.839 10.114 1.00 43.05 453 SER A C 1
ATOM 3466 O O . SER A 1 464 ? -38.948 12.612 10.225 1.00 44.42 453 SER A O 1
ATOM 3469 N N . ILE A 1 465 ? -40.654 13.573 9.123 1.00 45.12 454 ILE A N 1
ATOM 3470 C CA . ILE A 1 465 ? -39.776 14.001 8.028 1.00 45.35 454 ILE A CA 1
ATOM 3471 C C . ILE A 1 465 ? -38.781 15.038 8.573 1.00 45.39 454 ILE A C 1
ATOM 3472 O O . ILE A 1 465 ? -37.563 14.902 8.408 1.00 44.73 454 ILE A O 1
ATOM 3477 N N . TYR A 1 466 ? -39.315 16.032 9.273 1.00 41.00 455 TYR A N 1
ATOM 3478 C CA . TYR A 1 466 ? -38.516 17.034 9.915 1.00 40.58 455 TYR A CA 1
ATOM 3479 C C . TYR A 1 466 ? -37.349 16.440 10.735 1.00 44.24 455 TYR A C 1
ATOM 3480 O O . TYR A 1 466 ? -36.183 16.827 10.540 1.00 41.33 455 TYR A O 1
ATOM 3489 N N . LYS A 1 467 ? -37.640 15.501 11.637 1.00 45.82 456 LYS A N 1
ATOM 3490 C CA . LYS A 1 467 ? -36.565 14.896 12.450 1.00 45.78 456 LYS A CA 1
ATOM 3491 C C . LYS A 1 467 ? -35.518 14.201 11.616 1.00 49.36 456 LYS A C 1
ATOM 3492 O O . LYS A 1 467 ? -34.352 14.331 11.904 1.00 54.10 456 LYS A O 1
ATOM 3498 N N . SER A 1 468 ? -35.931 13.469 10.587 1.00 53.11 457 SER A N 1
ATOM 3499 C CA . SER A 1 468 ? -34.990 12.813 9.667 1.00 50.42 457 SER A CA 1
ATOM 3500 C C . SER A 1 468 ? -33.934 13.746 9.127 1.00 49.91 457 SER A C 1
ATOM 3501 O O . SER A 1 468 ? -32.742 13.508 9.254 1.00 59.08 457 SER A O 1
ATOM 3504 N N . LEU A 1 469 ? -34.376 14.825 8.525 1.00 50.58 458 LEU A N 1
ATOM 3505 C CA . LEU A 1 469 ? -33.456 15.747 7.873 1.00 51.66 458 LEU A CA 1
ATOM 3506 C C . LEU A 1 469 ? -32.456 16.362 8.866 1.00 46.99 458 LEU A C 1
ATOM 3511 N N . GLU A 1 470 ? -33.026 16.657 10.029 1.00 55.45 459 GLU A N 1
ATOM 3512 C CA . GLU A 1 470 ? -32.312 17.209 11.183 1.00 61.37 459 GLU A CA 1
ATOM 3513 C C . GLU A 1 470 ? -31.157 16.286 11.589 1.00 68.21 459 GLU A C 1
ATOM 3514 O O . GLU A 1 470 ? -30.111 16.749 12.029 1.00 76.06 459 GLU A O 1
ATOM 3520 N N . HIS A 1 471 ? -31.362 14.987 11.416 1.00 71.34 460 HIS A N 1
ATOM 3521 C CA . HIS A 1 471 ? -30.332 13.979 11.578 1.00 80.85 460 HIS A CA 1
ATOM 3522 C C . HIS A 1 471 ? -29.553 13.728 10.241 1.00 83.75 460 HIS A C 1
ATOM 3523 O O . HIS A 1 471 ? -28.867 12.727 10.100 1.00 87.30 460 HIS A O 1
ATOM 3530 N N . PHE A 1 472 ? -29.663 14.650 9.279 1.00 89.86 461 PHE A N 1
ATOM 3531 C CA . PHE A 1 472 ? -29.029 14.550 7.935 1.00 84.51 461 PHE A CA 1
ATOM 3532 C C . PHE A 1 472 ? -28.963 13.139 7.371 1.00 73.79 461 PHE A C 1
ATOM 3533 O O . PHE A 1 472 ? -29.747 12.799 6.489 1.00 76.47 461 PHE A O 1
ATOM 3541 N N . ASP B 1 15 ? -86.562 2.753 23.476 1.00 88.18 4 ASP B N 1
ATOM 3542 C CA . ASP B 1 15 ? -85.779 1.561 23.937 1.00 83.37 4 ASP B CA 1
ATOM 3543 C C . ASP B 1 15 ? -84.682 1.172 22.929 1.00 76.72 4 ASP B C 1
ATOM 3544 O O . ASP B 1 15 ? -83.516 1.194 23.272 1.00 72.08 4 ASP B O 1
ATOM 3549 N N . LEU B 1 16 ? -85.076 0.892 21.686 1.00 69.76 5 LEU B N 1
ATOM 3550 C CA . LEU B 1 16 ? -84.224 0.258 20.658 1.00 73.16 5 LEU B CA 1
ATOM 3551 C C . LEU B 1 16 ? -83.395 1.250 19.800 1.00 68.30 5 LEU B C 1
ATOM 3552 O O . LEU B 1 16 ? -82.657 0.857 18.884 1.00 54.44 5 LEU B O 1
ATOM 3557 N N . GLY B 1 17 ? -83.511 2.536 20.113 1.00 68.87 6 GLY B N 1
ATOM 3558 C CA . GLY B 1 17 ? -82.523 3.523 19.675 1.00 66.33 6 GLY B CA 1
ATOM 3559 C C . GLY B 1 17 ? -81.129 3.159 20.183 1.00 60.81 6 GLY B C 1
ATOM 3560 O O . GLY B 1 17 ? -80.120 3.466 19.521 1.00 56.98 6 GLY B O 1
ATOM 3561 N N . LYS B 1 18 ? -81.081 2.481 21.340 1.00 50.44 7 LYS B N 1
ATOM 3562 C CA . LYS B 1 18 ? -79.837 1.921 21.875 1.00 49.15 7 LYS B CA 1
ATOM 3563 C C . LYS B 1 18 ? -79.062 1.043 20.897 1.00 47.30 7 LYS B C 1
ATOM 3564 O O . LYS B 1 18 ? -77.859 0.864 21.071 1.00 51.17 7 LYS B O 1
ATOM 3570 N N . LEU B 1 19 ? -79.729 0.489 19.889 1.00 47.32 8 LEU B N 1
ATOM 3571 C CA . LEU B 1 19 ? -79.063 -0.431 18.957 1.00 47.04 8 LEU B CA 1
ATOM 3572 C C . LEU B 1 19 ? -78.331 0.221 17.813 1.00 46.33 8 LEU B C 1
ATOM 3573 O O . LEU B 1 19 ? -77.648 -0.468 17.027 1.00 41.56 8 LEU B O 1
ATOM 3578 N N . PHE B 1 20 ? -78.414 1.548 17.743 1.00 46.88 9 PHE B N 1
ATOM 3579 C CA . PHE B 1 20 ? -77.892 2.244 16.596 1.00 47.71 9 PHE B CA 1
ATOM 3580 C C . PHE B 1 20 ? -76.817 3.285 16.878 1.00 45.67 9 PHE B C 1
ATOM 3581 O O . PHE B 1 20 ? -76.938 4.101 17.796 1.00 48.13 9 PHE B O 1
ATOM 3589 N N . PHE B 1 21 ? -75.785 3.225 16.038 1.00 40.96 10 PHE B N 1
ATOM 3590 C CA . PHE B 1 21 ? -74.711 4.190 15.959 1.00 42.49 10 PHE B CA 1
ATOM 3591 C C . PHE B 1 21 ? -74.715 4.894 14.568 1.00 43.43 10 PHE B C 1
ATOM 3592 O O . PHE B 1 21 ? -74.609 4.256 13.538 1.00 43.34 10 PHE B O 1
ATOM 3600 N N . CYS B 1 22 ? -74.818 6.215 14.549 1.00 45.40 11 CYS B N 1
ATOM 3601 C CA . CYS B 1 22 ? -75.033 6.949 13.299 1.00 48.71 11 CYS B CA 1
ATOM 3602 C C . CYS B 1 22 ? -73.981 8.011 13.116 1.00 46.94 11 CYS B C 1
ATOM 3603 O O . CYS B 1 22 ? -73.623 8.695 14.060 1.00 39.94 11 CYS B O 1
ATOM 3606 N N . GLY B 1 23 ? -73.477 8.107 11.890 1.00 53.50 12 GLY B N 1
ATOM 3607 C CA . GLY B 1 23 ? -72.471 9.097 11.504 1.00 50.92 12 GLY B CA 1
ATOM 3608 C C . GLY B 1 23 ? -73.145 10.358 11.017 1.00 48.01 12 GLY B C 1
ATOM 3609 O O . GLY B 1 23 ? -74.097 10.291 10.251 1.00 47.40 12 GLY B O 1
ATOM 3610 N N . PHE B 1 24 ? -72.638 11.503 11.470 1.00 46.89 13 PHE B N 1
ATOM 3611 C CA . PHE B 1 24 ? -73.109 12.824 11.039 1.00 45.82 13 PHE B CA 1
ATOM 3612 C C . PHE B 1 24 ? -71.987 13.703 10.510 1.00 42.55 13 PHE B C 1
ATOM 3613 O O . PHE B 1 24 ? -70.993 13.970 11.192 1.00 42.15 13 PHE B O 1
ATOM 3621 N N . ASN B 1 25 ? -72.177 14.154 9.282 1.00 41.50 14 ASN B N 1
ATOM 3622 C CA . ASN B 1 25 ? -71.249 15.040 8.634 1.00 42.28 14 ASN B CA 1
ATOM 3623 C C . ASN B 1 25 ? -71.785 16.445 8.609 1.00 39.22 14 ASN B C 1
ATOM 3624 O O . ASN B 1 25 ? -71.162 17.319 8.019 1.00 42.95 14 ASN B O 1
ATOM 3629 N N . ASP B 1 26 ? -72.930 16.668 9.252 1.00 35.22 15 ASP B N 1
ATOM 3630 C CA . ASP B 1 26 ? -73.493 18.013 9.337 1.00 36.45 15 ASP B CA 1
ATOM 3631 C C . ASP B 1 26 ? -74.402 18.108 10.568 1.00 36.61 15 ASP B C 1
ATOM 3632 O O . ASP B 1 26 ? -74.675 17.119 11.268 1.00 29.83 15 ASP B O 1
ATOM 3637 N N . PHE B 1 27 ? -74.828 19.330 10.864 1.00 37.82 16 PHE B N 1
ATOM 3638 C CA . PHE B 1 27 ? -75.763 19.572 11.944 1.00 37.77 16 PHE B CA 1
ATOM 3639 C C . PHE B 1 27 ? -76.813 20.642 11.535 1.00 41.61 16 PHE B C 1
ATOM 3640 O O . PHE B 1 27 ? -76.493 21.786 11.135 1.00 44.55 16 PHE B O 1
ATOM 3648 N N . ASN B 1 28 ? -78.072 20.237 11.602 1.00 41.04 17 ASN B N 1
ATOM 3649 C CA . ASN B 1 28 ? -79.145 21.037 11.070 1.00 43.89 17 ASN B CA 1
ATOM 3650 C C . ASN B 1 28 ? -80.474 20.467 11.507 1.00 50.60 17 ASN B C 1
ATOM 3651 O O . ASN B 1 28 ? -80.510 19.482 12.233 1.00 49.37 17 ASN B O 1
ATOM 3656 N N . GLU B 1 29 ? -81.567 21.059 11.023 1.00 54.38 18 GLU B N 1
ATOM 3657 C CA . GLU B 1 29 ? -82.890 20.694 11.495 1.00 53.36 18 GLU B CA 1
ATOM 3658 C C . GLU B 1 29 ? -83.227 19.223 11.210 1.00 51.26 18 GLU B C 1
ATOM 3659 O O . GLU B 1 29 ? -83.939 18.585 11.980 1.00 53.33 18 GLU B O 1
ATOM 3665 N N . GLU B 1 30 ? -82.698 18.670 10.127 1.00 51.43 19 GLU B N 1
ATOM 3666 C CA . GLU B 1 30 ? -82.958 17.265 9.803 1.00 53.50 19 GLU B CA 1
ATOM 3667 C C . GLU B 1 30 ? -82.271 16.367 10.840 1.00 56.16 19 GLU B C 1
ATOM 3668 O O . GLU B 1 30 ? -82.887 15.451 11.385 1.00 58.02 19 GLU B O 1
ATOM 3674 N N . VAL B 1 31 ? -81.004 16.675 11.128 1.00 53.85 20 VAL B N 1
ATOM 3675 C CA . VAL B 1 31 ? -80.188 15.892 12.043 1.00 48.96 20 VAL B CA 1
ATOM 3676 C C . VAL B 1 31 ? -80.833 15.838 13.409 1.00 46.01 20 VAL B C 1
ATOM 3677 O O . VAL B 1 31 ? -80.989 14.761 13.994 1.00 43.36 20 VAL B O 1
ATOM 3681 N N . LYS B 1 32 ? -81.210 17.007 13.902 1.00 48.21 21 LYS B N 1
ATOM 3682 C CA . LYS B 1 32 ? -81.953 17.130 15.158 1.00 55.15 21 LYS B CA 1
ATOM 3683 C C . LYS B 1 32 ? -83.240 16.311 15.148 1.00 59.18 21 LYS B C 1
ATOM 3684 O O . LYS B 1 32 ? -83.603 15.719 16.168 1.00 62.92 21 LYS B O 1
ATOM 3690 N N . GLU B 1 33 ? -83.931 16.282 14.008 1.00 61.28 22 GLU B N 1
ATOM 3691 C CA . GLU B 1 33 ? -85.222 15.587 13.929 1.00 62.08 22 GLU B CA 1
ATOM 3692 C C . GLU B 1 33 ? -85.073 14.071 14.001 1.00 51.41 22 GLU B C 1
ATOM 3693 O O . GLU B 1 33 ? -85.761 13.443 14.770 1.00 48.95 22 GLU B O 1
ATOM 3699 N N . ILE B 1 34 ? -84.150 13.501 13.233 1.00 47.60 23 ILE B N 1
ATOM 3700 C CA . ILE B 1 34 ? -83.833 12.089 13.328 1.00 44.80 23 ILE B CA 1
ATOM 3701 C C . ILE B 1 34 ? -83.528 11.783 14.761 1.00 46.65 23 ILE B C 1
ATOM 3702 O O . ILE B 1 34 ? -83.945 10.769 15.265 1.00 50.43 23 ILE B O 1
ATOM 3707 N N . ILE B 1 35 ? -82.755 12.640 15.421 1.00 51.74 24 ILE B N 1
ATOM 3708 C CA . ILE B 1 35 ? -82.234 12.299 16.747 1.00 51.04 24 ILE B CA 1
ATOM 3709 C C . ILE B 1 35 ? -83.354 12.281 17.769 1.00 48.77 24 ILE B C 1
ATOM 3710 O O . ILE B 1 35 ? -83.444 11.341 18.571 1.00 51.52 24 ILE B O 1
ATOM 3715 N N . ARG B 1 36 ? -84.219 13.280 17.733 1.00 47.44 25 ARG B N 1
ATOM 3716 C CA . ARG B 1 36 ? -85.362 13.292 18.651 1.00 53.55 25 ARG B CA 1
ATOM 3717 C C . ARG B 1 36 ? -86.341 12.147 18.344 1.00 62.46 25 ARG B C 1
ATOM 3718 O O . ARG B 1 36 ? -86.846 11.509 19.267 1.00 65.13 25 ARG B O 1
ATOM 3726 N N . LYS B 1 37 ? -86.579 11.872 17.057 1.00 63.03 26 LYS B N 1
ATOM 3727 C CA . LYS B 1 37 ? -87.594 10.888 16.655 1.00 65.71 26 LYS B CA 1
ATOM 3728 C C . LYS B 1 37 ? -87.206 9.484 17.057 1.00 60.35 26 LYS B C 1
ATOM 3729 O O . LYS B 1 37 ? -87.885 8.862 17.833 1.00 56.39 26 LYS B O 1
ATOM 3735 N N . TYR B 1 38 ? -86.106 8.998 16.511 1.00 62.92 27 TYR B N 1
ATOM 3736 C CA . TYR B 1 38 ? -85.516 7.732 16.927 1.00 64.97 27 TYR B CA 1
ATOM 3737 C C . TYR B 1 38 ? -84.502 8.254 17.900 1.00 70.73 27 TYR B C 1
ATOM 3738 O O . TYR B 1 38 ? -84.192 9.446 17.877 1.00 82.60 27 TYR B O 1
ATOM 3747 N N . ARG B 1 39 ? -83.973 7.445 18.785 1.00 64.34 28 ARG B N 1
ATOM 3748 C CA . ARG B 1 39 ? -83.087 8.072 19.771 1.00 60.53 28 ARG B CA 1
ATOM 3749 C C . ARG B 1 39 ? -81.804 7.306 19.734 1.00 55.26 28 ARG B C 1
ATOM 3750 O O . ARG B 1 39 ? -81.500 6.509 20.630 1.00 57.00 28 ARG B O 1
ATOM 3758 N N . PRO B 1 40 ? -81.056 7.511 18.650 1.00 48.84 29 PRO B N 1
ATOM 3759 C CA . PRO B 1 40 ? -79.883 6.688 18.440 1.00 49.69 29 PRO B CA 1
ATOM 3760 C C . PRO B 1 40 ? -78.928 6.964 19.587 1.00 53.15 29 PRO B C 1
ATOM 3761 O O . PRO B 1 40 ? -78.887 8.090 20.083 1.00 56.62 29 PRO B O 1
ATOM 3765 N N . THR B 1 41 ? -78.234 5.940 20.063 1.00 50.30 30 THR B N 1
ATOM 3766 C CA . THR B 1 41 ? -77.384 6.104 21.235 1.00 49.04 30 THR B CA 1
ATOM 3767 C C . THR B 1 41 ? -76.035 6.654 20.757 1.00 47.42 30 THR B C 1
ATOM 3768 O O . THR B 1 41 ? -75.505 7.609 21.330 1.00 48.65 30 THR B O 1
ATOM 3772 N N . GLY B 1 42 ? -75.519 6.051 19.687 1.00 45.43 31 GLY B N 1
ATOM 3773 C CA . GLY B 1 42 ? -74.201 6.360 19.142 1.00 45.42 31 GLY B CA 1
ATOM 3774 C C . GLY B 1 42 ? -74.195 7.505 18.132 1.00 42.53 31 GLY B C 1
ATOM 3775 O O . GLY B 1 42 ? -74.843 7.424 17.097 1.00 43.48 31 GLY B O 1
ATOM 3776 N N . ILE B 1 43 ? -73.464 8.571 18.447 1.00 37.67 32 ILE B N 1
ATOM 3777 C CA . ILE B 1 43 ? -73.346 9.729 17.568 1.00 35.80 32 ILE B CA 1
ATOM 3778 C C . ILE B 1 43 ? -71.910 9.697 17.142 1.00 32.42 32 ILE B C 1
ATOM 3779 O O . ILE B 1 43 ? -71.063 9.922 17.971 1.00 28.65 32 ILE B O 1
ATOM 3784 N N . LEU B 1 44 ? -71.633 9.372 15.884 1.00 31.10 33 LEU B N 1
ATOM 3785 C CA . LEU B 1 44 ? -70.269 9.443 15.339 1.00 33.14 33 LEU B CA 1
ATOM 3786 C C . LEU B 1 44 ? -70.118 10.754 14.568 1.00 34.72 33 LEU B C 1
ATOM 3787 O O . LEU B 1 44 ? -70.862 10.972 13.633 1.00 35.74 33 LEU B O 1
ATOM 3792 N N . ILE B 1 45 ? -69.180 11.623 14.949 1.00 34.23 34 ILE B N 1
ATOM 3793 C CA . ILE B 1 45 ? -69.082 12.966 14.328 1.00 34.04 34 ILE B CA 1
ATOM 3794 C C . ILE B 1 45 ? -67.946 13.063 13.339 1.00 35.51 34 ILE B C 1
ATOM 3795 O O . ILE B 1 45 ? -66.807 12.720 13.665 1.00 36.17 34 ILE B O 1
ATOM 3800 N N . TYR B 1 46 ? -68.255 13.533 12.129 1.00 34.01 35 TYR B N 1
ATOM 3801 C CA . TYR B 1 46 ? -67.281 13.600 11.062 1.00 30.82 35 TYR B CA 1
ATOM 3802 C C . TYR B 1 46 ? -66.761 15.016 10.781 1.00 31.58 35 TYR B C 1
ATOM 3803 O O . TYR B 1 46 ? -67.342 16.037 11.269 1.00 29.95 35 TYR B O 1
ATOM 3812 N N . PRO B 1 47 ? -65.662 15.106 9.987 1.00 31.52 36 PRO B N 1
ATOM 3813 C CA . PRO B 1 47 ? -64.998 16.394 9.747 1.00 32.61 36 PRO B CA 1
ATOM 3814 C C . PRO B 1 47 ? -65.944 17.523 9.309 1.00 33.66 36 PRO B C 1
ATOM 3815 O O . PRO B 1 47 ? -65.675 18.697 9.527 1.00 39.37 36 PRO B O 1
ATOM 3819 N N . GLY B 1 48 ? -67.065 17.164 8.731 1.00 33.33 37 GLY B N 1
ATOM 3820 C CA . GLY B 1 48 ? -68.081 18.141 8.342 1.00 33.28 37 GLY B CA 1
ATOM 3821 C C . GLY B 1 48 ? -68.556 18.934 9.526 1.00 34.21 37 GLY B C 1
ATOM 3822 O O . GLY B 1 48 ? -68.894 20.058 9.377 1.00 37.99 37 GLY B O 1
ATOM 3823 N N . VAL B 1 49 ? -68.582 18.342 10.714 1.00 36.96 38 VAL B N 1
ATOM 3824 C CA . VAL B 1 49 ? -68.929 19.085 11.936 1.00 34.92 38 VAL B CA 1
ATOM 3825 C C . VAL B 1 49 ? -67.673 19.520 12.688 1.00 35.59 38 VAL B C 1
ATOM 3826 O O . VAL B 1 49 ? -67.563 20.691 13.058 1.00 32.30 38 VAL B O 1
ATOM 3830 N N . LEU B 1 50 ? -66.712 18.603 12.860 1.00 33.68 39 LEU B N 1
ATOM 3831 C CA . LEU B 1 50 ? -65.476 18.901 13.615 1.00 33.86 39 LEU B CA 1
ATOM 3832 C C . LEU B 1 50 ? -64.786 20.117 13.070 1.00 36.02 39 LEU B C 1
ATOM 3833 O O . LEU B 1 50 ? -64.447 21.037 13.783 1.00 38.47 39 LEU B O 1
ATOM 3838 N N . SER B 1 51 ? -64.643 20.172 11.769 1.00 40.64 40 SER B N 1
ATOM 3839 C CA . SER B 1 51 ? -63.960 21.308 11.170 1.00 38.27 40 SER B CA 1
ATOM 3840 C C . SER B 1 51 ? -64.710 22.623 11.291 1.00 34.10 40 SER B C 1
ATOM 3841 O O . SER B 1 51 ? -64.213 23.614 10.862 1.00 40.25 40 SER B O 1
ATOM 3844 N N . LYS B 1 52 ? -65.892 22.653 11.859 1.00 33.06 41 LYS B N 1
ATOM 3845 C CA . LYS B 1 52 ? -66.591 23.924 12.008 1.00 33.60 41 LYS B CA 1
ATOM 3846 C C . LYS B 1 52 ? -66.943 24.025 13.487 1.00 33.92 41 LYS B C 1
ATOM 3847 O O . LYS B 1 52 ? -68.020 23.657 13.967 1.00 35.71 41 LYS B O 1
ATOM 3853 N N . GLU B 1 53 ? -66.010 24.515 14.244 1.00 32.21 42 GLU B N 1
ATOM 3854 C CA . GLU B 1 53 ? -66.136 24.406 15.664 1.00 33.85 42 GLU B CA 1
ATOM 3855 C C . GLU B 1 53 ? -67.501 24.896 16.202 1.00 33.34 42 GLU B C 1
ATOM 3856 O O . GLU B 1 53 ? -68.092 24.224 17.041 1.00 35.34 42 GLU B O 1
ATOM 3862 N N . TYR B 1 54 ? -68.038 26.003 15.705 1.00 30.11 43 TYR B N 1
ATOM 3863 C CA . TYR B 1 54 ? -69.290 26.473 16.269 1.00 29.64 43 TYR B CA 1
ATOM 3864 C C . TYR B 1 54 ? -70.393 25.431 16.048 1.00 32.11 43 TYR B C 1
ATOM 3865 O O . TYR B 1 54 ? -71.234 25.258 16.907 1.00 34.90 43 TYR B O 1
ATOM 3874 N N . LEU B 1 55 ? -70.389 24.706 14.940 1.00 32.11 44 LEU B N 1
ATOM 3875 C CA . LEU B 1 55 ? -71.328 23.581 14.824 1.00 36.53 44 LEU B CA 1
ATOM 3876 C C . LEU B 1 55 ? -71.052 22.500 15.860 1.00 35.40 44 LEU B C 1
ATOM 3877 O O . LEU B 1 55 ? -71.947 22.030 16.515 1.00 30.87 44 LEU B O 1
ATOM 3882 N N . LEU B 1 56 ? -69.801 22.066 15.950 1.00 35.53 45 LEU B N 1
ATOM 3883 C CA . LEU B 1 56 ? -69.437 21.091 16.951 1.00 33.74 45 LEU B CA 1
ATOM 3884 C C . LEU B 1 56 ? -69.993 21.486 18.300 1.00 34.70 45 LEU B C 1
ATOM 3885 O O . LEU B 1 56 ? -70.528 20.663 19.016 1.00 33.03 45 LEU B O 1
ATOM 3890 N N . MET B 1 57 ? -69.892 22.765 18.626 1.00 36.46 46 MET B N 1
ATOM 3891 C CA . MET B 1 57 ? -70.416 23.237 19.892 1.00 36.76 46 MET B CA 1
ATOM 3892 C C . MET B 1 57 ? -71.931 23.126 19.997 1.00 35.52 46 MET B C 1
ATOM 3893 O O . MET B 1 57 ? -72.468 22.672 20.999 1.00 37.67 46 MET B O 1
ATOM 3898 N N . ASP B 1 58 ? -72.651 23.548 18.984 1.00 38.68 47 ASP B N 1
ATOM 3899 C CA . ASP B 1 58 ? -74.107 23.519 19.093 1.00 36.29 47 ASP B CA 1
ATOM 3900 C C . ASP B 1 58 ? -74.580 22.099 19.071 1.00 35.82 47 ASP B C 1
ATOM 3901 O O . ASP B 1 58 ? -75.550 21.778 19.714 1.00 35.19 47 ASP B O 1
ATOM 3906 N N . PHE B 1 59 ? -73.863 21.231 18.374 1.00 35.14 48 PHE B N 1
ATOM 3907 C CA . PHE B 1 59 ? -74.240 19.831 18.331 1.00 38.39 48 PHE B CA 1
ATOM 3908 C C . PHE B 1 59 ? -74.092 19.231 19.716 1.00 36.51 48 PHE B C 1
ATOM 3909 O O . PHE B 1 59 ? -74.933 18.509 20.156 1.00 41.20 48 PHE B O 1
ATOM 3917 N N . MET B 1 60 ? -73.029 19.552 20.427 1.00 38.71 49 MET B N 1
ATOM 3918 C CA . MET B 1 60 ? -72.796 18.947 21.752 1.00 35.01 49 MET B CA 1
ATOM 3919 C C . MET B 1 60 ? -73.796 19.530 22.737 1.00 32.60 49 MET B C 1
ATOM 3920 O O . MET B 1 60 ? -74.279 18.860 23.621 1.00 31.53 49 MET B O 1
ATOM 3925 N N . SER B 1 61 ? -74.075 20.813 22.608 1.00 31.11 50 SER B N 1
ATOM 3926 C CA . SER B 1 61 ? -75.083 21.436 23.437 1.00 31.94 50 SER B CA 1
ATOM 3927 C C . SER B 1 61 ? -76.454 20.789 23.261 1.00 37.13 50 SER B C 1
ATOM 3928 O O . SER B 1 61 ? -77.167 20.565 24.214 1.00 41.09 50 SER B O 1
ATOM 3931 N N . PHE B 1 62 ? -76.825 20.542 22.015 1.00 40.28 51 PHE B N 1
ATOM 3932 C CA . PHE B 1 62 ? -78.030 19.807 21.682 1.00 42.00 51 PHE B CA 1
ATOM 3933 C C . PHE B 1 62 ? -78.004 18.394 22.276 1.00 42.06 51 PHE B C 1
ATOM 3934 O O . PHE B 1 62 ? -78.976 17.988 22.909 1.00 45.02 51 PHE B O 1
ATOM 3942 N N . LEU B 1 63 ? -76.935 17.642 22.082 1.00 37.51 52 LEU B N 1
ATOM 3943 C CA . LEU B 1 63 ? -76.961 16.266 22.540 1.00 40.86 52 LEU B CA 1
ATOM 3944 C C . LEU B 1 63 ? -77.100 16.297 24.026 1.00 45.35 52 LEU B C 1
ATOM 3945 O O . LEU B 1 63 ? -77.711 15.417 24.662 1.00 50.27 52 LEU B O 1
ATOM 3950 N N . SER B 1 64 ? -76.553 17.345 24.603 1.00 44.26 53 SER B N 1
ATOM 3951 C CA . SER B 1 64 ? -76.465 17.391 26.039 1.00 44.18 53 SER B CA 1
ATOM 3952 C C . SER B 1 64 ? -77.858 17.540 26.642 1.00 45.81 53 SER B C 1
ATOM 3953 O O . SER B 1 64 ? -78.237 16.790 27.534 1.00 47.60 53 SER B O 1
ATOM 3956 N N . LYS B 1 65 ? -78.595 18.528 26.148 1.00 50.24 54 LYS B N 1
ATOM 3957 C CA . LYS B 1 65 ? -80.002 18.757 26.506 1.00 54.12 54 LYS B CA 1
ATOM 3958 C C . LYS B 1 65 ? -80.951 17.582 26.185 1.00 48.43 54 LYS B C 1
ATOM 3959 O O . LYS B 1 65 ? -81.942 17.430 26.871 1.00 43.91 54 LYS B O 1
ATOM 3965 N N . GLU B 1 66 ? -80.632 16.786 25.160 1.00 46.36 55 GLU B N 1
ATOM 3966 C CA . GLU B 1 66 ? -81.500 15.709 24.636 1.00 51.23 55 GLU B CA 1
ATOM 3967 C C . GLU B 1 66 ? -81.367 14.358 25.293 1.00 48.29 55 GLU B C 1
ATOM 3968 O O . GLU B 1 66 ? -82.287 13.591 25.213 1.00 46.89 55 GLU B O 1
ATOM 3974 N N . GLY B 1 67 ? -80.216 14.029 25.862 1.00 47.37 56 GLY B N 1
ATOM 3975 C CA . GLY B 1 67 ? -80.042 12.703 26.437 1.00 46.02 56 GLY B CA 1
ATOM 3976 C C . GLY B 1 67 ? -78.634 12.198 26.724 1.00 46.61 56 GLY B C 1
ATOM 3977 O O . GLY B 1 67 ? -77.687 12.950 26.964 1.00 46.42 56 GLY B O 1
ATOM 3978 N N . ASP B 1 68 ? -78.503 10.893 26.695 1.00 46.82 57 ASP B N 1
ATOM 3979 C CA . ASP B 1 68 ? -77.307 10.289 27.170 1.00 52.48 57 ASP B CA 1
ATOM 3980 C C . ASP B 1 68 ? -76.817 9.449 26.011 1.00 49.75 57 ASP B C 1
ATOM 3981 O O . ASP B 1 68 ? -77.489 8.493 25.645 1.00 56.70 57 ASP B O 1
ATOM 3986 N N . PHE B 1 69 ? -75.673 9.832 25.420 1.00 45.06 58 PHE B N 1
ATOM 3987 C CA . PHE B 1 69 ? -75.117 9.172 24.219 1.00 38.18 58 PHE B CA 1
ATOM 3988 C C . PHE B 1 69 ? -73.681 8.732 24.326 1.00 36.63 58 PHE B C 1
ATOM 3989 O O . PHE B 1 69 ? -72.948 9.105 25.222 1.00 33.13 58 PHE B O 1
ATOM 3997 N N . LEU B 1 70 ? -73.302 7.927 23.347 1.00 37.14 59 LEU B N 1
ATOM 3998 C CA . LEU B 1 70 ? -71.950 7.563 23.129 1.00 36.89 59 LEU B CA 1
ATOM 3999 C C . LEU B 1 70 ? -71.497 8.375 21.958 1.00 37.91 59 LEU B C 1
ATOM 4000 O O . LEU B 1 70 ? -71.937 8.119 20.853 1.00 38.70 59 LEU B O 1
ATOM 4005 N N . ILE B 1 71 ? -70.613 9.348 22.219 1.00 38.05 60 ILE B N 1
ATOM 4006 C CA . ILE B 1 71 ? -70.144 10.333 21.245 1.00 32.52 60 ILE B CA 1
ATOM 4007 C C . ILE B 1 71 ? -68.719 10.022 20.880 1.00 32.52 60 ILE B C 1
ATOM 4008 O O . ILE B 1 71 ? -67.824 10.022 21.740 1.00 33.74 60 ILE B O 1
ATOM 4013 N N . SER B 1 72 ? -68.500 9.703 19.610 1.00 31.39 61 SER B N 1
ATOM 4014 C CA . SER B 1 72 ? -67.199 9.200 19.206 1.00 32.79 61 SER B CA 1
ATOM 4015 C C . SER B 1 72 ? -66.709 9.883 17.934 1.00 33.18 61 SER B C 1
ATOM 4016 O O . SER B 1 72 ? -67.447 10.712 17.371 1.00 34.29 61 SER B O 1
ATOM 4019 N N . SER B 1 73 ? -65.473 9.535 17.529 1.00 28.65 62 SER B N 1
ATOM 4020 C CA . SER B 1 73 ? -64.839 10.069 16.360 1.00 30.53 62 SER B CA 1
ATOM 4021 C C . SER B 1 73 ? -63.844 9.008 15.879 1.00 32.82 62 SER B C 1
ATOM 4022 O O . SER B 1 73 ? -63.587 8.088 16.627 1.00 32.17 62 SER B O 1
ATOM 4025 N N . ASP B 1 74 ? -63.304 9.162 14.660 1.00 32.58 63 ASP B N 1
ATOM 4026 C CA . ASP B 1 74 ? -62.298 8.272 14.105 1.00 36.09 63 ASP B CA 1
ATOM 4027 C C . ASP B 1 74 ? -60.902 8.796 14.313 1.00 36.31 63 ASP B C 1
ATOM 4028 O O . ASP B 1 74 ? -60.008 8.542 13.524 1.00 39.98 63 ASP B O 1
ATOM 4033 N N . HIS B 1 75 ? -60.689 9.525 15.386 1.00 35.28 64 HIS B N 1
ATOM 4034 C CA . HIS B 1 75 ? -59.379 10.079 15.614 1.00 33.76 64 HIS B CA 1
ATOM 4035 C C . HIS B 1 75 ? -58.420 9.008 16.103 1.00 32.93 64 HIS B C 1
ATOM 4036 O O . HIS B 1 75 ? -58.197 8.863 17.291 1.00 33.16 64 HIS B O 1
ATOM 4043 N N . GLU B 1 76 ? -57.893 8.243 15.176 1.00 33.43 65 GLU B N 1
ATOM 4044 C CA . GLU B 1 76 ? -56.887 7.227 15.481 1.00 35.69 65 GLU B CA 1
ATOM 4045 C C . GLU B 1 76 ? -55.550 7.838 15.874 1.00 35.17 65 GLU B C 1
ATOM 4046 O O . GLU B 1 76 ? -54.895 7.346 16.779 1.00 35.72 65 GLU B O 1
ATOM 4052 N N . GLY B 1 77 ? -55.173 8.931 15.211 1.00 34.86 66 GLY B N 1
ATOM 4053 C CA . GLY B 1 77 ? -53.816 9.489 15.331 1.00 32.72 66 GLY B CA 1
ATOM 4054 C C . GLY B 1 77 ? -53.022 9.000 14.134 1.00 33.06 66 GLY B C 1
ATOM 4055 O O . GLY B 1 77 ? -53.288 7.925 13.605 1.00 35.74 66 GLY B O 1
ATOM 4056 N N . GLY B 1 78 ? -52.097 9.805 13.657 1.00 31.80 67 GLY B N 1
ATOM 4057 C CA . GLY B 1 78 ? -51.343 9.434 12.490 1.00 32.47 67 GLY B CA 1
ATOM 4058 C C . GLY B 1 78 ? -52.175 9.747 11.277 1.00 35.93 67 GLY B C 1
ATOM 4059 O O . GLY B 1 78 ? -52.729 10.861 11.178 1.00 40.47 67 GLY B O 1
ATOM 4060 N N . GLN B 1 79 ? -52.237 8.774 10.360 1.00 34.25 68 GLN B N 1
ATOM 4061 C CA . GLN B 1 79 ? -52.960 8.863 9.099 1.00 36.18 68 GLN B CA 1
ATOM 4062 C C . GLN B 1 79 ? -54.381 9.412 9.203 1.00 36.50 68 GLN B C 1
ATOM 4063 O O . GLN B 1 79 ? -54.794 10.231 8.375 1.00 36.21 68 GLN B O 1
ATOM 4069 N N . LEU B 1 80 ? -55.126 8.969 10.212 1.00 32.91 69 LEU B N 1
ATOM 4070 C CA . LEU B 1 80 ? -56.490 9.385 10.344 1.00 33.22 69 LEU B CA 1
ATOM 4071 C C . LEU B 1 80 ? -56.581 10.286 11.524 1.00 32.60 69 LEU B C 1
ATOM 4072 O O . LEU B 1 80 ? -56.462 9.827 12.660 1.00 33.70 69 LEU B O 1
ATOM 4077 N N . GLU B 1 81 ? -56.789 11.568 11.255 1.00 31.92 70 GLU B N 1
ATOM 4078 C CA . GLU B 1 81 ? -56.876 12.571 12.325 1.00 33.42 70 GLU B CA 1
ATOM 4079 C C . GLU B 1 81 ? -57.949 13.560 11.952 1.00 29.97 70 GLU B C 1
ATOM 4080 O O . GLU B 1 81 ? -57.979 14.010 10.854 1.00 30.66 70 GLU B O 1
ATOM 4086 N N . VAL B 1 82 ? -58.837 13.848 12.879 1.00 30.06 71 VAL B N 1
ATOM 4087 C CA . VAL B 1 82 ? -60.032 14.638 12.633 1.00 29.35 71 VAL B CA 1
ATOM 4088 C C . VAL B 1 82 ? -60.320 15.704 13.697 1.00 31.74 71 VAL B C 1
ATOM 4089 O O . VAL B 1 82 ? -61.174 16.566 13.497 1.00 35.13 71 VAL B O 1
ATOM 4093 N N . LEU B 1 83 ? -59.627 15.663 14.824 1.00 33.37 72 LEU B N 1
ATOM 4094 C CA . LEU B 1 83 ? -59.873 16.578 15.923 1.00 34.10 72 LEU B CA 1
ATOM 4095 C C . LEU B 1 83 ? -58.716 17.558 15.995 1.00 34.93 72 LEU B C 1
ATOM 4096 O O . LEU B 1 83 ? -57.566 17.152 16.211 1.00 37.73 72 LEU B O 1
ATOM 4101 N N . LYS B 1 84 ? -58.999 18.844 15.807 1.00 33.63 73 LYS B N 1
ATOM 4102 C CA . LYS B 1 84 ? -57.943 19.854 15.878 1.00 35.25 73 LYS B CA 1
ATOM 4103 C C . LYS B 1 84 ? -57.282 19.917 17.250 1.00 33.49 73 LYS B C 1
ATOM 4104 O O . LYS B 1 84 ? -56.095 20.176 17.344 1.00 33.29 73 LYS B O 1
ATOM 4110 N N . TYR B 1 85 ? -58.055 19.596 18.283 1.00 30.32 74 TYR B N 1
ATOM 4111 C CA . TYR B 1 85 ? -57.652 19.689 19.667 1.00 30.89 74 TYR B CA 1
ATOM 4112 C C . TYR B 1 85 ? -56.558 18.723 20.125 1.00 29.22 74 TYR B C 1
ATOM 4113 O O . TYR B 1 85 ? -55.931 18.932 21.145 1.00 29.21 74 TYR B O 1
ATOM 4122 N N . VAL B 1 86 ? -56.338 17.655 19.399 1.00 30.63 75 VAL B N 1
ATOM 4123 C CA . VAL B 1 86 ? -55.429 16.643 19.860 1.00 32.25 75 VAL B CA 1
ATOM 4124 C C . VAL B 1 86 ? -54.141 16.831 19.141 1.00 30.67 75 VAL B C 1
ATOM 4125 O O . VAL B 1 86 ? -54.133 17.024 17.939 1.00 34.38 75 VAL B O 1
ATOM 4129 N N . PRO B 1 87 ? -53.036 16.811 19.881 1.00 28.76 76 PRO B N 1
ATOM 4130 C CA . PRO B 1 87 ? -51.783 16.900 19.197 1.00 26.42 76 PRO B CA 1
ATOM 4131 C C . PRO B 1 87 ? -51.684 15.797 18.218 1.00 27.59 76 PRO B C 1
ATOM 4132 O O . PRO B 1 87 ? -52.033 14.679 18.515 1.00 34.65 76 PRO B O 1
ATOM 4136 N N . SER B 1 88 ? -51.216 16.112 17.038 1.00 29.08 77 SER B N 1
ATOM 4137 C CA . SER B 1 88 ? -50.981 15.133 16.026 1.00 29.45 77 SER B CA 1
ATOM 4138 C C . SER B 1 88 ? -49.945 14.140 16.494 1.00 29.65 77 SER B C 1
ATOM 4139 O O . SER B 1 88 ? -49.181 14.419 17.385 1.00 31.48 77 SER B O 1
ATOM 4142 N N . SER B 1 89 ? -49.979 12.971 15.869 1.00 33.62 78 SER B N 1
ATOM 4143 C CA . SER B 1 89 ? -49.259 11.771 16.269 1.00 37.14 78 SER B CA 1
ATOM 4144 C C . SER B 1 89 ? -48.590 11.268 15.008 1.00 37.62 78 SER B C 1
ATOM 4145 O O . SER B 1 89 ? -49.132 11.412 13.939 1.00 37.20 78 SER B O 1
ATOM 4148 N N . PRO B 1 90 ? -47.410 10.672 15.108 1.00 34.38 79 PRO B N 1
ATOM 4149 C CA . PRO B 1 90 ? -46.968 10.096 13.868 1.00 34.66 79 PRO B CA 1
ATOM 4150 C C . PRO B 1 90 ? -47.730 8.851 13.441 1.00 37.66 79 PRO B C 1
ATOM 4151 O O . PRO B 1 90 ? -47.561 8.449 12.297 1.00 39.40 79 PRO B O 1
ATOM 4155 N N . GLY B 1 91 ? -48.548 8.256 14.321 1.00 36.58 80 GLY B N 1
ATOM 4156 C CA . GLY B 1 91 ? -49.226 6.987 14.022 1.00 39.09 80 GLY B CA 1
ATOM 4157 C C . GLY B 1 91 ? -48.674 5.657 14.628 1.00 43.50 80 GLY B C 1
ATOM 4158 O O . GLY B 1 91 ? -47.464 5.494 14.887 1.00 41.63 80 GLY B O 1
ATOM 4159 N N . ASN B 1 92 ? -49.584 4.695 14.809 1.00 40.94 81 ASN B N 1
ATOM 4160 C CA . ASN B 1 92 ? -49.310 3.384 15.394 1.00 40.02 81 ASN B CA 1
ATOM 4161 C C . ASN B 1 92 ? -48.064 2.643 14.897 1.00 40.09 81 ASN B C 1
ATOM 4162 O O . ASN B 1 92 ? -47.427 1.954 15.661 1.00 46.96 81 ASN B O 1
ATOM 4167 N N . LEU B 1 93 ? -47.716 2.750 13.631 1.00 42.30 82 LEU B N 1
ATOM 4168 C CA . LEU B 1 93 ? -46.524 2.052 13.145 1.00 42.38 82 LEU B CA 1
ATOM 4169 C C . LEU B 1 93 ? -45.272 2.672 13.774 1.00 44.50 82 LEU B C 1
ATOM 4170 O O . LEU B 1 93 ? -44.421 1.984 14.337 1.00 48.88 82 LEU B O 1
ATOM 4175 N N . ALA B 1 94 ? -45.185 3.981 13.717 1.00 45.30 83 ALA B N 1
ATOM 4176 C CA . ALA B 1 94 ? -44.149 4.692 14.459 1.00 48.63 83 ALA B CA 1
ATOM 4177 C C . ALA B 1 94 ? -44.117 4.314 15.952 1.00 44.08 83 ALA B C 1
ATOM 4178 O O . ALA B 1 94 ? -43.079 4.029 16.504 1.00 44.11 83 ALA B O 1
ATOM 4180 N N . PHE B 1 95 ? -45.266 4.333 16.590 1.00 43.45 84 PHE B N 1
ATOM 4181 C CA . PHE B 1 95 ? -45.353 4.043 18.001 1.00 48.86 84 PHE B CA 1
ATOM 4182 C C . PHE B 1 95 ? -44.975 2.598 18.324 1.00 52.26 84 PHE B C 1
ATOM 4183 O O . PHE B 1 95 ? -44.547 2.297 19.446 1.00 54.26 84 PHE B O 1
ATOM 4191 N N . GLY B 1 96 ? -45.182 1.712 17.355 1.00 49.94 85 GLY B N 1
ATOM 4192 C CA . GLY B 1 96 ? -44.823 0.316 17.481 1.00 52.33 85 GLY B CA 1
ATOM 4193 C C . GLY B 1 96 ? -43.328 0.069 17.634 1.00 49.85 85 GLY B C 1
ATOM 4194 O O . GLY B 1 96 ? -42.911 -0.976 18.114 1.00 53.80 85 GLY B O 1
ATOM 4195 N N . LYS B 1 97 ? -42.511 1.024 17.244 1.00 44.14 86 LYS B N 1
ATOM 4196 C CA . LYS B 1 97 ? -41.092 0.899 17.489 1.00 46.91 86 LYS B CA 1
ATOM 4197 C C . LYS B 1 97 ? -40.688 1.657 18.759 1.00 46.22 86 LYS B C 1
ATOM 4198 O O . LYS B 1 97 ? -39.522 1.954 18.973 1.00 47.88 86 LYS B O 1
ATOM 4204 N N . ASN B 1 98 ? -41.655 1.939 19.622 1.00 46.03 87 ASN B N 1
ATOM 4205 C CA . ASN B 1 98 ? -41.409 2.701 20.848 1.00 44.55 87 ASN B CA 1
ATOM 4206 C C . ASN B 1 98 ? -41.862 1.919 22.078 1.00 45.14 87 ASN B C 1
ATOM 4207 O O . ASN B 1 98 ? -42.587 0.939 21.994 1.00 40.07 87 ASN B O 1
ATOM 4212 N N . SER B 1 99 ? -41.433 2.355 23.238 1.00 46.81 88 SER B N 1
ATOM 4213 C CA . SER B 1 99 ? -41.953 1.757 24.429 1.00 53.85 88 SER B CA 1
ATOM 4214 C C . SER B 1 99 ? -43.495 1.858 24.399 1.00 51.14 88 SER B C 1
ATOM 4215 O O . SER B 1 99 ? -44.063 2.889 24.028 1.00 53.30 88 SER B O 1
ATOM 4218 N N . PRO B 1 100 ? -44.177 0.774 24.770 1.00 48.28 89 PRO B N 1
ATOM 4219 C CA . PRO B 1 100 ? -45.612 0.768 24.994 1.00 47.56 89 PRO B CA 1
ATOM 4220 C C . PRO B 1 100 ? -46.101 1.833 25.961 1.00 47.17 89 PRO B C 1
ATOM 4221 O O . PRO B 1 100 ? -47.239 2.277 25.895 1.00 42.33 89 PRO B O 1
ATOM 4225 N N . ASP B 1 101 ? -45.229 2.225 26.872 1.00 54.24 90 ASP B N 1
ATOM 4226 C CA . ASP B 1 101 ? -45.524 3.293 27.795 1.00 52.24 90 ASP B CA 1
ATOM 4227 C C . ASP B 1 101 ? -45.887 4.587 27.059 1.00 48.78 90 ASP B C 1
ATOM 4228 O O . ASP B 1 101 ? -46.828 5.279 27.466 1.00 41.50 90 ASP B O 1
ATOM 4233 N N . VAL B 1 102 ? -45.199 4.889 25.956 1.00 47.29 91 VAL B N 1
ATOM 4234 C CA . VAL B 1 102 ? -45.456 6.160 25.249 1.00 49.80 91 VAL B CA 1
ATOM 4235 C C . VAL B 1 102 ? -46.849 6.138 24.569 1.00 49.77 91 VAL B C 1
ATOM 4236 O O . VAL B 1 102 ? -47.538 7.180 24.447 1.00 47.06 91 VAL B O 1
ATOM 4240 N N . THR B 1 103 ? -47.249 4.936 24.152 1.00 43.70 92 THR B N 1
ATOM 4241 C CA . THR B 1 103 ? -48.524 4.719 23.528 1.00 40.43 92 THR B CA 1
ATOM 4242 C C . THR B 1 103 ? -49.606 4.981 24.552 1.00 41.43 92 THR B C 1
ATOM 4243 O O . THR B 1 103 ? -50.588 5.696 24.271 1.00 41.73 92 THR B O 1
ATOM 4247 N N . TYR B 1 104 ? -49.404 4.407 25.740 1.00 41.87 93 TYR B N 1
ATOM 4248 C CA . TYR B 1 104 ? -50.257 4.676 26.889 1.00 40.52 93 TYR B CA 1
ATOM 4249 C C . TYR B 1 104 ? -50.369 6.208 27.072 1.00 40.29 93 TYR B C 1
ATOM 4250 O O . TYR B 1 104 ? -51.463 6.760 27.270 1.00 36.21 93 TYR B O 1
ATOM 4259 N N . ARG B 1 105 ? -49.206 6.855 27.013 1.00 38.72 94 ARG B N 1
ATOM 4260 C CA . ARG B 1 105 ? -49.050 8.285 27.265 1.00 39.06 94 ARG B CA 1
ATOM 4261 C C . ARG B 1 105 ? -49.866 9.103 26.285 1.00 39.76 94 ARG B C 1
ATOM 4262 O O . ARG B 1 105 ? -50.637 9.970 26.703 1.00 39.48 94 ARG B O 1
ATOM 4270 N N . TYR B 1 106 ? -49.689 8.813 24.988 1.00 36.96 95 TYR B N 1
ATOM 4271 C CA . TYR B 1 106 ? -50.417 9.507 23.923 1.00 39.53 95 TYR B CA 1
ATOM 4272 C C . TYR B 1 106 ? -51.924 9.323 24.104 1.00 43.39 95 TYR B C 1
ATOM 4273 O O . TYR B 1 106 ? -52.688 10.318 24.196 1.00 40.57 95 TYR B O 1
ATOM 4282 N N . SER B 1 107 ? -52.317 8.042 24.186 1.00 40.50 96 SER B N 1
ATOM 4283 C CA . SER B 1 107 ? -53.705 7.661 24.340 1.00 39.68 96 SER B CA 1
ATOM 4284 C C . SER B 1 107 ? -54.340 8.398 25.465 1.00 38.00 96 SER B C 1
ATOM 4285 O O . SER B 1 107 ? -55.477 8.843 25.330 1.00 40.10 96 SER B O 1
ATOM 4288 N N . ARG B 1 108 ? -53.607 8.579 26.555 1.00 38.77 97 ARG B N 1
ATOM 4289 C CA . ARG B 1 108 ? -54.139 9.297 27.707 1.00 42.14 97 ARG B CA 1
ATOM 4290 C C . ARG B 1 108 ? -54.347 10.791 27.408 1.00 41.57 97 ARG B C 1
ATOM 4291 O O . ARG B 1 108 ? -55.426 11.374 27.740 1.00 36.33 97 ARG B O 1
ATOM 4299 N N . VAL B 1 109 ? -53.352 11.424 26.780 1.00 36.08 98 VAL B N 1
ATOM 4300 C CA . VAL B 1 109 ? -53.548 12.836 26.488 1.00 38.62 98 VAL B CA 1
ATOM 4301 C C . VAL B 1 109 ? -54.654 12.980 25.461 1.00 35.58 98 VAL B C 1
ATOM 4302 O O . VAL B 1 109 ? -55.474 13.910 25.542 1.00 38.06 98 VAL B O 1
ATOM 4306 N N . ALA B 1 110 ? -54.683 12.072 24.490 1.00 31.69 99 ALA B N 1
ATOM 4307 C CA . ALA B 1 110 ? -55.748 12.104 23.474 1.00 31.03 99 ALA B CA 1
ATOM 4308 C C . ALA B 1 110 ? -57.102 11.912 24.112 1.00 30.95 99 ALA B C 1
ATOM 4309 O O . ALA B 1 110 ? -58.042 12.677 23.878 1.00 30.73 99 ALA B O 1
ATOM 4311 N N . GLY B 1 111 ? -57.187 10.896 24.961 1.00 30.47 100 GLY B N 1
ATOM 4312 C CA . GLY B 1 111 ? -58.387 10.659 25.749 1.00 31.13 100 GLY B CA 1
ATOM 4313 C C . GLY B 1 111 ? -58.833 11.858 26.588 1.00 33.50 100 GLY B C 1
ATOM 4314 O O . GLY B 1 111 ? -60.037 12.203 26.618 1.00 33.39 100 GLY B O 1
ATOM 4315 N N . LYS B 1 112 ? -57.887 12.473 27.293 1.00 31.40 101 LYS B N 1
ATOM 4316 C CA . LYS B 1 112 ? -58.246 13.523 28.218 1.00 35.36 101 LYS B CA 1
ATOM 4317 C C . LYS B 1 112 ? -58.784 14.724 27.414 1.00 31.85 101 LYS B C 1
ATOM 4318 O O . LYS B 1 112 ? -59.779 15.343 27.757 1.00 30.53 101 LYS B O 1
ATOM 4324 N N . ILE B 1 113 ? -58.172 15.001 26.279 1.00 31.61 102 ILE B N 1
ATOM 4325 C CA . ILE B 1 113 ? -58.705 16.035 25.408 1.00 32.17 102 ILE B CA 1
ATOM 4326 C C . ILE B 1 113 ? -60.089 15.700 24.793 1.00 29.71 102 ILE B C 1
ATOM 4327 O O . ILE B 1 113 ? -60.978 16.538 24.721 1.00 26.96 102 ILE B O 1
ATOM 4332 N N . MET B 1 114 ? -60.271 14.478 24.343 1.00 30.08 103 MET B N 1
ATOM 4333 C CA . MET B 1 114 ? -61.554 14.113 23.787 1.00 32.63 103 MET B CA 1
ATOM 4334 C C . MET B 1 114 ? -62.609 14.385 24.828 1.00 32.67 103 MET B C 1
ATOM 4335 O O . MET B 1 114 ? -63.691 14.919 24.556 1.00 29.67 103 MET B O 1
ATOM 4340 N N . GLU B 1 115 ? -62.249 14.067 26.060 1.00 35.61 104 GLU B N 1
ATOM 4341 C CA . GLU B 1 115 ? -63.175 14.175 27.145 1.00 37.70 104 GLU B CA 1
ATOM 4342 C C . GLU B 1 115 ? -63.640 15.592 27.423 1.00 40.34 104 GLU B C 1
ATOM 4343 O O . GLU B 1 115 ? -64.831 15.850 27.673 1.00 37.59 104 GLU B O 1
ATOM 4349 N N . ILE B 1 116 ? -62.669 16.504 27.403 1.00 42.72 105 ILE B N 1
ATOM 4350 C CA . ILE B 1 116 ? -62.918 17.910 27.630 1.00 39.74 105 ILE B CA 1
ATOM 4351 C C . ILE B 1 116 ? -63.823 18.444 26.529 1.00 39.48 105 ILE B C 1
ATOM 4352 O O . ILE B 1 116 ? -64.693 19.287 26.771 1.00 38.62 105 ILE B O 1
ATOM 4357 N N . VAL B 1 117 ? -63.607 17.927 25.331 1.00 38.21 106 VAL B N 1
ATOM 4358 C CA . VAL B 1 117 ? -64.312 18.384 24.153 1.00 38.87 106 VAL B CA 1
ATOM 4359 C C . VAL B 1 117 ? -65.744 17.867 24.213 1.00 41.68 106 VAL B C 1
ATOM 4360 O O . VAL B 1 117 ? -66.677 18.527 23.771 1.00 43.67 106 VAL B O 1
ATOM 4364 N N . GLY B 1 118 ? -65.898 16.651 24.727 1.00 39.50 107 GLY B N 1
ATOM 4365 C CA . GLY B 1 118 ? -67.206 16.091 24.960 1.00 38.55 107 GLY B CA 1
ATOM 4366 C C . GLY B 1 118 ? -67.404 14.723 24.359 1.00 37.28 107 GLY B C 1
ATOM 4367 O O . GLY B 1 118 ? -68.480 14.185 24.409 1.00 40.77 107 GLY B O 1
ATOM 4368 N N . LEU B 1 119 ? -66.383 14.192 23.728 1.00 36.58 108 LEU B N 1
ATOM 4369 C CA . LEU B 1 119 ? -66.409 12.838 23.281 1.00 34.88 108 LEU B CA 1
ATOM 4370 C C . LEU B 1 119 ? -66.250 11.907 24.483 1.00 34.79 108 LEU B C 1
ATOM 4371 O O . LEU B 1 119 ? -65.521 12.206 25.441 1.00 37.43 108 LEU B O 1
ATOM 4376 N N . ASN B 1 120 ? -66.918 10.761 24.427 1.00 32.64 109 ASN B N 1
ATOM 4377 C CA . ASN B 1 120 ? -66.781 9.763 25.479 1.00 30.29 109 ASN B CA 1
ATOM 4378 C C . ASN B 1 120 ? -66.428 8.378 24.935 1.00 29.85 109 ASN B C 1
ATOM 4379 O O . ASN B 1 120 ? -66.470 7.408 25.647 1.00 32.30 109 ASN B O 1
ATOM 4384 N N . MET B 1 121 ? -66.018 8.314 23.674 1.00 32.30 110 MET B N 1
ATOM 4385 C CA . MET B 1 121 ? -65.631 7.090 23.038 1.00 33.34 110 MET B CA 1
ATOM 4386 C C . MET B 1 121 ? -64.757 7.454 21.867 1.00 34.17 110 MET B C 1
ATOM 4387 O O . MET B 1 121 ? -64.872 8.586 21.354 1.00 32.94 110 MET B O 1
ATOM 4392 N N . VAL B 1 122 ? -63.915 6.510 21.431 1.00 30.74 111 VAL B N 1
ATOM 4393 C CA . VAL B 1 122 ? -63.159 6.690 20.201 1.00 31.99 111 VAL B CA 1
ATOM 4394 C C . VAL B 1 122 ? -63.031 5.403 19.422 1.00 32.39 111 VAL B C 1
ATOM 4395 O O . VAL B 1 122 ? -62.852 4.341 19.987 1.00 35.32 111 VAL B O 1
ATOM 4399 N N . PHE B 1 123 ? -63.051 5.501 18.111 1.00 31.90 112 PHE B N 1
ATOM 4400 C CA . PHE B 1 123 ? -62.841 4.323 17.331 1.00 33.98 112 PHE B CA 1
ATOM 4401 C C . PHE B 1 123 ? -61.382 4.029 17.163 1.00 30.83 112 PHE B C 1
ATOM 4402 O O . PHE B 1 123 ? -60.885 3.957 16.091 1.00 32.05 112 PHE B O 1
ATOM 4410 N N . ALA B 1 124 ? -60.706 3.771 18.256 1.00 31.86 113 ALA B N 1
ATOM 4411 C CA . ALA B 1 124 ? -59.350 3.257 18.158 1.00 33.17 113 ALA B CA 1
ATOM 4412 C C . ALA B 1 124 ? -59.116 2.402 19.396 1.00 30.02 113 ALA B C 1
ATOM 4413 O O . ALA B 1 124 ? -59.907 2.492 20.334 1.00 30.27 113 ALA B O 1
ATOM 4415 N N . PRO B 1 125 ? -58.074 1.567 19.410 1.00 27.58 114 PRO B N 1
ATOM 4416 C CA . PRO B 1 125 ? -57.054 1.391 18.397 1.00 30.81 114 PRO B CA 1
ATOM 4417 C C . PRO B 1 125 ? -57.338 0.337 17.375 1.00 34.49 114 PRO B C 1
ATOM 4418 O O . PRO B 1 125 ? -58.178 -0.542 17.554 1.00 40.67 114 PRO B O 1
ATOM 4422 N N . VAL B 1 126 ? -56.616 0.468 16.283 1.00 35.86 115 VAL B N 1
ATOM 4423 C CA . VAL B 1 126 ? -56.558 -0.524 15.286 1.00 36.23 115 VAL B CA 1
ATOM 4424 C C . VAL B 1 126 ? -55.611 -1.575 15.838 1.00 38.71 115 VAL B C 1
ATOM 4425 O O . VAL B 1 126 ? -54.433 -1.291 16.068 1.00 43.83 115 VAL B O 1
ATOM 4429 N N . LEU B 1 127 ? -56.142 -2.776 16.043 1.00 39.11 116 LEU B N 1
ATOM 4430 C CA . LEU B 1 127 ? -55.344 -3.972 16.352 1.00 41.51 116 LEU B CA 1
ATOM 4431 C C . LEU B 1 127 ? -55.063 -4.855 15.153 1.00 43.90 116 LEU B C 1
ATOM 4432 O O . LEU B 1 127 ? -54.569 -5.967 15.323 1.00 49.10 116 LEU B O 1
ATOM 4437 N N . ASP B 1 128 ? -55.361 -4.378 13.946 1.00 42.93 117 ASP B N 1
ATOM 4438 C CA . ASP B 1 128 ? -55.079 -5.134 12.728 1.00 41.40 117 ASP B CA 1
ATOM 4439 C C . ASP B 1 128 ? -53.595 -5.262 12.466 1.00 46.19 117 ASP B C 1
ATOM 4440 O O . ASP B 1 128 ? -52.818 -4.363 12.769 1.00 48.91 117 ASP B O 1
ATOM 4445 N N . LEU B 1 129 ? -53.201 -6.408 11.926 1.00 50.67 118 LEU B N 1
ATOM 4446 C CA . LEU B 1 129 ? -51.790 -6.667 11.706 1.00 53.32 118 LEU B CA 1
ATOM 4447 C C . LEU B 1 129 ? -51.361 -6.059 10.378 1.00 57.65 118 LEU B C 1
ATOM 4448 O O . LEU B 1 129 ? -52.189 -5.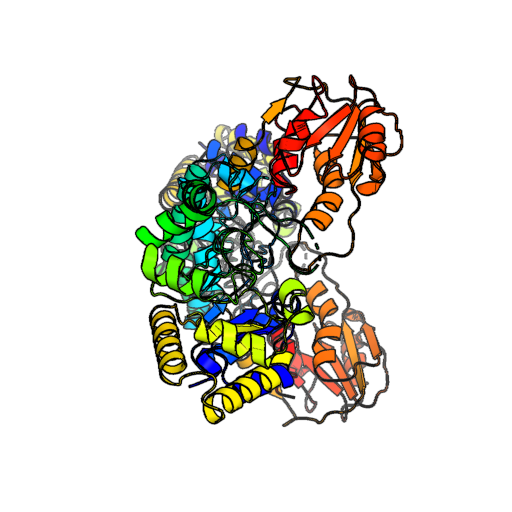901 9.465 1.00 54.70 118 LEU B O 1
ATOM 4453 N N . LEU B 1 130 ? -50.074 -5.719 10.286 1.00 59.51 119 LEU B N 1
ATOM 4454 C CA . LEU B 1 130 ? -49.446 -5.324 9.027 1.00 63.87 119 LEU B CA 1
ATOM 4455 C C . LEU B 1 130 ? -48.991 -6.577 8.293 1.00 69.47 119 LEU B C 1
ATOM 4456 O O . LEU B 1 130 ? -48.263 -7.387 8.866 1.00 64.73 119 LEU B O 1
ATOM 4461 N N . SER B 1 131 ? -49.411 -6.719 7.032 1.00 80.32 120 SER B N 1
ATOM 4462 C CA . SER B 1 131 ? -49.022 -7.853 6.172 1.00 82.75 120 SER B CA 1
ATOM 4463 C C . SER B 1 131 ? -49.266 -7.553 4.692 1.00 83.15 120 SER B C 1
ATOM 4464 O O . SER B 1 131 ? -48.620 -8.128 3.814 1.00 85.92 120 SER B O 1
ATOM 4467 N N . ASP B 1 139 ? -51.167 -0.331 6.663 1.00 51.94 128 ASP B N 1
ATOM 4468 C CA . ASP B 1 139 ? -49.734 -0.261 6.982 1.00 58.15 128 ASP B CA 1
ATOM 4469 C C . ASP B 1 139 ? -49.363 0.723 8.122 1.00 53.80 128 ASP B C 1
ATOM 4470 O O . ASP B 1 139 ? -49.024 0.272 9.233 1.00 52.11 128 ASP B O 1
ATOM 4475 N N . ILE B 1 140 ? -49.440 2.039 7.877 1.00 47.27 129 ILE B N 1
ATOM 4476 C CA . ILE B 1 140 ? -49.078 3.013 8.926 1.00 42.72 129 ILE B CA 1
ATOM 4477 C C . ILE B 1 140 ? -50.077 3.110 10.059 1.00 37.93 129 ILE B C 1
ATOM 4478 O O . ILE B 1 140 ? -49.724 3.594 11.123 1.00 36.86 129 ILE B O 1
ATOM 4483 N N . ARG B 1 141 ? -51.282 2.608 9.835 1.00 34.84 130 ARG B N 1
ATOM 4484 C CA . ARG B 1 141 ? -52.324 2.539 10.856 1.00 37.67 130 ARG B CA 1
ATOM 4485 C C . ARG B 1 141 ? -52.266 1.349 11.815 1.00 41.62 130 ARG B C 1
ATOM 4486 O O . ARG B 1 141 ? -53.146 1.208 12.689 1.00 40.43 130 ARG B O 1
ATOM 4494 N N . SER B 1 142 ? -51.318 0.441 11.586 1.00 43.10 131 SER B N 1
ATOM 4495 C CA . SER B 1 142 ? -51.158 -0.726 12.433 1.00 45.69 131 SER B CA 1
ATOM 4496 C C . SER B 1 142 ? -49.942 -0.491 13.302 1.00 44.62 131 SER B C 1
ATOM 4497 O O . SER B 1 142 ? -48.978 0.120 12.866 1.00 50.03 131 SER B O 1
ATOM 4500 N N . TYR B 1 143 ? -49.959 -1.038 14.503 1.00 41.68 132 TYR B N 1
ATOM 4501 C CA . TYR B 1 143 ? -48.768 -1.025 15.332 1.00 41.14 132 TYR B CA 1
ATOM 4502 C C . TYR B 1 143 ? -47.593 -1.728 14.677 1.00 42.70 132 TYR B C 1
ATOM 4503 O O . TYR B 1 143 ? -46.464 -1.329 14.904 1.00 43.74 132 TYR B O 1
ATOM 4512 N N . GLY B 1 144 ? -47.851 -2.746 13.859 1.00 44.86 133 GLY B N 1
ATOM 4513 C CA . GLY B 1 144 ? -46.771 -3.428 13.151 1.00 50.92 133 GLY B CA 1
ATOM 4514 C C . GLY B 1 144 ? -47.133 -4.850 12.784 1.00 56.28 133 GLY B C 1
ATOM 4515 O O . GLY B 1 144 ? -48.319 -5.206 12.795 1.00 60.75 133 GLY B O 1
ATOM 4516 N N . SER B 1 145 ? -46.126 -5.670 12.468 1.00 57.72 134 SER B N 1
ATOM 4517 C CA . SER B 1 145 ? -46.388 -7.060 12.027 1.00 59.61 134 SER B CA 1
ATOM 4518 C C . SER B 1 145 ? -46.290 -8.116 13.142 1.00 62.01 134 SER B C 1
ATOM 4519 O O . SER B 1 145 ? -47.075 -9.061 13.159 1.00 72.72 134 SER B O 1
ATOM 4522 N N . ASP B 1 146 ? -45.374 -7.955 14.087 1.00 60.46 135 ASP B N 1
ATOM 4523 C CA . ASP B 1 146 ? -45.263 -8.912 15.188 1.00 56.91 135 ASP B CA 1
ATOM 4524 C C . ASP B 1 146 ? -46.456 -8.745 16.118 1.00 56.14 135 ASP B C 1
ATOM 4525 O O . ASP B 1 146 ? -46.587 -7.713 16.746 1.00 60.24 135 ASP B O 1
ATOM 4530 N N . PRO B 1 147 ? -47.317 -9.774 16.233 1.00 58.85 136 PRO B N 1
ATOM 4531 C CA . PRO B 1 147 ? -48.543 -9.659 17.052 1.00 59.10 136 PRO B CA 1
ATOM 4532 C C . PRO B 1 147 ? -48.331 -9.423 18.534 1.00 58.29 136 PRO B C 1
ATOM 4533 O O . PRO B 1 147 ? -49.227 -8.921 19.210 1.00 53.96 136 PRO B O 1
ATOM 4537 N N . LYS B 1 148 ? -47.178 -9.863 19.025 1.00 64.30 137 LYS B N 1
ATOM 4538 C CA . LYS B 1 148 ? -46.762 -9.673 20.412 1.00 67.21 137 LYS B CA 1
ATOM 4539 C C . LYS B 1 148 ? -46.826 -8.169 20.695 1.00 61.27 137 LYS B C 1
ATOM 4540 O O . LYS B 1 148 ? -47.554 -7.711 21.594 1.00 51.15 137 LYS B O 1
ATOM 4546 N N . ILE B 1 149 ? -46.089 -7.431 19.857 1.00 53.69 138 ILE B N 1
ATOM 4547 C CA . ILE B 1 149 ? -45.941 -5.988 19.943 1.00 53.65 138 ILE B CA 1
ATOM 4548 C C . ILE B 1 149 ? -47.286 -5.255 19.839 1.00 49.14 138 ILE B C 1
ATOM 4549 O O . ILE B 1 149 ? -47.629 -4.344 20.639 1.00 46.35 138 ILE B O 1
ATOM 4554 N N . VAL B 1 150 ? -48.067 -5.690 18.870 1.00 46.57 139 VAL B N 1
ATOM 4555 C CA . VAL B 1 150 ? -49.397 -5.130 18.655 1.00 49.38 139 VAL B CA 1
ATOM 4556 C C . VAL B 1 150 ? -50.270 -5.302 19.909 1.00 53.79 139 VAL B C 1
ATOM 4557 O O . VAL B 1 150 ? -51.052 -4.412 20.283 1.00 55.77 139 VAL B O 1
ATOM 4561 N N . ALA B 1 151 ? -50.130 -6.451 20.557 1.00 56.22 140 ALA B N 1
ATOM 4562 C CA . ALA B 1 151 ? -50.913 -6.749 21.744 1.00 55.21 140 ALA B CA 1
ATOM 4563 C C . ALA B 1 151 ? -50.595 -5.755 22.834 1.00 54.08 140 ALA B C 1
ATOM 4564 O O . ALA B 1 151 ? -51.494 -5.129 23.418 1.00 53.83 140 ALA B O 1
ATOM 4566 N N . GLU B 1 152 ? -49.303 -5.614 23.105 1.00 53.98 141 GLU B N 1
ATOM 4567 C CA . GLU B 1 152 ? -48.852 -4.714 24.141 1.00 55.59 141 GLU B CA 1
ATOM 4568 C C . GLU B 1 152 ? -49.340 -3.318 23.854 1.00 52.57 141 GLU B C 1
ATOM 4569 O O . GLU B 1 152 ? -50.054 -2.725 24.656 1.00 51.51 141 GLU B O 1
ATOM 4575 N N . HIS B 1 153 ? -49.003 -2.799 22.683 1.00 52.89 142 HIS B N 1
ATOM 4576 C CA . HIS B 1 153 ? -49.373 -1.425 22.402 1.00 49.51 142 HIS B CA 1
ATOM 4577 C C . HIS B 1 153 ? -50.889 -1.237 22.483 1.00 45.56 142 HIS B C 1
ATOM 4578 O O . HIS B 1 153 ? -51.373 -0.254 23.074 1.00 45.91 142 HIS B O 1
ATOM 4585 N N . GLY B 1 154 ? -51.634 -2.216 21.975 1.00 41.13 143 GLY B N 1
ATOM 4586 C CA . GLY B 1 154 ? -53.084 -2.152 22.004 1.00 39.15 143 GLY B CA 1
ATOM 4587 C C . GLY B 1 154 ? -53.689 -1.995 23.390 1.00 38.53 143 GLY B C 1
ATOM 4588 O O . GLY B 1 154 ? -54.693 -1.237 23.601 1.00 37.20 143 GLY B O 1
ATOM 4589 N N . ALA B 1 155 ? -53.111 -2.727 24.342 1.00 37.30 144 ALA B N 1
ATOM 4590 C CA . ALA B 1 155 ? -53.683 -2.737 25.684 1.00 38.33 144 ALA B CA 1
ATOM 4591 C C . ALA B 1 155 ? -53.251 -1.476 26.364 1.00 39.32 144 ALA B C 1
ATOM 4592 O O . ALA B 1 155 ? -54.078 -0.780 26.954 1.00 38.24 144 ALA B O 1
ATOM 4594 N N . ARG B 1 156 ? -51.977 -1.134 26.216 1.00 39.52 145 ARG B N 1
ATOM 4595 C CA . ARG B 1 156 ? -51.510 0.173 26.733 1.00 45.88 145 ARG B CA 1
ATOM 4596 C C . ARG B 1 156 ? -52.386 1.325 26.209 1.00 43.67 145 ARG B C 1
ATOM 4597 O O . ARG B 1 156 ? -52.754 2.230 26.958 1.00 44.36 145 ARG B O 1
ATOM 4605 N N . ALA B 1 157 ? -52.757 1.248 24.934 1.00 40.83 146 ALA B N 1
ATOM 4606 C CA . ALA B 1 157 ? -53.570 2.271 24.313 1.00 42.32 146 ALA B CA 1
ATOM 4607 C C . ALA B 1 157 ? -54.952 2.309 24.901 1.00 43.64 146 ALA B C 1
ATOM 4608 O O . ALA B 1 157 ? -55.511 3.381 25.194 1.00 38.08 146 ALA B O 1
ATOM 4610 N N . CYS B 1 158 ? -55.527 1.126 25.069 1.00 44.83 147 CYS B N 1
ATOM 4611 C CA . CYS B 1 158 ? -56.858 1.080 25.629 1.00 44.69 147 CYS B CA 1
ATOM 4612 C C . CYS B 1 158 ? -56.818 1.639 27.056 1.00 45.77 147 CYS B C 1
ATOM 4613 O O . CYS B 1 158 ? -57.680 2.446 27.439 1.00 46.03 147 CYS B O 1
ATOM 4616 N N . GLU B 1 159 ? -55.798 1.247 27.818 1.00 48.22 148 GLU B N 1
ATOM 4617 C CA . GLU B 1 159 ? -55.607 1.760 29.182 1.00 52.46 148 GLU B CA 1
ATOM 4618 C C . GLU B 1 159 ? -55.528 3.280 29.174 1.00 49.42 148 GLU B C 1
ATOM 4619 O O . GLU B 1 159 ? -56.235 3.949 29.945 1.00 39.43 148 GLU B O 1
ATOM 4625 N N . GLY B 1 160 ? -54.670 3.807 28.286 1.00 44.48 149 GLY B N 1
ATOM 4626 C CA . GLY B 1 160 ? -54.511 5.260 28.111 1.00 43.32 149 GLY B CA 1
ATOM 4627 C C . GLY B 1 160 ? -55.836 5.979 27.890 1.00 43.59 149 GLY B C 1
ATOM 4628 O O . GLY B 1 160 ? -56.198 6.912 28.621 1.00 45.47 149 GLY B O 1
ATOM 4629 N N . TYR B 1 161 ? -56.594 5.514 26.906 1.00 40.46 150 TYR B N 1
ATOM 4630 C CA . TYR B 1 161 ? -57.839 6.167 26.572 1.00 38.52 150 TYR B CA 1
ATOM 4631 C C . TYR B 1 161 ? -58.818 6.094 27.740 1.00 37.47 150 TYR B C 1
ATOM 4632 O O . TYR B 1 161 ? -59.600 7.010 27.972 1.00 38.48 150 TYR B O 1
ATOM 4641 N N . LEU B 1 162 ? -58.833 4.990 28.458 1.00 39.23 151 LEU B N 1
ATOM 4642 C CA . LEU B 1 162 ? -59.783 4.905 29.581 1.00 42.23 151 LEU B CA 1
ATOM 4643 C C . LEU B 1 162 ? -59.344 5.816 30.712 1.00 39.84 151 LEU B C 1
ATOM 4644 O O . LEU B 1 162 ? -60.186 6.450 31.351 1.00 36.93 151 LEU B O 1
ATOM 4649 N N . GLU B 1 163 ? -58.031 5.882 30.955 1.00 39.18 152 GLU B N 1
ATOM 4650 C CA . GLU B 1 163 ? -57.521 6.706 32.030 1.00 40.15 152 GLU B CA 1
ATOM 4651 C C . GLU B 1 163 ? -57.978 8.120 31.700 1.00 39.54 152 GLU B C 1
ATOM 4652 O O . GLU B 1 163 ? -58.456 8.821 32.572 1.00 34.66 152 GLU B O 1
ATOM 4658 N N . GLY B 1 164 ? -57.871 8.509 30.419 1.00 40.71 153 GLY B N 1
ATOM 4659 C CA . GLY B 1 164 ? -58.204 9.881 29.968 1.00 39.59 153 GLY B CA 1
ATOM 4660 C C . GLY B 1 164 ? -59.685 10.238 29.992 1.00 39.03 153 GLY B C 1
ATOM 4661 O O . GLY B 1 164 ? -60.074 11.410 30.125 1.00 38.42 153 GLY B O 1
ATOM 4662 N N . GLY B 1 165 ? -60.547 9.245 29.840 1.00 38.71 154 GLY B N 1
ATOM 4663 C CA . GLY B 1 165 ? -61.976 9.525 29.905 1.00 37.16 154 GLY B CA 1
ATOM 4664 C C . GLY B 1 165 ? -62.789 9.010 28.752 1.00 38.29 154 GLY B C 1
ATOM 4665 O O . GLY B 1 165 ? -63.985 9.283 28.695 1.00 41.87 154 GLY B O 1
ATOM 4666 N N . VAL B 1 166 ? -62.187 8.256 27.842 1.00 37.93 155 VAL B N 1
ATOM 4667 C CA . VAL B 1 166 ? -62.967 7.707 26.746 1.00 38.95 155 VAL B CA 1
ATOM 4668 C C . VAL B 1 166 ? -62.862 6.193 26.643 1.00 37.94 155 VAL B C 1
ATOM 4669 O O . VAL B 1 166 ? -61.804 5.599 26.856 1.00 31.74 155 VAL B O 1
ATOM 4673 N N . ILE B 1 167 ? -63.986 5.607 26.239 1.00 40.36 156 ILE B N 1
ATOM 4674 C CA . ILE B 1 167 ? -64.064 4.189 25.991 1.00 40.66 156 ILE B CA 1
ATOM 4675 C C . ILE B 1 167 ? -63.544 3.961 24.599 1.00 38.80 156 ILE B C 1
ATOM 4676 O O . ILE B 1 167 ? -64.034 4.586 23.636 1.00 37.39 156 ILE B O 1
ATOM 4681 N N . PRO B 1 168 ? -62.554 3.068 24.467 1.00 33.15 157 PRO B N 1
ATOM 4682 C CA . PRO B 1 168 ? -62.021 2.804 23.159 1.00 33.33 157 PRO B CA 1
ATOM 4683 C C . PRO B 1 168 ? -62.782 1.729 22.490 1.00 37.73 157 PRO B C 1
ATOM 4684 O O . PRO B 1 168 ? -63.592 1.039 23.100 1.00 37.24 157 PRO B O 1
ATOM 4688 N N . CYS B 1 169 ? -62.468 1.576 21.219 1.00 44.09 158 CYS B N 1
ATOM 4689 C CA . CYS B 1 169 ? -63.031 0.555 20.387 1.00 41.92 158 CYS B CA 1
ATOM 4690 C C . CYS B 1 169 ? -61.943 -0.159 19.570 1.00 40.80 158 CYS B C 1
ATOM 4691 O O . CYS B 1 169 ? -61.427 0.384 18.615 1.00 39.03 158 CYS B O 1
ATOM 4694 N N . ILE B 1 170 ? -61.575 -1.368 19.959 1.00 41.44 159 ILE B N 1
ATOM 4695 C CA . ILE B 1 170 ? -60.579 -2.114 19.180 1.00 43.64 159 ILE B CA 1
ATOM 4696 C C . ILE B 1 170 ? -61.197 -2.578 17.872 1.00 41.11 159 ILE B C 1
ATOM 4697 O O . ILE B 1 170 ? -62.397 -2.869 17.802 1.00 40.94 159 ILE B O 1
ATOM 4702 N N . LYS B 1 171 ? -60.379 -2.600 16.832 1.00 40.43 160 LYS B N 1
ATOM 4703 C CA . LYS B 1 171 ? -60.880 -2.912 15.505 1.00 41.11 160 LYS B CA 1
ATOM 4704 C C . LYS B 1 171 ? -59.771 -3.471 14.624 1.00 43.28 160 LYS B C 1
ATOM 4705 O O . LYS B 1 171 ? -58.593 -3.268 14.921 1.00 39.47 160 LYS B O 1
ATOM 4711 N N . HIS B 1 172 ? -60.117 -4.250 13.592 1.00 46.79 161 HIS B N 1
ATOM 4712 C CA . HIS B 1 172 ? -61.478 -4.767 13.314 1.00 47.21 161 HIS B CA 1
ATOM 4713 C C . HIS B 1 172 ? -61.493 -6.245 13.589 1.00 48.44 161 HIS B C 1
ATOM 4714 O O . HIS B 1 172 ? -60.643 -6.978 13.058 1.00 45.03 161 HIS B O 1
ATOM 4721 N N . PHE B 1 173 ? -62.445 -6.683 14.407 1.00 48.69 162 PHE B N 1
ATOM 4722 C CA . PHE B 1 173 ? -62.449 -8.060 14.877 1.00 50.83 162 PHE B CA 1
ATOM 4723 C C . PHE B 1 173 ? -62.918 -9.059 13.789 1.00 50.86 162 PHE B C 1
ATOM 4724 O O . PHE B 1 173 ? -63.992 -8.872 13.195 1.00 44.93 162 PHE B O 1
ATOM 4732 N N . PRO B 1 174 ? -62.164 -10.160 13.582 1.00 48.87 163 PRO B N 1
ATOM 4733 C CA . PRO B 1 174 ? -60.952 -10.645 14.266 1.00 48.32 163 PRO B CA 1
ATOM 4734 C C . PRO B 1 174 ? -59.645 -10.247 13.618 1.00 48.72 163 PRO B C 1
ATOM 4735 O O . PRO B 1 174 ? -58.594 -10.889 13.866 1.00 48.61 163 PRO B O 1
ATOM 4739 N N . GLY B 1 175 ? -59.691 -9.228 12.773 1.00 50.35 164 GLY B N 1
ATOM 4740 C CA . GLY B 1 175 ? -58.465 -8.748 12.152 1.00 54.48 164 GLY B CA 1
ATOM 4741 C C . GLY B 1 175 ? -58.473 -8.712 10.638 1.00 52.49 164 GLY B C 1
ATOM 4742 O O . GLY B 1 175 ? -58.551 -9.732 9.973 1.00 56.45 164 GLY B O 1
ATOM 4743 N N . HIS B 1 176 ? -58.345 -7.500 10.121 1.00 52.15 165 HIS B N 1
ATOM 4744 C CA . HIS B 1 176 ? -58.315 -7.202 8.705 1.00 47.58 165 HIS B CA 1
ATOM 4745 C C . HIS B 1 176 ? -56.939 -7.395 8.093 1.00 44.54 165 HIS B C 1
ATOM 4746 O O . HIS B 1 176 ? -56.782 -7.389 6.895 1.00 51.20 165 HIS B O 1
ATOM 4753 N N . GLY B 1 177 ? -55.918 -7.565 8.893 1.00 46.42 166 GLY B N 1
ATOM 4754 C CA . GLY B 1 177 ? -54.556 -7.496 8.360 1.00 48.71 166 GLY B CA 1
ATOM 4755 C C . GLY B 1 177 ? -54.317 -8.312 7.106 1.00 54.27 166 GLY B C 1
ATOM 4756 O O . GLY B 1 177 ? -53.613 -7.886 6.217 1.00 54.32 166 GLY B O 1
ATOM 4757 N N . LYS B 1 178 ? -54.890 -9.508 7.026 1.00 64.45 167 LYS B N 1
ATOM 4758 C CA . LYS B 1 178 ? -54.529 -10.431 5.939 1.00 63.41 167 LYS B CA 1
ATOM 4759 C C . LYS B 1 178 ? -55.481 -10.348 4.747 1.00 61.82 167 LYS B C 1
ATOM 4760 O O . LYS B 1 178 ? -55.360 -11.149 3.832 1.00 69.81 167 LYS B O 1
ATOM 4766 N N . ALA B 1 179 ? -56.397 -9.380 4.744 1.00 59.74 168 ALA B N 1
ATOM 4767 C CA . ALA B 1 179 ? -57.469 -9.327 3.766 1.00 58.70 168 ALA B CA 1
ATOM 4768 C C . ALA B 1 179 ? -56.920 -9.207 2.374 1.00 73.88 168 ALA B C 1
ATOM 4769 O O . ALA B 1 179 ? -56.142 -8.288 2.077 1.00 71.80 168 ALA B O 1
ATOM 4771 N N . ARG B 1 180 ? -57.351 -10.171 1.548 1.00 96.14 169 ARG B N 1
ATOM 4772 C CA . ARG B 1 180 ? -56.996 -10.305 0.132 1.00 98.00 169 ARG B CA 1
ATOM 4773 C C . ARG B 1 180 ? -58.121 -9.723 -0.734 1.00 96.25 169 ARG B C 1
ATOM 4774 O O . ARG B 1 180 ? -59.293 -10.173 -0.704 1.00 76.04 169 ARG B O 1
ATOM 4782 N N . GLU B 1 181 ? -57.724 -8.716 -1.505 1.00 100.47 170 GLU B N 1
ATOM 4783 C CA . GLU B 1 181 ? -58.647 -7.739 -2.059 1.00 106.14 170 GLU B CA 1
ATOM 4784 C C . GLU B 1 181 ? -59.024 -8.119 -3.486 1.00 94.62 170 GLU B C 1
ATOM 4785 O O . GLU B 1 181 ? -59.366 -9.271 -3.742 1.00 85.55 170 GLU B O 1
ATOM 4791 N N . THR B 1 186 ? -65.709 -7.707 -4.063 1.00 85.84 175 THR B N 1
ATOM 4792 C CA . THR B 1 186 ? -66.110 -6.611 -3.164 1.00 96.48 175 THR B CA 1
ATOM 4793 C C . THR B 1 186 ? -65.835 -6.910 -1.660 1.00 96.95 175 THR B C 1
ATOM 4794 O O . THR B 1 186 ? -65.412 -6.028 -0.885 1.00 80.18 175 THR B O 1
ATOM 4798 N N . LEU B 1 187 ? -66.100 -8.169 -1.286 1.00 90.55 176 LEU B N 1
ATOM 4799 C CA . LEU B 1 187 ? -65.979 -8.697 0.078 1.00 73.85 176 LEU B CA 1
ATOM 4800 C C . LEU B 1 187 ? -64.682 -9.469 0.277 1.00 67.30 176 LEU B C 1
ATOM 4801 O O . LEU B 1 187 ? -64.564 -10.605 -0.187 1.00 61.37 176 LEU B O 1
ATOM 4806 N N . PRO B 1 188 ? -63.718 -8.886 1.008 1.00 63.83 177 PRO B N 1
ATOM 4807 C CA . PRO B 1 188 ? -62.398 -9.545 1.010 1.00 63.10 177 PRO B CA 1
ATOM 4808 C C . PRO B 1 188 ? -62.445 -10.870 1.744 1.00 60.32 177 PRO B C 1
ATOM 4809 O O . PRO B 1 188 ? -63.372 -11.116 2.535 1.00 47.98 177 PRO B O 1
ATOM 4813 N N . VAL B 1 189 ? -61.462 -11.716 1.437 1.00 62.97 178 VAL B N 1
ATOM 4814 C CA . VAL B 1 189 ? -61.346 -13.048 2.029 1.00 61.24 178 VAL B CA 1
ATOM 4815 C C . VAL B 1 189 ? -59.989 -13.254 2.710 1.00 66.10 178 VAL B C 1
ATOM 4816 O O . VAL B 1 189 ? -58.927 -12.863 2.187 1.00 60.75 178 VAL B O 1
ATOM 4820 N N . VAL B 1 190 ? -60.063 -13.870 3.890 1.00 67.93 179 VAL B N 1
ATOM 4821 C CA . VAL B 1 190 ? -58.907 -14.423 4.571 1.00 70.30 179 VAL B CA 1
ATOM 4822 C C . VAL B 1 190 ? -59.129 -15.927 4.697 1.00 75.50 179 VAL B C 1
ATOM 4823 O O . VAL B 1 190 ? -60.124 -16.392 5.281 1.00 70.36 179 VAL B O 1
ATOM 4827 N N . ASP B 1 191 ? -58.179 -16.680 4.155 1.00 85.71 180 ASP B N 1
ATOM 4828 C CA . ASP B 1 191 ? -58.292 -18.139 4.070 1.00 87.99 180 ASP B CA 1
ATOM 4829 C C . ASP B 1 191 ? -57.335 -18.865 5.010 1.00 86.59 180 ASP B C 1
ATOM 4830 O O . ASP B 1 191 ? -57.108 -20.067 4.867 1.00 97.50 180 ASP B O 1
ATOM 4835 N N . ALA B 1 192 ? -56.786 -18.136 5.973 1.00 77.19 181 ALA B N 1
ATOM 4836 C CA . ALA B 1 192 ? -55.803 -18.705 6.872 1.00 70.45 181 ALA B CA 1
ATOM 4837 C C . ALA B 1 192 ? -56.442 -19.726 7.800 1.00 65.33 181 ALA B C 1
ATOM 4838 O O . ALA B 1 192 ? -57.584 -19.562 8.225 1.00 58.73 181 ALA B O 1
ATOM 4840 N N . PRO B 1 193 ? -55.716 -20.812 8.074 1.00 64.27 182 PRO B N 1
ATOM 4841 C CA . PRO B 1 193 ? -56.170 -21.745 9.075 1.00 63.94 182 PRO B CA 1
ATOM 4842 C C . PRO B 1 193 ? -56.528 -21.036 10.381 1.00 60.98 182 PRO B C 1
ATOM 4843 O O . PRO B 1 193 ? -55.723 -20.277 10.922 1.00 62.42 182 PRO B O 1
ATOM 4847 N N . PHE B 1 194 ? -57.715 -21.300 10.902 1.00 55.71 183 PHE B N 1
ATOM 4848 C CA . PHE B 1 194 ? -58.118 -20.736 12.193 1.00 57.39 183 PHE B CA 1
ATOM 4849 C C . PHE B 1 194 ? -57.038 -20.751 13.256 1.00 60.49 183 PHE B C 1
ATOM 4850 O O . PHE B 1 194 ? -57.074 -19.955 14.177 1.00 63.52 183 PHE B O 1
ATOM 4858 N N . GLU B 1 195 ? -56.103 -21.679 13.168 1.00 68.01 184 GLU B N 1
ATOM 4859 C CA . GLU B 1 195 ? -55.036 -21.727 14.144 1.00 75.04 184 GLU B CA 1
ATOM 4860 C C . GLU B 1 195 ? -54.077 -20.554 13.910 1.00 72.74 184 GLU B C 1
ATOM 4861 O O . GLU B 1 195 ? -53.656 -19.897 14.857 1.00 73.78 184 GLU B O 1
ATOM 4867 N N . LYS B 1 196 ? -53.730 -20.289 12.657 1.00 68.95 185 LYS B N 1
ATOM 4868 C CA . LYS B 1 196 ? -52.895 -19.125 12.355 1.00 65.10 185 LYS B CA 1
ATOM 4869 C C . LYS B 1 196 ? -53.582 -17.863 12.871 1.00 58.14 185 LYS B C 1
ATOM 4870 O O . LYS B 1 196 ? -52.951 -17.047 13.543 1.00 55.81 185 LYS B O 1
ATOM 4876 N N . LEU B 1 197 ? -54.872 -17.733 12.568 1.00 48.64 186 LEU B N 1
ATOM 4877 C CA . LEU B 1 197 ? -55.714 -16.667 13.124 1.00 56.64 186 LEU B CA 1
ATOM 4878 C C . LEU B 1 197 ? -55.612 -16.468 14.615 1.00 61.12 186 LEU B C 1
ATOM 4879 O O . LEU B 1 197 ? -55.417 -15.341 15.102 1.00 63.00 186 LEU B O 1
ATOM 4884 N N . TRP B 1 198 ? -55.810 -17.567 15.334 1.00 61.44 187 TRP B N 1
ATOM 4885 C CA . TRP B 1 198 ? -55.839 -17.558 16.795 1.00 54.34 187 TRP B CA 1
ATOM 4886 C C . TRP B 1 198 ? -54.480 -17.145 17.337 1.00 50.25 187 TRP B C 1
ATOM 4887 O O . TRP B 1 198 ? -54.380 -16.305 18.217 1.00 49.29 187 TRP B O 1
ATOM 4898 N N . GLU B 1 199 ? -53.448 -17.734 16.767 1.00 50.54 188 GLU B N 1
ATOM 4899 C CA . GLU B 1 199 ? -52.069 -17.408 17.096 1.00 55.90 188 GLU B CA 1
ATOM 4900 C C . GLU B 1 199 ? -51.591 -16.022 16.696 1.00 52.70 188 GLU B C 1
ATOM 4901 O O . GLU B 1 199 ? -50.700 -15.488 17.336 1.00 51.07 188 GLU B O 1
ATOM 4907 N N . GLU B 1 200 ? -52.109 -15.468 15.599 1.00 57.89 189 GLU B N 1
ATOM 4908 C CA . GLU B 1 200 ? -51.589 -14.176 15.074 1.00 56.24 189 GLU B CA 1
ATOM 4909 C C . GLU B 1 200 ? -52.578 -13.007 15.224 1.00 53.88 189 GLU B C 1
ATOM 4910 O O . GLU B 1 200 ? -52.509 -12.251 16.172 1.00 47.23 189 GLU B O 1
ATOM 4916 N N . ASP B 1 201 ? -53.542 -12.916 14.328 1.00 53.51 190 ASP B N 1
ATOM 4917 C CA . ASP B 1 201 ? -54.462 -11.771 14.273 1.00 55.65 190 ASP B CA 1
ATOM 4918 C C . ASP B 1 201 ? -55.305 -11.533 15.534 1.00 55.28 190 ASP B C 1
ATOM 4919 O O . ASP B 1 201 ? -55.629 -10.383 15.870 1.00 49.77 190 ASP B O 1
ATOM 4924 N N . LEU B 1 202 ? -55.686 -12.620 16.202 1.00 53.72 191 LEU B N 1
ATOM 4925 C CA . LEU B 1 202 ? -56.549 -12.517 17.383 1.00 50.87 191 LEU B CA 1
ATOM 4926 C C . LEU B 1 202 ? -55.728 -12.334 18.632 1.00 44.55 191 LEU B C 1
ATOM 4927 O O . LEU B 1 202 ? -56.276 -11.958 19.660 1.00 43.83 191 LEU B O 1
ATOM 4932 N N . LEU B 1 203 ? -54.429 -12.596 18.545 1.00 42.11 192 LEU B N 1
ATOM 4933 C CA . LEU B 1 203 ? -53.577 -12.449 19.710 1.00 45.73 192 LEU B CA 1
ATOM 4934 C C . LEU B 1 203 ? -53.871 -11.121 20.416 1.00 47.26 192 LEU B C 1
ATOM 4935 O O . LEU B 1 203 ? -54.317 -11.145 21.568 1.00 48.61 192 LEU B O 1
ATOM 4940 N N . PRO B 1 204 ? -53.732 -9.975 19.708 1.00 47.52 193 PRO B N 1
ATOM 4941 C CA . PRO B 1 204 ? -54.037 -8.687 20.327 1.00 47.46 193 PRO B CA 1
ATOM 4942 C C . PRO B 1 204 ? -55.455 -8.545 20.871 1.00 44.73 193 PRO B C 1
ATOM 4943 O O . PRO B 1 204 ? -55.663 -7.883 21.874 1.00 49.55 193 PRO B O 1
ATOM 4947 N N . PHE B 1 205 ? -56.433 -9.132 20.205 1.00 48.70 194 PHE B N 1
ATOM 4948 C CA . PHE B 1 205 ? -57.843 -8.994 20.640 1.00 49.26 194 PHE B CA 1
ATOM 4949 C C . PHE B 1 205 ? -58.045 -9.734 21.958 1.00 50.34 194 PHE B C 1
ATOM 4950 O O . PHE B 1 205 ? -58.814 -9.298 22.823 1.00 48.11 194 PHE B O 1
ATOM 4958 N N . ARG B 1 206 ? -57.301 -10.823 22.116 1.00 48.91 195 ARG B N 1
ATOM 4959 C CA . ARG B 1 206 ? -57.379 -11.639 23.315 1.00 49.84 195 ARG B CA 1
ATOM 4960 C C . ARG B 1 206 ? -56.740 -10.897 24.440 1.00 45.94 195 ARG B C 1
ATOM 4961 O O . ARG B 1 206 ? -57.303 -10.808 25.521 1.00 45.74 195 ARG B O 1
ATOM 4969 N N . LYS B 1 207 ? -55.539 -10.393 24.189 1.00 50.54 196 LYS B N 1
ATOM 4970 C CA . LYS B 1 207 ? -54.777 -9.706 25.233 1.00 57.24 196 LYS B CA 1
ATOM 4971 C C . LYS B 1 207 ? -55.530 -8.488 25.761 1.00 52.81 196 LYS B C 1
ATOM 4972 O O . LYS B 1 207 ? -55.742 -8.391 26.979 1.00 51.98 196 LYS B O 1
ATOM 4978 N N . VAL B 1 208 ? -55.999 -7.608 24.879 1.00 44.88 197 VAL B N 1
ATOM 4979 C CA . VAL B 1 208 ? -56.759 -6.442 25.361 1.00 44.89 197 VAL B CA 1
ATOM 4980 C C . VAL B 1 208 ? -58.021 -6.864 26.080 1.00 44.97 197 VAL B C 1
ATOM 4981 O O . VAL B 1 208 ? -58.376 -6.293 27.120 1.00 44.77 197 VAL B O 1
ATOM 4985 N N . LEU B 1 209 ? -58.708 -7.859 25.522 1.00 51.41 198 LEU B N 1
ATOM 4986 C CA . LEU B 1 209 ? -60.097 -8.147 25.927 1.00 50.67 198 LEU B CA 1
ATOM 4987 C C . LEU B 1 209 ? -60.223 -8.817 27.288 1.00 51.43 198 LEU B C 1
ATOM 4988 O O . LEU B 1 209 ? -61.209 -8.599 27.985 1.00 46.41 198 LEU B O 1
ATOM 4993 N N . GLU B 1 210 ? -59.231 -9.617 27.664 1.00 55.96 199 GLU B N 1
ATOM 4994 C CA . GLU B 1 210 ? -59.240 -10.246 28.985 1.00 67.64 199 GLU B CA 1
ATOM 4995 C C . GLU B 1 210 ? -58.534 -9.415 30.075 1.00 69.73 199 GLU B C 1
ATOM 4996 O O . GLU B 1 210 ? -58.579 -9.761 31.254 1.00 65.13 199 GLU B O 1
ATOM 5002 N N . ARG B 1 211 ? -57.918 -8.308 29.673 1.00 72.31 200 ARG B N 1
ATOM 5003 C CA . ARG B 1 211 ? -57.392 -7.337 30.613 1.00 76.95 200 ARG B CA 1
ATOM 5004 C C . ARG B 1 211 ? -58.357 -6.161 30.866 1.00 78.91 200 ARG B C 1
ATOM 5005 O O . ARG B 1 211 ? -58.348 -5.592 31.959 1.00 85.86 200 ARG B O 1
ATOM 5013 N N . GLU B 1 212 ? -59.186 -5.797 29.888 1.00 69.69 201 GLU B N 1
ATOM 5014 C CA . GLU B 1 212 ? -59.964 -4.551 29.978 1.00 66.41 201 GLU B CA 1
ATOM 5015 C C . GLU B 1 212 ? -61.397 -4.811 29.577 1.00 66.52 201 GLU B C 1
ATOM 5016 O O . GLU B 1 212 ? -61.765 -4.735 28.410 1.00 59.27 201 GLU B O 1
ATOM 5022 N N . LYS B 1 213 ? -62.227 -5.129 30.542 1.00 78.88 202 LYS B N 1
ATOM 5023 C CA . LYS B 1 213 ? -63.642 -5.366 30.247 1.00 82.56 202 LYS B CA 1
ATOM 5024 C C . LYS B 1 213 ? -64.350 -4.107 29.708 1.00 74.38 202 LYS B C 1
ATOM 5025 O O . LYS B 1 213 ? -65.355 -4.246 28.988 1.00 61.99 202 LYS B O 1
ATOM 5031 N N . LYS B 1 214 ? -63.819 -2.909 30.027 1.00 69.06 203 LYS B N 1
ATOM 5032 C CA . LYS B 1 214 ? -64.505 -1.626 29.725 1.00 65.87 203 LYS B CA 1
ATOM 5033 C C . LYS B 1 214 ? -64.354 -1.125 28.267 1.00 59.16 203 LYS B C 1
ATOM 5034 O O . LYS B 1 214 ? -64.993 -0.165 27.850 1.00 54.14 203 LYS B O 1
ATOM 5040 N N . VAL B 1 215 ? -63.540 -1.827 27.501 1.00 51.46 204 VAL B N 1
ATOM 5041 C CA . VAL B 1 215 ? -63.458 -1.710 26.043 1.00 47.16 204 VAL B CA 1
ATOM 5042 C C . VAL B 1 215 ? -64.724 -2.056 25.197 1.00 46.33 204 VAL B C 1
ATOM 5043 O O . VAL B 1 215 ? -65.592 -2.837 25.616 1.00 47.04 204 VAL B O 1
ATOM 5047 N N . THR B 1 216 ? -64.803 -1.483 23.987 1.00 42.78 205 THR B N 1
ATOM 5048 C CA . THR B 1 216 ? -65.701 -1.994 22.942 1.00 39.55 205 THR B CA 1
ATOM 5049 C C . THR B 1 216 ? -64.947 -2.580 21.748 1.00 38.60 205 THR B C 1
ATOM 5050 O O . THR B 1 216 ? -63.756 -2.324 21.557 1.00 36.39 205 THR B O 1
ATOM 5054 N N . VAL B 1 217 ? -65.672 -3.372 20.952 1.00 38.09 206 VAL B N 1
ATOM 5055 C CA . VAL B 1 217 ? -65.110 -4.103 19.806 1.00 39.99 206 VAL B CA 1
ATOM 5056 C C . VAL B 1 217 ? -65.870 -3.840 18.503 1.00 38.21 206 VAL B C 1
ATOM 5057 O O . VAL B 1 217 ? -67.098 -3.938 18.447 1.00 38.51 206 VAL B O 1
ATOM 5061 N N . MET B 1 218 ? -65.134 -3.502 17.457 1.00 36.09 207 MET B N 1
ATOM 5062 C CA . MET B 1 218 ? -65.757 -3.319 16.174 1.00 39.52 207 MET B CA 1
ATOM 5063 C C . MET B 1 218 ? -65.403 -4.509 15.300 1.00 40.00 207 MET B C 1
ATOM 5064 O O . MET B 1 218 ? -64.284 -5.043 15.263 1.00 38.91 207 MET B O 1
ATOM 5069 N N . THR B 1 219 ? -66.398 -4.871 14.548 1.00 41.50 208 THR B N 1
ATOM 5070 C CA . THR B 1 219 ? -66.391 -6.062 13.772 1.00 46.26 208 THR B CA 1
ATOM 5071 C C . THR B 1 219 ? -65.750 -5.796 12.396 1.00 46.59 208 THR B C 1
ATOM 5072 O O . THR B 1 219 ? -65.805 -4.669 11.875 1.00 47.87 208 THR B O 1
ATOM 5076 N N . ALA B 1 220 ? -65.096 -6.799 11.827 1.00 44.25 209 ALA B N 1
ATOM 5077 C CA . ALA B 1 220 ? -64.592 -6.685 10.443 1.00 45.30 209 ALA B CA 1
ATOM 5078 C C . ALA B 1 220 ? -65.603 -7.139 9.347 1.00 50.83 209 ALA B C 1
ATOM 5079 O O . ALA B 1 220 ? -66.307 -8.140 9.533 1.00 56.82 209 ALA B O 1
ATOM 5081 N N . HIS B 1 221 ? -65.660 -6.409 8.218 1.00 50.84 210 HIS B N 1
ATOM 5082 C CA . HIS B 1 221 ? -66.365 -6.864 6.988 1.00 51.78 210 HIS B CA 1
ATOM 5083 C C . HIS B 1 221 ? -65.424 -7.721 6.147 1.00 57.08 210 HIS B C 1
ATOM 5084 O O . HIS B 1 221 ? -64.960 -7.301 5.064 1.00 55.99 210 HIS B O 1
ATOM 5091 N N . VAL B 1 222 ? -65.118 -8.903 6.676 1.00 54.54 211 VAL B N 1
ATOM 5092 C CA . VAL B 1 222 ? -64.263 -9.870 6.003 1.00 53.95 211 VAL B CA 1
ATOM 5093 C C . VAL B 1 222 ? -64.864 -11.275 6.148 1.00 56.05 211 VAL B C 1
ATOM 5094 O O . VAL B 1 222 ? -65.649 -11.565 7.063 1.00 53.33 211 VAL B O 1
ATOM 5098 N N . ARG B 1 223 ? -64.519 -12.119 5.186 1.00 58.96 212 ARG B N 1
ATOM 5099 C CA . ARG B 1 223 ? -64.928 -13.494 5.167 1.00 61.24 212 ARG B CA 1
ATOM 5100 C C . ARG B 1 223 ? -63.701 -14.248 5.577 1.00 58.64 212 ARG B C 1
ATOM 5101 O O . ARG B 1 223 ? -62.646 -14.081 4.969 1.00 57.42 212 ARG B O 1
ATOM 5109 N N . TYR B 1 224 ? -63.835 -15.051 6.627 1.00 58.12 213 TYR B N 1
ATOM 5110 C CA . TYR B 1 224 ? -62.750 -15.936 7.063 1.00 60.41 213 TYR B CA 1
ATOM 5111 C C . TYR B 1 224 ? -63.096 -17.411 6.692 1.00 67.26 213 TYR B C 1
ATOM 5112 O O . TYR B 1 224 ? -63.838 -18.115 7.393 1.00 61.41 213 TYR B O 1
ATOM 5121 N N . SER B 1 225 ? -62.562 -17.857 5.557 1.00 72.25 214 SER B N 1
ATOM 5122 C CA . SER B 1 225 ? -63.018 -19.088 4.907 1.00 70.58 214 SER B CA 1
ATOM 5123 C C . SER B 1 225 ? -62.791 -20.309 5.779 1.00 71.34 214 SER B C 1
ATOM 5124 O O . SER B 1 225 ? -63.508 -21.287 5.656 1.00 76.67 214 SER B O 1
ATOM 5127 N N . SER B 1 226 ? -61.800 -20.237 6.662 1.00 69.35 215 SER B N 1
ATOM 5128 C CA . SER B 1 226 ? -61.604 -21.224 7.716 1.00 63.87 215 SER B CA 1
ATOM 5129 C C . SER B 1 226 ? -62.757 -21.303 8.715 1.00 62.24 215 SER B C 1
ATOM 5130 O O . SER B 1 226 ? -62.876 -22.272 9.420 1.00 54.06 215 SER B O 1
ATOM 5133 N N . ILE B 1 227 ? -63.581 -20.271 8.828 1.00 63.43 216 ILE B N 1
ATOM 5134 C CA . ILE B 1 227 ? -64.598 -20.267 9.865 1.00 61.20 216 ILE B CA 1
ATOM 5135 C C . ILE B 1 227 ? -65.998 -20.191 9.292 1.00 59.65 216 ILE B C 1
ATOM 5136 O O . ILE B 1 227 ? -66.916 -20.846 9.778 1.00 69.90 216 ILE B O 1
ATOM 5141 N N . ASP B 1 228 ? -66.206 -19.349 8.307 1.00 56.85 217 ASP B N 1
ATOM 5142 C CA . ASP B 1 228 ? -67.570 -19.083 7.895 1.00 56.03 217 ASP B CA 1
ATOM 5143 C C . ASP B 1 228 ? -67.519 -18.413 6.530 1.00 62.17 217 ASP B C 1
ATOM 5144 O O . ASP B 1 228 ? -66.526 -17.775 6.166 1.00 63.11 217 ASP B O 1
ATOM 5149 N N . SER B 1 229 ? -68.581 -18.630 5.767 1.00 62.56 218 SER B N 1
ATOM 5150 C CA . SER B 1 229 ? -68.738 -18.049 4.453 1.00 68.98 218 SER B CA 1
ATOM 5151 C C . SER B 1 229 ? -69.236 -16.616 4.603 1.00 66.76 218 SER B C 1
ATOM 5152 O O . SER B 1 229 ? -68.991 -15.765 3.749 1.00 67.44 218 SER B O 1
ATOM 5155 N N . LEU B 1 230 ? -69.977 -16.372 5.682 1.00 65.28 219 LEU B N 1
ATOM 5156 C CA . LEU B 1 230 ? -70.391 -15.020 6.060 1.00 62.42 219 LEU B CA 1
ATOM 5157 C C . LEU B 1 230 ? -69.249 -14.059 6.496 1.00 64.15 219 LEU B C 1
ATOM 5158 O O . LEU B 1 230 ? -68.216 -14.485 7.084 1.00 65.82 219 LEU B O 1
ATOM 5163 N N . PRO B 1 231 ? -69.453 -12.744 6.250 1.00 66.44 220 PRO B N 1
ATOM 5164 C CA . PRO B 1 231 ? -68.504 -11.792 6.828 1.00 60.83 220 PRO B CA 1
ATOM 5165 C C . PRO B 1 231 ? -68.649 -11.760 8.341 1.00 50.60 220 PRO B C 1
ATOM 5166 O O . PRO B 1 231 ? -69.763 -11.887 8.873 1.00 43.96 220 PRO B O 1
ATOM 5170 N N . ALA B 1 232 ? -67.530 -11.603 9.026 1.00 47.67 221 ALA B N 1
ATOM 5171 C CA . ALA B 1 232 ? -67.516 -11.571 10.490 1.00 42.71 221 ALA B CA 1
ATOM 5172 C C . ALA B 1 232 ? -68.614 -10.681 11.055 1.00 40.49 221 ALA B C 1
ATOM 5173 O O . ALA B 1 232 ? -69.378 -11.065 11.935 1.00 43.42 221 ALA B O 1
ATOM 5175 N N . THR B 1 233 ? -68.729 -9.480 10.542 1.00 39.40 222 THR B N 1
ATOM 5176 C CA . THR B 1 233 ? -69.848 -8.628 10.938 1.00 37.27 222 THR B CA 1
ATOM 5177 C C . THR B 1 233 ? -71.158 -9.359 11.126 1.00 41.25 222 THR B C 1
ATOM 5178 O O . THR B 1 233 ? -71.945 -9.005 12.007 1.00 39.02 222 THR B O 1
ATOM 5182 N N . LEU B 1 234 ? -71.417 -10.346 10.278 1.00 47.87 223 LEU B N 1
ATOM 5183 C CA . LEU B 1 234 ? -72.729 -11.025 10.264 1.00 57.06 223 LEU B CA 1
ATOM 5184 C C . LEU B 1 234 ? -72.712 -12.529 10.676 1.00 62.61 223 LEU B C 1
ATOM 5185 O O . LEU B 1 234 ? -73.758 -13.216 10.617 1.00 64.28 223 LEU B O 1
ATOM 5190 N N . SER B 1 235 ? -71.535 -12.993 11.125 1.00 60.29 224 SER B N 1
ATOM 5191 C CA . SER B 1 235 ? -71.258 -14.391 11.509 1.00 54.28 224 SER B CA 1
ATOM 5192 C C . SER B 1 235 ? -71.477 -14.681 12.999 1.00 57.73 224 SER B C 1
ATOM 5193 O O . SER B 1 235 ? -70.694 -14.198 13.824 1.00 55.69 224 SER B O 1
ATOM 5196 N N . GLU B 1 236 ? -72.496 -15.497 13.340 1.00 63.43 225 GLU B N 1
ATOM 5197 C CA . GLU B 1 236 ? -72.668 -16.011 14.737 1.00 60.86 225 GLU B CA 1
ATOM 5198 C C . GLU B 1 236 ? -71.526 -16.979 15.135 1.00 51.98 225 GLU B C 1
ATOM 5199 O O . GLU B 1 236 ? -71.132 -17.032 16.296 1.00 50.21 225 GLU B O 1
ATOM 5205 N N . LYS B 1 237 ? -70.939 -17.673 14.174 1.00 49.17 226 LYS B N 1
ATOM 5206 C CA . LYS B 1 237 ? -69.716 -18.408 14.452 1.00 55.24 226 LYS B CA 1
ATOM 5207 C C . LYS B 1 237 ? -68.559 -17.551 14.920 1.00 57.26 226 LYS B C 1
ATOM 5208 O O . LYS B 1 237 ? -67.668 -18.065 15.579 1.00 63.28 226 LYS B O 1
ATOM 5214 N N . ILE B 1 238 ? -68.533 -16.267 14.569 1.00 56.06 227 ILE B N 1
ATOM 5215 C CA . ILE B 1 238 ? -67.415 -15.395 14.973 1.00 50.38 227 ILE B CA 1
ATOM 5216 C C . ILE B 1 238 ? -67.839 -14.536 16.167 1.00 46.54 227 ILE B C 1
ATOM 5217 O O . ILE B 1 238 ? -67.254 -14.580 17.223 1.00 44.10 227 ILE B O 1
ATOM 5222 N N . ILE B 1 239 ? -68.909 -13.793 16.034 1.00 44.36 228 ILE B N 1
ATOM 5223 C CA . ILE B 1 239 ? -69.340 -12.952 17.146 1.00 45.16 228 ILE B CA 1
ATOM 5224 C C . ILE B 1 239 ? -69.758 -13.759 18.407 1.00 49.06 228 ILE B C 1
ATOM 5225 O O . ILE B 1 239 ? -69.330 -13.438 19.507 1.00 50.19 228 ILE B O 1
ATOM 5230 N N . THR B 1 240 ? -70.602 -14.785 18.271 1.00 52.46 229 THR B N 1
ATOM 5231 C CA . THR B 1 240 ? -70.903 -15.636 19.427 1.00 48.49 229 THR B CA 1
ATOM 5232 C C . THR B 1 240 ? -69.831 -16.703 19.730 1.00 48.95 229 THR B C 1
ATOM 5233 O O . THR B 1 240 ? -69.353 -16.812 20.855 1.00 47.51 229 THR B O 1
ATOM 5237 N N . ASP B 1 241 ? -69.435 -17.485 18.746 1.00 47.62 230 ASP B N 1
ATOM 5238 C CA . ASP B 1 241 ? -68.587 -18.636 19.068 1.00 51.13 230 ASP B CA 1
ATOM 5239 C C . ASP B 1 241 ? -67.154 -18.245 19.388 1.00 49.56 230 ASP B C 1
ATOM 5240 O O . ASP B 1 241 ? -66.673 -18.558 20.470 1.00 48.08 230 ASP B O 1
ATOM 5245 N N . VAL B 1 242 ? -66.475 -17.545 18.489 1.00 52.81 231 VAL B N 1
ATOM 5246 C CA . VAL B 1 242 ? -65.091 -17.108 18.788 1.00 58.01 231 VAL B CA 1
ATOM 5247 C C . VAL B 1 242 ? -64.962 -15.944 19.809 1.00 59.50 231 VAL B C 1
ATOM 5248 O O . VAL B 1 242 ? -63.967 -15.884 20.546 1.00 61.98 231 VAL B O 1
ATOM 5252 N N . LEU B 1 243 ? -65.932 -15.028 19.871 1.00 58.55 232 LEU B N 1
ATOM 5253 C CA . LEU B 1 243 ? -65.735 -13.814 20.693 1.00 53.68 232 LEU B CA 1
ATOM 5254 C C . LEU B 1 243 ? -66.436 -13.892 22.028 1.00 48.97 232 LEU B C 1
ATOM 5255 O O . LEU B 1 243 ? -65.795 -13.765 23.079 1.00 45.32 232 LEU B O 1
ATOM 5260 N N . ARG B 1 244 ? -67.747 -14.074 21.994 1.00 43.87 233 ARG B N 1
ATOM 5261 C CA . ARG B 1 244 ? -68.526 -14.114 23.238 1.00 45.82 233 ARG B CA 1
ATOM 5262 C C . ARG B 1 244 ? -68.298 -15.332 24.140 1.00 48.52 233 ARG B C 1
ATOM 5263 O O . ARG B 1 244 ? -68.453 -15.216 25.370 1.00 49.50 233 ARG B O 1
ATOM 5271 N N . GLU B 1 245 ? -67.948 -16.474 23.536 1.00 48.17 234 GLU B N 1
ATOM 5272 C CA . GLU B 1 245 ? -67.739 -17.743 24.267 1.00 49.88 234 GLU B CA 1
ATOM 5273 C C . GLU B 1 245 ? -66.274 -18.058 24.414 1.00 52.37 234 GLU B C 1
ATOM 5274 O O . GLU B 1 245 ? -65.755 -18.122 25.532 1.00 62.71 234 GLU B O 1
ATOM 5280 N N . LYS B 1 246 ? -65.594 -18.275 23.302 1.00 48.38 235 LYS B N 1
ATOM 5281 C CA . LYS B 1 246 ? -64.217 -18.703 23.392 1.00 50.02 235 LYS B CA 1
ATOM 5282 C C . LYS B 1 246 ? -63.366 -17.665 24.144 1.00 55.20 235 LYS B C 1
ATOM 5283 O O . LYS B 1 246 ? -62.621 -18.023 25.042 1.00 56.88 235 LYS B O 1
ATOM 5289 N N . ILE B 1 247 ? -63.500 -16.387 23.799 1.00 60.33 236 ILE B N 1
ATOM 5290 C CA . ILE B 1 247 ? -62.675 -15.335 24.420 1.00 56.00 236 ILE B CA 1
ATOM 5291 C C . ILE B 1 247 ? -63.224 -14.922 25.766 1.00 49.28 236 ILE B C 1
ATOM 5292 O O . ILE B 1 247 ? -62.463 -14.725 26.716 1.00 51.60 236 ILE B O 1
ATOM 5297 N N . GLY B 1 248 ? -64.534 -14.752 25.820 1.00 43.31 237 GLY B N 1
ATOM 5298 C CA . GLY B 1 248 ? -65.206 -14.411 27.051 1.00 44.18 237 GLY B CA 1
ATOM 5299 C C . GLY B 1 248 ? -65.955 -13.105 27.068 1.00 47.73 237 GLY B C 1
ATOM 5300 O O . GLY B 1 248 ? -66.618 -12.775 28.062 1.00 57.13 237 GLY B O 1
ATOM 5301 N N . PHE B 1 249 ? -65.886 -12.375 25.960 1.00 48.33 238 PHE B N 1
ATOM 5302 C CA . PHE B 1 249 ? -66.238 -10.975 25.949 1.00 43.33 238 PHE B CA 1
ATOM 5303 C C . PHE B 1 249 ? -67.732 -10.786 25.922 1.00 42.87 238 PHE B C 1
ATOM 5304 O O . PHE B 1 249 ? -68.360 -11.173 24.957 1.00 44.65 238 PHE B O 1
ATOM 5312 N N . ASP B 1 250 ? -68.296 -10.171 26.958 1.00 43.36 239 ASP B N 1
ATOM 5313 C CA . ASP B 1 250 ? -69.752 -9.922 27.001 1.00 50.67 239 ASP B CA 1
ATOM 5314 C C . ASP B 1 250 ? -70.124 -8.447 26.935 1.00 50.53 239 ASP B C 1
ATOM 5315 O O . ASP B 1 250 ? -71.275 -8.070 27.203 1.00 43.87 239 ASP B O 1
ATOM 5320 N N . GLY B 1 251 ? -69.146 -7.629 26.536 1.00 53.38 240 GLY B N 1
ATOM 5321 C CA . GLY B 1 251 ? -69.335 -6.181 26.385 1.00 49.57 240 GLY B CA 1
ATOM 5322 C C . GLY B 1 251 ? -69.842 -5.782 25.014 1.00 45.76 240 GLY B C 1
ATOM 5323 O O . GLY B 1 251 ? -70.398 -6.586 24.309 1.00 46.91 240 GLY B O 1
ATOM 5324 N N . LEU B 1 252 ? -69.591 -4.538 24.632 1.00 49.79 241 LEU B N 1
ATOM 5325 C CA . LEU B 1 252 ? -70.175 -3.904 23.437 1.00 47.59 241 LEU B CA 1
ATOM 5326 C C . LEU B 1 252 ? -69.543 -4.344 22.130 1.00 44.40 241 LEU B C 1
ATOM 5327 O O . LEU B 1 252 ? -68.340 -4.284 21.942 1.00 50.16 241 LEU B O 1
ATOM 5332 N N . VAL B 1 253 ? -70.375 -4.854 21.246 1.00 46.14 242 VAL B N 1
ATOM 5333 C CA . VAL B 1 253 ? -69.942 -5.225 19.931 1.00 44.72 242 VAL B CA 1
ATOM 5334 C C . VAL B 1 253 ? -70.669 -4.319 18.956 1.00 47.34 242 VAL B C 1
ATOM 5335 O O . VAL B 1 253 ? -71.933 -4.194 18.959 1.00 41.40 242 VAL B O 1
ATOM 5339 N N . ILE B 1 254 ? -69.861 -3.672 18.127 1.00 45.27 243 ILE B N 1
ATOM 5340 C CA . ILE B 1 254 ? -70.399 -2.705 17.217 1.00 47.85 243 ILE B CA 1
ATOM 5341 C C . ILE B 1 254 ? -70.014 -3.140 15.835 1.00 43.80 243 ILE B C 1
ATOM 5342 O O . ILE B 1 254 ? -68.929 -3.692 15.621 1.00 43.38 243 ILE B O 1
ATOM 5347 N N . SER B 1 255 ? -70.933 -2.917 14.906 1.00 43.56 244 SER B N 1
ATOM 5348 C CA . SER B 1 255 ? -70.676 -3.210 13.495 1.00 48.76 244 SER B CA 1
ATOM 5349 C C . SER B 1 255 ? -69.741 -2.170 12.869 1.00 44.68 244 SER B C 1
ATOM 5350 O O . SER B 1 255 ? -69.738 -1.014 13.289 1.00 42.26 244 SER B O 1
ATOM 5353 N N . ASP B 1 256 ? -68.949 -2.573 11.877 1.00 44.46 245 ASP B N 1
ATOM 5354 C CA . ASP B 1 256 ? -68.345 -1.595 10.992 1.00 43.06 245 ASP B CA 1
ATOM 5355 C C . ASP B 1 256 ? -69.554 -1.027 10.231 1.00 44.98 245 ASP B C 1
ATOM 5356 O O . ASP B 1 256 ? -70.689 -1.500 10.448 1.00 46.93 245 ASP B O 1
ATOM 5361 N N . ALA B 1 257 ? -69.369 0.025 9.441 1.00 44.02 246 ALA B N 1
ATOM 5362 C CA . ALA B 1 257 ? -70.524 0.731 8.860 1.00 45.39 246 ALA B CA 1
ATOM 5363 C C . ALA B 1 257 ? -71.240 -0.143 7.839 1.00 46.82 246 ALA B C 1
ATOM 5364 O O . ALA B 1 257 ? -70.611 -0.666 6.918 1.00 46.92 246 ALA B O 1
ATOM 5366 N N . MET B 1 258 ? -72.553 -0.285 7.978 1.00 47.39 247 MET B N 1
ATOM 5367 C CA . MET B 1 258 ? -73.266 -1.291 7.180 1.00 50.03 247 MET B CA 1
ATOM 5368 C C . MET B 1 258 ? -73.448 -0.878 5.724 1.00 52.84 247 MET B C 1
ATOM 5369 O O . MET B 1 258 ? -73.530 -1.723 4.871 1.00 54.48 247 MET B O 1
ATOM 5374 N N . GLU B 1 259 ? -73.422 0.413 5.416 1.00 53.56 248 GLU B N 1
ATOM 5375 C CA . GLU B 1 259 ? -73.403 0.826 4.007 1.00 47.73 248 GLU B CA 1
ATOM 5376 C C . GLU B 1 259 ? -72.140 0.412 3.218 1.00 48.27 248 GLU B C 1
ATOM 5377 O O . GLU B 1 259 ? -72.171 0.416 1.992 1.00 55.12 248 GLU B O 1
ATOM 5383 N N . MET B 1 260 ? -71.036 0.075 3.878 1.00 43.76 249 MET B N 1
ATOM 5384 C CA . MET B 1 260 ? -69.854 -0.311 3.136 1.00 48.71 249 MET B CA 1
ATOM 5385 C C . MET B 1 260 ? -70.226 -1.450 2.203 1.00 52.02 249 MET B C 1
ATOM 5386 O O . MET B 1 260 ? -70.957 -2.365 2.605 1.00 50.70 249 MET B O 1
ATOM 5391 N N . SER B 1 261 ? -69.729 -1.391 0.972 1.00 54.60 250 SER B N 1
ATOM 5392 C CA . SER B 1 261 ? -70.155 -2.327 -0.088 1.00 59.82 250 SER B CA 1
ATOM 5393 C C . SER B 1 261 ? -69.998 -3.842 0.253 1.00 62.48 250 SER B C 1
ATOM 5394 O O . SER B 1 261 ? -70.916 -4.650 0.020 1.00 63.18 250 SER B O 1
ATOM 5397 N N . ALA B 1 262 ? -68.863 -4.210 0.836 1.00 57.97 251 ALA B N 1
ATOM 5398 C CA . ALA B 1 262 ? -68.658 -5.578 1.319 1.00 54.66 251 ALA B CA 1
ATOM 5399 C C . ALA B 1 262 ? -69.898 -6.204 1.995 1.00 52.56 251 ALA B C 1
ATOM 5400 O O . ALA B 1 262 ? -70.097 -7.416 1.939 1.00 51.65 251 ALA B O 1
ATOM 5402 N N . VAL B 1 263 ? -70.731 -5.401 2.638 1.00 51.67 252 VAL B N 1
ATOM 5403 C CA . VAL B 1 263 ? -72.002 -5.923 3.158 1.00 54.52 252 VAL B CA 1
ATOM 5404 C C . VAL B 1 263 ? -73.209 -5.361 2.415 1.00 55.39 252 VAL B C 1
ATOM 5405 O O . VAL B 1 263 ? -74.218 -6.035 2.295 1.00 56.18 252 VAL B O 1
ATOM 5409 N N . SER B 1 264 ? -73.113 -4.129 1.939 1.00 60.32 253 SER B N 1
ATOM 5410 C CA . SER B 1 264 ? -74.226 -3.500 1.236 1.00 66.50 253 SER B CA 1
ATOM 5411 C C . SER B 1 264 ? -74.580 -4.183 -0.082 1.00 67.47 253 SER B C 1
ATOM 5412 O O . SER B 1 264 ? -75.748 -4.218 -0.455 1.00 57.72 253 SER B O 1
ATOM 5415 N N . ASN B 1 265 ? -73.563 -4.699 -0.771 1.00 64.12 254 ASN B N 1
ATOM 5416 C CA . ASN B 1 265 ? -73.732 -5.300 -2.085 1.00 67.78 254 ASN B CA 1
ATOM 5417 C C . ASN B 1 265 ? -74.159 -6.756 -1.989 1.00 65.26 254 ASN B C 1
ATOM 5418 O O . ASN B 1 265 ? -74.692 -7.311 -2.936 1.00 65.11 254 ASN B O 1
ATOM 5423 N N . ASN B 1 266 ? -73.904 -7.388 -0.855 1.00 64.26 255 ASN B N 1
ATOM 5424 C CA . ASN B 1 266 ? -74.043 -8.836 -0.766 1.00 55.78 255 ASN B CA 1
ATOM 5425 C C . ASN B 1 266 ? -75.182 -9.269 0.128 1.00 52.95 255 ASN B C 1
ATOM 5426 O O . ASN B 1 266 ? -75.485 -10.442 0.178 1.00 65.75 255 ASN B O 1
ATOM 5431 N N . PHE B 1 267 ? -75.845 -8.327 0.793 1.00 47.90 256 PHE B N 1
ATOM 5432 C CA . PHE B 1 267 ? -76.863 -8.653 1.779 1.00 45.89 256 PHE B CA 1
ATOM 5433 C C . PHE B 1 267 ? -77.784 -7.492 1.778 1.00 49.52 256 PHE B C 1
ATOM 5434 O O . PHE B 1 267 ? -77.397 -6.401 1.374 1.00 57.49 256 PHE B O 1
ATOM 5442 N N . SER B 1 268 ? -78.998 -7.727 2.240 1.00 49.82 257 SER B N 1
ATOM 5443 C CA . SER B 1 268 ? -80.030 -6.723 2.237 1.00 51.07 257 SER B CA 1
ATOM 5444 C C . SER B 1 268 ? -80.179 -6.227 3.645 1.00 55.61 257 SER B C 1
ATOM 5445 O O . SER B 1 268 ? -79.900 -6.974 4.603 1.00 56.34 257 SER B O 1
ATOM 5448 N N . VAL B 1 269 ? -80.689 -5.006 3.781 1.00 52.37 258 VAL B N 1
ATOM 5449 C CA . VAL B 1 269 ? -80.921 -4.435 5.106 1.00 55.34 258 VAL B CA 1
ATOM 5450 C C . VAL B 1 269 ? -81.485 -5.456 6.094 1.00 56.43 258 VAL B C 1
ATOM 5451 O O . VAL B 1 269 ? -81.011 -5.576 7.225 1.00 62.11 258 VAL B O 1
ATOM 5455 N N . GLU B 1 270 ? -82.467 -6.208 5.630 1.00 60.59 259 GLU B N 1
ATOM 5456 C CA . GLU B 1 270 ? -83.203 -7.189 6.447 1.00 65.38 259 GLU B CA 1
ATOM 5457 C C . GLU B 1 270 ? -82.291 -8.305 6.950 1.00 55.38 259 GLU B C 1
ATOM 5458 O O . GLU B 1 270 ? -82.271 -8.606 8.135 1.00 53.18 259 GLU B O 1
ATOM 5464 N N . GLU B 1 271 ? -81.553 -8.911 6.033 1.00 52.57 260 GLU B N 1
ATOM 5465 C CA . GLU B 1 271 ? -80.551 -9.895 6.381 1.00 61.68 260 GLU B CA 1
ATOM 5466 C C . GLU B 1 271 ? -79.510 -9.265 7.320 1.00 66.61 260 GLU B C 1
ATOM 5467 O O . GLU B 1 271 ? -79.071 -9.886 8.284 1.00 77.77 260 GLU B O 1
ATOM 5473 N N . ILE B 1 272 ? -79.123 -8.026 7.027 1.00 64.37 261 ILE B N 1
ATOM 5474 C CA . ILE B 1 272 ? -78.071 -7.339 7.759 1.00 54.65 261 ILE B CA 1
ATOM 5475 C C . ILE B 1 272 ? -78.453 -7.176 9.226 1.00 51.72 261 ILE B C 1
ATOM 5476 O O . ILE B 1 272 ? -77.763 -7.680 10.104 1.00 48.27 261 ILE B O 1
ATOM 5481 N N . VAL B 1 273 ? -79.561 -6.492 9.484 1.00 51.75 262 VAL B N 1
ATOM 5482 C CA . VAL B 1 273 ? -80.050 -6.281 10.861 1.00 50.87 262 VAL B CA 1
ATOM 5483 C C . VAL B 1 273 ? -80.174 -7.608 11.610 1.00 57.59 262 VAL B C 1
ATOM 5484 O O . VAL B 1 273 ? -79.809 -7.714 12.786 1.00 59.75 262 VAL B O 1
ATOM 5488 N N . SER B 1 274 ? -80.705 -8.609 10.917 1.00 62.08 263 SER B N 1
ATOM 5489 C CA . SER B 1 274 ? -80.931 -9.931 11.498 1.00 66.26 263 SER B CA 1
ATOM 5490 C C . SER B 1 274 ? -79.645 -10.706 11.748 1.00 58.18 263 SER B C 1
ATOM 5491 O O . SER B 1 274 ? -79.423 -11.187 12.834 1.00 62.06 263 SER B O 1
ATOM 5494 N N . LEU B 1 275 ? -78.802 -10.850 10.750 1.00 51.43 264 LEU B N 1
ATOM 5495 C CA . LEU B 1 275 ? -77.653 -11.699 10.923 1.00 59.27 264 LEU B CA 1
ATOM 5496 C C . LEU B 1 275 ? -76.783 -11.155 12.035 1.00 64.12 264 LEU B C 1
ATOM 5497 O O . LEU B 1 275 ? -76.285 -11.908 12.877 1.00 65.32 264 LEU B O 1
ATOM 5502 N N . PHE B 1 276 ? -76.646 -9.832 12.055 1.00 66.04 265 PHE B N 1
ATOM 5503 C CA . PHE B 1 276 ? -75.789 -9.158 13.027 1.00 59.10 265 PHE B CA 1
ATOM 5504 C C . PHE B 1 276 ? -76.333 -9.325 14.445 1.00 57.08 265 PHE B C 1
ATOM 5505 O O . PHE B 1 276 ? -75.679 -9.941 15.297 1.00 57.56 265 PHE B O 1
ATOM 5513 N N . LEU B 1 277 ? -77.528 -8.808 14.697 1.00 51.32 266 LEU B N 1
ATOM 5514 C CA . LEU B 1 277 ? -78.092 -8.892 16.043 1.00 52.22 266 LEU B CA 1
ATOM 5515 C C . LEU B 1 277 ? -78.168 -10.330 16.587 1.00 59.57 266 LEU B C 1
ATOM 5516 O O . LEU B 1 277 ? -77.843 -10.599 17.752 1.00 59.62 266 LEU B O 1
ATOM 5521 N N . ASN B 1 278 ? -78.577 -11.251 15.720 1.00 66.84 267 ASN B N 1
ATOM 5522 C CA . ASN B 1 278 ? -78.663 -12.673 16.059 1.00 68.27 267 ASN B CA 1
ATOM 5523 C C . ASN B 1 278 ? -77.298 -13.308 16.234 1.00 68.28 267 ASN B C 1
ATOM 5524 O O . ASN B 1 278 ? -77.182 -14.278 16.978 1.00 72.23 267 ASN B O 1
ATOM 5529 N N . ALA B 1 279 ? -76.272 -12.765 15.575 1.00 58.65 268 ALA B N 1
ATOM 5530 C CA . ALA B 1 279 ? -74.916 -13.252 15.774 1.00 56.67 268 ALA B CA 1
ATOM 5531 C C . ALA B 1 279 ? -74.378 -12.849 17.156 1.00 58.28 268 ALA B C 1
ATOM 5532 O O . ALA B 1 279 ? -73.357 -13.369 17.623 1.00 55.37 268 ALA B O 1
ATOM 5534 N N . GLY B 1 280 ? -75.084 -11.925 17.809 1.00 61.59 269 GLY B N 1
ATOM 5535 C CA . GLY B 1 280 ? -74.697 -11.383 19.120 1.00 58.28 269 GLY B CA 1
ATOM 5536 C C . GLY B 1 280 ? -74.041 -10.008 19.051 1.00 54.29 269 GLY B C 1
ATOM 5537 O O . GLY B 1 280 ? -73.285 -9.638 19.928 1.00 50.28 269 GLY B O 1
ATOM 5538 N N . GLY B 1 281 ? -74.276 -9.274 17.974 1.00 53.12 270 GLY B N 1
ATOM 5539 C CA . GLY B 1 281 ? -73.685 -7.961 17.814 1.00 51.03 270 GLY B CA 1
ATOM 5540 C C . GLY B 1 281 ? -74.679 -7.039 18.462 1.00 49.56 270 GLY B C 1
ATOM 5541 O O . GLY B 1 281 ? -75.855 -7.353 18.494 1.00 48.77 270 GLY B O 1
ATOM 5542 N N . ASN B 1 282 ? -74.223 -5.913 18.981 1.00 47.46 271 ASN B N 1
ATOM 5543 C CA . ASN B 1 282 ? -75.093 -5.067 19.748 1.00 50.33 271 ASN B CA 1
ATOM 5544 C C . ASN B 1 282 ? -75.481 -3.817 19.015 1.00 53.52 271 ASN B C 1
ATOM 5545 O O . ASN B 1 282 ? -76.669 -3.536 18.878 1.00 58.77 271 ASN B O 1
ATOM 5550 N N . MET B 1 283 ? -74.500 -3.032 18.567 1.00 49.77 272 MET B N 1
ATOM 5551 C CA . MET B 1 283 ? -74.849 -1.778 17.885 1.00 45.22 272 MET B CA 1
ATOM 5552 C C . MET B 1 283 ? -74.542 -1.855 16.414 1.00 39.54 272 MET B C 1
ATOM 5553 O O . MET B 1 283 ? -73.482 -2.324 15.993 1.00 36.73 272 MET B O 1
ATOM 5558 N N . ILE B 1 284 ? -75.523 -1.405 15.654 1.00 40.44 273 ILE B N 1
ATOM 5559 C CA . ILE B 1 284 ? -75.426 -1.312 14.199 1.00 45.17 273 ILE B CA 1
ATOM 5560 C C . ILE B 1 284 ? -74.947 0.097 13.873 1.00 39.90 273 ILE B C 1
ATOM 5561 O O . ILE B 1 284 ? -75.542 1.096 14.309 1.00 35.27 273 ILE B O 1
ATOM 5566 N N . LEU B 1 285 ? -73.877 0.156 13.112 1.00 36.47 274 LEU B N 1
ATOM 5567 C CA . LEU B 1 285 ? -73.292 1.407 12.738 1.00 38.29 274 LEU B CA 1
ATOM 5568 C C . LEU B 1 285 ? -73.758 1.756 11.332 1.00 41.58 274 LEU B C 1
ATOM 5569 O O . LEU B 1 285 ? -73.459 1.054 10.339 1.00 41.64 274 LEU B O 1
ATOM 5574 N N . LEU B 1 286 ? -74.483 2.866 11.270 1.00 41.51 275 LEU B N 1
ATOM 5575 C CA . LEU B 1 286 ? -74.810 3.518 10.036 1.00 40.06 275 LEU B CA 1
ATOM 5576 C C . LEU B 1 286 ? -73.852 4.734 9.818 1.00 41.98 275 LEU B C 1
ATOM 5577 O O . LEU B 1 286 ? -74.028 5.827 10.387 1.00 40.28 275 LEU B O 1
ATOM 5582 N N . GLY B 1 287 ? -72.831 4.517 8.991 1.00 40.44 276 GLY B N 1
ATOM 5583 C CA . GLY B 1 287 ? -72.011 5.599 8.475 1.00 44.14 276 GLY B CA 1
ATOM 5584 C C . GLY B 1 287 ? -72.793 6.869 8.159 1.00 47.95 276 GLY B C 1
ATOM 5585 O O . GLY B 1 287 ? -72.301 7.979 8.393 1.00 51.40 276 GLY B O 1
ATOM 5586 N N . ASP B 1 288 ? -74.012 6.698 7.630 1.00 51.42 277 ASP B N 1
ATOM 5587 C CA . ASP B 1 288 ? -74.868 7.795 7.165 1.00 46.30 277 ASP B CA 1
ATOM 5588 C C . ASP B 1 288 ? -76.183 7.777 7.900 1.00 44.47 277 ASP B C 1
ATOM 5589 O O . ASP B 1 288 ? -77.095 7.051 7.537 1.00 48.05 277 ASP B O 1
ATOM 5594 N N . TYR B 1 289 ? -76.305 8.623 8.901 1.00 43.32 278 TYR B N 1
ATOM 5595 C CA . TYR B 1 289 ? -77.497 8.682 9.717 1.00 46.51 278 TYR B CA 1
ATOM 5596 C C . TYR B 1 289 ? -78.794 8.698 8.966 1.00 53.72 278 TYR B C 1
ATOM 5597 O O . TYR B 1 289 ? -79.848 8.469 9.562 1.00 58.57 278 TYR B O 1
ATOM 5606 N N . ARG B 1 290 ? -78.743 9.048 7.683 1.00 67.14 279 ARG B N 1
ATOM 5607 C CA . ARG B 1 290 ? -79.961 9.110 6.844 1.00 67.15 279 ARG B CA 1
ATOM 5608 C C . ARG B 1 290 ? -80.590 7.741 6.581 1.00 64.68 279 ARG B C 1
ATOM 5609 O O . ARG B 1 290 ? -81.815 7.641 6.475 1.00 63.37 279 ARG B O 1
ATOM 5617 N N . ASN B 1 291 ? -79.759 6.694 6.548 1.00 57.49 280 ASN B N 1
ATOM 5618 C CA . ASN B 1 291 ? -80.252 5.319 6.468 1.00 56.39 280 ASN B CA 1
ATOM 5619 C C . ASN B 1 291 ? -80.958 4.814 7.745 1.00 55.04 280 ASN B C 1
ATOM 5620 O O . ASN B 1 291 ? -81.251 3.620 7.881 1.00 54.21 280 ASN B O 1
ATOM 5625 N N . LEU B 1 292 ? -81.229 5.701 8.694 1.00 52.41 281 LEU B N 1
ATOM 5626 C CA . LEU B 1 292 ? -81.719 5.233 9.981 1.00 53.87 281 LEU B CA 1
ATOM 5627 C C . LEU B 1 292 ? -83.147 4.823 9.869 1.00 55.34 281 LEU B C 1
ATOM 5628 O O . LEU B 1 292 ? -83.470 3.692 10.216 1.00 60.16 281 LEU B O 1
ATOM 5633 N N . PRO B 1 293 ? -84.008 5.727 9.366 1.00 62.49 282 PRO B N 1
ATOM 5634 C CA . PRO B 1 293 ? -85.415 5.371 9.264 1.00 63.86 282 PRO B CA 1
ATOM 5635 C C . PRO B 1 293 ? -85.580 3.978 8.661 1.00 61.92 282 PRO B C 1
ATOM 5636 O O . PRO B 1 293 ? -86.195 3.129 9.297 1.00 63.03 282 PRO B O 1
ATOM 5640 N N . VAL B 1 294 ? -84.980 3.727 7.497 1.00 58.16 283 VAL B N 1
ATOM 5641 C CA . VAL B 1 294 ? -85.082 2.408 6.861 1.00 58.31 283 VAL B CA 1
ATOM 5642 C C . VAL B 1 294 ? -84.597 1.325 7.824 1.00 60.36 283 VAL B C 1
ATOM 5643 O O . VAL B 1 294 ? -85.339 0.389 8.185 1.00 58.56 283 VAL B O 1
ATOM 5647 N N . TYR B 1 295 ? -83.356 1.467 8.274 1.00 59.58 284 TYR B N 1
ATOM 5648 C CA . TYR B 1 295 ? -82.781 0.449 9.153 1.00 54.28 284 TYR B CA 1
ATOM 5649 C C . TYR B 1 295 ? -83.619 0.284 10.412 1.00 52.25 284 TYR B C 1
ATOM 5650 O O . TYR B 1 295 ? -83.795 -0.834 10.922 1.00 48.52 284 TYR B O 1
ATOM 5659 N N . TYR B 1 296 ? -84.180 1.382 10.897 1.00 53.72 285 TYR B N 1
ATOM 5660 C CA . TYR B 1 296 ? -84.885 1.316 12.171 1.00 59.59 285 TYR B CA 1
ATOM 5661 C C . TYR B 1 296 ? -86.169 0.533 12.034 1.00 59.71 285 TYR B C 1
ATOM 5662 O O . TYR B 1 296 ? -86.500 -0.269 12.915 1.00 59.72 285 TYR B O 1
ATOM 5671 N N . GLU B 1 297 ? -86.904 0.791 10.952 1.00 63.71 286 GLU B N 1
ATOM 5672 C CA . GLU B 1 297 ? -88.229 0.176 10.769 1.00 63.89 286 GLU B CA 1
ATOM 5673 C C . GLU B 1 297 ? -88.092 -1.279 10.289 1.00 64.58 286 GLU B C 1
ATOM 5674 O O . GLU B 1 297 ? -88.913 -2.124 10.672 1.00 65.32 286 GLU B O 1
ATOM 5680 N N . THR B 1 298 ? -87.028 -1.591 9.530 1.00 61.56 287 THR B N 1
ATOM 5681 C CA . THR B 1 298 ? -86.651 -2.996 9.273 1.00 54.72 287 THR B CA 1
ATOM 5682 C C . THR B 1 298 ? -86.600 -3.800 10.564 1.00 59.53 287 THR B C 1
ATOM 5683 O O . THR B 1 298 ? -87.046 -4.937 10.595 1.00 63.22 287 THR B O 1
ATOM 5687 N N . LEU B 1 299 ? -86.055 -3.208 11.628 1.00 66.51 288 LEU B N 1
ATOM 5688 C CA . LEU B 1 299 ? -85.882 -3.913 12.904 1.00 68.41 288 LEU B CA 1
ATOM 5689 C C . LEU B 1 299 ? -87.204 -4.122 13.618 1.00 67.63 288 LEU B C 1
ATOM 5690 O O . LEU B 1 299 ? -87.485 -5.219 14.121 1.00 62.30 288 LEU B O 1
ATOM 5695 N N . VAL B 1 300 ? -87.996 -3.057 13.678 1.00 67.51 289 VAL B N 1
ATOM 5696 C CA . VAL B 1 300 ? -89.270 -3.077 14.404 1.00 78.06 289 VAL B CA 1
ATOM 5697 C C . VAL B 1 300 ? -90.238 -4.115 13.774 1.00 79.30 289 VAL B C 1
ATOM 5698 O O . VAL B 1 300 ? -90.970 -4.808 14.494 1.00 69.60 289 VAL B O 1
ATOM 5702 N N . LYS B 1 301 ? -90.193 -4.232 12.439 1.00 86.44 290 LYS B N 1
ATOM 5703 C CA . LYS B 1 301 ? -90.912 -5.291 11.682 1.00 90.14 290 LYS B CA 1
ATOM 5704 C C . LYS B 1 301 ? -90.335 -6.673 11.943 1.00 87.57 290 LYS B C 1
ATOM 5705 O O . LYS B 1 301 ? -91.069 -7.574 12.326 1.00 93.06 290 LYS B O 1
ATOM 5711 N N . LEU B 1 302 ? -89.026 -6.836 11.760 1.00 77.33 291 LEU B N 1
ATOM 5712 C CA . LEU B 1 302 ? -88.377 -8.109 12.065 1.00 76.25 291 LEU B CA 1
ATOM 5713 C C . LEU B 1 302 ? -88.676 -8.622 13.465 1.00 77.22 291 LEU B C 1
ATOM 5714 O O . LEU B 1 302 ? -88.582 -9.822 13.713 1.00 78.44 291 LEU B O 1
ATOM 5719 N N . LEU B 1 303 ? -88.978 -7.709 14.382 1.00 80.35 292 LEU B N 1
ATOM 5720 C CA . LEU B 1 303 ? -89.364 -8.078 15.744 1.00 85.72 292 LEU B CA 1
ATOM 5721 C C . LEU B 1 303 ? -90.776 -8.643 15.792 1.00 91.34 292 LEU B C 1
ATOM 5722 O O . LEU B 1 303 ? -91.028 -9.642 16.480 1.00 89.36 292 LEU B O 1
ATOM 5727 N N . GLU B 1 304 ? -91.691 -7.998 15.071 1.00 91.81 293 GLU B N 1
ATOM 5728 C CA . GLU B 1 304 ? -93.063 -8.501 14.937 1.00 90.98 293 GLU B CA 1
ATOM 5729 C C . GLU B 1 304 ? -93.075 -9.820 14.201 1.00 87.70 293 GLU B C 1
ATOM 5730 O O . GLU B 1 304 ? -93.812 -10.715 14.574 1.00 91.66 293 GLU B O 1
ATOM 5736 N N . ASP B 1 305 ? -92.258 -9.925 13.157 1.00 81.27 294 ASP B N 1
ATOM 5737 C CA . ASP B 1 305 ? -92.080 -11.180 12.423 1.00 79.12 294 ASP B CA 1
ATOM 5738 C C . ASP B 1 305 ? -91.466 -12.322 13.237 1.00 75.56 294 ASP B C 1
ATOM 5739 O O . ASP B 1 305 ? -91.599 -13.476 12.858 1.00 74.80 294 ASP B O 1
ATOM 5744 N N . GLY B 1 306 ? -90.766 -12.016 14.324 1.00 74.24 295 GLY B N 1
ATOM 5745 C CA . GLY B 1 306 ? -90.056 -13.053 15.081 1.00 72.79 295 GLY B CA 1
ATOM 5746 C C . GLY B 1 306 ? -88.794 -13.503 14.357 1.00 76.99 295 GLY B C 1
ATOM 5747 O O . GLY B 1 306 ? -88.065 -14.355 14.862 1.00 67.29 295 GLY B O 1
ATOM 5748 N N . LYS B 1 307 ? -88.526 -12.909 13.184 1.00 79.72 296 LYS B N 1
ATOM 5749 C CA . LYS B 1 307 ? -87.310 -13.177 12.411 1.00 83.12 296 LYS B CA 1
ATOM 5750 C C . LYS B 1 307 ? -86.055 -12.649 13.120 1.00 84.01 296 LYS B C 1
ATOM 5751 O O . LYS B 1 307 ? -84.934 -12.896 12.664 1.00 84.64 296 LYS B O 1
ATOM 5757 N N . VAL B 1 308 ? -86.239 -11.901 14.208 1.00 81.08 297 VAL B N 1
ATOM 5758 C CA . VAL B 1 308 ? -85.121 -11.478 15.047 1.00 83.41 297 VAL B CA 1
ATOM 5759 C C . VAL B 1 308 ? -85.410 -11.783 16.492 1.00 81.24 297 VAL B C 1
ATOM 5760 O O . VAL B 1 308 ? -86.436 -11.375 17.032 1.00 88.59 297 VAL B O 1
ATOM 5764 N N . GLN B 1 309 ? -84.466 -12.457 17.127 1.00 81.81 298 GLN B N 1
ATOM 5765 C CA . GLN B 1 309 ? -84.679 -12.989 18.473 1.00 83.29 298 GLN B CA 1
ATOM 5766 C C . GLN B 1 309 ? -84.789 -11.865 19.489 1.00 80.75 298 GLN B C 1
ATOM 5767 O O . GLN B 1 309 ? -83.832 -11.151 19.740 1.00 89.56 298 GLN B O 1
ATOM 5773 N N . LYS B 1 310 ? -85.959 -11.730 20.086 1.00 83.28 299 LYS B N 1
ATOM 5774 C CA . LYS B 1 310 ? -86.194 -10.724 21.116 1.00 86.46 299 LYS B CA 1
ATOM 5775 C C . LYS B 1 310 ? -85.202 -10.767 22.294 1.00 87.87 299 LYS B C 1
ATOM 5776 O O . LYS B 1 310 ? -84.900 -9.729 22.880 1.00 88.55 299 LYS B O 1
ATOM 5782 N N . ASP B 1 311 ? -84.723 -11.948 22.670 1.00 90.88 300 ASP B N 1
ATOM 5783 C CA . ASP B 1 311 ? -83.801 -12.024 23.811 1.00 91.61 300 ASP B CA 1
ATOM 5784 C C . ASP B 1 311 ? -82.574 -11.156 23.528 1.00 87.21 300 ASP B C 1
ATOM 5785 O O . ASP B 1 311 ? -82.208 -10.302 24.342 1.00 80.30 300 ASP B O 1
ATOM 5790 N N . LYS B 1 312 ? -81.988 -11.345 22.348 1.00 81.60 301 LYS B N 1
ATOM 5791 C CA . LYS B 1 312 ? -80.760 -10.641 21.960 1.00 77.14 301 LYS B CA 1
ATOM 5792 C C . LYS B 1 312 ? -80.937 -9.125 21.900 1.00 72.85 301 LYS B C 1
ATOM 5793 O O . LYS B 1 312 ? -80.056 -8.382 22.289 1.00 79.30 301 LYS B O 1
ATOM 5799 N N . VAL B 1 313 ? -82.084 -8.678 21.410 1.00 67.61 302 VAL B N 1
ATOM 5800 C CA . VAL B 1 313 ? -82.399 -7.255 21.341 1.00 63.27 302 VAL B CA 1
ATOM 5801 C C . VAL B 1 313 ? -82.425 -6.627 22.731 1.00 65.53 302 VAL B C 1
ATOM 5802 O O . VAL B 1 313 ? -81.797 -5.590 22.952 1.00 70.69 302 VAL B O 1
ATOM 5806 N N . GLU B 1 314 ? -83.127 -7.258 23.667 1.00 70.00 303 GLU B N 1
ATOM 5807 C CA . GLU B 1 314 ? -83.161 -6.785 25.066 1.00 74.05 303 GLU B CA 1
ATOM 5808 C C . GLU B 1 314 ? -81.832 -6.938 25.803 1.00 63.49 303 GLU B C 1
ATOM 5809 O O . GLU B 1 314 ? -81.547 -6.171 26.713 1.00 65.01 303 GLU B O 1
ATOM 5815 N N . ARG B 1 315 ? -81.040 -7.928 25.417 1.00 58.56 304 ARG B N 1
ATOM 5816 C CA . ARG B 1 315 ? -79.723 -8.154 25.997 1.00 61.16 304 ARG B CA 1
ATOM 5817 C C . ARG B 1 315 ? -78.775 -7.065 25.544 1.00 59.09 304 ARG B C 1
ATOM 5818 O O . ARG B 1 315 ? -77.962 -6.558 26.289 1.00 54.88 304 ARG B O 1
ATOM 5826 N N . SER B 1 316 ? -78.855 -6.770 24.259 1.00 63.94 305 SER B N 1
ATOM 5827 C CA . SER B 1 316 ? -78.040 -5.740 23.654 1.00 63.28 305 SER B CA 1
ATOM 5828 C C . SER B 1 316 ? -78.429 -4.405 24.275 1.00 56.79 305 SER B C 1
ATOM 5829 O O . SER B 1 316 ? -77.573 -3.658 24.713 1.00 55.85 305 SER B O 1
ATOM 5832 N N . ILE B 1 317 ? -79.719 -4.133 24.388 1.00 52.61 306 ILE B N 1
ATOM 5833 C CA . ILE B 1 317 ? -80.127 -2.877 25.015 1.00 52.65 306 ILE B CA 1
ATOM 5834 C C . ILE B 1 317 ? -79.507 -2.697 26.402 1.00 53.33 306 ILE B C 1
ATOM 5835 O O . ILE B 1 317 ? -79.198 -1.587 26.812 1.00 54.20 306 ILE B O 1
ATOM 5840 N N . ARG B 1 318 ? -79.305 -3.792 27.103 1.00 53.69 307 ARG B N 1
ATOM 5841 C CA . ARG B 1 318 ? -78.770 -3.727 28.445 1.00 60.83 307 ARG B CA 1
ATOM 5842 C C . ARG B 1 318 ? -77.265 -3.485 28.405 1.00 51.18 307 ARG B C 1
ATOM 5843 O O . ARG B 1 318 ? -76.774 -2.601 29.096 1.00 50.20 307 ARG B O 1
ATOM 5851 N N . THR B 1 319 ? -76.545 -4.252 27.593 1.00 47.82 308 THR B N 1
ATOM 5852 C CA . THR B 1 319 ? -75.098 -4.042 27.377 1.00 48.77 308 THR B CA 1
ATOM 5853 C C . THR B 1 319 ? -74.758 -2.575 27.023 1.00 47.60 308 THR B C 1
ATOM 5854 O O . THR B 1 319 ? -73.821 -1.976 27.542 1.00 45.01 308 THR B O 1
ATOM 5858 N N . VAL B 1 320 ? -75.550 -2.014 26.130 1.00 49.04 309 VAL B N 1
ATOM 5859 C CA . VAL B 1 320 ? -75.420 -0.618 25.749 1.00 50.67 309 VAL B CA 1
ATOM 5860 C C . VAL B 1 320 ? -75.679 0.306 26.932 1.00 48.66 309 VAL B C 1
ATOM 5861 O O . VAL B 1 320 ? -74.946 1.262 27.121 1.00 56.49 309 VAL B O 1
ATOM 5865 N N . GLU B 1 321 ? -76.688 0.020 27.739 1.00 47.73 310 GLU B N 1
ATOM 5866 C CA . GLU B 1 321 ? -76.973 0.885 28.892 1.00 50.13 310 GLU B CA 1
ATOM 5867 C C . GLU B 1 321 ? -75.919 0.801 30.002 1.00 47.90 310 GLU B C 1
ATOM 5868 O O . GLU B 1 321 ? -75.724 1.759 30.758 1.00 46.62 310 GLU B O 1
ATOM 5874 N N . LYS B 1 322 ? -75.254 -0.345 30.060 1.00 47.21 311 LYS B N 1
ATOM 5875 C CA . LYS B 1 322 ? -74.166 -0.587 30.963 1.00 52.16 311 LYS B CA 1
ATOM 5876 C C . LYS B 1 322 ? -73.011 0.349 30.618 1.00 52.08 311 LYS B C 1
ATOM 5877 O O . LYS B 1 322 ? -72.426 1.005 31.472 1.00 52.07 311 LYS B O 1
ATOM 5883 N N . TYR B 1 323 ? -72.675 0.384 29.337 1.00 54.39 312 TYR B N 1
ATOM 5884 C CA . TYR B 1 323 ? -71.558 1.175 28.874 1.00 48.59 312 TYR B CA 1
ATOM 5885 C C . TYR B 1 323 ? -71.864 2.652 29.058 1.00 48.31 312 TYR B C 1
ATOM 5886 O O . TYR B 1 323 ? -71.063 3.413 29.579 1.00 46.49 312 TYR B O 1
ATOM 5895 N N . LEU B 1 324 ? -73.063 3.011 28.652 1.00 45.66 313 LEU B N 1
ATOM 5896 C CA . LEU B 1 324 ? -73.576 4.319 28.832 1.00 45.91 313 LEU B CA 1
ATOM 5897 C C . LEU B 1 324 ? -73.493 4.739 30.291 1.00 51.12 313 LEU B C 1
ATOM 5898 O O . LEU B 1 324 ? -73.094 5.875 30.600 1.00 53.46 313 LEU B O 1
ATOM 5903 N N . ALA B 1 325 ? -73.860 3.832 31.193 1.00 52.77 314 ALA B N 1
ATOM 5904 C CA . ALA B 1 325 ? -73.848 4.143 32.625 1.00 51.97 314 ALA B CA 1
ATOM 5905 C C . ALA B 1 325 ? -72.454 4.359 33.206 1.00 50.85 314 ALA B C 1
ATOM 5906 O O . ALA B 1 325 ? -72.340 5.006 34.225 1.00 55.89 314 ALA B O 1
ATOM 5908 N N . PHE B 1 326 ? -71.397 3.840 32.587 1.00 52.39 315 PHE B N 1
ATOM 5909 C CA . PHE B 1 326 ? -70.046 4.219 33.018 1.00 54.77 315 PHE B CA 1
ATOM 5910 C C . PHE B 1 326 ? -69.301 5.201 32.101 1.00 56.28 315 PHE B C 1
ATOM 5911 O O . PHE B 1 326 ? -68.186 5.571 32.383 1.00 60.84 315 PHE B O 1
ATOM 5919 N N . ALA B 1 327 ? -69.898 5.641 31.014 1.00 61.14 316 ALA B N 1
ATOM 5920 C CA . ALA B 1 327 ? -69.230 6.617 30.169 1.00 61.11 316 ALA B CA 1
ATOM 5921 C C . ALA B 1 327 ? -69.337 7.970 30.828 1.00 58.01 316 ALA B C 1
ATOM 5922 O O . ALA B 1 327 ? -70.357 8.264 31.457 1.00 63.98 316 ALA B O 1
ATOM 5924 N N . LYS B 1 328 ? -68.285 8.774 30.677 1.00 56.91 317 LYS B N 1
ATOM 5925 C CA . LYS B 1 328 ? -68.281 10.203 31.069 1.00 60.48 317 LYS B CA 1
ATOM 5926 C C . LYS B 1 328 ? -69.467 10.963 30.465 1.00 58.61 317 LYS B C 1
ATOM 5927 O O . LYS B 1 328 ? -69.987 10.584 29.430 1.00 53.00 317 LYS B O 1
ATOM 5933 N N . LYS B 1 329 ? -69.869 12.049 31.099 1.00 64.34 318 LYS B N 1
ATOM 5934 C CA . LYS B 1 329 ? -71.157 12.668 30.796 1.00 68.76 318 LYS B CA 1
ATOM 5935 C C . LYS B 1 329 ? -71.184 14.184 30.574 1.00 71.81 318 LYS B C 1
ATOM 5936 O O . LYS B 1 329 ? -72.206 14.709 30.164 1.00 82.29 318 LYS B O 1
ATOM 5942 N N . ASN B 1 330 ? -70.102 14.892 30.872 1.00 73.10 319 ASN B N 1
ATOM 5943 C CA . ASN B 1 330 ? -70.065 16.372 30.754 1.00 66.84 319 ASN B CA 1
ATOM 5944 C C . ASN B 1 330 ? -70.517 16.882 29.385 1.00 57.56 319 ASN B C 1
ATOM 5945 O O . ASN B 1 330 ? -70.411 16.149 28.399 1.00 49.55 319 ASN B O 1
ATOM 5950 N N . SER B 1 331 ? -71.023 18.126 29.336 1.00 54.67 320 SER B N 1
ATOM 5951 C CA . SER B 1 331 ? -71.510 18.763 28.057 1.00 51.32 320 SER B CA 1
ATOM 5952 C C . SER B 1 331 ? -70.391 19.104 27.099 1.00 53.50 320 SER B C 1
ATOM 5953 O O . SER B 1 331 ? -70.649 19.532 25.943 1.00 49.31 320 SER B O 1
ATOM 5956 N N . GLY B 1 332 ? -69.163 18.928 27.590 1.00 48.10 321 GLY B N 1
ATOM 5957 C CA . GLY B 1 332 ? -67.997 19.354 26.880 1.00 44.96 321 GLY B CA 1
ATOM 5958 C C . GLY B 1 332 ? -68.187 20.765 26.351 1.00 44.95 321 GLY B C 1
ATOM 5959 O O . GLY B 1 332 ? -68.872 21.646 26.936 1.00 41.11 321 GLY B O 1
ATOM 5960 N N . VAL B 1 333 ? -67.624 20.921 25.171 1.00 42.21 322 VAL B N 1
ATOM 5961 C CA . VAL B 1 333 ? -67.533 22.170 24.447 1.00 40.33 322 VAL B CA 1
ATOM 5962 C C . VAL B 1 333 ? -68.930 22.869 24.272 1.00 38.05 322 VAL B C 1
ATOM 5963 O O . VAL B 1 333 ? -69.059 24.102 24.104 1.00 36.54 322 VAL B O 1
ATOM 5967 N N . GLY B 1 334 ? -69.974 22.065 24.413 1.00 35.75 323 GLY B N 1
ATOM 5968 C CA . GLY B 1 334 ? -71.349 22.529 24.449 1.00 33.60 323 GLY B CA 1
ATOM 5969 C C . GLY B 1 334 ? -71.625 23.745 25.328 1.00 32.46 323 GLY B C 1
ATOM 5970 O O . GLY B 1 334 ? -72.470 24.618 24.970 1.00 26.77 323 GLY B O 1
ATOM 5971 N N . PHE B 1 335 ? -70.938 23.831 26.472 1.00 29.81 324 PHE B N 1
ATOM 5972 C CA . PHE B 1 335 ? -71.242 24.951 27.359 1.00 29.67 324 PHE B CA 1
ATOM 5973 C C . PHE B 1 335 ? -70.864 26.234 26.664 1.00 31.83 324 PHE B C 1
ATOM 5974 O O . PHE B 1 335 ? -71.423 27.299 26.960 1.00 31.67 324 PHE B O 1
ATOM 5982 N N . LEU B 1 336 ? -69.930 26.144 25.708 1.00 29.16 325 LEU B N 1
ATOM 5983 C CA . LEU B 1 336 ? -69.467 27.355 25.117 1.00 29.40 325 LEU B CA 1
ATOM 5984 C C . LEU B 1 336 ? -70.601 27.933 24.230 1.00 29.52 325 LEU B C 1
ATOM 5985 O O . LEU B 1 336 ? -70.798 29.133 24.137 1.00 25.67 325 LEU B O 1
ATOM 5990 N N . ALA B 1 337 ? -71.367 27.069 23.598 1.00 33.16 326 ALA B N 1
ATOM 5991 C CA . ALA B 1 337 ? -72.575 27.540 22.901 1.00 32.78 326 ALA B CA 1
ATOM 5992 C C . ALA B 1 337 ? -73.464 28.329 23.832 1.00 34.41 326 ALA B C 1
ATOM 5993 O O . ALA B 1 337 ? -73.924 29.429 23.504 1.00 35.88 326 ALA B O 1
ATOM 5995 N N . ASP B 1 338 ? -73.688 27.781 25.017 1.00 37.78 327 ASP B N 1
ATOM 5996 C CA . ASP B 1 338 ? -74.625 28.394 25.940 1.00 39.34 327 ASP B CA 1
ATOM 5997 C C . ASP B 1 338 ? -74.068 29.675 26.416 1.00 39.97 327 ASP B C 1
ATOM 5998 O O . ASP B 1 338 ? -74.811 30.680 26.484 1.00 46.23 327 ASP B O 1
ATOM 6003 N N . VAL B 1 339 ? -72.773 29.664 26.750 1.00 35.77 328 VAL B N 1
ATOM 6004 C CA . VAL B 1 339 ? -72.133 30.883 27.216 1.00 35.34 328 VAL B CA 1
ATOM 6005 C C . VAL B 1 339 ? -72.295 31.967 26.170 1.00 35.72 328 VAL B C 1
ATOM 6006 O O . VAL B 1 339 ? -72.545 33.113 26.494 1.00 36.83 328 VAL B O 1
ATOM 6010 N N . SER B 1 340 ? -72.202 31.596 24.896 1.00 37.63 329 SER B N 1
ATOM 6011 C CA . SER B 1 340 ? -72.246 32.587 23.840 1.00 41.60 329 SER B CA 1
ATOM 6012 C C . SER B 1 340 ? -73.645 33.131 23.701 1.00 43.35 329 SER B C 1
ATOM 6013 O O . SER B 1 340 ? -73.832 34.367 23.620 1.00 41.76 329 SER B O 1
ATOM 6016 N N . MET B 1 341 ? -74.613 32.208 23.657 1.00 43.25 330 MET B N 1
ATOM 6017 C CA . MET B 1 341 ? -76.026 32.580 23.593 1.00 42.53 330 MET B CA 1
ATOM 6018 C C . MET B 1 341 ? -76.379 33.612 24.661 1.00 38.85 330 MET B C 1
ATOM 6019 O O . MET B 1 341 ? -76.913 34.685 24.365 1.00 34.94 330 MET B O 1
ATOM 6024 N N . LYS B 1 342 ? -76.026 33.281 25.900 1.00 41.60 331 LYS B N 1
ATOM 6025 C CA . LYS B 1 342 ? -76.441 34.068 27.068 1.00 44.06 331 LYS B CA 1
ATOM 6026 C C . LYS B 1 342 ? -75.925 35.498 27.051 1.00 42.53 331 LYS B C 1
ATOM 6027 O O . LYS B 1 342 ? -76.500 36.374 27.706 1.00 39.63 331 LYS B O 1
ATOM 6033 N N . ALA B 1 343 ? -74.848 35.748 26.308 1.00 41.33 332 ALA B N 1
ATOM 6034 C CA . ALA B 1 343 ? -74.292 37.100 26.248 1.00 40.57 332 ALA B CA 1
ATOM 6035 C C . ALA B 1 343 ? -74.954 37.998 25.193 1.00 41.44 332 ALA B C 1
ATOM 6036 O O . ALA B 1 343 ? -74.623 39.199 25.086 1.00 39.13 332 ALA B O 1
ATOM 6038 N N . VAL B 1 344 ? -75.891 37.426 24.431 1.00 42.39 333 VAL B N 1
ATOM 6039 C CA . VAL B 1 344 ? -76.595 38.156 23.374 1.00 44.73 333 VAL B CA 1
ATOM 6040 C C . VAL B 1 344 ? -77.944 38.744 23.844 1.00 45.97 333 VAL B C 1
ATOM 6041 O O . VAL B 1 344 ? -78.719 38.113 24.567 1.00 46.20 333 VAL B O 1
ATOM 6045 N N . GLU B 1 345 ? -78.201 39.957 23.387 1.00 50.90 334 GLU B N 1
ATOM 6046 C CA . GLU B 1 345 ? -79.454 40.672 23.585 1.00 53.84 334 GLU B CA 1
ATOM 6047 C C . GLU B 1 345 ? -80.010 40.978 22.215 1.00 52.94 334 GLU B C 1
ATOM 6048 O O . GLU B 1 345 ? -79.239 41.409 21.351 1.00 49.47 334 GLU B O 1
ATOM 6054 N N . PHE B 1 346 ? -81.323 40.769 22.019 1.00 50.84 335 PHE B N 1
ATOM 6055 C CA . PHE B 1 346 ? -82.035 41.313 20.853 1.00 47.37 335 PHE B CA 1
ATOM 6056 C C . PHE B 1 346 ? -82.740 42.598 21.237 1.00 44.95 335 PHE B C 1
ATOM 6057 O O . PHE B 1 346 ? -83.389 42.647 22.222 1.00 53.90 335 PHE B O 1
ATOM 6065 N N . LEU B 1 347 ? -82.622 43.633 20.439 1.00 47.53 336 LEU B N 1
ATOM 6066 C CA . LEU B 1 347 ? -83.133 44.963 20.766 1.00 52.22 336 LEU B CA 1
ATOM 6067 C C . LEU B 1 347 ? -83.998 45.539 19.626 1.00 61.02 336 LEU B C 1
ATOM 6068 O O . LEU B 1 347 ? -83.480 45.964 18.573 1.00 57.10 336 LEU B O 1
ATOM 6073 N N . GLY B 1 348 ? -85.304 45.620 19.863 1.00 61.88 337 GLY B N 1
ATOM 6074 C CA . GLY B 1 348 ? -86.215 46.294 18.928 1.00 54.52 337 GLY B CA 1
ATOM 6075 C C . GLY B 1 348 ? -87.072 45.333 18.125 1.00 52.58 337 GLY B C 1
ATOM 6076 O O . GLY B 1 348 ? -87.818 45.761 17.267 1.00 52.63 337 GLY B O 1
ATOM 6077 N N . PHE B 1 349 ? -86.977 44.042 18.408 1.00 48.91 338 PHE B N 1
ATOM 6078 C CA . PHE B 1 349 ? -87.786 43.044 17.738 1.00 56.23 338 PHE B CA 1
ATOM 6079 C C . PHE B 1 349 ? -87.595 41.777 18.525 1.00 57.20 338 PHE B C 1
ATOM 6080 O O . PHE B 1 349 ? -86.698 41.702 19.347 1.00 63.61 338 PHE B O 1
ATOM 6088 N N . GLU B 1 350 ? -88.408 40.774 18.262 1.00 66.19 339 GLU B N 1
ATOM 6089 C CA . GLU B 1 350 ? -88.265 39.488 18.947 1.00 80.67 339 GLU B CA 1
ATOM 6090 C C . GLU B 1 350 ? -87.953 38.374 17.955 1.00 88.07 339 GLU B C 1
ATOM 6091 O O . GLU B 1 350 ? -87.288 37.403 18.303 1.00 94.14 339 GLU B O 1
ATOM 6097 N N . LYS B 1 351 ? -88.448 38.522 16.727 1.00 90.23 340 LYS B N 1
ATOM 6098 C CA . LYS B 1 351 ? -88.233 37.553 15.649 1.00 88.06 340 LYS B CA 1
ATOM 6099 C C . LYS B 1 351 ? -88.371 38.264 14.309 1.00 79.00 340 LYS B C 1
ATOM 6100 O O . LYS B 1 351 ? -88.915 39.373 14.252 1.00 66.34 340 LYS B O 1
ATOM 6106 N N . ILE B 1 352 ? -87.802 37.661 13.260 1.00 81.03 341 ILE B N 1
ATOM 6107 C CA . ILE B 1 352 ? -87.862 38.216 11.888 1.00 85.19 341 ILE B CA 1
ATOM 6108 C C . ILE B 1 352 ? -88.280 37.110 10.935 1.00 82.76 341 ILE B C 1
ATOM 6109 O O . ILE B 1 352 ? -87.885 35.950 11.107 1.00 71.36 341 ILE B O 1
ATOM 6114 N N . ASP B 1 353 ? -89.105 37.473 9.952 1.00 90.33 342 ASP B N 1
ATOM 6115 C CA . ASP B 1 353 ? -89.618 36.501 8.985 1.00 93.51 342 ASP B CA 1
ATOM 6116 C C . ASP B 1 353 ? -88.444 36.101 8.113 1.00 89.21 342 ASP B C 1
ATOM 6117 O O . ASP B 1 353 ? -87.713 36.967 7.599 1.00 77.35 342 ASP B O 1
ATOM 6122 N N . HIS B 1 354 ? -88.244 34.791 7.988 1.00 85.17 343 HIS B N 1
ATOM 6123 C CA . HIS B 1 354 ? -87.220 34.278 7.119 1.00 84.30 343 HIS B CA 1
ATOM 6124 C C . HIS B 1 354 ? -87.658 34.667 5.693 1.00 83.55 343 HIS B C 1
ATOM 6125 O O . HIS B 1 354 ? -88.579 34.091 5.117 1.00 80.18 343 HIS B O 1
ATOM 6132 N N . THR B 1 355 ? -87.016 35.707 5.172 1.00 78.46 344 THR B N 1
ATOM 6133 C CA . THR B 1 355 ? -87.158 36.104 3.793 1.00 72.46 344 THR B CA 1
ATOM 6134 C C . THR B 1 355 ? -86.360 35.135 2.939 1.00 73.55 344 THR B C 1
ATOM 6135 O O . THR B 1 355 ? -85.633 34.281 3.435 1.00 70.58 344 THR B O 1
ATOM 6139 N N . SER B 1 356 ? -86.466 35.272 1.638 1.00 79.18 345 SER B N 1
ATOM 6140 C CA . SER B 1 356 ? -85.752 34.350 0.765 1.00 83.94 345 SER B CA 1
ATOM 6141 C C . SER B 1 356 ? -84.245 34.677 0.676 1.00 76.08 345 SER B C 1
ATOM 6142 O O . SER B 1 356 ? -83.372 33.784 0.587 1.00 69.92 345 SER B O 1
ATOM 6145 N N . GLU B 1 357 ? -83.946 35.967 0.677 1.00 66.98 346 GLU B N 1
ATOM 6146 C CA . GLU B 1 357 ? -82.567 36.388 0.610 1.00 65.69 346 GLU B CA 1
ATOM 6147 C C . GLU B 1 357 ? -82.263 37.458 1.628 1.00 55.82 346 GLU B C 1
ATOM 6148 O O . GLU B 1 357 ? -83.116 38.299 1.964 1.00 49.38 346 GLU B O 1
ATOM 6154 N N . VAL B 1 358 ? -81.027 37.394 2.107 1.00 47.39 347 VAL B N 1
ATOM 6155 C CA . VAL B 1 358 ? -80.468 38.461 2.902 1.00 45.37 347 VAL B CA 1
ATOM 6156 C C . VAL B 1 358 ? -79.335 39.051 2.146 1.00 38.40 347 VAL B C 1
ATOM 6157 O O . VAL B 1 358 ? -78.625 38.350 1.469 1.00 33.46 347 VAL B O 1
ATOM 6161 N N . THR B 1 359 ? -79.130 40.334 2.308 1.00 34.34 348 THR B N 1
ATOM 6162 C CA . THR B 1 359 ? -77.871 40.864 1.889 1.00 36.33 348 THR B CA 1
ATOM 6163 C C . THR B 1 359 ? -77.062 41.184 3.152 1.00 33.95 348 THR B C 1
ATOM 6164 O O . THR B 1 359 ? -77.591 41.671 4.129 1.00 30.92 348 THR B O 1
ATOM 6168 N N . LEU B 1 360 ? -75.784 40.838 3.128 1.00 33.96 349 LEU B N 1
ATOM 6169 C CA . LEU B 1 360 ? -74.924 40.930 4.292 1.00 34.95 349 LEU B CA 1
ATOM 6170 C C . LEU B 1 360 ? -73.930 42.035 4.092 1.00 36.19 349 LEU B C 1
ATOM 6171 O O . LEU B 1 360 ? -73.228 42.055 3.078 1.00 38.88 349 LEU B O 1
ATOM 6176 N N . LEU B 1 361 ? -73.872 42.963 5.032 1.00 35.72 350 LEU B N 1
ATOM 6177 C CA . LEU B 1 361 ? -72.818 43.952 4.980 1.00 40.85 350 LEU B CA 1
ATOM 6178 C C . LEU B 1 361 ? -71.810 43.514 5.989 1.00 42.51 350 LEU B C 1
ATOM 6179 O O . LEU B 1 361 ? -72.124 43.422 7.156 1.00 47.19 350 LEU B O 1
ATOM 6184 N N . VAL B 1 362 ? -70.616 43.182 5.527 1.00 40.81 351 VAL B N 1
ATOM 6185 C CA . VAL B 1 362 ? -69.645 42.549 6.371 1.00 37.04 351 VAL B CA 1
ATOM 6186 C C . VAL B 1 362 ? -68.379 43.357 6.282 1.00 37.24 351 VAL B C 1
ATOM 6187 O O . VAL B 1 362 ? -67.872 43.564 5.198 1.00 39.80 351 VAL B O 1
ATOM 6191 N N . PRO B 1 363 ? -67.842 43.792 7.418 1.00 36.71 352 PRO B N 1
ATOM 6192 C CA . PRO B 1 363 ? -66.620 44.588 7.365 1.00 38.62 352 PRO B CA 1
ATOM 6193 C C . PRO B 1 363 ? -65.419 43.829 6.830 1.00 41.55 352 PRO B C 1
ATOM 6194 O O . PRO B 1 363 ? -65.282 42.639 7.050 1.00 43.67 352 PRO B O 1
ATOM 6198 N N . SER B 1 364 ? -64.557 44.529 6.130 1.00 47.49 353 SER B N 1
ATOM 6199 C CA . SER B 1 364 ? -63.325 43.946 5.650 1.00 55.23 353 SER B CA 1
ATOM 6200 C C . SER B 1 364 ? -62.247 44.237 6.659 1.00 59.50 353 SER B C 1
ATOM 6201 O O . SER B 1 364 ? -62.345 45.194 7.422 1.00 46.71 353 SER B O 1
ATOM 6204 N N . SER B 1 365 ? -61.192 43.428 6.655 1.00 74.86 354 SER B N 1
ATOM 6205 C CA . SER B 1 365 ? -60.155 43.583 7.680 1.00 77.80 354 SER B CA 1
ATOM 6206 C C . SER B 1 365 ? -58.708 43.683 7.181 1.00 86.21 354 SER B C 1
ATOM 6207 O O . SER B 1 365 ? -58.303 43.058 6.178 1.00 79.83 354 SER B O 1
ATOM 6210 N N . GLU B 1 366 ? -57.953 44.473 7.947 1.00 93.28 355 GLU B N 1
ATOM 6211 C CA . GLU B 1 366 ? -56.625 44.971 7.582 1.00 102.95 355 GLU B CA 1
ATOM 6212 C C . GLU B 1 366 ? -55.499 44.054 8.016 1.00 102.14 355 GLU B C 1
ATOM 6213 O O . GLU B 1 366 ? -55.695 42.873 8.282 1.00 102.59 355 GLU B O 1
ATOM 6219 N N . ASN B 1 367 ? -54.295 44.610 8.026 1.00 109.83 356 ASN B N 1
ATOM 6220 C CA . ASN B 1 367 ? -53.163 43.984 8.675 1.00 107.60 356 ASN B CA 1
ATOM 6221 C C . ASN B 1 367 ? -53.312 44.096 10.182 1.00 96.41 356 ASN B C 1
ATOM 6222 O O . ASN B 1 367 ? -53.442 45.195 10.734 1.00 88.55 356 ASN B O 1
ATOM 6227 N N . LEU B 1 368 ? -53.295 42.946 10.836 1.00 82.02 357 LEU B N 1
ATOM 6228 C CA . LEU B 1 368 ? -53.373 42.908 12.282 1.00 75.57 357 LEU B CA 1
ATOM 6229 C C . LEU B 1 368 ? -52.495 41.775 12.773 1.00 70.23 357 LEU B C 1
ATOM 6230 O O . LEU B 1 368 ? -51.959 41.014 11.952 1.00 61.63 357 LEU B O 1
ATOM 6235 N N . SER B 1 369 ? -52.316 41.704 14.095 1.00 60.54 358 SER B N 1
ATOM 6236 C CA . SER B 1 369 ? -51.492 40.683 14.721 1.00 63.12 358 SER B CA 1
ATOM 6237 C C . SER B 1 369 ? -51.898 39.293 14.267 1.00 60.78 358 SER B C 1
ATOM 6238 O O . SER B 1 369 ? -53.074 39.046 14.012 1.00 54.16 358 SER B O 1
ATOM 6241 N N . GLN B 1 370 ? -50.929 38.381 14.189 1.00 60.86 359 GLN B N 1
ATOM 6242 C CA . GLN B 1 370 ? -51.245 36.991 13.841 1.00 66.31 359 GLN B CA 1
ATOM 6243 C C . GLN B 1 370 ? -52.211 36.367 14.859 1.00 58.06 359 GLN B C 1
ATOM 6244 O O . GLN B 1 370 ? -52.946 35.449 14.536 1.00 52.40 359 GLN B O 1
ATOM 6250 N N . ALA B 1 371 ? -52.214 36.901 16.078 1.00 51.58 360 ALA B N 1
ATOM 6251 C CA . ALA B 1 371 ? -53.033 36.374 17.161 1.00 53.75 360 ALA B CA 1
ATOM 6252 C C . ALA B 1 371 ? -54.519 36.768 17.075 1.00 50.49 360 ALA B C 1
ATOM 6253 O O . ALA B 1 371 ? -55.388 36.083 17.637 1.00 53.01 360 ALA B O 1
ATOM 6255 N N . ASP B 1 372 ? -54.800 37.838 16.344 1.00 49.15 361 ASP B N 1
ATOM 6256 C CA . ASP B 1 372 ? -56.126 38.420 16.276 1.00 45.50 361 ASP B CA 1
ATOM 6257 C C . ASP B 1 372 ? -57.038 37.720 15.264 1.00 44.34 361 ASP B C 1
ATOM 6258 O O . ASP B 1 372 ? -56.767 37.686 14.068 1.00 43.03 361 ASP B O 1
ATOM 6263 N N . THR B 1 373 ? -58.150 37.200 15.757 1.00 43.06 362 THR B N 1
ATOM 6264 C CA . THR B 1 373 ? -59.025 36.374 14.938 1.00 42.73 362 THR B CA 1
ATOM 6265 C C . THR B 1 373 ? -60.261 37.101 14.387 1.00 43.22 362 THR B C 1
ATOM 6266 O O . THR B 1 373 ? -61.033 36.488 13.664 1.00 43.45 362 THR B O 1
ATOM 6270 N N . THR B 1 374 ? -60.431 38.392 14.695 1.00 41.45 363 THR B N 1
ATOM 6271 C CA . THR B 1 374 ? -61.623 39.166 14.239 1.00 39.63 363 THR B CA 1
ATOM 6272 C C . THR B 1 374 ? -61.768 39.143 12.709 1.00 42.78 363 THR B C 1
ATOM 6273 O O . THR B 1 374 ? -62.820 38.794 12.171 1.00 45.72 363 THR B O 1
ATOM 6277 N N . GLY B 1 375 ? -60.690 39.425 11.999 1.00 43.48 364 GLY B N 1
ATOM 6278 C CA . GLY B 1 375 ? -60.707 39.368 10.537 1.00 37.31 364 GLY B CA 1
ATOM 6279 C C . GLY B 1 375 ? -61.121 38.042 9.944 1.00 36.24 364 GLY B C 1
ATOM 6280 O O . GLY B 1 375 ? -61.975 37.978 9.056 1.00 41.77 364 GLY B O 1
ATOM 6281 N N . GLY B 1 376 ? -60.537 36.957 10.413 1.00 35.27 365 GLY B N 1
ATOM 6282 C CA . GLY B 1 376 ? -60.920 35.639 9.892 1.00 33.82 365 GLY B CA 1
ATOM 6283 C C . GLY B 1 376 ? -62.388 35.354 10.210 1.00 34.87 365 GLY B C 1
ATOM 6284 O O . GLY B 1 376 ? -63.100 34.623 9.485 1.00 34.81 365 GLY B O 1
ATOM 6285 N N . ASP B 1 377 ? -62.818 35.963 11.315 1.00 33.37 366 ASP B N 1
ATOM 6286 C CA . ASP B 1 377 ? -64.163 35.863 11.812 1.00 32.84 366 ASP B CA 1
ATOM 6287 C C . ASP B 1 377 ? -65.157 36.535 10.882 1.00 31.63 366 ASP B C 1
ATOM 6288 O O . ASP B 1 377 ? -66.199 35.986 10.535 1.00 31.65 366 ASP B O 1
ATOM 6293 N N . TYR B 1 378 ? -64.836 37.733 10.442 1.00 32.25 367 TYR B N 1
ATOM 6294 C CA . TYR B 1 378 ? -65.720 38.400 9.527 1.00 30.35 367 TYR B CA 1
ATOM 6295 C C . TYR B 1 378 ? -65.816 37.622 8.236 1.00 32.44 367 TYR B C 1
ATOM 6296 O O . TYR B 1 378 ? -66.916 37.428 7.711 1.00 35.75 367 TYR B O 1
ATOM 6305 N N . ASP B 1 379 ? -64.684 37.155 7.721 1.00 34.16 368 ASP B N 1
ATOM 6306 C CA . ASP B 1 379 ? -64.698 36.306 6.510 1.00 33.82 368 ASP B CA 1
ATOM 6307 C C . ASP B 1 379 ? -65.664 35.122 6.605 1.00 31.51 368 ASP B C 1
ATOM 6308 O O . ASP B 1 379 ? -66.225 34.652 5.606 1.00 27.60 368 ASP B O 1
ATOM 6313 N N . GLN B 1 380 ? -65.838 34.637 7.816 1.00 32.99 369 GLN B N 1
ATOM 6314 C CA . GLN B 1 380 ? -66.618 33.422 8.057 1.00 35.84 369 GLN B CA 1
ATOM 6315 C C . GLN B 1 380 ? -68.154 33.624 8.134 1.00 36.79 369 GLN B C 1
ATOM 6316 O O . GLN B 1 380 ? -68.931 32.659 8.092 1.00 33.45 369 GLN B O 1
ATOM 6322 N N . ILE B 1 381 ? -68.578 34.881 8.214 1.00 37.05 370 ILE B N 1
ATOM 6323 C CA . ILE B 1 381 ? -69.975 35.208 8.414 1.00 36.06 370 ILE B CA 1
ATOM 6324 C C . ILE B 1 381 ? -70.882 34.729 7.283 1.00 38.74 370 ILE B C 1
ATOM 6325 O O . ILE B 1 381 ? -71.989 34.259 7.548 1.00 42.69 370 ILE B O 1
ATOM 6330 N N . PRO B 1 382 ? -70.439 34.818 6.013 1.00 37.80 371 PRO B N 1
ATOM 6331 C CA . PRO B 1 382 ? -71.423 34.377 5.020 1.00 35.84 371 PRO B CA 1
ATOM 6332 C C . PRO B 1 382 ? -71.717 32.893 5.048 1.00 34.55 371 PRO B C 1
ATOM 6333 O O . PRO B 1 382 ? -72.870 32.506 4.902 1.00 34.78 371 PRO B O 1
ATOM 6337 N N . GLU B 1 383 ? -70.713 32.063 5.285 1.00 36.94 372 GLU B N 1
ATOM 6338 C CA . GLU B 1 383 ? -70.986 30.591 5.422 1.00 38.14 372 GLU B CA 1
ATOM 6339 C C . GLU B 1 383 ? -71.932 30.296 6.605 1.00 37.37 372 GLU B C 1
ATOM 6340 O O . GLU B 1 383 ? -72.718 29.353 6.549 1.00 34.67 372 GLU B O 1
ATOM 6346 N N . ILE B 1 384 ? -71.880 31.131 7.642 1.00 34.23 373 ILE B N 1
ATOM 6347 C CA . ILE B 1 384 ? -72.711 30.941 8.816 1.00 37.50 373 ILE B CA 1
ATOM 6348 C C . ILE B 1 384 ? -74.149 31.279 8.456 1.00 38.67 373 ILE B C 1
ATOM 6349 O O . ILE B 1 384 ? -75.050 30.484 8.625 1.00 38.27 373 ILE B O 1
ATOM 6354 N N . VAL B 1 385 ? -74.337 32.466 7.908 1.00 37.46 374 VAL B N 1
ATOM 6355 C CA . VAL B 1 385 ? -75.645 32.902 7.511 1.00 34.31 374 VAL B CA 1
ATOM 6356 C C . VAL B 1 385 ? -76.224 32.008 6.422 1.00 34.98 374 VAL B C 1
ATOM 6357 O O . VAL B 1 385 ? -77.437 31.821 6.352 1.00 32.45 374 VAL B O 1
ATOM 6361 N N . SER B 1 386 ? -75.371 31.428 5.580 1.00 39.35 375 SER B N 1
ATOM 6362 C CA . SER B 1 386 ? -75.873 30.514 4.552 1.00 41.07 375 SER B CA 1
ATOM 6363 C C . SER B 1 386 ? -76.637 29.366 5.165 1.00 42.11 375 SER B C 1
ATOM 6364 O O . SER B 1 386 ? -77.362 28.688 4.470 1.00 40.02 375 SER B O 1
ATOM 6367 N N . ARG B 1 387 ? -76.450 29.107 6.460 1.00 44.51 376 ARG B N 1
ATOM 6368 C CA . ARG B 1 387 ? -77.146 27.983 7.091 1.00 45.77 376 ARG B CA 1
ATOM 6369 C C . ARG B 1 387 ? -78.616 28.253 7.302 1.00 44.17 376 ARG B C 1
ATOM 6370 O O . ARG B 1 387 ? -79.386 27.327 7.477 1.00 44.50 376 ARG B O 1
ATOM 6378 N N . PHE B 1 388 ? -78.996 29.522 7.250 1.00 48.11 377 PHE B N 1
ATOM 6379 C CA . PHE B 1 388 ? -80.381 29.966 7.446 1.00 45.10 377 PHE B CA 1
ATOM 6380 C C . PHE B 1 388 ? -81.034 30.719 6.274 1.00 44.43 377 PHE B C 1
ATOM 6381 O O . PHE B 1 388 ? -82.161 31.170 6.395 1.00 43.31 377 PHE B O 1
ATOM 6389 N N . PHE B 1 389 ? -80.310 30.922 5.183 1.00 46.29 378 PHE B N 1
ATOM 6390 C CA . PHE B 1 389 ? -80.841 31.564 3.980 1.00 46.94 378 PHE B CA 1
ATOM 6391 C C . PHE B 1 389 ? -80.370 30.872 2.686 1.00 52.43 378 PHE B C 1
ATOM 6392 O O . PHE B 1 389 ? -79.202 30.454 2.540 1.00 52.13 378 PHE B O 1
ATOM 6400 N N . GLU B 1 390 ? -81.292 30.790 1.732 1.00 63.85 379 GLU B N 1
ATOM 6401 C CA . GLU B 1 390 ? -81.044 30.053 0.473 1.00 68.10 379 GLU B CA 1
ATOM 6402 C C . GLU B 1 390 ? -80.401 30.948 -0.587 1.00 56.17 379 GLU B C 1
ATOM 6403 O O . GLU B 1 390 ? -79.891 30.459 -1.601 1.00 54.96 379 GLU B O 1
ATOM 6409 N N . VAL B 1 391 ? -80.442 32.259 -0.335 1.00 48.27 380 VAL B N 1
ATOM 6410 C CA . VAL B 1 391 ? -79.743 33.225 -1.167 1.00 46.44 380 VAL B CA 1
ATOM 6411 C C . VAL B 1 391 ? -79.188 34.415 -0.366 1.00 42.08 380 VAL B C 1
ATOM 6412 O O . VAL B 1 391 ? -79.820 34.914 0.549 1.00 37.86 380 VAL B O 1
ATOM 6416 N N . GLU B 1 392 ? -78.008 34.875 -0.744 1.00 41.97 381 GLU B N 1
ATOM 6417 C CA . GLU B 1 392 ? -77.351 35.921 -0.011 1.00 46.10 381 GLU B CA 1
ATOM 6418 C C . GLU B 1 392 ? -76.414 36.736 -0.895 1.00 47.04 381 GLU B C 1
ATOM 6419 O O . GLU B 1 392 ? -75.603 36.190 -1.631 1.00 55.58 381 GLU B O 1
ATOM 6425 N N . ASN B 1 393 ? -76.621 38.055 -0.878 1.00 47.73 382 ASN B N 1
ATOM 6426 C CA . ASN B 1 393 ? -75.725 39.007 -1.519 1.00 46.67 382 ASN B CA 1
ATOM 6427 C C . ASN B 1 393 ? -74.741 39.504 -0.462 1.00 40.86 382 ASN B C 1
ATOM 6428 O O . ASN B 1 393 ? -75.119 40.145 0.477 1.00 42.82 382 ASN B O 1
ATOM 6433 N N . VAL B 1 394 ? -73.472 39.198 -0.642 1.00 36.86 383 VAL B N 1
ATOM 6434 C CA . VAL B 1 394 ? -72.433 39.619 0.283 1.00 34.01 383 VAL B CA 1
ATOM 6435 C C . VAL B 1 394 ? -71.706 40.861 -0.215 1.00 36.10 383 VAL B C 1
ATOM 6436 O O . VAL B 1 394 ? -71.132 40.835 -1.314 1.00 37.24 383 VAL B O 1
ATOM 6440 N N . VAL B 1 395 ? -71.685 41.924 0.590 1.00 35.98 384 VAL B N 1
ATOM 6441 C CA . VAL B 1 395 ? -70.834 43.048 0.263 1.00 39.19 384 VAL B CA 1
ATOM 6442 C C . VAL B 1 395 ? -69.961 43.404 1.431 1.00 39.89 384 VAL B C 1
ATOM 6443 O O . VAL B 1 395 ? -70.420 43.485 2.554 1.00 46.56 384 VAL B O 1
ATOM 6447 N N . ARG B 1 396 ? -68.695 43.655 1.124 1.00 38.83 385 ARG B N 1
ATOM 6448 C CA . ARG B 1 396 ? -67.690 43.928 2.094 1.00 39.00 385 ARG B CA 1
ATOM 6449 C C . ARG B 1 396 ? -67.401 45.408 2.138 1.00 41.94 385 ARG B C 1
ATOM 6450 O O . ARG B 1 396 ? -67.039 45.980 1.127 1.00 49.35 385 ARG B O 1
ATOM 6458 N N . TYR B 1 397 ? -67.519 46.037 3.303 1.00 45.44 386 TYR B N 1
ATOM 6459 C CA . TYR B 1 397 ? -67.233 47.487 3.413 1.00 45.81 386 TYR B CA 1
ATOM 6460 C C . TYR B 1 397 ? -66.111 47.758 4.366 1.00 47.98 386 TYR B C 1
ATOM 6461 O O . TYR B 1 397 ? -65.795 46.911 5.185 1.00 49.93 386 TYR B O 1
ATOM 6470 N N . THR B 1 398 ? -65.494 48.933 4.257 1.00 54.53 387 THR B N 1
ATOM 6471 C CA . THR B 1 398 ? -64.349 49.261 5.142 1.00 56.08 387 THR B CA 1
ATOM 6472 C C . THR B 1 398 ? -64.934 50.023 6.298 1.00 55.57 387 THR B C 1
ATOM 6473 O O . THR B 1 398 ? -65.837 50.850 6.126 1.00 49.17 387 THR B O 1
ATOM 6477 N N . VAL B 1 399 ? -64.459 49.677 7.487 1.00 55.77 388 VAL B N 1
ATOM 6478 C CA . VAL B 1 399 ? -65.097 50.104 8.700 1.00 54.55 388 VAL B CA 1
ATOM 6479 C C . VAL B 1 399 ? -65.129 51.619 8.753 1.00 57.10 388 VAL B C 1
ATOM 6480 O O . VAL B 1 399 ? -66.133 52.214 9.092 1.00 58.11 388 VAL B O 1
ATOM 6484 N N . GLU B 1 400 ? -64.009 52.222 8.383 1.00 66.65 389 GLU B N 1
ATOM 6485 C CA . GLU B 1 400 ? -63.815 53.691 8.407 1.00 70.41 389 GLU B CA 1
ATOM 6486 C C . GLU B 1 400 ? -64.711 54.476 7.423 1.00 64.92 389 GLU B C 1
ATOM 6487 O O . GLU B 1 400 ? -65.013 55.630 7.683 1.00 73.68 389 GLU B O 1
ATOM 6493 N N . ASP B 1 401 ? -65.141 53.852 6.327 1.00 57.14 390 ASP B N 1
ATOM 6494 C CA . ASP B 1 401 ? -66.023 54.499 5.351 1.00 59.87 390 ASP B CA 1
ATOM 6495 C C . ASP B 1 401 ? -67.515 54.346 5.681 1.00 57.89 390 ASP B C 1
ATOM 6496 O O . ASP B 1 401 ? -68.323 55.237 5.388 1.00 59.38 390 ASP B O 1
ATOM 6501 N N . GLY B 1 402 ? -67.874 53.233 6.307 1.00 51.24 391 GLY B N 1
ATOM 6502 C CA . GLY B 1 402 ? -69.276 52.831 6.433 1.00 46.68 391 GLY B CA 1
ATOM 6503 C C . GLY B 1 402 ? -69.701 51.969 5.240 1.00 44.09 391 GLY B C 1
ATOM 6504 O O . GLY B 1 402 ? -68.956 51.806 4.253 1.00 39.82 391 GLY B O 1
ATOM 6505 N N . PRO B 1 403 ? -70.898 51.405 5.316 1.00 40.05 392 PRO B N 1
ATOM 6506 C CA . PRO B 1 403 ? -71.431 50.604 4.236 1.00 46.36 392 PRO B CA 1
ATOM 6507 C C . PRO B 1 403 ? -72.018 51.445 3.118 1.00 52.29 392 PRO B C 1
ATOM 6508 O O . PRO B 1 403 ? -72.846 52.331 3.374 1.00 56.84 392 PRO B O 1
ATOM 6512 N N . GLU B 1 404 ? -71.572 51.170 1.893 1.00 56.78 393 GLU B N 1
ATOM 6513 C CA . GLU B 1 404 ? -72.250 51.622 0.679 1.00 60.03 393 GLU B CA 1
ATOM 6514 C C . GLU B 1 404 ? -73.739 51.283 0.801 1.00 57.66 393 GLU B C 1
ATOM 6515 O O . GLU B 1 404 ? -74.127 50.288 1.454 1.00 55.61 393 GLU B O 1
ATOM 6521 N N . PHE B 1 405 ? -74.580 52.121 0.208 1.00 60.61 394 PHE B N 1
ATOM 6522 C CA . PHE B 1 405 ? -76.022 51.911 0.291 1.00 59.49 394 PHE B CA 1
ATOM 6523 C C . PHE B 1 405 ? -76.324 50.637 -0.450 1.00 56.22 394 PHE B C 1
ATOM 6524 O O . PHE B 1 405 ? -75.670 50.327 -1.457 1.00 55.05 394 PHE B O 1
ATOM 6532 N N . VAL B 1 406 ? -77.300 49.892 0.040 1.00 51.76 395 VAL B N 1
ATOM 6533 C CA . VAL B 1 406 ? -77.573 48.587 -0.529 1.00 53.55 395 VAL B CA 1
ATOM 6534 C C . VAL B 1 406 ? -79.043 48.260 -0.385 1.00 52.79 395 VAL B C 1
ATOM 6535 O O . VAL B 1 406 ? -79.690 48.779 0.496 1.00 51.33 395 VAL B O 1
ATOM 6539 N N . GLU B 1 407 ? -79.574 47.408 -1.256 1.00 61.13 396 GLU B N 1
ATOM 6540 C CA . GLU B 1 407 ? -80.981 46.981 -1.145 1.00 62.59 396 GLU B CA 1
ATOM 6541 C C . GLU B 1 407 ? -81.030 45.481 -0.903 1.00 57.06 396 GLU B C 1
ATOM 6542 O O . GLU B 1 407 ? -80.019 44.796 -1.047 1.00 51.61 396 GLU B O 1
ATOM 6548 N N . GLY B 1 408 ? -82.201 44.995 -0.507 1.00 50.31 397 GLY B N 1
ATOM 6549 C CA . GLY B 1 408 ? -82.408 43.568 -0.228 1.00 47.72 397 GLY B CA 1
ATOM 6550 C C . GLY B 1 408 ? -83.757 43.378 0.435 1.00 50.46 397 GLY B C 1
ATOM 6551 O O . GLY B 1 408 ? -84.370 44.353 0.862 1.00 50.68 397 GLY B O 1
ATOM 6552 N N . ASP B 1 409 ? -84.243 42.149 0.527 1.00 52.23 398 ASP B N 1
ATOM 6553 C CA . ASP B 1 409 ? -85.479 41.901 1.299 1.00 60.86 398 ASP B CA 1
ATOM 6554 C C . ASP B 1 409 ? -85.196 42.124 2.790 1.00 64.75 398 ASP B C 1
ATOM 6555 O O . ASP B 1 409 ? -86.060 42.556 3.576 1.00 70.28 398 ASP B O 1
ATOM 6560 N N . LEU B 1 410 ? -83.953 41.794 3.135 1.00 59.72 399 LEU B N 1
ATOM 6561 C CA . LEU B 1 410 ? -83.432 41.795 4.473 1.00 49.52 399 LEU B CA 1
ATOM 6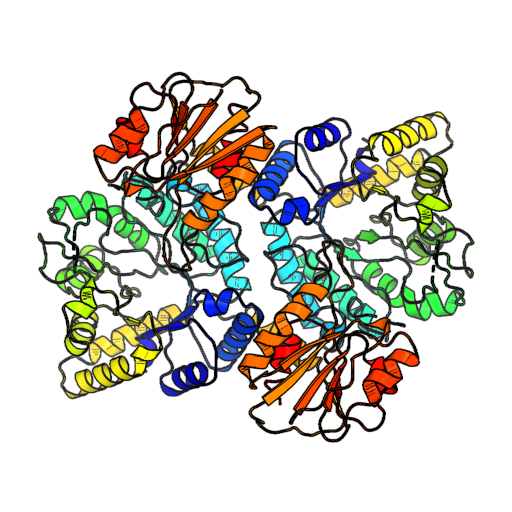562 C C . LEU B 1 410 ? -81.949 42.143 4.366 1.00 48.06 399 LEU B C 1
ATOM 6563 O O . LEU B 1 410 ? -81.235 41.618 3.509 1.00 52.24 399 LEU B O 1
ATOM 6568 N N . ILE B 1 411 ? -81.493 43.029 5.228 1.00 42.53 400 ILE B N 1
ATOM 6569 C CA . ILE B 1 411 ? -80.101 43.430 5.277 1.00 40.89 400 ILE B CA 1
ATOM 6570 C C . ILE B 1 411 ? -79.549 43.224 6.679 1.00 41.86 400 ILE B C 1
ATOM 6571 O O . ILE B 1 411 ? -80.214 43.571 7.641 1.00 39.44 400 ILE B O 1
ATOM 6576 N N . PHE B 1 412 ? -78.348 42.654 6.790 1.00 40.06 401 PHE B N 1
ATOM 6577 C CA . PHE B 1 412 ? -77.716 42.374 8.071 1.00 35.47 401 PHE B CA 1
ATOM 6578 C C . PHE B 1 412 ? -76.476 43.180 8.039 1.00 38.26 401 PHE B C 1
ATOM 6579 O O . PHE B 1 412 ? -75.633 42.955 7.168 1.00 46.05 401 PHE B O 1
ATOM 6587 N N . ASP B 1 413 ? -76.365 44.143 8.945 1.00 38.56 402 ASP B N 1
ATOM 6588 C CA . ASP B 1 413 ? -75.232 45.064 8.926 1.00 39.83 402 ASP B CA 1
ATOM 6589 C C . ASP B 1 413 ? -74.364 44.792 10.100 1.00 39.83 402 ASP B C 1
ATOM 6590 O O . ASP B 1 413 ? -74.688 45.159 11.213 1.00 40.88 402 ASP B O 1
ATOM 6595 N N . PHE B 1 414 ? -73.242 44.143 9.854 1.00 39.98 403 PHE B N 1
ATOM 6596 C CA . PHE B 1 414 ? -72.402 43.691 10.932 1.00 37.01 403 PHE B CA 1
ATOM 6597 C C . PHE B 1 414 ? -71.406 44.806 11.173 1.00 39.33 403 PHE B C 1
ATOM 6598 O O . PHE B 1 414 ? -70.667 45.179 10.272 1.00 38.72 403 PHE B O 1
ATOM 6606 N N . VAL B 1 415 ? -71.413 45.315 12.404 1.00 40.64 404 VAL B N 1
ATOM 6607 C CA . VAL B 1 415 ? -70.683 46.492 12.803 1.00 38.79 404 VAL B CA 1
ATOM 6608 C C . VAL B 1 415 ? -69.571 46.128 13.763 1.00 43.19 404 VAL B C 1
ATOM 6609 O O . VAL B 1 415 ? -69.813 45.581 14.830 1.00 42.11 404 VAL B O 1
ATOM 6613 N N . ALA B 1 416 ? -68.347 46.426 13.366 1.00 48.41 405 ALA B N 1
ATOM 6614 C CA . ALA B 1 416 ? -67.200 46.262 14.231 1.00 52.91 405 ALA B CA 1
ATOM 6615 C C . ALA B 1 416 ? -67.136 47.467 15.143 1.00 56.96 405 ALA B C 1
ATOM 6616 O O . ALA B 1 416 ? -67.124 47.354 16.366 1.00 71.60 405 ALA B O 1
ATOM 6618 N N . ASP B 1 417 ? -67.086 48.632 14.529 1.00 59.08 406 ASP B N 1
ATOM 6619 C CA . ASP B 1 417 ? -67.110 49.869 15.250 1.00 60.05 406 ASP B CA 1
ATOM 6620 C C . ASP B 1 417 ? -67.521 51.008 14.327 1.00 64.05 406 ASP B C 1
ATOM 6621 O O . ASP B 1 417 ? -67.752 50.818 13.131 1.00 66.28 406 ASP B O 1
ATOM 6626 N N . ILE B 1 418 ? -67.619 52.198 14.891 1.00 67.10 407 ILE B N 1
ATOM 6627 C CA . ILE B 1 418 ? -68.087 53.358 14.151 1.00 69.98 407 ILE B CA 1
ATOM 6628 C C . ILE B 1 418 ? -67.099 54.508 14.423 1.00 70.54 407 ILE B C 1
ATOM 6629 O O . ILE B 1 418 ? -67.287 55.302 15.324 1.00 65.48 407 ILE B O 1
ATOM 6634 N N . PRO B 1 419 ? -66.008 54.583 13.657 1.00 69.54 408 PRO B N 1
ATOM 6635 C CA . PRO B 1 419 ? -64.978 55.568 14.009 1.00 70.11 408 PRO B CA 1
ATOM 6636 C C . PRO B 1 419 ? -65.320 57.023 13.664 1.00 74.67 408 PRO B C 1
ATOM 6637 O O . PRO B 1 419 ? -64.885 57.925 14.364 1.00 76.55 408 PRO B O 1
ATOM 6641 N N . ASN B 1 420 ? -66.063 57.253 12.586 1.00 80.11 409 ASN B N 1
ATOM 6642 C CA . ASN B 1 420 ? -66.409 58.622 12.178 1.00 80.28 409 ASN B CA 1
ATOM 6643 C C . ASN B 1 420 ? -67.895 58.829 11.994 1.00 82.69 409 ASN B C 1
ATOM 6644 O O . ASN B 1 420 ? -68.692 57.904 12.148 1.00 75.45 409 ASN B O 1
ATOM 6649 N N . GLU B 1 421 ? -68.238 60.080 11.692 1.00 85.73 410 GLU B N 1
ATOM 6650 C CA . GLU B 1 421 ? -69.613 60.517 11.511 1.00 83.48 410 GLU B CA 1
ATOM 6651 C C . GLU B 1 421 ? -70.077 60.192 10.097 1.00 80.85 410 GLU B C 1
ATOM 6652 O O . GLU B 1 421 ? -71.217 59.776 9.899 1.00 75.48 410 GLU B O 1
ATOM 6658 N N . LYS B 1 422 ? -69.210 60.373 9.107 1.00 81.85 411 LYS B N 1
ATOM 6659 C CA . LYS B 1 422 ? -69.612 60.037 7.741 1.00 82.65 411 LYS B CA 1
ATOM 6660 C C . LYS B 1 422 ? -69.992 58.560 7.675 1.00 79.22 411 LYS B C 1
ATOM 6661 O O . LYS B 1 422 ? -70.976 58.185 7.018 1.00 70.21 411 LYS B O 1
ATOM 6667 N N . ALA B 1 423 ? -69.234 57.744 8.408 1.00 75.89 412 ALA B N 1
ATOM 6668 C CA . ALA B 1 423 ? -69.506 56.316 8.505 1.00 72.37 412 ALA B CA 1
ATOM 6669 C C . ALA B 1 423 ? -70.804 56.022 9.267 1.00 59.02 412 ALA B C 1
ATOM 6670 O O . ALA B 1 423 ? -71.626 55.221 8.833 1.00 57.16 412 ALA B O 1
ATOM 6672 N N . LEU B 1 424 ? -71.000 56.664 10.399 1.00 54.85 413 LEU B N 1
ATOM 6673 C CA . LEU B 1 424 ? -72.234 56.456 11.145 1.00 59.44 413 LEU B CA 1
ATOM 6674 C C . LEU B 1 424 ? -73.419 56.777 10.251 1.00 58.59 413 LEU B C 1
ATOM 6675 O O . LEU B 1 424 ? -74.429 56.070 10.263 1.00 53.37 413 LEU B O 1
ATOM 6680 N N . LYS B 1 425 ? -73.266 57.849 9.475 1.00 60.85 414 LYS B N 1
ATOM 6681 C CA . LYS B 1 425 ? -74.261 58.260 8.498 1.00 67.62 414 LYS B CA 1
ATOM 6682 C C . LYS B 1 425 ? -74.563 57.127 7.501 1.00 64.25 414 LYS B C 1
ATOM 6683 O O . LYS B 1 425 ? -75.727 56.756 7.310 1.00 59.08 414 LYS B O 1
ATOM 6689 N N . ALA B 1 426 ? -73.507 56.605 6.870 1.00 62.75 415 ALA B N 1
ATOM 6690 C CA . ALA B 1 426 ? -73.594 55.429 5.975 1.00 60.55 415 ALA B CA 1
ATOM 6691 C C . ALA B 1 426 ? -74.331 54.249 6.592 1.00 53.86 415 ALA B C 1
ATOM 6692 O O . ALA B 1 426 ? -75.080 53.598 5.904 1.00 55.28 415 ALA B O 1
ATOM 6694 N N . HIS B 1 427 ? -74.117 53.986 7.874 1.00 49.84 416 HIS B N 1
ATOM 6695 C CA . HIS B 1 427 ? -74.818 52.909 8.557 1.00 52.35 416 HIS B CA 1
ATOM 6696 C C . HIS B 1 427 ? -76.288 53.234 8.752 1.00 55.91 416 HIS B C 1
ATOM 6697 O O . HIS B 1 427 ? -77.147 52.356 8.694 1.00 45.18 416 HIS B O 1
ATOM 6704 N N . LEU B 1 428 ? -76.553 54.505 9.037 1.00 67.51 417 LEU B N 1
ATOM 6705 C CA . LEU B 1 428 ? -77.912 54.989 9.352 1.00 69.48 417 LEU B CA 1
ATOM 6706 C C . LEU B 1 428 ? -78.818 55.234 8.129 1.00 65.08 417 LEU B C 1
ATOM 6707 O O . LEU B 1 428 ? -80.043 55.054 8.221 1.00 55.38 417 LEU B O 1
ATOM 6712 N N . SER B 1 429 ? -78.212 55.625 7.001 1.00 60.01 418 SER B N 1
ATOM 6713 C CA . SER B 1 429 ? -78.951 55.796 5.750 1.00 63.10 418 SER B CA 1
ATOM 6714 C C . SER B 1 429 ? -79.669 54.512 5.266 1.00 61.17 418 SER B C 1
ATOM 6715 O O . SER B 1 429 ? -80.739 54.570 4.684 1.00 67.52 418 SER B O 1
ATOM 6718 N N . LEU B 1 430 ? -79.092 53.359 5.535 1.00 57.83 419 LEU B N 1
ATOM 6719 C CA . LEU B 1 430 ? -79.797 52.089 5.389 1.00 60.56 419 LEU B CA 1
ATOM 6720 C C . LEU B 1 430 ? -81.230 52.120 5.959 1.00 58.35 419 LEU B C 1
ATOM 6721 O O . LEU B 1 430 ? -81.458 52.714 6.992 1.00 58.17 419 LEU B O 1
ATOM 6726 N N . PRO B 1 431 ? -82.186 51.440 5.311 1.00 60.93 420 PRO B N 1
ATOM 6727 C CA . PRO B 1 431 ? -83.588 51.521 5.787 1.00 70.27 420 PRO B CA 1
ATOM 6728 C C . PRO B 1 431 ? -83.948 50.728 7.042 1.00 64.93 420 PRO B C 1
ATOM 6729 O O . PRO B 1 431 ? -83.913 49.511 7.024 1.00 68.08 420 PRO B O 1
ATOM 6733 N N . ALA B 1 432 ? -84.437 51.406 8.066 1.00 62.03 421 ALA B N 1
ATOM 6734 C CA . ALA B 1 432 ? -84.635 50.790 9.370 1.00 60.50 421 ALA B CA 1
ATOM 6735 C C . ALA B 1 432 ? -85.668 49.625 9.538 1.00 61.30 421 ALA B C 1
ATOM 6736 O O . ALA B 1 432 ? -85.585 48.877 10.544 1.00 61.43 421 ALA B O 1
ATOM 6738 N N . GLU B 1 433 ? -86.599 49.427 8.603 1.00 59.92 422 GLU B N 1
ATOM 6739 C CA . GLU B 1 433 ? -87.582 48.286 8.734 1.00 69.12 422 GLU B CA 1
ATOM 6740 C C . GLU B 1 433 ? -87.065 46.958 8.159 1.00 69.37 422 GLU B C 1
ATOM 6741 O O . GLU B 1 433 ? -87.662 45.889 8.375 1.00 65.62 422 GLU B O 1
ATOM 6747 N N . LYS B 1 434 ? -85.973 47.046 7.405 1.00 67.31 423 LYS B N 1
ATOM 6748 C CA . LYS B 1 434 ? -85.403 45.890 6.729 1.00 67.60 423 LYS B CA 1
ATOM 6749 C C . LYS B 1 434 ? -84.027 45.512 7.259 1.00 59.40 423 LYS B C 1
ATOM 6750 O O . LYS B 1 434 ? -83.643 44.353 7.137 1.00 55.34 423 LYS B O 1
ATOM 6756 N N . THR B 1 435 ? -83.294 46.477 7.821 1.00 52.89 424 THR B N 1
ATOM 6757 C CA . THR B 1 435 ? -81.923 46.230 8.267 1.00 52.21 424 THR B CA 1
ATOM 6758 C C . THR B 1 435 ? -81.802 45.928 9.758 1.00 53.20 424 THR B C 1
ATOM 6759 O O . THR B 1 435 ? -82.404 46.593 10.612 1.00 60.31 424 THR B O 1
ATOM 6763 N N . VAL B 1 436 ? -81.047 44.862 10.024 1.00 49.38 425 VAL B N 1
ATOM 6764 C CA . VAL B 1 436 ? -80.659 44.435 11.362 1.00 47.14 425 VAL B CA 1
ATOM 6765 C C . VAL B 1 436 ? -79.166 44.711 11.558 1.00 43.83 425 VAL B C 1
ATOM 6766 O O . VAL B 1 436 ? -78.329 44.288 10.778 1.00 45.53 425 VAL B O 1
ATOM 6770 N N . TYR B 1 437 ? -78.861 45.471 12.592 1.00 41.26 426 TYR B N 1
ATOM 6771 C CA . TYR B 1 437 ? -77.513 45.826 12.896 1.00 40.97 426 TYR B CA 1
ATOM 6772 C C . TYR B 1 437 ? -76.988 44.779 13.879 1.00 41.48 426 TYR B C 1
ATOM 6773 O O . TYR B 1 437 ? -77.689 44.418 14.826 1.00 41.03 426 TYR B O 1
ATOM 6782 N N . PHE B 1 438 ? -75.813 44.208 13.600 1.00 41.24 427 PHE B N 1
ATOM 6783 C CA . PHE B 1 438 ? -75.172 43.310 14.560 1.00 40.71 427 PHE B CA 1
ATOM 6784 C C . PHE B 1 438 ? -74.042 44.105 15.207 1.00 42.75 427 PHE B C 1
ATOM 6785 O O . PHE B 1 438 ? -73.034 44.419 14.550 1.00 40.97 427 PHE B O 1
ATOM 6793 N N . VAL B 1 439 ? -74.238 44.463 16.472 1.00 44.02 428 VAL B N 1
ATOM 6794 C CA . VAL B 1 439 ? -73.189 45.129 17.247 1.00 44.77 428 VAL B CA 1
ATOM 6795 C C . VAL B 1 439 ? -72.313 44.001 17.787 1.00 41.56 428 VAL B C 1
ATOM 6796 O O . VAL B 1 439 ? -72.670 43.240 18.715 1.00 41.31 428 VAL B O 1
ATOM 6800 N N . LEU B 1 440 ? -71.171 43.881 17.138 1.00 40.21 429 LEU B N 1
ATOM 6801 C CA . LEU B 1 440 ? -70.299 42.719 17.295 1.00 40.08 429 LEU B CA 1
ATOM 6802 C C . LEU B 1 440 ? -69.316 42.846 18.434 1.00 36.60 429 LEU B C 1
ATOM 6803 O O . LEU B 1 440 ? -68.950 41.838 19.041 1.00 35.06 429 LEU B O 1
ATOM 6808 N N . ARG B 1 441 ? -68.949 44.088 18.754 1.00 39.65 430 ARG B N 1
ATOM 6809 C CA . ARG B 1 441 ? -67.875 44.361 19.695 1.00 41.34 430 ARG B CA 1
ATOM 6810 C C . ARG B 1 441 ? -68.319 45.181 20.910 1.00 40.13 430 ARG B C 1
ATOM 6811 O O . ARG B 1 441 ? -68.693 44.650 21.954 1.00 47.87 430 ARG B O 1
ATOM 6819 N N . ASN B 1 442 ? -68.264 46.478 20.785 1.00 40.36 431 ASN B N 1
ATOM 6820 C CA . ASN B 1 442 ? -68.529 47.331 21.918 1.00 40.60 431 ASN B CA 1
ATOM 6821 C C . ASN B 1 442 ? -70.000 47.625 22.047 1.00 40.20 431 ASN B C 1
ATOM 6822 O O . ASN B 1 442 ? -70.561 48.298 21.203 1.00 43.50 431 ASN B O 1
ATOM 6827 N N . PRO B 1 443 ? -70.633 47.158 23.117 1.00 41.27 432 PRO B N 1
ATOM 6828 C CA . PRO B 1 443 ? -72.082 47.362 23.216 1.00 45.81 432 PRO B CA 1
ATOM 6829 C C . PRO B 1 443 ? -72.531 48.823 23.462 1.00 46.29 432 PRO B C 1
ATOM 6830 O O . PRO B 1 443 ? -73.721 49.129 23.390 1.00 44.46 432 PRO B O 1
ATOM 6834 N N . PHE B 1 444 ? -71.582 49.696 23.761 1.00 50.51 433 PHE B N 1
ATOM 6835 C CA . PHE B 1 444 ? -71.865 51.110 23.832 1.00 63.34 433 PHE B CA 1
ATOM 6836 C C . PHE B 1 444 ? -72.461 51.554 22.509 1.00 63.77 433 PHE B C 1
ATOM 6837 O O . PHE B 1 444 ? -73.388 52.355 22.493 1.00 59.40 433 PHE B O 1
ATOM 6845 N N . ASP B 1 445 ? -71.919 51.022 21.410 1.00 64.48 434 ASP B N 1
ATOM 6846 C CA . ASP B 1 445 ? -72.331 51.399 20.059 1.00 62.32 434 ASP B CA 1
ATOM 6847 C C . ASP B 1 445 ? -73.871 51.408 19.888 1.00 60.96 434 ASP B C 1
ATOM 6848 O O . ASP B 1 445 ? -74.426 52.284 19.221 1.00 55.87 434 ASP B O 1
ATOM 6853 N N . VAL B 1 446 ? -74.557 50.469 20.534 1.00 59.34 435 VAL B N 1
ATOM 6854 C CA . VAL B 1 446 ? -76.016 50.438 20.534 1.00 57.78 435 VAL B CA 1
ATOM 6855 C C . VAL B 1 446 ? -76.671 51.808 20.556 1.00 63.55 435 VAL B C 1
ATOM 6856 O O . VAL B 1 446 ? -77.686 52.014 19.923 1.00 69.61 435 VAL B O 1
ATOM 6860 N N . ARG B 1 447 ? -76.130 52.740 21.321 1.00 77.69 436 ARG B N 1
ATOM 6861 C CA . ARG B 1 447 ? -76.799 54.035 21.494 1.00 90.66 436 ARG B CA 1
ATOM 6862 C C . ARG B 1 447 ? -77.173 54.669 20.146 1.00 91.61 436 ARG B C 1
ATOM 6863 O O . ARG B 1 447 ? -78.294 55.168 19.977 1.00 95.75 436 ARG B O 1
ATOM 6871 N N . TYR B 1 448 ? -76.250 54.587 19.188 1.00 85.08 437 TYR B N 1
ATOM 6872 C CA . TYR B 1 448 ? -76.415 55.183 17.871 1.00 79.51 437 TYR B CA 1
ATOM 6873 C C . TYR B 1 448 ? -77.659 54.672 17.131 1.00 73.87 437 TYR B C 1
ATOM 6874 O O . TYR B 1 448 ? -78.336 55.417 16.422 1.00 71.93 437 TYR B O 1
ATOM 6883 N N . PHE B 1 449 ? -77.948 53.395 17.311 1.00 65.91 438 PHE B N 1
ATOM 6884 C CA . PHE B 1 449 ? -79.017 52.740 16.588 1.00 65.47 438 PHE B CA 1
ATOM 6885 C C . PHE B 1 449 ? -80.242 52.666 17.437 1.00 69.82 438 PHE B C 1
ATOM 6886 O O . PHE B 1 449 ? -80.775 51.602 17.685 1.00 66.66 438 PHE B O 1
ATOM 6894 N N . GLU B 1 450 ? -80.693 53.842 17.849 1.00 86.38 439 GLU B N 1
ATOM 6895 C CA . GLU B 1 450 ? -81.839 53.980 18.737 1.00 95.59 439 GLU B CA 1
ATOM 6896 C C . GLU B 1 450 ? -83.131 53.503 18.070 1.00 90.08 439 GLU B C 1
ATOM 6897 O O . GLU B 1 450 ? -83.473 53.967 16.969 1.00 87.71 439 GLU B O 1
ATOM 6903 N N . GLY B 1 451 ? -83.836 52.582 18.734 1.00 76.68 440 GLY B N 1
ATOM 6904 C CA . GLY B 1 451 ? -85.162 52.146 18.275 1.00 75.07 440 GLY B CA 1
ATOM 6905 C C . GLY B 1 451 ? -85.126 51.166 17.109 1.00 77.93 440 GLY B C 1
ATOM 6906 O O . GLY B 1 451 ? -86.108 50.421 16.875 1.00 76.26 440 GLY B O 1
ATOM 6907 N N . ARG B 1 452 ? -83.993 51.156 16.388 1.00 69.05 441 ARG B N 1
ATOM 6908 C CA . ARG B 1 452 ? -83.718 50.177 15.330 1.00 65.04 441 ARG B CA 1
ATOM 6909 C C . ARG B 1 452 ? -83.621 48.720 15.832 1.00 63.58 441 ARG B C 1
ATOM 6910 O O . ARG B 1 452 ? -83.678 48.434 17.048 1.00 63.91 441 ARG B O 1
ATOM 6918 N N . LYS B 1 453 ? -83.536 47.800 14.878 1.00 59.76 442 LYS B N 1
ATOM 6919 C CA . LYS B 1 453 ? -83.363 46.379 15.188 1.00 59.67 442 LYS B CA 1
ATOM 6920 C C . LYS B 1 453 ? -81.863 46.092 15.393 1.00 57.51 442 LYS B C 1
ATOM 6921 O O . LYS B 1 453 ? -81.038 46.406 14.524 1.00 58.99 442 LYS B O 1
ATOM 6927 N N . ILE B 1 454 ? -81.512 45.548 16.560 1.00 53.54 443 ILE B N 1
ATOM 6928 C CA . ILE B 1 454 ? -80.126 45.372 16.944 1.00 47.20 443 ILE B CA 1
ATOM 6929 C C . ILE B 1 454 ? -79.873 44.025 17.576 1.00 49.68 443 ILE B C 1
ATOM 6930 O O . ILE B 1 454 ? -80.626 43.586 18.445 1.00 45.19 443 ILE B O 1
ATOM 6935 N N . VAL B 1 455 ? -78.810 43.360 17.118 1.00 50.39 444 VAL B N 1
ATOM 6936 C CA . VAL B 1 455 ? -78.302 42.173 17.797 1.00 47.59 444 VAL B CA 1
ATOM 6937 C C . VAL B 1 455 ? -76.944 42.555 18.379 1.00 43.74 444 VAL B C 1
ATOM 6938 O O . VAL B 1 455 ? -76.014 42.986 17.650 1.00 40.49 444 VAL B O 1
ATOM 6942 N N . VAL B 1 456 ? -76.892 42.455 19.709 1.00 40.80 445 VAL B N 1
ATOM 6943 C CA . VAL B 1 456 ? -75.698 42.727 20.508 1.00 43.04 445 VAL B CA 1
ATOM 6944 C C . VAL B 1 456 ? -75.117 41.394 20.902 1.00 39.32 445 VAL B C 1
ATOM 6945 O O . VAL B 1 456 ? -75.604 40.752 21.818 1.00 42.86 445 VAL B O 1
ATOM 6949 N N . THR B 1 457 ? -74.125 40.945 20.148 1.00 42.53 446 THR B N 1
ATOM 6950 C CA . THR B 1 457 ? -73.320 39.775 20.544 1.00 42.50 446 THR B CA 1
ATOM 6951 C C . THR B 1 457 ? -72.254 40.382 21.414 1.00 44.64 446 THR B C 1
ATOM 6952 O O . THR B 1 457 ? -72.064 41.634 21.437 1.00 53.64 446 THR B O 1
ATOM 6956 N N . ARG B 1 458 ? -71.479 39.590 22.102 1.00 40.21 447 ARG B N 1
ATOM 6957 C CA . ARG B 1 458 ? -70.286 40.299 22.636 1.00 41.70 447 ARG B CA 1
ATOM 6958 C C . ARG B 1 458 ? -69.006 39.666 22.137 1.00 35.98 447 ARG B C 1
ATOM 6959 O O . ARG B 1 458 ? -68.081 39.449 22.887 1.00 38.79 447 ARG B O 1
ATOM 6967 N N . SER B 1 459 ? -69.005 39.421 20.836 1.00 33.82 448 SER B N 1
ATOM 6968 C CA . SER B 1 459 ? -68.115 38.508 20.180 1.00 35.35 448 SER B CA 1
ATOM 6969 C C . SER B 1 459 ? -68.261 38.690 18.675 1.00 36.86 448 SER B C 1
ATOM 6970 O O . SER B 1 459 ? -69.345 38.951 18.172 1.00 33.34 448 SER B O 1
ATOM 6973 N N . THR B 1 460 ? -67.129 38.576 17.986 1.00 38.09 449 THR B N 1
ATOM 6974 C CA . THR B 1 460 ? -67.084 38.356 16.569 1.00 35.88 449 THR B CA 1
ATOM 6975 C C . THR B 1 460 ? -67.070 36.872 16.240 1.00 34.55 449 THR B C 1
ATOM 6976 O O . THR B 1 460 ? -67.154 36.517 15.079 1.00 34.60 449 THR B O 1
ATOM 6980 N N . LYS B 1 461 ? -67.008 36.012 17.256 1.00 31.09 450 LYS B N 1
ATOM 6981 C CA . LYS B 1 461 ? -66.875 34.597 17.020 1.00 33.40 450 LYS B CA 1
ATOM 6982 C C . LYS B 1 461 ? -68.055 33.961 16.277 1.00 32.98 450 LYS B C 1
ATOM 6983 O O . LYS B 1 461 ? -69.210 34.333 16.441 1.00 30.49 450 LYS B O 1
ATOM 6989 N N . PRO B 1 462 ? -67.739 33.013 15.406 1.00 31.96 451 PRO B N 1
ATOM 6990 C CA . PRO B 1 462 ? -68.796 32.391 14.698 1.00 33.24 451 PRO B CA 1
ATOM 6991 C C . PRO B 1 462 ? -69.938 31.959 15.583 1.00 35.56 451 PRO B C 1
ATOM 6992 O O . PRO B 1 462 ? -71.092 32.251 15.265 1.00 36.69 451 PRO B O 1
ATOM 6996 N N . ILE B 1 463 ? -69.627 31.292 16.687 1.00 35.55 452 ILE B N 1
ATOM 6997 C CA . ILE B 1 463 ? -70.667 30.680 17.521 1.00 34.70 452 ILE B CA 1
ATOM 6998 C C . ILE B 1 463 ? -71.698 31.715 17.979 1.00 34.28 452 ILE B C 1
ATOM 6999 O O . ILE B 1 463 ? -72.899 31.469 18.013 1.00 31.45 452 ILE B O 1
ATOM 7004 N N . SER B 1 464 ? -71.237 32.910 18.265 1.00 36.65 453 SER B N 1
ATOM 7005 C CA . SER B 1 464 ? -72.156 33.923 18.774 1.00 38.81 453 SER B CA 1
ATOM 7006 C C . SER B 1 464 ? -73.121 34.344 17.702 1.00 39.91 453 SER B C 1
ATOM 7007 O O . SER B 1 464 ? -74.300 34.407 17.935 1.00 39.90 453 SER B O 1
ATOM 7010 N N . ILE B 1 465 ? -72.605 34.601 16.509 1.00 43.18 454 ILE B N 1
ATOM 7011 C CA . ILE B 1 465 ? -73.431 34.952 15.334 1.00 39.36 454 ILE B CA 1
ATOM 7012 C C . ILE B 1 465 ? -74.378 33.795 14.984 1.00 38.96 454 ILE B C 1
ATOM 7013 O O . ILE B 1 465 ? -75.553 34.015 14.758 1.00 41.81 454 ILE B O 1
ATOM 7018 N N . TYR B 1 466 ? -73.879 32.570 14.979 1.00 35.58 455 TYR B N 1
ATOM 7019 C CA . TYR B 1 466 ? -74.719 31.431 14.704 1.00 37.00 455 TYR B CA 1
ATOM 7020 C C . TYR B 1 466 ? -75.866 31.345 15.700 1.00 43.94 455 TYR B C 1
ATOM 7021 O O . TYR B 1 466 ? -77.032 31.313 15.307 1.00 46.63 455 TYR B O 1
ATOM 7030 N N . LYS B 1 467 ? -75.538 31.319 16.993 1.00 44.40 456 LYS B N 1
ATOM 7031 C CA . LYS B 1 467 ? -76.556 31.269 18.031 1.00 40.48 456 LYS B CA 1
ATOM 7032 C C . LYS B 1 467 ? -77.577 32.392 17.891 1.00 40.40 456 LYS B C 1
ATOM 7033 O O . LYS B 1 467 ? -78.775 32.135 17.979 1.00 47.57 456 LYS B O 1
ATOM 7039 N N . SER B 1 468 ? -77.157 33.622 17.656 1.00 36.81 457 SER B N 1
ATOM 7040 C CA . SER B 1 468 ? -78.153 34.681 17.444 1.00 38.15 457 SER B CA 1
ATOM 7041 C C . SER B 1 468 ? -79.226 34.356 16.369 1.00 41.36 457 SER B C 1
ATOM 7042 O O . SER B 1 468 ? -80.399 34.625 16.581 1.00 42.30 457 SER B O 1
ATOM 7045 N N . LEU B 1 469 ? -78.825 33.787 15.229 1.00 42.31 458 LEU B N 1
ATOM 7046 C CA . LEU B 1 469 ? -79.738 33.645 14.052 1.00 44.74 458 LEU B CA 1
ATOM 7047 C C . LEU B 1 469 ? -80.806 32.607 14.322 1.00 42.93 458 LEU B C 1
ATOM 7052 N N . GLU B 1 470 ? -80.268 31.528 14.869 1.00 47.05 459 GLU B N 1
ATOM 7053 C CA . GLU B 1 470 ? -81.078 30.436 15.347 1.00 54.18 459 GLU B CA 1
ATOM 7054 C C . GLU B 1 470 ? -82.231 30.991 16.181 1.00 54.76 459 GLU B C 1
ATOM 7055 O O . GLU B 1 470 ? -83.386 30.657 15.982 1.00 57.77 459 GLU B O 1
ATOM 7061 N N . HIS B 1 471 ? -81.908 31.880 17.095 1.00 54.63 460 HIS B N 1
ATOM 7062 C CA . HIS B 1 471 ? -82.890 32.339 18.020 1.00 55.37 460 HIS B CA 1
ATOM 7063 C C . HIS B 1 471 ? -84.002 33.196 17.422 1.00 54.68 460 HIS B C 1
ATOM 7064 O O . HIS B 1 471 ? -85.165 33.035 17.811 1.00 57.69 460 HIS B O 1
ATOM 7071 N N . PHE B 1 472 ? -83.688 34.095 16.499 1.00 55.21 461 PHE B N 1
ATOM 7072 C CA . PHE B 1 472 ? -84.776 34.789 15.787 1.00 66.35 461 PHE B CA 1
ATOM 7073 C C . PHE B 1 472 ? -85.191 34.156 14.430 1.00 69.83 461 PHE B C 1
ATOM 7074 O O . PHE B 1 472 ? -86.131 34.638 13.787 1.00 64.89 461 PHE B O 1
ATOM 7082 N N . LEU B 1 473 ? -84.517 33.060 14.054 1.00 76.60 462 LEU B N 1
ATOM 7083 C CA . LEU B 1 473 ? -84.803 32.261 12.838 1.00 77.55 462 LEU B CA 1
ATOM 7084 C C . LEU B 1 473 ? -84.608 33.003 11.481 1.00 66.73 462 LEU B C 1
ATOM 7085 O O . LEU B 1 473 ? -83.630 33.734 11.231 1.00 52.50 462 LEU B O 1
#

Solvent-accessible surface area: 32739 Å² total; per-residue (Å²): 123,15,3,35,0,0,0,0,1,0,72,48,5,53,111,91,0,33,91,19,0,112,141,26,147,0,3,0,0,4,1,51,16,19,0,9,77,64,24,6,0,0,4,6,0,5,2,20,2,60,145,60,44,69,21,0,16,0,0,37,1,12,6,0,18,23,26,23,7,78,2,3,0,21,2,0,2,19,7,0,5,9,108,15,47,34,90,33,4,44,88,11,2,104,17,0,0,53,0,0,30,23,0,4,1,8,1,0,2,1,4,6,0,14,12,29,108,63,2,73,5,9,10,68,59,24,122,69,0,2,97,2,0,9,55,0,0,48,0,5,45,94,1,6,2,5,0,0,0,8,22,0,2,1,64,21,52,32,164,161,98,35,16,31,3,99,6,65,62,124,88,1,52,105,45,1,2,15,0,0,52,59,0,5,108,128,30,152,83,0,2,1,8,2,0,5,0,80,0,55,57,34,24,84,45,0,0,0,1,0,84,106,1,0,24,65,11,1,50,114,120,34,48,15,112,4,2,1,3,0,19,15,0,53,90,53,10,0,46,104,74,40,59,44,56,75,0,0,15,50,0,4,45,0,14,1,7,0,0,7,0,19,41,20,155,45,0,41,93,8,42,97,22,0,44,103,0,52,135,55,54,119,1,84,135,64,52,7,88,133,5,18,154,18,0,78,114,3,8,71,49,6,100,118,61,31,1,3,0,17,0,0,60,3,1,43,136,2,16,74,49,58,61,39,165,110,63,99,141,34,90,14,0,0,0,1,0,0,39,42,126,69,152,68,104,14,22,36,8,9,39,9,4,85,66,0,32,58,0,0,55,77,29,19,111,34,117,65,61,61,96,11,61,13,79,64,4,3,137,122,43,92,15,92,6,0,8,0,0,0,4,59,24,73,56,126,141,0,22,107,22,0,38,57,2,19,32,133,61,1,7,0,4,0,0,36,32,25,148,15,39,140,71,2,141,82,45,43,3,2,0,0,12,0,1,6,17,9,2,0,12,20,1,5,51,93,101,130,16,6,37,0,0,0,0,2,0,62,47,2,51,96,86,0,32,96,20,1,109,158,25,134,0,2,0,0,6,2,45,22,21,0,7,79,62,26,6,0,0,3,5,0,5,3,20,2,53,160,55,43,63,17,0,16,0,0,36,1,9,6,0,24,25,26,21,8,79,3,2,0,20,2,1,2,18,6,0,4,8,114,12,48,35,85,34,4,44,89,10,1,110,20,0,0,66,0,0,26,22,0,6,1,10,2,0,2,2,3,6,0,13,13,21,110,69,1,72,6,8,8,64,65,24,123,59,0,7,82,4,0,0,56,0,0,37,0,5,47,97,2,9,2,7,0,0,0,10,21,1,1,1,49,20,45,21,163,176,125,39,18,36,4,103,11,83,67,116,92,0,47,93,43,2,0,17,0,0,45,78,0,6,102,137,25,160,98,0,1,0,8,1,0,2,0,73,2,55,50,31,23,83,43,0,0,0,2,0,81,108,0,0,21,56,7,0,51,120,111,24,46,10,97,3,1,1,3,0,14,15,0,50,91,52,10,0,52,95,73,40,54,45,79,72,3,0,15,53,0,0,32,0,10,0,7,0,0,6,0,15,45,16,144,50,0,35,82,10,46,96,23,0,50,116,5,54,120,90,57,119,3,83,144,92,38,7,80,141,3,21,136,20,0,77,112,1,8,78,59,8,109,126,66,27,1,2,0,15,1,0,59,3,1,37,133,2,16,76,52,56,58,27,153,139,30,124,103,36,59,33,0,3,0,0,0,0,41,44,105,156,83,73,127,14,23,32,3,7,46,8,8,90,60,0,23,57,0,0,57,76,43,13,132,85,45,75,61,23,90,3,56,19,79,74,5,3,96,128,16,122,19,79,6,0,0,0,0,1,6,56,24,71,62,128,116,0,20,143,17,0,53,66,2,33,41,130,70,0,1,0,0,0,0,44,32,25,104,6,36,148,67,0,143,73,52,47,3,0,0,0,19,0,0,10,16,8,1,0,11,21,0,0,38,102,1,105

Nearest PDB structures (foldseek):
  3wo8-assembly1_A  TM=1.002E+00  e=1.552E-85  Thermotoga maritima MSB8
  5c0q-assembly1_A  TM=9.729E-01  e=1.048E-59  Thermotoga neapolitana
  5c0q-assembly1_B  TM=9.704E-01  e=3.132E-59  Thermotoga neapolitana
  5bza-assembly1_A  TM=9.744E-01  e=1.942E-58  Thermotoga neapolitana
  5bza-assembly2_C  TM=9.747E-01  e=1.827E-57  Thermotoga neapolitana

CATH classification: 3.20.20.300

Organism: Thermotoga maritima (strain ATCC 43589 / DSM 3109 / JCM 10099 / NBRC 100826 / MSB8) (NCBI:txid243274)